Protein AF-0000000078488696 (afdb_homodimer)

Foldseek 3Di:
DVVVVVVVVVVVVVVPDPPDDDDPDPCPVPPPDDPPPCNVPDPVVVVVVVVVVPDVVVVVVVVVVVVVCCVCQDQVNLLVVCCPDPDHSLLQQLCCQFCQQHPQTDRHPPPDRSVLQVVLLVPQDKAWEWEDAQQKIFIPILPDPGTPDMDGCCVPQNGLLDDDLVSLLVVVVVRCVVHVHQQQPHEYEYAHEDDLLAPDPVSVVVVVVSVLSNVVSSVVSNHFWYFYAHLQQLLQSLVSHQFAWEWEQGAQKIKIFGGDSRHTDSVLTIDIGRDHPPLLLVVLVVVCVVVPNDDDDSVVSSVCLLPQAAADLDLVVQVPDFRWDWDADPPTGIDIDTNSRHLSVCCQCVVVSSPGPDHHPLVRLLSSLVSLQVVCPDPDNCRHLEYEYAAQSLQGPPNQVSSLVSNCVPDDCVRNPPRHYHGRPVHNCSSVVSSSSNSSGSNPPPSRIDGPVNSVVVVVVVVVD/DVVVVVVVVVVVVVVPDPPDDDDPDPCPVPPPDDPPPCNVPDPVVVVVVVVVVPDVVVVVVVVVVVVVCCVCQDQVNLLVVCCPDPDHSLLQQLCCQFCQQHPQTDRHPPPDRSVLQVVLLVPQDKAWEWEDAQAKIFIPILPDPGTPDMDGCCVPQNGLLDDDLVSLLVVVVVVCVVHVHQQQPHEYEYAHEDDLLAPDPVSVVVVVVSVLSNVVSSVVSNRFWYFYAHLQQLLQSLVSHQFAWEWEQGAQKIKIFGGDSRHTDSVLTIDIGRDHLPLLLVLLVVVCVVVPNDDDDSVVSSVCLLPQAAADLDLVVQVPDFRWDWDADPPTGIDIDTNSRHLSVCCQCVVVSSPGPDHHPLVRLLSSLVSLQVVCPDPDNCRHLEYEYAAQSLQGPPNQVSSLVSNCVPDDCVRSPPRHYHGRPVHNCSSVVSSSSNSSGSNPPPNRIDGPVNSVVVVVVVVVD

Secondary structure (DSSP, 8-state):
-HHHHHHHHHHHHHHHHTT---S------------GGGTTS-HHHHHHHHHHH-HHHHHHHHHHHHHHHHHHT-HHHHHHHHHTSSS-HHHHHHIIIIITT-SSP----TT--HHHHHHHHHHPPP-EEEEE-SSEEEEEETTSSS-SEEEEHHHHT--SSS--HHHHHHHHHHHHHHHT--TTTS-EEEEE-----S-SHHHHHHHHHHHHHHHHHHHHTT-SEEEEEEHHHHHHHHTT-SSEEEEEE-SS-EEEEEEETTEE-TTT--EEES--HHHHHHHHHHHHHHTT---S-HHHHHHHHHHH----SSHHHHTTS---EEEEETTTEEEEESTHHHHHHHTTT-GGGGT--S--HHHHHHHHHHHHHHHT-SS-TTGGGEEEEESSGGGSTTHHHHHHHHHHHHS-HHHHTT-EEE--TTGGGHHHHHHHHHHTSTTTTTTT-EEHHHHHHHHHHHHH-/-HHHHHHHHHHHHHHHHTT---S------------GGGTTS-HHHHHHHHHHH-HHHHHHHHHHHHHHHHHHT-HHHHHHHHHTSSS-HHHHHHIIIIITT-SSP----TT--HHHHHHHHHHPPP-EEEEE-SSEEEEEETTSSS-SEEEEHHHHT--SSS--HHHHHHHHHHHHHHHT--TTTS-EEEEE-----S-SHHHHHHHHHHHHHHHHHHHHTT-SEEEEEEHHHHHHHHTT-SSEEEEEE-SS-EEEEEEETTEE-TTT--EEES--HHHHHHHHHHHHHHTT---S-HHHHHHHHHHH----SSHHHHTTS---EEEEETTTEEEEESTHHHHHHHTTT-GGGGT--S--HHHHHHHHHHHHHHHT-SS-TTGGGEEEEESSGGGSTTHHHHHHHHHHHHS-HHHHTT-EEE--TTGGGHHHHHHHHHHTSTTTTTTT-EEHHHHHHHHHHHHH-

Nearest PDB structures (foldseek):
  4pl8-assembly1_B  TM=8.558E-01  e=1.053E-24  Oryctolagus cuniculus
  4b1u-assembly1_B  TM=8.456E-01  e=3.107E-23  Oryctolagus cuniculus
  8j9b-assembly1_C-2  TM=8.637E-01  e=6.641E-22  Oryctolagus cuniculus
  7zvw-assembly1_B  TM=8.296E-01  e=2.285E-21  Komagataella phaffii GS115
  6f1t-assembly1_G  TM=7.681E-01  e=3.538E-20  Sus scrofa

pLDDT: mean 88.98, std 14.47, range [26.53, 98.69]

Radius of gyration: 45.07 Å; Cα contacts (8 Å, |Δi|>4): 1589; chains: 2; bounding box: 60×142×86 Å

InterPro domains:
  IPR001810 F-box domain [PF00646] (39-79)
  IPR001810 F-box domain [PS50181] (35-81)
  IPR001810 F-box domain [SM00256] (41-81)
  IPR004000 Actin family [PF00022] (298-450)
  IPR004000 Actin family [PTHR11937] (168-457)
  IPR004000 Actin family [SM00268] (125-455)
  IPR036047 F-box-like domain superfamily [SSF81383] (27-95)
  IPR043129 ATPase, nucleotide binding domain [SSF53067] (127-247)
  IPR043129 ATPase, nucleotide binding domain [SSF53067] (241-449)

Structure (mmCIF, N/CA/C/O backbone):
data_AF-0000000078488696-model_v1
#
loop_
_entity.id
_entity.type
_entity.pdbx_description
1 polymer 'F-box domain-containing protein'
#
loop_
_atom_site.group_PDB
_atom_site.id
_atom_site.type_symbol
_atom_site.label_atom_id
_atom_site.label_alt_id
_atom_site.label_comp_id
_atom_site.label_asym_id
_atom_site.label_entity_id
_atom_site.label_seq_id
_atom_site.pdbx_PDB_ins_code
_atom_site.Cartn_x
_atom_site.Cartn_y
_atom_site.Cartn_z
_atom_site.occupancy
_atom_site.B_iso_or_equiv
_atom_site.auth_seq_id
_atom_site.auth_comp_id
_atom_site.auth_asym_id
_atom_site.auth_atom_id
_atom_site.pdbx_PDB_model_num
ATOM 1 N N . MET A 1 1 ? -11.273 -27.109 -6.984 1 54.81 1 MET A N 1
ATOM 2 C CA . MET A 1 1 ? -11.117 -26.125 -8.047 1 54.81 1 MET A CA 1
ATOM 3 C C . MET A 1 1 ? -12.336 -25.219 -8.125 1 54.81 1 MET A C 1
ATOM 5 O O . MET A 1 1 ? -12.195 -23.984 -8.125 1 54.81 1 MET A O 1
ATOM 9 N N . ALA A 1 2 ? -13.531 -25.938 -8.148 1 57.31 2 ALA A N 1
ATOM 10 C CA . ALA A 1 2 ? -14.766 -25.156 -8.227 1 57.31 2 ALA A CA 1
ATOM 11 C C . ALA A 1 2 ? -14.906 -24.219 -7.02 1 57.31 2 ALA A C 1
ATOM 13 O O . ALA A 1 2 ? -15.305 -23.062 -7.164 1 57.31 2 ALA A O 1
ATOM 14 N N . MET A 1 3 ? -14.43 -24.734 -5.891 1 58.75 3 MET A N 1
ATOM 15 C CA . MET A 1 3 ? -14.555 -23.938 -4.672 1 58.75 3 MET A CA 1
ATOM 16 C C . MET A 1 3 ? -13.586 -22.766 -4.684 1 58.75 3 MET A C 1
ATOM 18 O O . MET A 1 3 ? -13.938 -21.656 -4.258 1 58.75 3 MET A O 1
ATOM 22 N N . LEU A 1 4 ? -12.43 -23 -5.262 1 63.66 4 LEU A N 1
ATOM 23 C CA . LEU A 1 4 ? -11.453 -21.922 -5.336 1 63.66 4 LEU A CA 1
ATOM 24 C C . LEU A 1 4 ? -11.898 -20.844 -6.316 1 63.66 4 LEU A C 1
ATOM 26 O O . LEU A 1 4 ? -11.734 -19.656 -6.051 1 63.66 4 LEU A O 1
ATOM 30 N N . LEU A 1 5 ? -12.477 -21.297 -7.328 1 66.25 5 LEU A N 1
ATOM 31 C CA . LEU A 1 5 ? -12.992 -20.344 -8.312 1 66.25 5 LEU A CA 1
ATOM 32 C C . LEU A 1 5 ? -14.125 -19.516 -7.727 1 66.25 5 LEU A C 1
ATOM 34 O O . LEU A 1 5 ? -14.211 -18.312 -7.992 1 66.25 5 LEU A O 1
ATOM 38 N N . ARG A 1 6 ? -14.891 -20.25 -6.949 1 61.66 6 ARG A N 1
ATOM 39 C CA . ARG A 1 6 ? -15.992 -19.562 -6.289 1 61.66 6 ARG A CA 1
ATOM 40 C C . ARG A 1 6 ? -15.461 -18.5 -5.324 1 61.66 6 ARG A C 1
ATOM 42 O O . ARG A 1 6 ? -16.016 -17.391 -5.246 1 61.66 6 ARG A O 1
ATOM 49 N N . ARG A 1 7 ? -14.391 -18.781 -4.684 1 62.22 7 ARG A N 1
ATOM 50 C CA . ARG A 1 7 ? -13.812 -17.844 -3.732 1 62.22 7 ARG A CA 1
ATOM 51 C C . ARG A 1 7 ? -13.234 -16.625 -4.449 1 62.22 7 ARG A C 1
ATOM 53 O O . ARG A 1 7 ? -13.367 -15.492 -3.979 1 62.22 7 ARG A O 1
ATOM 60 N N . VAL A 1 8 ? -12.672 -16.953 -5.504 1 64.69 8 VAL A N 1
ATOM 61 C CA . VAL A 1 8 ? -12.133 -15.859 -6.309 1 64.69 8 VAL A CA 1
ATOM 62 C C . VAL A 1 8 ? -13.273 -14.961 -6.789 1 64.69 8 VAL A C 1
ATOM 64 O O . VAL A 1 8 ? -13.172 -13.734 -6.734 1 64.69 8 VAL A O 1
ATOM 67 N N . TRP A 1 9 ? -14.352 -15.625 -7.074 1 63.09 9 TRP A N 1
ATOM 68 C CA . TRP A 1 9 ? -15.508 -14.883 -7.562 1 63.09 9 TRP A CA 1
ATOM 69 C C . TRP A 1 9 ? -16.156 -14.078 -6.438 1 63.09 9 TRP A C 1
ATOM 71 O O . TRP A 1 9 ? -16.578 -12.938 -6.645 1 63.09 9 TRP A O 1
ATOM 81 N N . GLU A 1 10 ? -16.172 -14.664 -5.312 1 58.97 10 GLU A N 1
ATOM 82 C CA . GLU A 1 10 ? -16.766 -13.992 -4.156 1 58.97 10 GLU A CA 1
ATOM 83 C C . GLU A 1 10 ? -15.938 -12.789 -3.734 1 58.97 10 GLU A C 1
ATOM 85 O O . GLU A 1 10 ? -16.484 -11.742 -3.371 1 58.97 10 GLU A O 1
ATOM 90 N N . THR A 1 11 ? -14.68 -13 -3.707 1 57 11 THR A N 1
ATOM 91 C CA . THR A 1 11 ? -13.82 -11.875 -3.357 1 57 11 THR A CA 1
ATOM 92 C C . THR A 1 11 ? -13.945 -10.75 -4.383 1 57 11 THR A C 1
ATOM 94 O O . THR A 1 11 ? -13.844 -9.578 -4.039 1 57 11 THR A O 1
ATOM 97 N N . MET A 1 12 ? -14.242 -11.227 -5.512 1 57.59 12 MET A N 1
ATOM 98 C CA . MET A 1 12 ? -14.414 -10.266 -6.594 1 57.59 12 MET A CA 1
ATOM 99 C C . MET A 1 12 ? -15.758 -9.555 -6.488 1 57.59 12 MET A C 1
ATOM 101 O O . MET A 1 12 ? -15.875 -8.375 -6.824 1 57.59 12 MET A O 1
ATOM 105 N N . SER A 1 13 ? -16.812 -10.344 -6.102 1 51.12 13 SER A N 1
ATOM 106 C CA . SER A 1 13 ? -18.141 -9.773 -5.977 1 51.12 13 SER A CA 1
ATOM 107 C C . SER A 1 13 ? -18.234 -8.844 -4.773 1 51.12 13 SER A C 1
ATOM 109 O O . SER A 1 13 ? -19.031 -7.898 -4.773 1 51.12 13 SER A O 1
ATOM 111 N N . SER A 1 14 ? -17.625 -9.203 -3.682 1 45.56 14 SER A N 1
ATOM 112 C CA . SER A 1 14 ? -17.719 -8.398 -2.473 1 45.56 14 SER A CA 1
ATOM 113 C C . SER A 1 14 ? -17.109 -7.012 -2.686 1 45.56 14 SER A C 1
ATOM 115 O O . SER A 1 14 ? -17.406 -6.078 -1.931 1 45.56 14 SER A O 1
ATOM 117 N N . ARG A 1 15 ? -16.266 -6.984 -3.557 1 44.47 15 ARG A N 1
ATOM 118 C CA . ARG A 1 15 ? -15.742 -5.633 -3.754 1 44.47 15 ARG A CA 1
ATOM 119 C C . ARG A 1 15 ? -16.812 -4.711 -4.332 1 44.47 15 ARG A C 1
ATOM 121 O O . ARG A 1 15 ? -16.594 -3.504 -4.457 1 44.47 15 ARG A O 1
ATOM 128 N N . THR A 1 16 ? -17.969 -5.336 -4.887 1 38.03 16 THR A N 1
ATOM 129 C CA . THR A 1 16 ? -18.984 -4.363 -5.289 1 38.03 16 THR A CA 1
ATOM 130 C C . THR A 1 16 ? -19.625 -3.705 -4.066 1 38.03 16 THR A C 1
ATOM 132 O O . THR A 1 16 ? -19.734 -2.479 -4.004 1 38.03 16 THR A O 1
ATOM 135 N N . CYS A 1 17 ? -20.922 -4.441 -3.553 1 31.56 17 CYS A N 1
ATOM 136 C CA . CYS A 1 17 ? -22.016 -3.807 -2.832 1 31.56 17 CYS A CA 1
ATOM 137 C C . CYS A 1 17 ? -21.672 -3.652 -1.354 1 31.56 17 CYS A C 1
ATOM 139 O O . CYS A 1 17 ? -22.547 -3.812 -0.495 1 31.56 17 CYS A O 1
ATOM 141 N N . SER A 1 18 ? -20.578 -4.023 -0.772 1 31.5 18 SER A N 1
ATOM 142 C CA . SER A 1 18 ? -20.797 -3.977 0.668 1 31.5 18 SER A CA 1
ATOM 143 C C . SER A 1 18 ? -21.297 -2.602 1.106 1 31.5 18 SER A C 1
ATOM 145 O O . SER A 1 18 ? -20.516 -1.65 1.179 1 31.5 18 SER A O 1
ATOM 147 N N . THR A 1 19 ? -22.625 -2.371 0.833 1 28.58 19 THR A N 1
ATOM 148 C CA . THR A 1 19 ? -23.375 -1.348 1.547 1 28.58 19 THR A CA 1
ATOM 149 C C . THR A 1 19 ? -23.375 -1.619 3.049 1 28.58 19 THR A C 1
ATOM 151 O O . THR A 1 19 ? -23.953 -0.864 3.824 1 28.58 19 THR A O 1
ATOM 154 N N . GLY A 1 20 ? -23.422 -2.928 3.553 1 26.62 20 GLY A N 1
ATOM 155 C CA . GLY A 1 20 ? -24.125 -3.004 4.82 1 26.62 20 GLY A CA 1
ATOM 156 C C . GLY A 1 20 ? -23.5 -2.148 5.906 1 26.62 20 GLY A C 1
ATOM 157 O O . GLY A 1 20 ? -24 -1.056 6.199 1 26.62 20 GLY A O 1
ATOM 158 N N . ASP A 1 21 ? -23.156 -2.844 7.113 1 26.95 21 ASP A N 1
ATOM 159 C CA . ASP A 1 21 ? -23.391 -2.498 8.516 1 26.95 21 ASP A CA 1
ATOM 160 C C . ASP A 1 21 ? -22.453 -1.37 8.953 1 26.95 21 ASP A C 1
ATOM 162 O O . ASP A 1 21 ? -21.391 -1.177 8.375 1 26.95 21 ASP A O 1
ATOM 166 N N . SER A 1 22 ? -22.938 -0.524 10.078 1 26.62 22 SER A N 1
ATOM 167 C CA . SER A 1 22 ? -22.719 0.729 10.789 1 26.62 22 SER A CA 1
ATOM 168 C C . SER A 1 22 ? -21.328 0.788 11.398 1 26.62 22 SER A C 1
ATOM 170 O O . SER A 1 22 ? -20.969 1.764 12.062 1 26.62 22 SER A O 1
ATOM 172 N N . SER A 1 23 ? -20.688 -0.358 11.781 1 28.12 23 SER A N 1
ATOM 173 C CA . SER A 1 23 ? -19.766 0.022 12.844 1 28.12 23 SER A CA 1
ATOM 174 C C . SER A 1 23 ? -18.672 0.951 12.32 1 28.12 23 SER A C 1
ATOM 176 O O . SER A 1 23 ? -18.422 1.004 11.117 1 28.12 23 SER A O 1
ATOM 178 N N . ALA A 1 24 ? -17.812 1.58 13.344 1 30.23 24 ALA A N 1
ATOM 179 C CA . ALA A 1 24 ? -16.922 2.73 13.227 1 30.23 24 ALA A CA 1
ATOM 180 C C . ALA A 1 24 ? -15.859 2.498 12.148 1 30.23 24 ALA A C 1
ATOM 182 O O . ALA A 1 24 ? -14.773 1.991 12.438 1 30.23 24 ALA A O 1
ATOM 183 N N . ARG A 1 25 ? -16.234 1.774 11.07 1 30.58 25 ARG A N 1
ATOM 184 C CA . ARG A 1 25 ? -15.18 1.529 10.094 1 30.58 25 ARG A CA 1
ATOM 185 C C . ARG A 1 25 ? -14.539 2.838 9.633 1 30.58 25 ARG A C 1
ATOM 187 O O . ARG A 1 25 ? -15.234 3.848 9.477 1 30.58 25 ARG A O 1
ATOM 194 N N . PRO A 1 26 ? -13.195 2.979 9.672 1 32.03 26 PRO A N 1
ATOM 195 C CA . PRO A 1 26 ? -12.672 4.281 9.258 1 32.03 26 PRO A CA 1
ATOM 196 C C . PRO A 1 26 ? -13.383 4.848 8.039 1 32.03 26 PRO A C 1
ATOM 198 O O . PRO A 1 26 ? -13.961 4.094 7.25 1 32.03 26 PRO A O 1
ATOM 201 N N . SER A 1 27 ? -13.953 6.082 8.102 1 32.47 27 SER A N 1
ATOM 202 C CA . SER A 1 27 ? -14.586 6.863 7.043 1 32.47 27 SER A CA 1
ATOM 203 C C . SER A 1 27 ? -13.984 6.535 5.68 1 32.47 27 SER A C 1
ATOM 205 O O . SER A 1 27 ? -12.852 6.93 5.379 1 32.47 27 SER A O 1
ATOM 207 N N . CYS A 1 28 ? -14.055 5.281 5.301 1 33 28 CYS A N 1
ATOM 208 C CA . CYS A 1 28 ? -13.789 5.082 3.879 1 33 28 CYS A CA 1
ATOM 209 C C . CYS A 1 28 ? -14.445 6.176 3.043 1 33 28 CYS A C 1
ATOM 211 O O . CYS A 1 28 ? -15.672 6.273 2.992 1 33 28 CYS A O 1
ATOM 213 N N . THR A 1 29 ? -13.906 7.34 2.91 1 37.06 29 THR A N 1
ATOM 214 C CA . THR A 1 29 ? -14.352 8.312 1.918 1 37.06 29 THR A CA 1
ATOM 215 C C . THR A 1 29 ? -14.93 7.609 0.693 1 37.06 29 THR A C 1
ATOM 217 O O . THR A 1 29 ? -14.273 6.758 0.092 1 37.06 29 THR A O 1
ATOM 220 N N . THR A 1 30 ? -16.156 7.266 0.651 1 42.16 30 THR A N 1
ATOM 221 C CA . THR A 1 30 ? -16.844 6.945 -0.59 1 42.16 30 THR A CA 1
ATOM 222 C C . THR A 1 30 ? -16.172 7.617 -1.78 1 42.16 30 THR A C 1
ATOM 224 O O . THR A 1 30 ? -16.234 8.836 -1.928 1 42.16 30 THR A O 1
ATOM 227 N N . GLU A 1 31 ? -14.945 7.238 -2.057 1 53.03 31 GLU A N 1
ATOM 228 C CA . GLU A 1 31 ? -14.281 7.762 -3.25 1 53.03 31 GLU A CA 1
ATOM 229 C C . GLU A 1 31 ? -15.258 7.871 -4.418 1 53.03 31 GLU A C 1
ATOM 231 O O . GLU A 1 31 ? -15.938 6.898 -4.758 1 53.03 31 GLU A O 1
ATOM 236 N N . SER A 1 32 ? -15.875 8.992 -4.598 1 65.38 32 SER A N 1
ATOM 237 C CA . SER A 1 32 ? -16.656 9.32 -5.785 1 65.38 32 SER A CA 1
ATOM 238 C C . SER A 1 32 ? -16.016 8.734 -7.043 1 65.38 32 SER A C 1
ATOM 240 O O . SER A 1 32 ? -14.812 8.891 -7.262 1 65.38 32 SER A O 1
ATOM 242 N N . SER A 1 33 ? -16.531 7.609 -7.512 1 77.12 33 SER A N 1
ATOM 243 C CA . SER A 1 33 ? -16.062 7.035 -8.766 1 77.12 33 SER A CA 1
ATOM 244 C C . SER A 1 33 ? -16.781 7.656 -9.961 1 77.12 33 SER A C 1
ATOM 246 O O . SER A 1 33 ? -17.969 7.98 -9.883 1 77.12 33 SER A O 1
ATOM 248 N N . SER A 1 34 ? -16.062 8.352 -10.891 1 83 34 SER A N 1
ATOM 249 C CA . SER A 1 34 ? -16.578 8.898 -12.141 1 83 34 SER A CA 1
ATOM 250 C C . SER A 1 34 ? -15.742 8.453 -13.328 1 83 34 SER A C 1
ATOM 252 O O . SER A 1 34 ? -14.508 8.422 -13.25 1 83 34 SER A O 1
ATOM 254 N N . LEU A 1 35 ? -16.453 7.996 -14.344 1 84.81 35 LEU A N 1
ATOM 255 C CA . LEU A 1 35 ? -15.773 7.633 -15.578 1 84.81 35 LEU A CA 1
ATOM 256 C C . LEU A 1 35 ? -15.852 8.766 -16.594 1 84.81 35 LEU A C 1
ATOM 258 O O . LEU A 1 35 ? -15.602 8.547 -17.781 1 84.81 35 LEU A O 1
ATOM 262 N N . GLY A 1 36 ? -16.25 9.969 -16.109 1 84.94 36 GLY A N 1
ATOM 263 C CA . GLY A 1 36 ? -16.375 11.133 -16.969 1 84.94 36 GLY A CA 1
ATOM 264 C C . GLY A 1 36 ? -17.562 11.062 -17.906 1 84.94 36 GLY A C 1
ATOM 265 O O . GLY A 1 36 ? -18.703 10.898 -17.453 1 84.94 36 GLY A O 1
ATOM 266 N N . ALA A 1 37 ? -17.281 11.125 -19.219 1 81.75 37 ALA A N 1
ATOM 267 C CA . ALA A 1 37 ? -18.312 11.117 -20.25 1 81.75 37 ALA A CA 1
ATOM 268 C C . ALA A 1 37 ? -19.047 9.781 -20.281 1 81.75 37 ALA A C 1
ATOM 270 O O . ALA A 1 37 ? -20.156 9.688 -20.828 1 81.75 37 ALA A O 1
ATOM 271 N N . PHE A 1 38 ? -18.547 8.766 -19.625 1 86 38 PHE A N 1
ATOM 272 C CA . PHE A 1 38 ? -19.125 7.426 -19.719 1 86 38 PHE A CA 1
ATOM 273 C C . PHE A 1 38 ? -19.906 7.082 -18.453 1 86 38 PHE A C 1
ATOM 275 O O . PHE A 1 38 ? -20.328 5.938 -18.266 1 86 38 PHE A O 1
ATOM 282 N N . ASP A 1 39 ? -20.109 8.07 -17.578 1 86.75 39 ASP A N 1
ATOM 283 C CA . ASP A 1 39 ? -20.812 7.824 -16.312 1 86.75 39 ASP A CA 1
ATOM 284 C C . ASP A 1 39 ? -22.219 7.293 -16.547 1 86.75 39 ASP A C 1
ATOM 286 O O . ASP A 1 39 ? -22.766 6.574 -15.711 1 86.75 39 ASP A O 1
ATOM 290 N N . GLN A 1 40 ? -22.734 7.531 -17.797 1 87.06 40 GLN A N 1
ATOM 291 C CA . GLN A 1 40 ? -24.109 7.129 -18.109 1 87.06 40 GLN A CA 1
ATOM 292 C C . GLN A 1 40 ? -24.156 5.676 -18.562 1 87.06 40 GLN A C 1
ATOM 294 O O . GLN A 1 40 ? -25.234 5.086 -18.641 1 87.06 40 GLN A O 1
ATOM 299 N N . ILE A 1 41 ? -23.125 5.039 -18.906 1 88.75 41 ILE A N 1
ATOM 300 C CA . ILE A 1 41 ? -23.062 3.658 -19.375 1 88.75 41 ILE A CA 1
ATOM 301 C C . ILE A 1 41 ? -22.875 2.717 -18.188 1 88.75 41 ILE A C 1
ATOM 303 O O . ILE A 1 41 ? -21.938 2.885 -17.406 1 88.75 41 ILE A O 1
ATOM 307 N N . PRO A 1 42 ? -23.781 1.763 -18 1 89 42 PRO A N 1
ATOM 308 C CA . PRO A 1 42 ? -23.625 0.816 -16.891 1 89 42 PRO A CA 1
ATOM 309 C C . PRO A 1 42 ? -22.281 0.099 -16.906 1 89 42 PRO A C 1
ATOM 311 O O . PRO A 1 42 ? -21.75 -0.187 -17.969 1 89 42 PRO A O 1
ATOM 314 N N . TRP A 1 43 ? -21.828 -0.226 -15.742 1 87.56 43 TRP A N 1
ATOM 315 C CA . TRP A 1 43 ? -20.516 -0.848 -15.531 1 87.56 43 TRP A CA 1
ATOM 316 C C . TRP A 1 43 ? -20.406 -2.146 -16.328 1 87.56 43 TRP A C 1
ATOM 318 O O . TRP A 1 43 ? -19.375 -2.396 -16.969 1 87.56 43 TRP A O 1
ATOM 328 N N . ASP A 1 44 ? -21.453 -2.969 -16.375 1 88.94 44 ASP A N 1
ATOM 329 C CA . ASP A 1 44 ? -21.438 -4.273 -17.031 1 88.94 44 ASP A CA 1
ATOM 330 C C . ASP A 1 44 ? -21.281 -4.129 -18.547 1 88.94 44 ASP A C 1
ATOM 332 O O . ASP A 1 44 ? -20.609 -4.949 -19.188 1 88.94 44 ASP A O 1
ATOM 336 N N . VAL A 1 45 ? -21.875 -3.061 -19.078 1 91.62 45 VAL A N 1
ATOM 337 C CA . VAL A 1 45 ? -21.766 -2.805 -20.516 1 91.62 45 VAL A CA 1
ATOM 338 C C . VAL A 1 45 ? -20.344 -2.379 -20.859 1 91.62 45 VAL A C 1
ATOM 340 O O . VAL A 1 45 ? -19.781 -2.805 -21.875 1 91.62 45 VAL A O 1
ATOM 343 N N . LEU A 1 46 ? -19.766 -1.56 -19.984 1 90.94 46 LEU A N 1
ATOM 344 C CA . LEU A 1 46 ? -18.406 -1.115 -20.203 1 90.94 46 LEU A CA 1
ATOM 345 C C . LEU A 1 46 ? -17.438 -2.295 -20.172 1 90.94 46 LEU A C 1
ATOM 347 O O . LEU A 1 46 ? -16.516 -2.379 -21 1 90.94 46 LEU A O 1
ATOM 351 N N . ILE A 1 47 ? -17.641 -3.248 -19.25 1 91.69 47 ILE A N 1
ATOM 352 C CA . ILE A 1 47 ? -16.812 -4.438 -19.172 1 91.69 47 ILE A CA 1
ATOM 353 C C . ILE A 1 47 ? -16.922 -5.246 -20.469 1 91.69 47 ILE A C 1
ATOM 355 O O . ILE A 1 47 ? -15.922 -5.738 -20.984 1 91.69 47 ILE A O 1
ATOM 359 N N . GLN A 1 48 ? -18.141 -5.332 -21.016 1 92.44 48 GLN A N 1
ATOM 360 C CA . GLN A 1 48 ? -18.359 -6.047 -22.266 1 92.44 48 GLN A CA 1
ATOM 361 C C . GLN A 1 48 ? -17.609 -5.379 -23.422 1 92.44 48 GLN A C 1
ATOM 363 O O . GLN A 1 48 ? -17.031 -6.059 -24.266 1 92.44 48 GLN A O 1
ATOM 368 N N . ILE A 1 49 ? -17.688 -4.105 -23.422 1 92 49 ILE A N 1
ATOM 369 C CA . ILE A 1 49 ? -16.969 -3.359 -24.469 1 92 49 ILE A CA 1
ATOM 370 C C . ILE A 1 49 ? -15.477 -3.641 -24.375 1 92 49 ILE A C 1
ATOM 372 O O . ILE A 1 49 ? -14.82 -3.887 -25.391 1 92 49 ILE A O 1
ATOM 376 N N . VAL A 1 50 ? -14.914 -3.648 -23.141 1 92.44 50 VAL A N 1
ATOM 377 C CA . VAL A 1 50 ? -13.484 -3.869 -22.953 1 92.44 50 VAL A CA 1
ATOM 378 C C . VAL A 1 50 ? -13.125 -5.301 -23.344 1 92.44 50 VAL A C 1
ATOM 380 O O . VAL A 1 50 ? -12.047 -5.547 -23.891 1 92.44 50 VAL A O 1
ATOM 383 N N . LYS A 1 51 ? -14.039 -6.289 -23.031 1 92.75 51 LYS A N 1
ATOM 384 C CA . LYS A 1 51 ? -13.836 -7.668 -23.469 1 92.75 51 LYS A CA 1
ATOM 385 C C . LYS A 1 51 ? -13.68 -7.746 -24.984 1 92.75 51 LYS A C 1
ATOM 387 O O . LYS A 1 51 ? -12.836 -8.484 -25.484 1 92.75 51 LYS A O 1
ATOM 392 N N . LEU A 1 52 ? -14.414 -6.887 -25.719 1 92.75 52 LEU A N 1
ATOM 393 C CA . LEU A 1 52 ? -14.438 -6.906 -27.172 1 92.75 52 LEU A CA 1
ATOM 394 C C . LEU A 1 52 ? -13.18 -6.266 -27.75 1 92.75 52 LEU A C 1
ATOM 396 O O . LEU A 1 52 ? -12.68 -6.699 -28.781 1 92.75 52 LEU A O 1
ATOM 400 N N . ILE A 1 53 ? -12.688 -5.266 -27.078 1 92.06 53 ILE A N 1
ATOM 401 C CA . ILE A 1 53 ? -11.516 -4.562 -27.594 1 92.06 53 ILE A CA 1
ATOM 402 C C . ILE A 1 53 ? -10.266 -5.414 -27.391 1 92.06 53 ILE A C 1
ATOM 404 O O . ILE A 1 53 ? -9.289 -5.285 -28.125 1 92.06 53 ILE A O 1
ATOM 408 N N . GLY A 1 54 ? -10.195 -6.309 -26.266 1 93.5 54 GLY A N 1
ATOM 409 C CA . GLY A 1 54 ? -9.117 -7.266 -26.125 1 93.5 54 GLY A CA 1
ATOM 410 C C . GLY A 1 54 ? -8.148 -6.906 -25 1 93.5 54 GLY A C 1
ATOM 411 O O . GLY A 1 54 ? -8.203 -5.801 -24.469 1 93.5 54 GLY A O 1
ATOM 412 N N . PRO A 1 55 ? -7.285 -7.742 -24.578 1 93.94 55 PRO A N 1
ATOM 413 C CA . PRO A 1 55 ? -6.387 -7.562 -23.438 1 93.94 55 PRO A CA 1
ATOM 414 C C . PRO A 1 55 ? -5.316 -6.504 -23.688 1 93.94 55 PRO A C 1
ATOM 416 O O . PRO A 1 55 ? -4.922 -5.785 -22.766 1 93.94 55 PRO A O 1
ATOM 419 N N . LYS A 1 56 ? -4.859 -6.434 -24.969 1 92.88 56 LYS A N 1
ATOM 420 C CA . LYS A 1 56 ? -3.826 -5.453 -25.281 1 92.88 56 LYS A CA 1
ATOM 421 C C . LYS A 1 56 ? -4.336 -4.031 -25.062 1 92.88 56 LYS A C 1
ATOM 423 O O . LYS A 1 56 ? -3.662 -3.219 -24.422 1 92.88 56 LYS A O 1
ATOM 428 N N . GLU A 1 57 ? -5.551 -3.76 -25.594 1 92.06 57 GLU A N 1
ATOM 429 C CA . GLU A 1 57 ? -6.141 -2.434 -25.438 1 92.06 57 GLU A CA 1
ATOM 430 C C . GLU A 1 57 ? -6.523 -2.162 -23.984 1 92.06 57 GLU A C 1
ATOM 432 O O . GLU A 1 57 ? -6.418 -1.028 -23.516 1 92.06 57 GLU A O 1
ATOM 437 N N . ALA A 1 58 ? -6.988 -3.195 -23.281 1 92.94 58 ALA A N 1
ATOM 438 C CA . ALA A 1 58 ? -7.305 -3.053 -21.875 1 92.94 58 ALA A CA 1
ATOM 439 C C . ALA A 1 58 ? -6.062 -2.678 -21.062 1 92.94 58 ALA A C 1
ATOM 441 O O . ALA A 1 58 ? -6.113 -1.785 -20.219 1 92.94 58 ALA A O 1
ATOM 442 N N . ALA A 1 59 ? -4.949 -3.334 -21.312 1 93.31 59 ALA A N 1
ATOM 443 C CA . ALA A 1 59 ? -3.691 -3.035 -20.625 1 93.31 59 ALA A CA 1
ATOM 444 C C . ALA A 1 59 ? -3.221 -1.618 -20.953 1 93.31 59 ALA A C 1
ATOM 446 O O . ALA A 1 59 ? -2.713 -0.917 -20.062 1 93.31 59 ALA A O 1
ATOM 447 N N . LYS A 1 60 ? -3.383 -1.236 -22.25 1 91.88 60 LYS A N 1
ATOM 448 C CA . LYS A 1 60 ? -3.031 0.127 -22.641 1 91.88 60 LYS A CA 1
ATOM 449 C C . LYS A 1 60 ? -3.854 1.15 -21.859 1 91.88 60 LYS A C 1
ATOM 451 O O . LYS A 1 60 ? -3.32 2.158 -21.391 1 91.88 60 LYS A O 1
ATOM 456 N N . LEU A 1 61 ? -5.168 0.897 -21.812 1 91.5 61 LEU A N 1
ATOM 457 C CA . LEU A 1 61 ? -6.051 1.781 -21.047 1 91.5 61 LEU A CA 1
ATOM 458 C C . LEU A 1 61 ? -5.609 1.879 -19.594 1 91.5 61 LEU A C 1
ATOM 460 O O . LEU A 1 61 ? -5.684 2.951 -18.984 1 91.5 61 LEU A O 1
ATOM 464 N N . CYS A 1 62 ? -5.113 0.78 -19.031 1 92.5 62 CYS A N 1
ATOM 465 C CA . CYS A 1 62 ? -4.625 0.76 -17.656 1 92.5 62 CYS A CA 1
ATOM 466 C C . CYS A 1 62 ? -3.389 1.639 -17.5 1 92.5 62 CYS A C 1
ATOM 468 O O . CYS A 1 62 ? -3.318 2.465 -16.594 1 92.5 62 CYS A O 1
ATOM 470 N N . VAL A 1 63 ? -2.471 1.492 -18.438 1 92 63 VAL A N 1
ATOM 471 C CA . VAL A 1 63 ? -1.224 2.248 -18.391 1 92 63 VAL A CA 1
ATOM 472 C C . VAL A 1 63 ? -1.515 3.736 -18.578 1 92 63 VAL A C 1
ATOM 474 O O . VAL A 1 63 ? -0.955 4.578 -17.875 1 92 63 VAL A O 1
ATOM 477 N N . VAL A 1 64 ? -2.387 4.059 -19.516 1 91.38 64 VAL A N 1
ATOM 478 C CA . VAL A 1 64 ? -2.748 5.445 -19.797 1 91.38 64 VAL A CA 1
ATOM 479 C C . VAL A 1 64 ? -3.402 6.066 -18.562 1 91.38 64 VAL A C 1
ATOM 481 O O . VAL A 1 64 ? -3.076 7.191 -18.188 1 91.38 64 VAL A O 1
ATOM 484 N N . SER A 1 65 ? -4.336 5.336 -17.984 1 92.44 65 SER A N 1
ATOM 485 C CA . SER A 1 65 ? -5.012 5.832 -16.797 1 92.44 65 SER A CA 1
ATOM 486 C C . SER A 1 65 ? -4.027 6.055 -15.648 1 92.44 65 SER A C 1
ATOM 488 O O . SER A 1 65 ? -4.105 7.059 -14.938 1 92.44 65 SER A O 1
ATOM 490 N N . ARG A 1 66 ? -3.119 5.133 -15.461 1 92.38 66 ARG A N 1
ATOM 491 C CA . ARG A 1 66 ? -2.104 5.25 -14.422 1 92.38 66 ARG A CA 1
ATOM 492 C C . ARG A 1 66 ? -1.214 6.465 -14.656 1 92.38 66 ARG A C 1
ATOM 494 O O . ARG A 1 66 ? -0.887 7.195 -13.719 1 92.38 66 ARG A O 1
ATOM 501 N N . SER A 1 67 ? -0.841 6.676 -15.898 1 91.44 67 SER A N 1
ATOM 502 C CA . SER A 1 67 ? 0.051 7.773 -16.25 1 91.44 67 SER A CA 1
ATOM 503 C C . SER A 1 67 ? -0.629 9.125 -16.047 1 91.44 67 SER A C 1
ATOM 505 O O . SER A 1 67 ? -0.021 10.062 -15.531 1 91.44 67 SER A O 1
ATOM 507 N N . TRP A 1 68 ? -1.847 9.242 -16.453 1 90.94 68 TRP A N 1
ATOM 508 C CA . TRP A 1 68 ? -2.586 10.484 -16.25 1 90.94 68 TRP A CA 1
ATOM 509 C C . TRP A 1 68 ? -2.766 10.781 -14.773 1 90.94 68 TRP A C 1
ATOM 511 O O . TRP A 1 68 ? -2.621 11.922 -14.336 1 90.94 68 TRP A O 1
ATOM 521 N N . ARG A 1 69 ? -3.105 9.734 -13.992 1 91.75 69 ARG A N 1
ATOM 522 C CA . ARG A 1 69 ? -3.25 9.922 -12.555 1 91.75 69 ARG A CA 1
ATOM 523 C C . ARG A 1 69 ? -1.953 10.422 -11.93 1 91.75 69 ARG A C 1
ATOM 525 O O . ARG A 1 69 ? -1.969 11.336 -11.102 1 91.75 69 ARG A O 1
ATOM 532 N N . ALA A 1 70 ? -0.854 9.812 -12.367 1 90.81 70 ALA A N 1
ATOM 533 C CA . ALA A 1 70 ? 0.45 10.227 -11.859 1 90.81 70 ALA A CA 1
ATOM 534 C C . ALA A 1 70 ? 0.743 11.68 -12.211 1 90.81 70 ALA A C 1
ATOM 536 O O . ALA A 1 70 ? 1.255 12.43 -11.375 1 90.81 70 ALA A O 1
ATOM 537 N N . LEU A 1 71 ? 0.371 12.062 -13.406 1 90.81 71 LEU A N 1
ATOM 538 C CA . LEU A 1 71 ? 0.615 13.422 -13.883 1 90.81 71 LEU A CA 1
ATOM 539 C C . LEU A 1 71 ? -0.182 14.438 -13.07 1 90.81 71 LEU A C 1
ATOM 541 O O . LEU A 1 71 ? 0.372 15.43 -12.594 1 90.81 71 LEU A O 1
ATOM 545 N N . VAL A 1 72 ? -1.422 14.195 -12.828 1 93.38 72 VAL A N 1
ATOM 546 C CA . VAL A 1 72 ? -2.297 15.195 -12.234 1 93.38 72 VAL A CA 1
ATOM 547 C C . VAL A 1 72 ? -2.176 15.141 -10.711 1 93.38 72 VAL A C 1
ATOM 549 O O . VAL A 1 72 ? -2.678 16.031 -10.008 1 93.38 72 VAL A O 1
ATOM 552 N N . SER A 1 73 ? -1.562 14.055 -10.164 1 93 73 SER A N 1
ATOM 553 C CA . SER A 1 73 ? -1.37 13.953 -8.719 1 93 73 SER A CA 1
ATOM 554 C C . SER A 1 73 ? -0.016 14.516 -8.305 1 93 73 SER A C 1
ATOM 556 O O . SER A 1 73 ? 0.345 14.461 -7.125 1 93 73 SER A O 1
ATOM 558 N N . ASP A 1 74 ? 0.699 15.023 -9.227 1 90.19 74 ASP A N 1
ATOM 559 C CA . ASP A 1 74 ? 2.031 15.555 -8.953 1 90.19 74 ASP A CA 1
ATOM 560 C C . ASP A 1 74 ? 1.976 16.688 -7.934 1 90.19 74 ASP A C 1
ATOM 562 O O . ASP A 1 74 ? 1.171 17.609 -8.07 1 90.19 74 ASP A O 1
ATOM 566 N N . ASN A 1 75 ? 2.814 16.719 -6.977 1 89.81 75 ASN A N 1
ATOM 567 C CA . ASN A 1 75 ? 2.838 17.703 -5.906 1 89.81 75 ASN A CA 1
ATOM 568 C C . ASN A 1 75 ? 3.145 19.109 -6.438 1 89.81 75 ASN A C 1
ATOM 570 O O . ASN A 1 75 ? 2.639 20.094 -5.918 1 89.81 75 ASN A O 1
ATOM 574 N N . ARG A 1 76 ? 3.988 19.266 -7.473 1 90.62 76 ARG A N 1
ATOM 575 C CA . ARG A 1 76 ? 4.328 20.578 -8.023 1 90.62 76 ARG A CA 1
ATOM 576 C C . ARG A 1 76 ? 3.08 21.297 -8.523 1 90.62 76 ARG A C 1
ATOM 578 O O . ARG A 1 76 ? 2.955 22.516 -8.367 1 90.62 76 ARG A O 1
ATOM 585 N N . LEU A 1 77 ? 2.227 20.516 -9.07 1 92.75 77 LEU A N 1
ATOM 586 C CA . LEU A 1 77 ? 0.984 21.062 -9.594 1 92.75 77 LEU A CA 1
ATOM 587 C C . LEU A 1 77 ? 0.116 21.609 -8.461 1 92.75 77 LEU A C 1
ATOM 589 O O . LEU A 1 77 ? -0.357 22.75 -8.531 1 92.75 77 LEU A O 1
ATOM 593 N N . TRP A 1 78 ? -0.001 20.891 -7.508 1 93.62 78 TRP A N 1
ATOM 594 C CA . TRP A 1 78 ? -0.924 21.25 -6.438 1 93.62 78 TRP A CA 1
ATOM 595 C C . TRP A 1 78 ? -0.304 22.297 -5.516 1 93.62 78 TRP A C 1
ATOM 597 O O . TRP A 1 78 ? -1.019 23.094 -4.902 1 93.62 78 TRP A O 1
ATOM 607 N N . ILE A 1 79 ? 1.04 22.297 -5.324 1 91.62 79 ILE A N 1
ATOM 608 C CA . ILE A 1 79 ? 1.719 23.406 -4.656 1 91.62 79 ILE A CA 1
ATOM 609 C C . ILE A 1 79 ? 1.436 24.703 -5.395 1 91.62 79 ILE A C 1
ATOM 611 O O . ILE A 1 79 ? 1.161 25.734 -4.77 1 91.62 79 ILE A O 1
ATOM 615 N N . PHE A 1 80 ? 1.437 24.672 -6.773 1 93.38 80 PHE A N 1
ATOM 616 C CA . PHE A 1 80 ? 1.087 25.844 -7.586 1 93.38 80 PHE A CA 1
ATOM 617 C C . PHE A 1 80 ? -0.327 26.312 -7.273 1 93.38 80 PHE A C 1
ATOM 619 O O . PHE A 1 80 ? -0.562 27.516 -7.098 1 93.38 80 PHE A O 1
ATOM 626 N N . PHE A 1 81 ? -1.268 25.375 -7.176 1 94.31 81 PHE A N 1
ATOM 627 C CA . PHE A 1 81 ? -2.652 25.734 -6.887 1 94.31 81 PHE A CA 1
ATOM 628 C C . PHE A 1 81 ? -2.777 26.344 -5.5 1 94.31 81 PHE A C 1
ATOM 630 O O . PHE A 1 81 ? -3.539 27.297 -5.297 1 94.31 81 PHE A O 1
ATOM 637 N N . LEU A 1 82 ? -2.035 25.766 -4.504 1 93.62 82 LEU A N 1
ATOM 638 C CA . LEU A 1 82 ? -2.088 26.25 -3.129 1 93.62 82 LEU A CA 1
ATOM 639 C C . LEU A 1 82 ? -1.456 27.625 -3.018 1 93.62 82 LEU A C 1
ATOM 641 O O . LEU A 1 82 ? -1.882 28.453 -2.197 1 93.62 82 LEU A O 1
ATOM 645 N N . GLN A 1 83 ? -0.457 27.953 -3.822 1 92.19 83 GLN A N 1
ATOM 646 C CA . GLN A 1 83 ? 0.213 29.25 -3.82 1 92.19 83 GLN A CA 1
ATOM 647 C C . GLN A 1 83 ? -0.721 30.344 -4.312 1 92.19 83 GLN A C 1
ATOM 649 O O . GLN A 1 83 ? -0.513 31.516 -4.008 1 92.19 83 GLN A O 1
ATOM 654 N N . HIS A 1 84 ? -1.754 29.969 -5.047 1 89.75 84 HIS A N 1
ATOM 655 C CA . HIS A 1 84 ? -2.643 30.969 -5.637 1 89.75 84 HIS A CA 1
ATOM 656 C C . HIS A 1 84 ? -3.932 31.109 -4.832 1 89.75 84 HIS A C 1
ATOM 658 O O . HIS A 1 84 ? -4.914 31.672 -5.312 1 89.75 84 HIS A O 1
ATOM 664 N N . GLN A 1 85 ? -3.861 30.656 -3.629 1 86.94 85 GLN A N 1
ATOM 665 C CA . GLN A 1 85 ? -4.973 30.844 -2.705 1 86.94 85 GLN A CA 1
ATOM 666 C C . GLN A 1 85 ? -4.887 32.188 -2.004 1 86.94 85 GLN A C 1
ATOM 668 O O . GLN A 1 85 ? -3.938 32.938 -2.223 1 86.94 85 GLN A O 1
ATOM 673 N N . GLN A 1 86 ? -5.859 32.5 -1.261 1 82.19 86 GLN A N 1
ATOM 674 C CA . GLN A 1 86 ? -5.949 33.781 -0.567 1 82.19 86 GLN A CA 1
ATOM 675 C C . GLN A 1 86 ? -4.922 33.875 0.558 1 82.19 86 GLN A C 1
ATOM 677 O O . GLN A 1 86 ? -4.305 34.938 0.763 1 82.19 86 GLN A O 1
ATOM 682 N N . GLU A 1 87 ? -4.648 32.812 1.188 1 89 87 GLU A N 1
ATOM 683 C CA . GLU A 1 87 ? -3.682 32.781 2.281 1 89 87 GLU A CA 1
ATOM 684 C C . GLU A 1 87 ? -2.252 32.719 1.752 1 89 87 GLU A C 1
ATOM 686 O O . GLU A 1 87 ? -1.999 32.094 0.718 1 89 87 GLU A O 1
ATOM 691 N N . PRO A 1 88 ? -1.382 33.344 2.473 1 90 88 PRO A N 1
ATOM 692 C CA . PRO A 1 88 ? 0.016 33.281 2.043 1 90 88 PRO A CA 1
ATOM 693 C C . PRO A 1 88 ? 0.546 31.844 2.023 1 90 88 PRO A C 1
ATOM 695 O O . PRO A 1 88 ? 0.277 31.062 2.945 1 90 88 PRO A O 1
ATOM 698 N N . TRP A 1 89 ? 1.325 31.516 1.012 1 91.81 89 TRP A N 1
ATOM 699 C CA . TRP A 1 89 ? 1.835 30.172 0.792 1 91.81 89 TRP A CA 1
ATOM 700 C C . TRP A 1 89 ? 2.701 29.719 1.962 1 91.81 89 TRP A C 1
ATOM 702 O O . TRP A 1 89 ? 2.627 28.562 2.389 1 91.81 89 TRP A O 1
ATOM 712 N N . ASP A 1 90 ? 3.49 30.641 2.473 1 91.75 90 ASP A N 1
ATOM 713 C CA . ASP A 1 90 ? 4.387 30.281 3.562 1 91.75 90 ASP A CA 1
ATOM 714 C C . ASP A 1 90 ? 3.604 29.828 4.793 1 91.75 90 ASP A C 1
ATOM 716 O O . ASP A 1 90 ? 4.035 28.922 5.512 1 91.75 90 ASP A O 1
ATOM 720 N N . SER A 1 91 ? 2.506 30.469 5.012 1 93.5 91 SER A N 1
ATOM 721 C CA . SER A 1 91 ? 1.662 30.094 6.145 1 93.5 91 SER A CA 1
ATOM 722 C C . SER A 1 91 ? 1.009 28.734 5.922 1 93.5 91 SER A C 1
ATOM 724 O O . SER A 1 91 ? 0.961 27.906 6.836 1 93.5 91 SER A O 1
ATOM 726 N N . ILE A 1 92 ? 0.544 28.531 4.66 1 93 92 ILE A N 1
ATOM 727 C CA . ILE A 1 92 ? -0.081 27.25 4.328 1 93 92 ILE A CA 1
ATOM 728 C C . ILE A 1 92 ? 0.938 26.125 4.48 1 93 92 ILE A C 1
ATOM 730 O O . ILE A 1 92 ? 0.652 25.094 5.105 1 93 92 ILE A O 1
ATOM 734 N N . PHE A 1 93 ? 2.072 26.359 3.928 1 91.81 93 PHE A N 1
ATOM 735 C CA . PHE A 1 93 ? 3.115 25.344 3.938 1 91.81 93 PHE A CA 1
ATOM 736 C C . PHE A 1 93 ? 3.525 25 5.367 1 91.81 93 PHE A C 1
ATOM 738 O O . PHE A 1 93 ? 3.59 23.828 5.734 1 91.81 93 PHE A O 1
ATOM 745 N N . PHE A 1 94 ? 3.75 25.984 6.172 1 92 94 PHE A N 1
ATOM 746 C CA . PHE A 1 94 ? 4.098 25.781 7.574 1 92 94 PHE A CA 1
ATOM 747 C C . PHE A 1 94 ? 3 25.016 8.297 1 92 94 PHE A C 1
ATOM 749 O O . PHE A 1 94 ? 3.275 24.016 8.977 1 92 94 PHE A O 1
ATOM 756 N N . GLY A 1 95 ? 1.815 25.547 8.148 1 93.12 95 GLY A N 1
ATOM 757 C CA . GLY A 1 95 ? 0.69 24.922 8.828 1 93.12 95 GLY A CA 1
ATOM 758 C C . GLY A 1 95 ? 0.517 23.453 8.469 1 93.12 95 GLY A C 1
ATOM 759 O O . GLY A 1 95 ? 0.386 22.609 9.352 1 93.12 95 GLY A O 1
ATOM 760 N N . GLU A 1 96 ? 0.556 23.125 7.211 1 91.88 96 GLU A N 1
ATOM 761 C CA . GLU A 1 96 ? 0.24 21.766 6.746 1 91.88 96 GLU A CA 1
ATOM 762 C C . GLU A 1 96 ? 1.403 20.812 6.992 1 91.88 96 GLU A C 1
ATOM 764 O O . GLU A 1 96 ? 1.195 19.625 7.227 1 91.88 96 GLU A O 1
ATOM 769 N N . THR A 1 97 ? 2.633 21.266 6.988 1 89.81 97 THR A N 1
ATOM 770 C CA . THR A 1 97 ? 3.781 20.391 7.141 1 89.81 97 THR A CA 1
ATOM 771 C C . THR A 1 97 ? 4.168 20.25 8.609 1 89.81 97 THR A C 1
ATOM 773 O O . THR A 1 97 ? 4.711 19.219 9.016 1 89.81 97 THR A O 1
ATOM 776 N N . THR A 1 98 ? 3.85 21.25 9.406 1 90.25 98 THR A N 1
ATOM 777 C CA . THR A 1 98 ? 4.336 21.234 10.781 1 90.25 98 THR A CA 1
ATOM 778 C C . THR A 1 98 ? 3.184 21.016 11.766 1 90.25 98 THR A C 1
ATOM 780 O O . THR A 1 98 ? 3.309 20.266 12.727 1 90.25 98 THR A O 1
ATOM 783 N N . LEU A 1 99 ? 2.113 21.734 11.492 1 91.38 99 LEU A N 1
ATOM 784 C CA . LEU A 1 99 ? 1.016 21.703 12.453 1 91.38 99 LEU A CA 1
ATOM 785 C C . LEU A 1 99 ? -0.034 20.672 12.055 1 91.38 99 LEU A C 1
ATOM 787 O O . LEU A 1 99 ? -0.921 20.344 12.844 1 91.38 99 LEU A O 1
ATOM 791 N N . GLY A 1 100 ? 0.021 20.141 10.914 1 85.69 100 GLY A N 1
ATOM 792 C CA . GLY A 1 100 ? -1.022 19.312 10.344 1 85.69 100 GLY A CA 1
ATOM 793 C C . GLY A 1 100 ? -1.354 18.094 11.195 1 85.69 100 GLY A C 1
ATOM 794 O O . GLY A 1 100 ? -2.512 17.688 11.273 1 85.69 100 GLY A O 1
ATOM 795 N N . SER A 1 101 ? -0.438 17.453 11.812 1 76.75 101 SER A N 1
ATOM 796 C CA . SER A 1 101 ? -0.664 16.219 12.562 1 76.75 101 SER A CA 1
ATOM 797 C C . SER A 1 101 ? -1.146 16.5 13.977 1 76.75 101 SER A C 1
ATOM 799 O O . SER A 1 101 ? -1.579 15.602 14.695 1 76.75 101 SER A O 1
ATOM 801 N N . GLY A 1 102 ? -1.181 17.75 14.32 1 73.5 102 GLY A N 1
ATOM 802 C CA . GLY A 1 102 ? -1.523 18.062 15.703 1 73.5 102 GLY A CA 1
ATOM 803 C C . GLY A 1 102 ? -0.395 17.781 16.672 1 73.5 102 GLY A C 1
ATOM 804 O O . GLY A 1 102 ? 0.696 17.375 16.266 1 73.5 102 GLY A O 1
ATOM 805 N N . TYR A 1 103 ? -0.585 18.031 17.891 1 75.12 103 TYR A N 1
ATOM 806 C CA . TYR A 1 103 ? 0.427 17.812 18.906 1 75.12 103 TYR A CA 1
ATOM 807 C C . TYR A 1 103 ? 0.522 16.344 19.281 1 75.12 103 TYR A C 1
ATOM 809 O O . TYR A 1 103 ? -0.498 15.664 19.453 1 75.12 103 TYR A O 1
ATOM 817 N N . PRO A 1 104 ? 1.686 15.875 19.344 1 78.12 104 PRO A N 1
ATOM 818 C CA . PRO A 1 104 ? 2.998 16.484 19.141 1 78.12 104 PRO A CA 1
ATOM 819 C C . PRO A 1 104 ? 3.332 16.688 17.656 1 78.12 104 PRO A C 1
ATOM 821 O O . PRO A 1 104 ? 2.961 15.852 16.828 1 78.12 104 PRO A O 1
ATOM 824 N N . TYR A 1 105 ? 3.982 17.812 17.484 1 76.94 105 TYR A N 1
ATOM 825 C CA . TYR A 1 105 ? 4.223 18.219 16.094 1 76.94 105 TYR A CA 1
ATOM 826 C C . TYR A 1 105 ? 5.336 17.391 15.469 1 76.94 105 TYR A C 1
ATOM 828 O O . TYR A 1 105 ? 6.352 17.109 16.109 1 76.94 105 TYR A O 1
ATOM 836 N N . GLN A 1 106 ? 4.949 16.703 14.328 1 68.69 106 GLN A N 1
ATOM 837 C CA . GLN A 1 106 ? 5.953 16.062 13.484 1 68.69 106 GLN A CA 1
ATOM 838 C C . GLN A 1 106 ? 6.012 16.703 12.102 1 68.69 106 GLN A C 1
ATOM 840 O O . GLN A 1 106 ? 4.992 16.781 11.414 1 68.69 106 GLN A O 1
ATOM 845 N N . THR A 1 107 ? 7.195 17.359 12.016 1 69.5 107 THR A N 1
ATOM 846 C CA . THR A 1 107 ? 7.32 17.938 10.68 1 69.5 107 THR A CA 1
ATOM 847 C C . THR A 1 107 ? 7.395 16.828 9.625 1 69.5 107 THR A C 1
ATOM 849 O O . THR A 1 107 ? 8.305 15.992 9.656 1 69.5 107 THR A O 1
ATOM 852 N N . LEU A 1 108 ? 6.32 16.672 8.945 1 67.38 108 LEU A N 1
ATOM 853 C CA . LEU A 1 108 ? 6.254 15.641 7.906 1 67.38 108 LEU A CA 1
ATOM 854 C C . LEU A 1 108 ? 6.41 16.25 6.52 1 67.38 108 LEU A C 1
ATOM 856 O O . LEU A 1 108 ? 5.586 17.078 6.105 1 67.38 108 LEU A O 1
ATOM 860 N N . VAL A 1 109 ? 7.578 16.141 5.973 1 64.06 109 VAL A N 1
ATOM 861 C CA . VAL A 1 109 ? 7.73 16.688 4.629 1 64.06 109 VAL A CA 1
ATOM 862 C C . VAL A 1 109 ? 7.668 15.562 3.6 1 64.06 109 VAL A C 1
ATOM 864 O O . VAL A 1 109 ? 7.125 15.742 2.506 1 64.06 109 VAL A O 1
ATOM 867 N N . THR A 1 110 ? 7.969 14.383 4.086 1 69.75 110 THR A N 1
ATOM 868 C CA . THR A 1 110 ? 8.023 13.305 3.102 1 69.75 110 THR A CA 1
ATOM 869 C C . THR A 1 110 ? 6.73 12.492 3.111 1 69.75 110 THR A C 1
ATOM 871 O O . THR A 1 110 ? 6.164 12.242 4.176 1 69.75 110 THR A O 1
ATOM 874 N N . GLY A 1 111 ? 6.203 12.367 1.991 1 77.5 111 GLY A N 1
ATOM 875 C CA . GLY A 1 111 ? 5.066 11.469 1.854 1 77.5 111 GLY A CA 1
ATOM 876 C C . GLY A 1 111 ? 3.732 12.195 1.872 1 77.5 111 GLY A C 1
ATOM 877 O O . GLY A 1 111 ? 2.676 11.562 1.913 1 77.5 111 GLY A O 1
ATOM 878 N N . LEU A 1 112 ? 3.883 13.555 1.817 1 85 112 LEU A N 1
ATOM 879 C CA . LEU A 1 112 ? 2.637 14.312 1.836 1 85 112 LEU A CA 1
ATOM 880 C C . LEU A 1 112 ? 2.068 14.461 0.429 1 85 112 LEU A C 1
ATOM 882 O O . LEU A 1 112 ? 2.814 14.68 -0.528 1 85 112 LEU A O 1
ATOM 886 N N . SER A 1 113 ? 0.81 14.25 0.307 1 91.12 113 SER A N 1
ATOM 887 C CA . SER A 1 113 ? 0.081 14.523 -0.926 1 91.12 113 SER A CA 1
ATOM 888 C C . SER A 1 113 ? -0.585 15.898 -0.875 1 91.12 113 SER A C 1
ATOM 890 O O . SER A 1 113 ? -1.593 16.078 -0.187 1 91.12 113 SER A O 1
ATOM 892 N N . PHE A 1 114 ? -0.062 16.828 -1.631 1 92.94 114 PHE A N 1
ATOM 893 C CA . PHE A 1 114 ? -0.621 18.172 -1.625 1 92.94 114 PHE A CA 1
ATOM 894 C C . PHE A 1 114 ? -1.973 18.203 -2.328 1 92.94 114 PHE A C 1
ATOM 896 O O . PHE A 1 114 ? -2.77 19.125 -2.119 1 92.94 114 PHE A O 1
ATOM 903 N N . MET A 1 115 ? -2.184 17.234 -3.191 1 93.62 115 MET A N 1
ATOM 904 C CA . MET A 1 115 ? -3.521 17.062 -3.752 1 93.62 115 MET A CA 1
ATOM 905 C C . MET A 1 115 ? -4.539 16.781 -2.652 1 93.62 115 MET A C 1
ATOM 907 O O . MET A 1 115 ? -5.602 17.406 -2.607 1 93.62 115 MET A O 1
ATOM 911 N N . HIS A 1 116 ? -4.145 15.828 -1.825 1 93.25 116 HIS A N 1
ATOM 912 C CA . HIS A 1 116 ? -5.008 15.484 -0.701 1 93.25 116 HIS A CA 1
ATOM 913 C C . HIS A 1 116 ? -5.191 16.672 0.241 1 93.25 116 HIS A C 1
ATOM 915 O O . HIS A 1 116 ? -6.309 16.938 0.685 1 93.25 116 HIS A O 1
ATOM 921 N N . ILE A 1 117 ? -4.168 17.359 0.492 1 93.38 117 ILE A N 1
ATOM 922 C CA . ILE A 1 117 ? -4.199 18.516 1.37 1 93.38 117 ILE A CA 1
ATOM 923 C C . ILE A 1 117 ? -5.129 19.578 0.786 1 93.38 117 ILE A C 1
ATOM 925 O O . ILE A 1 117 ? -5.969 20.141 1.498 1 93.38 117 ILE A O 1
ATOM 929 N N . TYR A 1 118 ? -4.945 19.891 -0.491 1 94.88 118 TYR A N 1
ATOM 930 C CA . TYR A 1 118 ? -5.809 20.859 -1.164 1 94.88 118 TYR A CA 1
ATOM 931 C C . TYR A 1 118 ? -7.273 20.484 -1.006 1 94.88 118 TYR A C 1
ATOM 933 O O . TYR A 1 118 ? -8.109 21.328 -0.671 1 94.88 118 TYR A O 1
ATOM 941 N N . GLY A 1 119 ? -7.57 19.188 -1.262 1 94.06 119 GLY A N 1
ATOM 942 C CA . GLY A 1 119 ? -8.938 18.703 -1.145 1 94.06 119 GLY A CA 1
ATOM 943 C C . GLY A 1 119 ? -9.492 18.828 0.262 1 94.06 119 GLY A C 1
ATOM 944 O O . GLY A 1 119 ? -10.641 19.25 0.449 1 94.06 119 GLY A O 1
ATOM 945 N N . GLN A 1 120 ? -8.727 18.453 1.189 1 93.88 120 GLN A N 1
ATOM 946 C CA . GLN A 1 120 ? -9.148 18.516 2.584 1 93.88 120 GLN A CA 1
ATOM 947 C C . GLN A 1 120 ? -9.367 19.969 3.021 1 93.88 120 GLN A C 1
ATOM 949 O O . GLN A 1 120 ? -10.344 20.281 3.695 1 93.88 120 GLN A O 1
ATOM 954 N N . ARG A 1 121 ? -8.484 20.891 2.66 1 94.25 121 ARG A N 1
ATOM 955 C CA . ARG A 1 121 ? -8.586 22.297 3.025 1 94.25 121 ARG A CA 1
ATOM 956 C C . ARG A 1 121 ? -9.867 22.922 2.477 1 94.25 121 ARG A C 1
ATOM 958 O O . ARG A 1 121 ? -10.484 23.75 3.135 1 94.25 121 ARG A O 1
ATOM 965 N N . ALA A 1 122 ? -10.234 22.453 1.271 1 92.38 122 ALA A N 1
ATOM 966 C CA . ALA A 1 122 ? -11.43 22.984 0.623 1 92.38 122 ALA A CA 1
ATOM 967 C C . ALA A 1 122 ? -12.688 22.609 1.395 1 92.38 122 ALA A C 1
ATOM 969 O O . ALA A 1 122 ? -13.711 23.297 1.305 1 92.38 122 ALA A O 1
ATOM 970 N N . GLN A 1 123 ? -12.625 21.562 2.203 1 93.25 123 GLN A N 1
ATOM 971 C CA . GLN A 1 123 ? -13.797 21.062 2.908 1 93.25 123 GLN A CA 1
ATOM 972 C C . GLN A 1 123 ? -13.844 21.578 4.344 1 93.25 123 GLN A C 1
ATOM 974 O O . GLN A 1 123 ? -14.836 21.375 5.051 1 93.25 123 GLN A O 1
ATOM 979 N N . VAL A 1 124 ? -12.797 22.234 4.816 1 94.62 124 VAL A N 1
ATOM 980 C CA . VAL A 1 124 ? -12.75 22.719 6.188 1 94.62 124 VAL A CA 1
ATOM 981 C C . VAL A 1 124 ? -13.766 23.844 6.375 1 94.62 124 VAL A C 1
ATOM 983 O O . VAL A 1 124 ? -13.75 24.844 5.645 1 94.62 124 VAL A O 1
ATOM 986 N N . PRO A 1 125 ? -14.68 23.672 7.266 1 92.62 125 PRO A N 1
ATOM 987 C CA . PRO A 1 125 ? -15.68 24.719 7.496 1 92.62 125 PRO A CA 1
ATOM 988 C C . PRO A 1 125 ? -15.078 25.984 8.125 1 92.62 125 PRO A C 1
ATOM 990 O O . PRO A 1 125 ? -14.039 25.906 8.789 1 92.62 125 PRO A O 1
ATOM 993 N N . GLY A 1 126 ? -15.695 27.047 7.852 1 95.62 126 GLY A N 1
ATOM 994 C CA . GLY A 1 126 ? -15.328 28.234 8.609 1 95.62 126 GLY A CA 1
ATOM 995 C C . GLY A 1 126 ? -15.555 28.078 10.102 1 95.62 126 GLY A C 1
ATOM 996 O O . GLY A 1 126 ? -16.516 27.453 10.531 1 95.62 126 GLY A O 1
ATOM 997 N N . SER A 1 127 ? -14.68 28.641 10.828 1 97.69 127 SER A N 1
ATOM 998 C CA . SER A 1 127 ? -14.797 28.594 12.281 1 97.69 127 SER A CA 1
ATOM 999 C C . SER A 1 127 ? -14.812 30 12.883 1 97.69 127 SER A C 1
ATOM 1001 O O . SER A 1 127 ? -14.359 30.953 12.242 1 97.69 127 SER A O 1
ATOM 1003 N N . VAL A 1 128 ? -15.438 30.062 14.023 1 98.38 128 VAL A N 1
ATOM 1004 C CA . VAL A 1 128 ? -15.414 31.312 14.781 1 98.38 128 VAL A CA 1
ATOM 1005 C C . VAL A 1 128 ? -14.102 31.422 15.562 1 98.38 128 VAL A C 1
ATOM 1007 O O . VAL A 1 128 ? -13.641 30.438 16.141 1 98.38 128 VAL A O 1
ATOM 1010 N N . ILE A 1 129 ? -13.508 32.562 15.492 1 98.69 129 ILE A N 1
ATOM 1011 C CA . ILE A 1 129 ? -12.289 32.812 16.25 1 98.69 129 ILE A CA 1
ATOM 1012 C C . ILE A 1 129 ? -12.547 33.906 17.281 1 98.69 129 ILE A C 1
ATOM 1014 O O . ILE A 1 129 ? -13.055 34.969 16.953 1 98.69 129 ILE A O 1
ATOM 1018 N N . ILE A 1 130 ? -12.242 33.625 18.516 1 97.94 130 ILE A N 1
ATOM 1019 C CA . ILE A 1 130 ? -12.32 34.625 19.562 1 97.94 130 ILE A CA 1
ATOM 1020 C C . ILE A 1 130 ? -10.977 34.719 20.297 1 97.94 130 ILE A C 1
ATOM 1022 O O . ILE A 1 130 ? -10.562 33.781 20.969 1 97.94 130 ILE A O 1
ATOM 1026 N N . ASP A 1 131 ? -10.305 35.75 20.078 1 96.75 131 ASP A N 1
ATOM 1027 C CA . ASP A 1 131 ? -9.094 36.094 20.828 1 96.75 131 ASP A CA 1
ATOM 1028 C C . ASP A 1 131 ? -9.398 37.062 21.953 1 96.75 131 ASP A C 1
ATOM 1030 O O . ASP A 1 131 ? -9.391 38.281 21.75 1 96.75 131 ASP A O 1
ATOM 1034 N N . GLY A 1 132 ? -9.57 36.5 23.141 1 91.12 132 GLY A N 1
ATOM 1035 C CA . GLY A 1 132 ? -10 37.281 24.281 1 91.12 132 GLY A CA 1
ATOM 1036 C C . GLY A 1 132 ? -8.844 37.844 25.094 1 91.12 132 GLY A C 1
ATOM 1037 O O . GLY A 1 132 ? -8.234 37.125 25.875 1 91.12 132 GLY A O 1
ATOM 1038 N N . GLY A 1 133 ? -8.578 39.062 24.938 1 86.62 133 GLY A N 1
ATOM 1039 C CA . GLY A 1 133 ? -7.617 39.75 25.781 1 86.62 133 GLY A CA 1
ATOM 1040 C C . GLY A 1 133 ? -8.258 40.5 26.922 1 86.62 133 GLY A C 1
ATOM 1041 O O . GLY A 1 133 ? -9.445 40.844 26.859 1 86.62 133 GLY A O 1
ATOM 1042 N N . SER A 1 134 ? -7.539 40.781 27.969 1 85.62 134 SER A N 1
ATOM 1043 C CA . SER A 1 134 ? -8.047 41.531 29.109 1 85.62 134 SER A CA 1
ATOM 1044 C C . SER A 1 134 ? -8.422 42.938 28.719 1 85.62 134 SER A C 1
ATOM 1046 O O . SER A 1 134 ? -9.352 43.531 29.297 1 85.62 134 SER A O 1
ATOM 1048 N N . GLY A 1 135 ? -7.781 43.438 27.797 1 88.31 135 GLY A N 1
ATOM 1049 C CA . GLY A 1 135 ? -8.094 44.781 27.328 1 88.31 135 GLY A CA 1
ATOM 1050 C C . GLY A 1 135 ? -9.125 44.781 26.219 1 88.31 135 GLY A C 1
ATOM 1051 O O . GLY A 1 135 ? -10.164 45.438 26.328 1 88.31 135 GLY A O 1
ATOM 1052 N N . TYR A 1 136 ? -8.781 44.062 25.188 1 90.44 136 TYR A N 1
ATOM 1053 C CA . TYR A 1 136 ? -9.648 44 24.016 1 90.44 136 TYR A CA 1
ATOM 1054 C C . TYR A 1 136 ? -9.797 42.594 23.484 1 90.44 136 TYR A C 1
ATOM 1056 O O . TYR A 1 136 ? -8.867 41.781 23.594 1 90.44 136 TYR A O 1
ATOM 1064 N N . CYS A 1 137 ? -10.922 42.375 22.969 1 94.06 137 CYS A N 1
ATOM 1065 C CA . CYS A 1 137 ? -11.234 41.094 22.328 1 94.06 137 CYS A CA 1
ATOM 1066 C C . CYS A 1 137 ? -11.414 41.281 20.828 1 94.06 137 CYS A C 1
ATOM 1068 O O . CYS A 1 137 ? -12.016 42.25 20.375 1 94.06 137 CYS A O 1
ATOM 1070 N N . LYS A 1 138 ? -10.781 40.438 20.094 1 96.75 138 LYS A N 1
ATOM 1071 C CA . LYS A 1 138 ? -10.977 40.344 18.656 1 96.75 138 LYS A CA 1
ATOM 1072 C C . LYS A 1 138 ? -11.766 39.094 18.281 1 96.75 138 LYS A C 1
ATOM 1074 O O . LYS A 1 138 ? -11.508 38 18.781 1 96.75 138 LYS A O 1
ATOM 1079 N N . PHE A 1 139 ? -12.789 39.219 17.453 1 98.19 139 PHE A N 1
ATOM 1080 C CA . PHE A 1 139 ? -13.57 38.062 17.031 1 98.19 139 PHE A CA 1
ATOM 1081 C C . PHE A 1 139 ? -13.852 38.125 15.539 1 98.19 139 PHE A C 1
ATOM 1083 O O . PHE A 1 139 ? -13.805 39.188 14.93 1 98.19 139 PHE A O 1
ATOM 1090 N N . GLY A 1 140 ? -13.977 37 14.922 1 98.25 140 GLY A N 1
ATOM 1091 C CA . GLY A 1 140 ? -14.242 36.938 13.492 1 98.25 140 GLY A CA 1
ATOM 1092 C C . GLY A 1 140 ? -14.281 35.531 12.961 1 98.25 140 GLY A C 1
ATOM 1093 O O . GLY A 1 140 ? -14.391 34.562 13.727 1 98.25 140 GLY A O 1
ATOM 1094 N N . TRP A 1 141 ? -14.273 35.438 11.602 1 97.5 141 TRP A N 1
ATOM 1095 C CA . TRP A 1 141 ? -14.336 34.156 10.906 1 97.5 141 TRP A CA 1
ATOM 1096 C C . TRP A 1 141 ? -12.953 33.719 10.414 1 97.5 141 TRP A C 1
ATOM 1098 O O . TRP A 1 141 ? -12.18 34.562 9.93 1 97.5 141 TRP A O 1
ATOM 1108 N N . SER A 1 142 ? -12.656 32.469 10.531 1 97.19 142 SER A N 1
ATOM 1109 C CA . SER A 1 142 ? -11.367 31.938 10.102 1 97.19 142 SER A CA 1
ATOM 1110 C C . SER A 1 142 ? -11.148 32.156 8.609 1 97.19 142 SER A C 1
ATOM 1112 O O . SER A 1 142 ? -10 32.25 8.148 1 97.19 142 SER A O 1
ATOM 1114 N N . LYS A 1 143 ? -12.188 32.281 7.816 1 95.75 143 LYS A N 1
ATOM 1115 C CA . LYS A 1 143 ? -12.078 32.406 6.367 1 95.75 143 LYS A CA 1
ATOM 1116 C C . LYS A 1 143 ? -11.906 33.844 5.945 1 95.75 143 LYS A C 1
ATOM 1118 O O . LYS A 1 143 ? -11.648 34.156 4.777 1 95.75 143 LYS A O 1
ATOM 1123 N N . TYR A 1 144 ? -12.055 34.75 6.891 1 95.25 144 TYR A N 1
ATOM 1124 C CA . TYR A 1 144 ? -11.914 36.156 6.574 1 95.25 144 TYR A CA 1
ATOM 1125 C C . TYR A 1 144 ? -10.461 36.594 6.711 1 95.25 144 TYR A C 1
ATOM 1127 O O . TYR A 1 144 ? -9.648 35.938 7.336 1 95.25 144 TYR A O 1
ATOM 1135 N N . ASP A 1 145 ? -10.117 37.719 6.16 1 93.81 145 ASP A N 1
ATOM 1136 C CA . ASP A 1 145 ? -8.742 38.219 6.094 1 93.81 145 ASP A CA 1
ATOM 1137 C C . ASP A 1 145 ? -8.336 38.875 7.406 1 93.81 145 ASP A C 1
ATOM 1139 O O . ASP A 1 145 ? -7.145 39 7.695 1 93.81 145 ASP A O 1
ATOM 1143 N N . CYS A 1 146 ? -9.367 39.344 8.156 1 95.81 146 CYS A N 1
ATOM 1144 C CA . CYS A 1 146 ? -9.125 40.031 9.422 1 95.81 146 CYS A CA 1
ATOM 1145 C C . CYS A 1 146 ? -10.305 39.875 10.367 1 95.81 146 CYS A C 1
ATOM 1147 O O . CYS A 1 146 ? -11.359 39.375 9.969 1 95.81 146 CYS A O 1
ATOM 1149 N N . PRO A 1 147 ? -10.125 40.156 11.656 1 97.5 147 PRO A N 1
ATOM 1150 C CA . PRO A 1 147 ? -11.25 40.062 12.594 1 97.5 147 PRO A CA 1
ATOM 1151 C C . PRO A 1 147 ? -12.469 40.875 12.141 1 97.5 147 PRO A C 1
ATOM 1153 O O . PRO A 1 147 ? -12.312 41.969 11.578 1 97.5 147 PRO A O 1
ATOM 1156 N N . SER A 1 148 ? -13.617 40.406 12.383 1 96.75 148 SER A N 1
ATOM 1157 C CA . SER A 1 148 ? -14.883 41.031 12.047 1 96.75 148 SER A CA 1
ATOM 1158 C C . SER A 1 148 ? -15.188 42.188 13 1 96.75 148 SER A C 1
ATOM 1160 O O . SER A 1 148 ? -15.906 43.125 12.641 1 96.75 148 SER A O 1
ATOM 1162 N N . GLY A 1 149 ? -14.648 42.031 14.203 1 96.56 149 GLY A N 1
ATOM 1163 C CA . GLY A 1 149 ? -14.922 43.062 15.188 1 96.56 149 GLY A CA 1
ATOM 1164 C C . GLY A 1 149 ? -13.977 43.031 16.375 1 96.56 149 GLY A C 1
ATOM 1165 O O . GLY A 1 149 ? -13.172 42.094 16.5 1 96.56 149 GLY A O 1
ATOM 1166 N N . ARG A 1 150 ? -14.062 44.125 17.156 1 94.44 150 ARG A N 1
ATOM 1167 C CA . ARG A 1 150 ? -13.305 44.281 18.391 1 94.44 150 ARG A CA 1
ATOM 1168 C C . ARG A 1 150 ? -14.172 44.875 19.5 1 94.44 150 ARG A C 1
ATOM 1170 O O . ARG A 1 150 ? -15.117 45.625 19.234 1 94.44 150 ARG A O 1
ATOM 1177 N N . THR A 1 151 ? -13.93 44.469 20.688 1 92.62 151 THR A N 1
ATOM 1178 C CA . THR A 1 151 ? -14.648 45.031 21.828 1 92.62 151 THR A CA 1
ATOM 1179 C C . THR A 1 151 ? -13.719 45.219 23.016 1 92.62 151 THR A C 1
ATOM 1181 O O . THR A 1 151 ? -12.719 44.5 23.156 1 92.62 151 THR A O 1
ATOM 1184 N N . ALA A 1 152 ? -14.016 46.219 23.797 1 89.94 152 ALA A N 1
ATOM 1185 C CA . ALA A 1 152 ? -13.258 46.469 25.031 1 89.94 152 ALA A CA 1
ATOM 1186 C C . ALA A 1 152 ? -13.695 45.5 26.141 1 89.94 152 ALA A C 1
ATOM 1188 O O . ALA A 1 152 ? -14.703 45.75 26.797 1 89.94 152 ALA A O 1
ATOM 1189 N N . THR A 1 153 ? -12.906 44.562 26.344 1 88.75 153 THR A N 1
ATOM 1190 C CA . THR A 1 153 ? -13.258 43.531 27.312 1 88.75 153 THR A CA 1
ATOM 1191 C C . THR A 1 153 ? -13.359 44.094 28.719 1 88.75 153 THR A C 1
ATOM 1193 O O . THR A 1 153 ? -14.32 43.844 29.438 1 88.75 153 THR A O 1
ATOM 1196 N N . PHE A 1 154 ? -12.375 44.875 29.125 1 81 154 PHE A N 1
ATOM 1197 C CA . PHE A 1 154 ? -12.281 45.406 30.484 1 81 154 PHE A CA 1
ATOM 1198 C C . PHE A 1 154 ? -13.477 46.312 30.797 1 81 154 PHE A C 1
ATOM 1200 O O . PHE A 1 154 ? -13.898 46.406 31.953 1 81 154 PHE A O 1
ATOM 1207 N N . LEU A 1 155 ? -14.023 46.906 29.812 1 79.38 155 LEU A N 1
ATOM 1208 C CA . LEU A 1 155 ? -15.148 47.812 30 1 79.38 155 LEU A CA 1
ATOM 1209 C C . LEU A 1 155 ? -16.469 47.031 30.047 1 79.38 155 LEU A C 1
ATOM 1211 O O . LEU A 1 155 ? -17.328 47.344 30.891 1 79.38 155 LEU A O 1
ATOM 1215 N N . GLU A 1 156 ? -16.547 46.031 29.281 1 85 156 GLU A N 1
ATOM 1216 C CA . GLU A 1 156 ? -17.859 45.406 29.078 1 85 156 GLU A CA 1
ATOM 1217 C C . GLU A 1 156 ? -18 44.156 29.922 1 85 156 GLU A C 1
ATOM 1219 O O . GLU A 1 156 ? -19.109 43.812 30.344 1 85 156 GLU A O 1
ATOM 1224 N N . PHE A 1 157 ? -16.906 43.469 30.156 1 85.5 157 PHE A N 1
ATOM 1225 C CA . PHE A 1 157 ? -17.062 42.125 30.719 1 85.5 157 PHE A CA 1
ATOM 1226 C C . PHE A 1 157 ? -16.203 41.969 31.969 1 85.5 157 PHE A C 1
ATOM 1228 O O . PHE A 1 157 ? -16.359 41 32.719 1 85.5 157 PHE A O 1
ATOM 1235 N N . GLY A 1 158 ? -15.336 42.844 32.156 1 80.75 158 GLY A N 1
ATOM 1236 C CA . GLY A 1 158 ? -14.453 42.719 33.281 1 80.75 158 GLY A CA 1
ATOM 1237 C C . GLY A 1 158 ? -13.273 41.812 33.062 1 80.75 158 GLY A C 1
ATOM 1238 O O . GLY A 1 158 ? -12.711 41.781 31.953 1 80.75 158 GLY A O 1
ATOM 1239 N N . ASN A 1 159 ? -12.883 41.125 34.188 1 76.38 159 ASN A N 1
ATOM 1240 C CA . ASN A 1 159 ? -11.703 40.281 34.094 1 76.38 159 ASN A CA 1
ATOM 1241 C C . ASN A 1 159 ? -12.07 38.875 33.594 1 76.38 159 ASN A C 1
ATOM 1243 O O . ASN A 1 159 ? -12.719 38.094 34.312 1 76.38 159 ASN A O 1
ATOM 1247 N N . ILE A 1 160 ? -11.641 38.5 32.469 1 73.69 160 ILE A N 1
ATOM 1248 C CA . ILE A 1 160 ? -11.992 37.219 31.891 1 73.69 160 ILE A CA 1
ATOM 1249 C C . ILE A 1 160 ? -10.914 36.188 32.219 1 73.69 160 ILE A C 1
ATOM 1251 O O . ILE A 1 160 ? -11.039 35 31.859 1 73.69 160 ILE A O 1
ATOM 1255 N N . GLU A 1 161 ? -9.836 36.625 32.875 1 73.38 161 GLU A N 1
ATOM 1256 C CA . GLU A 1 161 ? -8.766 35.719 33.281 1 73.38 161 GLU A CA 1
ATOM 1257 C C . GLU A 1 161 ? -9.133 34.938 34.531 1 73.38 161 GLU A C 1
ATOM 1259 O O . GLU A 1 161 ? -8.492 33.938 34.844 1 73.38 161 GLU A O 1
ATOM 1264 N N . SER A 1 162 ? -9.945 35.375 35.281 1 67.94 162 SER A N 1
ATOM 1265 C CA . SER A 1 162 ? -10.5 34.688 36.406 1 67.94 162 SER A CA 1
ATOM 1266 C C . SER A 1 162 ? -12.023 34.688 36.375 1 67.94 162 SER A C 1
ATOM 1268 O O . SER A 1 162 ? -12.68 35.344 37.188 1 67.94 162 SER A O 1
ATOM 1270 N N . PRO A 1 163 ? -12.453 33.844 35.438 1 67.06 163 PRO A N 1
ATOM 1271 C CA . PRO A 1 163 ? -13.859 34.125 35.125 1 67.06 163 PRO A CA 1
ATOM 1272 C C . PRO A 1 163 ? -14.812 33.281 36 1 67.06 163 PRO A C 1
ATOM 1274 O O . PRO A 1 163 ? -14.461 32.156 36.375 1 67.06 163 PRO A O 1
ATOM 1277 N N . MET A 1 164 ? -15.758 34.031 36.344 1 79.94 164 MET A N 1
ATOM 1278 C CA . MET A 1 164 ? -16.984 33.344 36.781 1 79.94 164 MET A CA 1
ATOM 1279 C C . MET A 1 164 ? -17.734 32.781 35.562 1 79.94 164 MET A C 1
ATOM 1281 O O . MET A 1 164 ? -17.703 33.375 34.5 1 79.94 164 MET A O 1
ATOM 1285 N N . TYR A 1 165 ? -18.266 31.625 35.781 1 89.25 165 TYR A N 1
ATOM 1286 C CA . TYR A 1 165 ? -19.031 30.953 34.75 1 89.25 165 TYR A CA 1
ATOM 1287 C C . TYR A 1 165 ? -20 31.906 34.062 1 89.25 165 TYR A C 1
ATOM 1289 O O . TYR A 1 165 ? -20.047 32 32.844 1 89.25 165 TYR A O 1
ATOM 1297 N N . SER A 1 166 ? -20.672 32.625 34.844 1 89.62 166 SER A N 1
ATOM 1298 C CA . SER A 1 166 ? -21.719 33.469 34.312 1 89.62 166 SER A CA 1
ATOM 1299 C C . SER A 1 166 ? -21.141 34.594 33.469 1 89.62 166 SER A C 1
ATOM 1301 O O . SER A 1 166 ? -21.719 34.969 32.438 1 89.62 166 SER A O 1
ATOM 1303 N N . ARG A 1 167 ? -20.047 35.125 33.844 1 88.38 167 ARG A N 1
ATOM 1304 C CA . ARG A 1 167 ? -19.406 36.188 33.125 1 88.38 167 ARG A CA 1
ATOM 1305 C C . ARG A 1 167 ? -18.875 35.719 31.766 1 88.38 167 ARG A C 1
ATOM 1307 O O . ARG A 1 167 ? -19 36.406 30.75 1 88.38 167 ARG A O 1
ATOM 1314 N N . LEU A 1 168 ? -18.281 34.594 31.891 1 92.25 168 LEU A N 1
ATOM 1315 C CA . LEU A 1 168 ? -17.75 34 30.656 1 92.25 168 LEU A CA 1
ATOM 1316 C C . LEU A 1 168 ? -18.875 33.656 29.688 1 92.25 168 LEU A C 1
ATOM 1318 O O . LEU A 1 168 ? -18.734 33.875 28.469 1 92.25 168 LEU A O 1
ATOM 1322 N N . ARG A 1 169 ? -19.953 33.125 30.172 1 94.12 169 ARG A N 1
ATOM 1323 C CA . ARG A 1 169 ? -21.094 32.812 29.344 1 94.12 169 ARG A CA 1
ATOM 1324 C C . ARG A 1 169 ? -21.656 34.031 28.672 1 94.12 169 ARG A C 1
ATOM 1326 O O . ARG A 1 169 ? -21.984 34.031 27.484 1 94.12 169 ARG A O 1
ATOM 1333 N N . HIS A 1 170 ? -21.781 35.031 29.5 1 93.5 170 HIS A N 1
ATOM 1334 C CA . HIS A 1 170 ? -22.266 36.312 28.969 1 93.5 170 HIS A CA 1
ATOM 1335 C C . HIS A 1 170 ? -21.328 36.844 27.891 1 93.5 170 HIS A C 1
ATOM 1337 O O . HIS A 1 170 ? -21.781 37.344 26.859 1 93.5 170 HIS A O 1
ATOM 1343 N N . PHE A 1 171 ? -20.109 36.812 28.078 1 94.25 171 PHE A N 1
ATOM 1344 C CA . PHE A 1 171 ? -19.078 37.25 27.156 1 94.25 171 PHE A CA 1
ATOM 1345 C C . PHE A 1 171 ? -19.219 36.531 25.812 1 94.25 171 PHE A C 1
ATOM 1347 O O . PHE A 1 171 ? -19.359 37.188 24.766 1 94.25 171 PHE A O 1
ATOM 1354 N N . PHE A 1 172 ? -19.234 35.156 25.812 1 96 172 PHE A N 1
ATOM 1355 C CA . PHE A 1 172 ? -19.312 34.375 24.594 1 96 172 PHE A CA 1
ATOM 1356 C C . PHE A 1 172 ? -20.641 34.594 23.891 1 96 172 PHE A C 1
ATOM 1358 O O . PHE A 1 172 ? -20.703 34.75 22.672 1 96 172 PHE A O 1
ATOM 1365 N N . ALA A 1 173 ? -21.703 34.625 24.672 1 96.25 173 ALA A N 1
ATOM 1366 C CA . ALA A 1 173 ? -23.031 34.812 24.109 1 96.25 173 ALA A CA 1
ATOM 1367 C C . ALA A 1 173 ? -23.125 36.156 23.375 1 96.25 173 ALA A C 1
ATOM 1369 O O . ALA A 1 173 ? -23.719 36.25 22.297 1 96.25 173 ALA A O 1
ATOM 1370 N N . THR A 1 174 ? -22.562 37.156 23.969 1 96.38 174 THR A N 1
ATOM 1371 C CA . THR A 1 174 ? -22.562 38.469 23.375 1 96.38 174 THR A CA 1
ATOM 1372 C C . THR A 1 174 ? -21.797 38.5 22.062 1 96.38 174 THR A C 1
ATOM 1374 O O . THR A 1 174 ? -22.25 39.094 21.078 1 96.38 174 THR A O 1
ATOM 1377 N N . ILE A 1 175 ? -20.625 37.906 22.031 1 96.56 175 ILE A N 1
ATOM 1378 C CA . ILE A 1 175 ? -19.812 37.875 20.812 1 96.56 175 ILE A CA 1
ATOM 1379 C C . ILE A 1 175 ? -20.562 37.125 19.703 1 96.56 175 ILE A C 1
ATOM 1381 O O . ILE A 1 175 ? -20.594 37.594 18.562 1 96.56 175 ILE A O 1
ATOM 1385 N N . TYR A 1 176 ? -21.141 35.969 20.031 1 97.31 176 TYR A N 1
ATOM 1386 C CA . TYR A 1 176 ? -21.906 35.25 19.031 1 97.31 176 TYR A CA 1
ATOM 1387 C C . TYR A 1 176 ? -23.062 36.094 18.5 1 97.31 176 TYR A C 1
ATOM 1389 O O . TYR A 1 176 ? -23.359 36.062 17.312 1 97.31 176 TYR A O 1
ATOM 1397 N N . SER A 1 177 ? -23.688 36.812 19.406 1 96.94 177 SER A N 1
ATOM 1398 C CA . SER A 1 177 ? -24.766 37.719 19.016 1 96.94 177 SER A CA 1
ATOM 1399 C C . SER A 1 177 ? -24.266 38.812 18.078 1 96.94 177 SER A C 1
ATOM 1401 O O . SER A 1 177 ? -24.891 39.094 17.062 1 96.94 177 SER A O 1
ATOM 1403 N N . ARG A 1 178 ? -23.125 39.375 18.359 1 96.25 178 ARG A N 1
ATOM 1404 C CA . ARG A 1 178 ? -22.547 40.438 17.547 1 96.25 178 ARG A CA 1
ATOM 1405 C C . ARG A 1 178 ? -22.156 39.875 16.172 1 96.25 178 ARG A C 1
ATOM 1407 O O . ARG A 1 178 ? -22.234 40.594 15.172 1 96.25 178 ARG A O 1
ATOM 1414 N N . MET A 1 179 ? -21.703 38.688 16.094 1 96.56 179 MET A N 1
ATOM 1415 C CA . MET A 1 179 ? -21.312 38.031 14.836 1 96.56 179 MET A CA 1
ATOM 1416 C C . MET A 1 179 ? -22.547 37.531 14.086 1 96.56 179 MET A C 1
ATOM 1418 O O . MET A 1 179 ? -22.453 37.125 12.922 1 96.56 179 MET A O 1
ATOM 1422 N N . GLN A 1 180 ? -23.734 37.531 14.711 1 96 180 GLN A N 1
ATOM 1423 C CA . GLN A 1 180 ? -24.984 37.062 14.141 1 96 180 GLN A CA 1
ATOM 1424 C C . GLN A 1 180 ? -24.875 35.625 13.648 1 96 180 GLN A C 1
ATOM 1426 O O . GLN A 1 180 ? -25.25 35.312 12.523 1 96 180 GLN A O 1
ATOM 1431 N N . VAL A 1 181 ? -24.328 34.781 14.445 1 95.62 181 VAL A N 1
ATOM 1432 C CA . VAL A 1 181 ? -24.156 33.375 14.133 1 95.62 181 VAL A CA 1
ATOM 1433 C C . VAL A 1 181 ? -24.672 32.5 15.281 1 95.62 181 VAL A C 1
ATOM 1435 O O . VAL A 1 181 ? -24.469 32.844 16.453 1 95.62 181 VAL A O 1
ATOM 1438 N N . LYS A 1 182 ? -25.312 31.438 14.984 1 96.25 182 LYS A N 1
ATOM 1439 C CA . LYS A 1 182 ? -25.719 30.469 16 1 96.25 182 LYS A CA 1
ATOM 1440 C C . LYS A 1 182 ? -24.531 29.609 16.453 1 96.25 182 LYS A C 1
ATOM 1442 O O . LYS A 1 182 ? -23.844 29.016 15.625 1 96.25 182 LYS A O 1
ATOM 1447 N N . PRO A 1 183 ? -24.297 29.516 17.734 1 96.12 183 PRO A N 1
ATOM 1448 C CA . PRO A 1 183 ? -23.125 28.797 18.25 1 96.12 183 PRO A CA 1
ATOM 1449 C C . PRO A 1 183 ? -23.125 27.328 17.828 1 96.12 183 PRO A C 1
ATOM 1451 O O . PRO A 1 183 ? -22.062 26.719 17.688 1 96.12 183 PRO A O 1
ATOM 1454 N N . SER A 1 184 ? -24.203 26.734 17.5 1 96 184 SER A N 1
ATOM 1455 C CA . SER A 1 184 ? -24.328 25.312 17.25 1 96 184 SER A CA 1
ATOM 1456 C C . SER A 1 184 ? -23.859 24.938 15.844 1 96 184 SER A C 1
ATOM 1458 O O . SER A 1 184 ? -23.703 23.766 15.516 1 96 184 SER A O 1
ATOM 1460 N N . THR A 1 185 ? -23.547 25.875 15.062 1 94.81 185 THR A N 1
ATOM 1461 C CA . THR A 1 185 ? -23.375 25.594 13.641 1 94.81 185 THR A CA 1
ATOM 1462 C C . THR A 1 185 ? -21.891 25.359 13.312 1 94.81 185 THR A C 1
ATOM 1464 O O . THR A 1 185 ? -21.562 24.578 12.43 1 94.81 185 THR A O 1
ATOM 1467 N N . GLN A 1 186 ? -20.969 26.078 13.969 1 95.56 186 GLN A N 1
ATOM 1468 C CA . GLN A 1 186 ? -19.562 26.047 13.555 1 95.56 186 GLN A CA 1
ATOM 1469 C C . GLN A 1 186 ? -18.641 25.797 14.75 1 95.56 186 GLN A C 1
ATOM 1471 O O . GLN A 1 186 ? -18.984 26.141 15.883 1 95.56 186 GLN A O 1
ATOM 1476 N N . PRO A 1 187 ? -17.484 25.172 14.469 1 97.38 187 PRO A N 1
ATOM 1477 C CA . PRO A 1 187 ? -16.469 25.062 15.531 1 97.38 187 PRO A CA 1
ATOM 1478 C C . PRO A 1 187 ? -15.898 26.422 15.922 1 97.38 187 PRO A C 1
ATOM 1480 O O . PRO A 1 187 ? -16.109 27.422 15.227 1 97.38 187 PRO A O 1
ATOM 1483 N N . ILE A 1 188 ? -15.188 26.438 17.047 1 98.12 188 ILE A N 1
ATOM 1484 C CA . ILE A 1 188 ? -14.609 27.688 17.516 1 98.12 188 ILE A CA 1
ATOM 1485 C C . ILE A 1 188 ? -13.148 27.484 17.875 1 98.12 188 ILE A C 1
ATOM 1487 O O . ILE A 1 188 ? -12.773 26.422 18.375 1 98.12 188 ILE A O 1
ATOM 1491 N N . VAL A 1 189 ? -12.32 28.438 17.516 1 98.12 189 VAL A N 1
ATOM 1492 C CA . VAL A 1 189 ? -10.969 28.562 18.062 1 98.12 189 VAL A CA 1
ATOM 1493 C C . VAL A 1 189 ? -10.922 29.719 19.062 1 98.12 189 VAL A C 1
ATOM 1495 O O . VAL A 1 189 ? -11.203 30.875 18.703 1 98.12 189 VAL A O 1
ATOM 1498 N N . VAL A 1 190 ? -10.602 29.406 20.266 1 97.44 190 VAL A N 1
ATOM 1499 C CA . VAL A 1 190 ? -10.586 30.422 21.312 1 97.44 190 VAL A CA 1
ATOM 1500 C C . VAL A 1 190 ? -9.195 30.484 21.953 1 97.44 190 VAL A C 1
ATOM 1502 O O . VAL A 1 190 ? -8.547 29.469 22.141 1 97.44 190 VAL A O 1
ATOM 1505 N N . SER A 1 191 ? -8.734 31.703 22.125 1 96.19 191 SER A N 1
ATOM 1506 C CA . SER A 1 191 ? -7.465 31.875 22.812 1 96.19 191 SER A CA 1
ATOM 1507 C C . SER A 1 191 ? -7.652 31.844 24.328 1 96.19 191 SER A C 1
ATOM 1509 O O . SER A 1 191 ? -8.648 32.375 24.859 1 96.19 191 SER A O 1
ATOM 1511 N N . ILE A 1 192 ? -6.773 31.234 25.031 1 92.69 192 ILE A N 1
ATOM 1512 C CA . ILE A 1 192 ? -6.754 31.203 26.484 1 92.69 192 ILE A CA 1
ATOM 1513 C C . ILE A 1 192 ? -5.637 32.094 27 1 92.69 192 ILE A C 1
ATOM 1515 O O . ILE A 1 192 ? -4.508 32.031 26.516 1 92.69 192 ILE A O 1
ATOM 1519 N N . PRO A 1 193 ? -6.012 32.969 27.938 1 89 193 PRO A N 1
ATOM 1520 C CA . PRO A 1 193 ? -4.965 33.844 28.484 1 89 193 PRO A CA 1
ATOM 1521 C C . PRO A 1 193 ? -3.92 33.031 29.281 1 89 193 PRO A C 1
ATOM 1523 O O . PRO A 1 193 ? -4.227 31.984 29.844 1 89 193 PRO A O 1
ATOM 1526 N N . ILE A 1 194 ? -2.756 33.594 29.266 1 87.31 194 ILE A N 1
ATOM 1527 C CA . ILE A 1 194 ? -1.704 32.969 30.062 1 87.31 194 ILE A CA 1
ATOM 1528 C C . ILE A 1 194 ? -1.819 33.438 31.516 1 87.31 194 ILE A C 1
ATOM 1530 O O . ILE A 1 194 ? -1.678 34.625 31.812 1 87.31 194 ILE A O 1
ATOM 1534 N N . CYS A 1 195 ? -2.275 32.594 32.312 1 86.5 195 CYS A N 1
ATOM 1535 C CA . CYS A 1 195 ? -2.402 32.844 33.75 1 86.5 195 CYS A CA 1
ATOM 1536 C C . CYS A 1 195 ? -1.82 31.672 34.562 1 86.5 195 CYS A C 1
ATOM 1538 O O . CYS A 1 195 ? -1.389 30.672 34 1 86.5 195 CYS A O 1
ATOM 1540 N N . HIS A 1 196 ? -1.686 32 35.844 1 87 196 HIS A N 1
ATOM 1541 C CA . HIS A 1 196 ? -1.125 30.969 36.719 1 87 196 HIS A CA 1
ATOM 1542 C C . HIS A 1 196 ? 0.227 30.484 36.188 1 87 196 HIS A C 1
ATOM 1544 O O . HIS A 1 196 ? 0.386 29.312 35.844 1 87 196 HIS A O 1
ATOM 1550 N N . TYR A 1 197 ? 1.195 31.266 36.312 1 89.12 197 TYR A N 1
ATOM 1551 C CA . TYR A 1 197 ? 2.465 31.188 35.594 1 89.12 197 TYR A CA 1
ATOM 1552 C C . TYR A 1 197 ? 3.383 30.141 36.219 1 89.12 197 TYR A C 1
ATOM 1554 O O . TYR A 1 197 ? 4.27 29.609 35.531 1 89.12 197 TYR A O 1
ATOM 1562 N N . ASP A 1 198 ? 3.064 29.75 37.375 1 88.5 198 ASP A N 1
ATOM 1563 C CA . ASP A 1 198 ? 3.984 28.906 38.125 1 88.5 198 ASP A CA 1
ATOM 1564 C C . ASP A 1 198 ? 3.838 27.438 37.75 1 88.5 198 ASP A C 1
ATOM 1566 O O . ASP A 1 198 ? 2.891 27.078 37.031 1 88.5 198 ASP A O 1
ATOM 1570 N N . ASP A 1 199 ? 4.887 26.625 38.156 1 90.69 199 ASP A N 1
ATOM 1571 C CA . ASP A 1 199 ? 4.863 25.188 37.844 1 90.69 199 ASP A CA 1
ATOM 1572 C C . ASP A 1 199 ? 4.434 24.375 39.062 1 90.69 199 ASP A C 1
ATOM 1574 O O . ASP A 1 199 ? 4.727 23.188 39.125 1 90.69 199 ASP A O 1
ATOM 1578 N N . THR A 1 200 ? 3.697 24.906 39.844 1 92.62 200 THR A N 1
ATOM 1579 C CA . THR A 1 200 ? 3.211 24.188 41.031 1 92.62 200 THR A CA 1
ATOM 1580 C C . THR A 1 200 ? 1.958 23.375 40.688 1 92.62 200 THR A C 1
ATOM 1582 O O . THR A 1 200 ? 1.302 23.641 39.688 1 92.62 200 THR A O 1
ATOM 1585 N N . GLU A 1 201 ? 1.643 22.484 41.531 1 93.06 201 GLU A N 1
ATOM 1586 C CA . GLU A 1 201 ? 0.452 21.656 41.344 1 93.06 201 GLU A CA 1
ATOM 1587 C C . GLU A 1 201 ? -0.816 22.5 41.375 1 93.06 201 GLU A C 1
ATOM 1589 O O . GLU A 1 201 ? -1.77 22.25 40.656 1 93.06 201 GLU A O 1
ATOM 1594 N N . ASN A 1 202 ? -0.785 23.438 42.219 1 92.12 202 ASN A N 1
ATOM 1595 C CA . ASN A 1 202 ? -1.937 24.328 42.312 1 92.12 202 ASN A CA 1
ATOM 1596 C C . ASN A 1 202 ? -2.127 25.156 41.031 1 92.12 202 ASN A C 1
ATOM 1598 O O . ASN A 1 202 ? -3.256 25.328 40.562 1 92.12 202 ASN A O 1
ATOM 1602 N N . ALA A 1 203 ? -1.069 25.594 40.531 1 92.44 203 ALA A N 1
ATOM 1603 C CA . ALA A 1 203 ? -1.137 26.375 39.281 1 92.44 203 ALA A CA 1
ATOM 1604 C C . ALA A 1 203 ? -1.605 25.5 38.125 1 92.44 203 ALA A C 1
ATOM 1606 O O . ALA A 1 203 ? -2.396 25.938 37.281 1 92.44 203 ALA A O 1
ATOM 1607 N N . LYS A 1 204 ? -1.038 24.344 38.188 1 92.5 204 LYS A N 1
ATOM 1608 C CA . LYS A 1 204 ? -1.45 23.391 37.156 1 92.5 204 LYS A CA 1
ATOM 1609 C C . LYS A 1 204 ? -2.951 23.125 37.219 1 92.5 204 LYS A C 1
ATOM 1611 O O . LYS A 1 204 ? -3.633 23.125 36.188 1 92.5 204 LYS A O 1
ATOM 1616 N N . ALA A 1 205 ? -3.426 22.906 38.312 1 92.19 205 ALA A N 1
ATOM 1617 C CA . ALA A 1 205 ? -4.852 22.656 38.531 1 92.19 205 ALA A CA 1
ATOM 1618 C C . ALA A 1 205 ? -5.684 23.859 38.125 1 92.19 205 ALA A C 1
ATOM 1620 O O . ALA A 1 205 ? -6.754 23.719 37.531 1 92.19 205 ALA A O 1
ATOM 1621 N N . SER A 1 206 ? -5.195 25.016 38.438 1 90.25 206 SER A N 1
ATOM 1622 C CA . SER A 1 206 ? -5.902 26.25 38.094 1 90.25 206 SER A CA 1
ATOM 1623 C C . SER A 1 206 ? -5.984 26.438 36.594 1 90.25 206 SER A C 1
ATOM 1625 O O . SER A 1 206 ? -7.008 26.875 36.062 1 90.25 206 SER A O 1
ATOM 1627 N N . ARG A 1 207 ? -4.953 26.125 35.969 1 91.25 207 ARG A N 1
ATOM 1628 C CA . ARG A 1 207 ? -4.945 26.219 34.5 1 91.25 207 ARG A CA 1
ATOM 1629 C C . ARG A 1 207 ? -5.934 25.234 33.875 1 91.25 207 ARG A C 1
ATOM 1631 O O . ARG A 1 207 ? -6.641 25.578 32.938 1 91.25 207 ARG A O 1
ATOM 1638 N N . ARG A 1 208 ? -5.918 24.078 34.375 1 90.44 208 ARG A N 1
ATOM 1639 C CA . ARG A 1 208 ? -6.867 23.078 33.906 1 90.44 208 ARG A CA 1
ATOM 1640 C C . ARG A 1 208 ? -8.305 23.531 34.125 1 90.44 208 ARG A C 1
ATOM 1642 O O . ARG A 1 208 ? -9.156 23.375 33.25 1 90.44 208 ARG A O 1
ATOM 1649 N N . GLN A 1 209 ? -8.5 24.062 35.25 1 88.81 209 GLN A N 1
ATOM 1650 C CA . GLN A 1 209 ? -9.836 24.547 35.594 1 88.81 209 GLN A CA 1
ATOM 1651 C C . GLN A 1 209 ? -10.258 25.672 34.656 1 88.81 209 GLN A C 1
ATOM 1653 O O . GLN A 1 209 ? -11.422 25.75 34.25 1 88.81 209 GLN A O 1
ATOM 1658 N N . LEU A 1 210 ? -9.352 26.516 34.406 1 90.25 210 LEU A N 1
ATOM 1659 C CA . LEU A 1 210 ? -9.641 27.609 33.5 1 90.25 210 LEU A CA 1
ATOM 1660 C C . LEU A 1 210 ? -10.039 27.094 32.094 1 90.25 210 LEU A C 1
ATOM 1662 O O . LEU A 1 210 ? -11.07 27.5 31.562 1 90.25 210 LEU A O 1
ATOM 1666 N N . LYS A 1 211 ? -9.258 26.219 31.609 1 91.38 211 LYS A N 1
ATOM 1667 C CA . LYS A 1 211 ? -9.539 25.641 30.297 1 91.38 211 LYS A CA 1
ATOM 1668 C C . LYS A 1 211 ? -10.875 24.906 30.297 1 91.38 211 LYS A C 1
ATOM 1670 O O . LYS A 1 211 ? -11.656 25.031 29.359 1 91.38 211 LYS A O 1
ATOM 1675 N N . ASP A 1 212 ? -11.094 24.188 31.312 1 91.25 212 ASP A N 1
ATOM 1676 C CA . ASP A 1 212 ? -12.344 23.453 31.438 1 91.25 212 ASP A CA 1
ATOM 1677 C C . ASP A 1 212 ? -13.539 24.391 31.484 1 91.25 212 ASP A C 1
ATOM 1679 O O . ASP A 1 212 ? -14.602 24.094 30.953 1 91.25 212 ASP A O 1
ATOM 1683 N N . CYS A 1 213 ? -13.352 25.422 32.188 1 91.81 213 CYS A N 1
ATOM 1684 C CA . CYS A 1 213 ? -14.438 26.406 32.281 1 91.81 213 CYS A CA 1
ATOM 1685 C C . CYS A 1 213 ? -14.773 26.984 30.906 1 91.81 213 CYS A C 1
ATOM 1687 O O . CYS A 1 213 ? -15.945 27.094 30.547 1 91.81 213 CYS A O 1
ATOM 1689 N N . PHE A 1 214 ? -13.781 27.359 30.172 1 93.88 214 PHE A N 1
ATOM 1690 C CA . PHE A 1 214 ? -13.992 27.859 28.828 1 93.88 214 PHE A CA 1
ATOM 1691 C C . PHE A 1 214 ? -14.766 26.844 27.984 1 93.88 214 PHE A C 1
ATOM 1693 O O . PHE A 1 214 ? -15.758 27.188 27.344 1 93.88 214 PHE A O 1
ATOM 1700 N N . GLN A 1 215 ? -14.312 25.625 28.016 1 94.44 215 GLN A N 1
ATOM 1701 C CA . GLN A 1 215 ? -14.922 24.562 27.219 1 94.44 215 GLN A CA 1
ATOM 1702 C C . GLN A 1 215 ? -16.359 24.281 27.672 1 94.44 215 GLN A C 1
ATOM 1704 O O . GLN A 1 215 ? -17.266 24.156 26.844 1 94.44 215 GLN A O 1
ATOM 1709 N N . GLN A 1 216 ? -16.531 24.25 28.984 1 94.38 216 GLN A N 1
ATOM 1710 C CA . GLN A 1 216 ? -17.844 23.984 29.531 1 94.38 216 GLN A CA 1
ATOM 1711 C C . GLN A 1 216 ? -18.859 25.031 29.078 1 94.38 216 GLN A C 1
ATOM 1713 O O . GLN A 1 216 ? -19.969 24.703 28.641 1 94.38 216 GLN A O 1
ATOM 1718 N N . VAL A 1 217 ? -18.484 26.266 29.203 1 95.31 217 VAL A N 1
ATOM 1719 C CA . VAL A 1 217 ? -19.375 27.344 28.828 1 95.31 217 VAL A CA 1
ATOM 1720 C C . VAL A 1 217 ? -19.719 27.234 27.344 1 95.31 217 VAL A C 1
ATOM 1722 O O . VAL A 1 217 ? -20.875 27.375 26.953 1 95.31 217 VAL A O 1
ATOM 1725 N N . LEU A 1 218 ? -18.766 26.984 26.531 1 96.88 218 LEU A N 1
ATOM 1726 C CA . LEU A 1 218 ? -18.969 26.922 25.078 1 96.88 218 LEU A CA 1
ATOM 1727 C C . LEU A 1 218 ? -19.812 25.719 24.719 1 96.88 218 LEU A C 1
ATOM 1729 O O . LEU A 1 218 ? -20.688 25.812 23.844 1 96.88 218 LEU A O 1
ATOM 1733 N N . PHE A 1 219 ? -19.531 24.609 25.344 1 96.44 219 PHE A N 1
ATOM 1734 C CA . PHE A 1 219 ? -20.359 23.422 25.062 1 96.44 219 PHE A CA 1
ATOM 1735 C C . PHE A 1 219 ? -21.781 23.625 25.562 1 96.44 219 PHE A C 1
ATOM 1737 O O . PHE A 1 219 ? -22.734 23.125 24.953 1 96.44 219 PHE A O 1
ATOM 1744 N N . ASP A 1 220 ? -21.922 24.312 26.641 1 95.44 220 ASP A N 1
ATOM 1745 C CA . ASP A 1 220 ? -23.25 24.641 27.141 1 95.44 220 ASP A CA 1
ATOM 1746 C C . ASP A 1 220 ? -24 25.547 26.156 1 95.44 220 ASP A C 1
ATOM 1748 O O . ASP A 1 220 ? -25.219 25.547 26.109 1 95.44 220 ASP A O 1
ATOM 1752 N N . LEU A 1 221 ? -23.281 26.312 25.422 1 96.62 221 LEU A N 1
ATOM 1753 C CA . LEU A 1 221 ? -23.875 27.141 24.375 1 96.62 221 LEU A CA 1
ATOM 1754 C C . LEU A 1 221 ? -24.078 26.312 23.109 1 96.62 221 LEU A C 1
ATOM 1756 O O . LEU A 1 221 ? -24.469 26.859 22.078 1 96.62 221 LEU A O 1
ATOM 1760 N N . ASN A 1 222 ? -23.719 25.109 23.109 1 96.31 222 ASN A N 1
ATOM 1761 C CA . ASN A 1 222 ? -23.969 24.125 22.062 1 96.31 222 ASN A CA 1
ATOM 1762 C C . ASN A 1 222 ? -22.969 24.25 20.922 1 96.31 222 ASN A C 1
ATOM 1764 O O . ASN A 1 222 ? -23.297 24 19.766 1 96.31 222 ASN A O 1
ATOM 1768 N N . VAL A 1 223 ? -21.812 24.734 21.234 1 97.31 223 VAL A N 1
ATOM 1769 C CA . VAL A 1 223 ? -20.75 24.734 20.234 1 97.31 223 VAL A CA 1
ATOM 1770 C C . VAL A 1 223 ? -20.312 23.297 19.953 1 97.31 223 VAL A C 1
ATOM 1772 O O . VAL A 1 223 ? -20.047 22.531 20.875 1 97.31 223 VAL A O 1
ATOM 1775 N N . PRO A 1 224 ? -20.234 22.953 18.719 1 95.88 224 PRO A N 1
ATOM 1776 C CA . PRO A 1 224 ? -19.984 21.547 18.391 1 95.88 224 PRO A CA 1
ATOM 1777 C C . PRO A 1 224 ? -18.562 21.125 18.688 1 95.88 224 PRO A C 1
ATOM 1779 O O . PRO A 1 224 ? -18.312 19.969 19.062 1 95.88 224 PRO A O 1
ATOM 1782 N N . ALA A 1 225 ? -17.547 21.906 18.438 1 96.69 225 ALA A N 1
ATOM 1783 C CA . ALA A 1 225 ? -16.141 21.609 18.625 1 96.69 225 ALA A CA 1
ATOM 1784 C C . ALA A 1 225 ? -15.367 22.828 19.094 1 96.69 225 ALA A C 1
ATOM 1786 O O . ALA A 1 225 ? -15.547 23.938 18.562 1 96.69 225 ALA A O 1
ATOM 1787 N N . VAL A 1 226 ? -14.539 22.641 20.125 1 97.62 226 VAL A N 1
ATOM 1788 C CA . VAL A 1 226 ? -13.844 23.766 20.734 1 97.62 226 VAL A CA 1
ATOM 1789 C C . VAL A 1 226 ? -12.336 23.531 20.672 1 97.62 226 VAL A C 1
ATOM 1791 O O . VAL A 1 226 ? -11.844 22.5 21.156 1 97.62 226 VAL A O 1
ATOM 1794 N N . CYS A 1 227 ? -11.656 24.406 20.016 1 96.56 227 CYS A N 1
ATOM 1795 C CA . CYS A 1 227 ? -10.195 24.438 20.016 1 96.56 227 CYS A CA 1
ATOM 1796 C C . CYS A 1 227 ? -9.688 25.562 20.906 1 96.56 227 CYS A C 1
ATOM 1798 O O . CYS A 1 227 ? -9.844 26.75 20.578 1 96.56 227 CYS A O 1
ATOM 1800 N N . ALA A 1 228 ? -9.164 25.203 22.031 1 95.62 228 ALA A N 1
ATOM 1801 C CA . ALA A 1 228 ? -8.648 26.172 22.984 1 95.62 228 ALA A CA 1
ATOM 1802 C C . ALA A 1 228 ? -7.121 26.156 23.016 1 95.62 228 ALA A C 1
ATOM 1804 O O . ALA A 1 228 ? -6.516 25.125 23.328 1 95.62 228 ALA A O 1
ATOM 1805 N N . ILE A 1 229 ? -6.496 27.281 22.641 1 94.75 229 ILE A N 1
ATOM 1806 C CA . ILE A 1 229 ? -5.039 27.359 22.578 1 94.75 229 ILE A CA 1
ATOM 1807 C C . ILE A 1 229 ? -4.562 28.594 23.328 1 94.75 229 ILE A C 1
ATOM 1809 O O . ILE A 1 229 ? -5.219 29.641 23.281 1 94.75 229 ILE A O 1
ATOM 1813 N N . ASN A 1 230 ? -3.412 28.531 23.906 1 94.31 230 ASN A N 1
ATOM 1814 C CA . ASN A 1 230 ? -2.803 29.656 24.594 1 94.31 230 ASN A CA 1
ATOM 1815 C C . ASN A 1 230 ? -2.482 30.797 23.625 1 94.31 230 ASN A C 1
ATOM 1817 O O . ASN A 1 230 ? -2.016 30.547 22.516 1 94.31 230 ASN A O 1
ATOM 1821 N N . GLN A 1 231 ? -2.717 32.031 24.109 1 94.88 231 GLN A N 1
ATOM 1822 C CA . GLN A 1 231 ? -2.506 33.219 23.281 1 94.88 231 GLN A CA 1
ATOM 1823 C C . GLN A 1 231 ? -1.055 33.312 22.828 1 94.88 231 GLN A C 1
ATOM 1825 O O . GLN A 1 231 ? -0.784 33.688 21.688 1 94.88 231 GLN A O 1
ATOM 1830 N N . ALA A 1 232 ? -0.205 33.031 23.719 1 96.19 232 ALA A N 1
ATOM 1831 C CA . ALA A 1 232 ? 1.215 33.094 23.375 1 96.19 232 ALA A CA 1
ATOM 1832 C C . ALA A 1 232 ? 1.576 32.094 22.281 1 96.19 232 ALA A C 1
ATOM 1834 O O . ALA A 1 232 ? 2.32 32.438 21.359 1 96.19 232 ALA A O 1
ATOM 1835 N N . THR A 1 233 ? 1.05 30.906 22.359 1 96.19 233 THR A N 1
ATOM 1836 C CA . THR A 1 233 ? 1.303 29.891 21.359 1 96.19 233 THR A CA 1
ATOM 1837 C C . THR A 1 233 ? 0.748 30.312 20 1 96.19 233 THR A C 1
ATOM 1839 O O . THR A 1 233 ? 1.396 30.109 18.969 1 96.19 233 THR A O 1
ATOM 1842 N N . LEU A 1 234 ? -0.428 30.859 20.031 1 97.44 234 LEU A N 1
ATOM 1843 C CA . LEU A 1 234 ? -1.031 31.344 18.797 1 97.44 234 LEU A CA 1
ATOM 1844 C C . LEU A 1 234 ? -0.15 32.406 18.141 1 97.44 234 LEU A C 1
ATOM 1846 O O . LEU A 1 234 ? -0.018 32.438 16.906 1 97.44 234 LEU A O 1
ATOM 1850 N N . ALA A 1 235 ? 0.435 33.281 18.953 1 97.44 235 ALA A N 1
ATOM 1851 C CA . ALA A 1 235 ? 1.342 34.281 18.422 1 97.44 235 ALA A CA 1
ATOM 1852 C C . ALA A 1 235 ? 2.555 33.656 17.75 1 97.44 235 ALA A C 1
ATOM 1854 O O . ALA A 1 235 ? 3.014 34.094 16.703 1 97.44 235 ALA A O 1
ATOM 1855 N N . LEU A 1 236 ? 3.025 32.656 18.359 1 96.62 236 LEU A N 1
ATOM 1856 C CA . LEU A 1 236 ? 4.145 31.922 17.781 1 96.62 236 LEU A CA 1
ATOM 1857 C C . LEU A 1 236 ? 3.762 31.312 16.438 1 96.62 236 LEU A C 1
ATOM 1859 O O . LEU A 1 236 ? 4.535 31.375 15.484 1 96.62 236 LEU A O 1
ATOM 1863 N N . TYR A 1 237 ? 2.574 30.688 16.375 1 96.38 237 TYR A N 1
ATOM 1864 C CA . TYR A 1 237 ? 2.096 30.094 15.117 1 96.38 237 TYR A CA 1
ATOM 1865 C C . TYR A 1 237 ? 1.971 31.156 14.031 1 96.38 237 TYR A C 1
ATOM 1867 O O . TYR A 1 237 ? 2.32 30.906 12.875 1 96.38 237 TYR A O 1
ATOM 1875 N N . ALA A 1 238 ? 1.461 32.344 14.445 1 97.19 238 ALA A N 1
ATOM 1876 C CA . ALA A 1 238 ? 1.331 33.438 13.492 1 97.19 238 ALA A CA 1
ATOM 1877 C C . ALA A 1 238 ? 2.688 33.812 12.898 1 97.19 238 ALA A C 1
ATOM 1879 O O . ALA A 1 238 ? 2.77 34.25 11.75 1 97.19 238 ALA A O 1
ATOM 1880 N N . ALA A 1 239 ? 3.713 33.625 13.656 1 96.56 239 ALA A N 1
ATOM 1881 C CA . ALA A 1 239 ? 5.074 33.906 13.211 1 96.56 239 ALA A CA 1
ATOM 1882 C C . ALA A 1 239 ? 5.684 32.688 12.508 1 96.56 239 ALA A C 1
ATOM 1884 O O . ALA A 1 239 ? 6.871 32.688 12.18 1 96.56 239 ALA A O 1
ATOM 1885 N N . LYS A 1 240 ? 4.918 31.594 12.336 1 94.75 240 LYS A N 1
ATOM 1886 C CA . LYS A 1 240 ? 5.316 30.375 11.641 1 94.75 240 LYS A CA 1
ATOM 1887 C C . LYS A 1 240 ? 6.453 29.672 12.375 1 94.75 240 LYS A C 1
ATOM 1889 O O . LYS A 1 240 ? 7.434 29.25 11.758 1 94.75 240 LYS A O 1
ATOM 1894 N N . ARG A 1 241 ? 6.266 29.656 13.727 1 93.56 241 ARG A N 1
ATOM 1895 C CA . ARG A 1 241 ? 7.18 28.953 14.609 1 93.56 241 ARG A CA 1
ATOM 1896 C C . ARG A 1 241 ? 6.414 28.109 15.633 1 93.56 241 ARG A C 1
ATOM 1898 O O . ARG A 1 241 ? 5.25 28.406 15.922 1 93.56 241 ARG A O 1
ATOM 1905 N N . THR A 1 242 ? 7.113 27.078 16.094 1 93.81 242 THR A N 1
ATOM 1906 C CA . THR A 1 242 ? 6.516 26.281 17.156 1 93.81 242 THR A CA 1
ATOM 1907 C C . THR A 1 242 ? 7.324 26.406 18.438 1 93.81 242 THR A C 1
ATOM 1909 O O . THR A 1 242 ? 6.863 26.016 19.516 1 93.81 242 THR A O 1
ATOM 1912 N N . SER A 1 243 ? 8.516 27 18.312 1 94.5 243 SER A N 1
ATOM 1913 C CA . SER A 1 243 ? 9.391 27.188 19.469 1 94.5 243 SER A CA 1
ATOM 1914 C C . SER A 1 243 ? 9.977 28.594 19.516 1 94.5 243 SER A C 1
ATOM 1916 O O . SER A 1 243 ? 10.234 29.188 18.469 1 94.5 243 SER A O 1
ATOM 1918 N N . GLY A 1 244 ? 10.172 29.109 20.672 1 97 244 GLY A N 1
ATOM 1919 C CA . GLY A 1 244 ? 10.719 30.438 20.906 1 97 244 GLY A CA 1
ATOM 1920 C C . GLY A 1 244 ? 10.227 31.078 22.188 1 97 244 GLY A C 1
ATOM 1921 O O . GLY A 1 244 ? 9.602 30.406 23.016 1 97 244 GLY A O 1
ATOM 1922 N N . ILE A 1 245 ? 10.578 32.312 22.375 1 98.19 245 ILE A N 1
ATOM 1923 C CA . ILE A 1 245 ? 10.102 33.094 23.5 1 98.19 245 ILE A CA 1
ATOM 1924 C C . ILE A 1 245 ? 9.102 34.125 23.031 1 98.19 245 ILE A C 1
ATOM 1926 O O . ILE A 1 245 ? 9.398 34.906 22.109 1 98.19 245 ILE A O 1
ATOM 1930 N N . VAL A 1 246 ? 7.965 34.094 23.609 1 98.44 246 VAL A N 1
ATOM 1931 C CA . VAL A 1 246 ? 6.941 35.062 23.25 1 98.44 246 VAL A CA 1
ATOM 1932 C C . VAL A 1 246 ? 6.871 36.156 24.312 1 98.44 246 VAL A C 1
ATOM 1934 O O . VAL A 1 246 ? 6.727 35.844 25.5 1 98.44 246 VAL A O 1
ATOM 1937 N N . VAL A 1 247 ? 7.039 37.344 23.922 1 98.44 247 VAL A N 1
ATOM 1938 C CA . VAL A 1 247 ? 6.852 38.5 24.797 1 98.44 247 VAL A CA 1
ATOM 1939 C C . VAL A 1 247 ? 5.496 39.156 24.5 1 98.44 247 VAL A C 1
ATOM 1941 O O . VAL A 1 247 ? 5.32 39.812 23.484 1 98.44 247 VAL A O 1
ATOM 1944 N N . ASN A 1 248 ? 4.633 38.969 25.438 1 96.44 248 ASN A N 1
ATOM 1945 C CA . ASN A 1 248 ? 3.285 39.5 25.297 1 96.44 248 ASN A CA 1
ATOM 1946 C C . ASN A 1 248 ? 3.096 40.75 26.156 1 96.44 248 ASN A C 1
ATOM 1948 O O . ASN A 1 248 ? 2.971 40.656 27.375 1 96.44 248 ASN A O 1
ATOM 1952 N N . ILE A 1 249 ? 3.125 41.875 25.516 1 96.56 249 ILE A N 1
ATOM 1953 C CA . ILE A 1 249 ? 2.814 43.125 26.234 1 96.56 249 ILE A CA 1
ATOM 1954 C C . ILE A 1 249 ? 1.304 43.344 26.25 1 96.56 249 ILE A C 1
ATOM 1956 O O . ILE A 1 249 ? 0.763 44 25.344 1 96.56 249 ILE A O 1
ATOM 1960 N N . GLY A 1 250 ? 0.698 42.875 27.281 1 92.56 250 GLY A N 1
ATOM 1961 C CA . GLY A 1 250 ? -0.752 42.938 27.375 1 92.56 250 GLY A CA 1
ATOM 1962 C C . GLY A 1 250 ? -1.271 44.25 27.938 1 92.56 250 GLY A C 1
ATOM 1963 O O . GLY A 1 250 ? -0.546 45.25 27.984 1 92.56 250 GLY A O 1
ATOM 1964 N N . PHE A 1 251 ? -2.539 44.156 28.312 1 91.81 251 PHE A N 1
ATOM 1965 C CA . PHE A 1 251 ? -3.236 45.312 28.828 1 91.81 251 PHE A CA 1
ATOM 1966 C C . PHE A 1 251 ? -2.779 45.625 30.25 1 91.81 251 PHE A C 1
ATOM 1968 O O . PHE A 1 251 ? -2.469 46.781 30.562 1 91.81 251 PHE A O 1
ATOM 1975 N N . GLN A 1 252 ? -2.66 44.594 31.047 1 90.38 252 GLN A N 1
ATOM 1976 C CA . GLN A 1 252 ? -2.328 44.812 32.438 1 90.38 252 GLN A CA 1
ATOM 1977 C C . GLN A 1 252 ? -0.862 44.469 32.719 1 90.38 252 GLN A C 1
ATOM 1979 O O . GLN A 1 252 ? -0.196 45.188 33.5 1 90.38 252 GLN A O 1
ATOM 1984 N N . VAL A 1 253 ? -0.483 43.438 32.125 1 93.25 253 VAL A N 1
ATOM 1985 C CA . VAL A 1 253 ? 0.842 42.938 32.438 1 93.25 253 VAL A CA 1
ATOM 1986 C C . VAL A 1 253 ? 1.61 42.594 31.172 1 93.25 253 VAL A C 1
ATOM 1988 O O . VAL A 1 253 ? 1.026 42.531 30.078 1 93.25 253 VAL A O 1
ATOM 1991 N N . THR A 1 254 ? 2.91 42.438 31.297 1 96.69 254 THR A N 1
ATOM 1992 C CA . THR A 1 254 ? 3.791 41.906 30.266 1 96.69 254 THR A CA 1
ATOM 1993 C C . THR A 1 254 ? 4.324 40.531 30.672 1 96.69 254 THR A C 1
ATOM 1995 O O . THR A 1 254 ? 4.828 40.375 31.797 1 96.69 254 THR A O 1
ATOM 1998 N N . SER A 1 255 ? 4.137 39.594 29.828 1 96.19 255 SER A N 1
ATOM 1999 C CA . SER A 1 255 ? 4.602 38.219 30.125 1 96.19 255 SER A CA 1
ATOM 2000 C C . SER A 1 255 ? 5.672 37.781 29.141 1 96.19 255 SER A C 1
ATOM 2002 O O . SER A 1 255 ? 5.594 38.094 27.953 1 96.19 255 SER A O 1
ATOM 2004 N N . VAL A 1 256 ? 6.691 37.188 29.594 1 98.06 256 VAL A N 1
ATOM 2005 C CA . VAL A 1 256 ? 7.734 36.531 28.797 1 98.06 256 VAL A CA 1
ATOM 2006 C C . VAL A 1 256 ? 7.59 35.031 28.906 1 98.06 256 VAL A C 1
ATOM 2008 O O . VAL A 1 256 ? 7.859 34.438 29.953 1 98.06 256 VAL A O 1
ATOM 2011 N N . VAL A 1 257 ? 7.227 34.406 27.75 1 97.69 257 VAL A N 1
ATOM 2012 C CA . VAL A 1 257 ? 6.746 33.031 27.781 1 97.69 257 VAL A CA 1
ATOM 2013 C C . VAL A 1 257 ? 7.641 32.156 26.906 1 97.69 257 VAL A C 1
ATOM 2015 O O . VAL A 1 257 ? 7.598 32.25 25.688 1 97.69 257 VAL A O 1
ATOM 2018 N N . PRO A 1 258 ? 8.422 31.281 27.5 1 97.25 258 PRO A N 1
ATOM 2019 C CA . PRO A 1 258 ? 9.188 30.312 26.719 1 97.25 258 PRO A CA 1
ATOM 2020 C C . PRO A 1 258 ? 8.328 29.141 26.219 1 97.25 258 PRO A C 1
ATOM 2022 O O . PRO A 1 258 ? 7.621 28.516 27 1 97.25 258 PRO A O 1
ATOM 2025 N N . ILE A 1 259 ? 8.344 28.875 24.922 1 96.19 259 ILE A N 1
ATOM 2026 C CA . ILE A 1 259 ? 7.535 27.812 24.312 1 96.19 259 ILE A CA 1
ATOM 2027 C C . ILE A 1 259 ? 8.43 26.891 23.484 1 96.19 259 ILE A C 1
ATOM 2029 O O . ILE A 1 259 ? 9.219 27.359 22.656 1 96.19 259 ILE A O 1
ATOM 2033 N N . LEU A 1 260 ? 8.328 25.609 23.766 1 93.81 260 LEU A N 1
ATOM 2034 C CA . LEU A 1 260 ? 9.062 24.594 23.031 1 93.81 260 LEU A CA 1
ATOM 2035 C C . LEU A 1 260 ? 8.094 23.609 22.359 1 93.81 260 LEU A C 1
ATOM 2037 O O . LEU A 1 260 ? 7.32 22.938 23.031 1 93.81 260 LEU A O 1
ATOM 2041 N N . HIS A 1 261 ? 8.055 23.578 21.016 1 90.44 261 HIS A N 1
ATOM 2042 C CA . HIS A 1 261 ? 7.188 22.703 20.234 1 90.44 261 HIS A CA 1
ATOM 2043 C C . HIS A 1 261 ? 5.723 22.891 20.625 1 90.44 261 HIS A C 1
ATOM 2045 O O . HIS A 1 261 ? 5.012 21.922 20.859 1 90.44 261 HIS A O 1
ATOM 2051 N N . GLY A 1 262 ? 5.375 24.109 20.844 1 91 262 GLY A N 1
ATOM 2052 C CA . GLY A 1 262 ? 3.98 24.438 21.078 1 91 262 GLY A CA 1
ATOM 2053 C C . GLY A 1 262 ? 3.582 24.344 22.531 1 91 262 GLY A C 1
ATOM 2054 O O . GLY A 1 262 ? 2.449 24.656 22.906 1 91 262 GLY A O 1
ATOM 2055 N N . LYS A 1 263 ? 4.539 23.984 23.375 1 91.38 263 LYS A N 1
ATOM 2056 C CA . LYS A 1 263 ? 4.238 23.828 24.797 1 91.38 263 LYS A CA 1
ATOM 2057 C C . LYS A 1 263 ? 4.941 24.891 25.625 1 91.38 263 LYS A C 1
ATOM 2059 O O . LYS A 1 263 ? 6.141 25.125 25.453 1 91.38 263 LYS A O 1
ATOM 2064 N N . VAL A 1 264 ? 4.223 25.484 26.5 1 94.56 264 VAL A N 1
ATOM 2065 C CA . VAL A 1 264 ? 4.805 26.469 27.422 1 94.56 264 VAL A CA 1
ATOM 2066 C C . VAL A 1 264 ? 5.688 25.766 28.438 1 94.56 264 VAL A C 1
ATOM 2068 O O . VAL A 1 264 ? 5.23 24.844 29.141 1 94.56 264 VAL A O 1
ATOM 2071 N N . MET A 1 265 ? 6.895 26.188 28.516 1 94.12 265 MET A N 1
ATOM 2072 C CA . MET A 1 265 ? 7.84 25.547 29.438 1 94.12 265 MET A CA 1
ATOM 2073 C C . MET A 1 265 ? 7.809 26.219 30.797 1 94.12 265 MET A C 1
ATOM 2075 O O . MET A 1 265 ? 8.742 26.938 31.172 1 94.12 265 MET A O 1
ATOM 2079 N N . ARG A 1 266 ? 6.891 25.844 31.531 1 92.62 266 ARG A N 1
ATOM 2080 C CA . ARG A 1 266 ? 6.676 26.469 32.844 1 92.62 266 ARG A CA 1
ATOM 2081 C C . ARG A 1 266 ? 7.801 26.109 33.812 1 92.62 266 ARG A C 1
ATOM 2083 O O . ARG A 1 266 ? 8.109 26.875 34.719 1 92.62 266 ARG A O 1
ATOM 2090 N N . LYS A 1 267 ? 8.398 25 33.562 1 89.81 267 LYS A N 1
ATOM 2091 C CA . LYS A 1 267 ? 9.523 24.594 34.406 1 89.81 267 LYS A CA 1
ATOM 2092 C C . LYS A 1 267 ? 10.672 25.578 34.281 1 89.81 267 LYS A C 1
ATOM 2094 O O . LYS A 1 267 ? 11.438 25.766 35.25 1 89.81 267 LYS A O 1
ATOM 2099 N N . VAL A 1 268 ? 10.844 26.078 33.125 1 90.62 268 VAL A N 1
ATOM 2100 C CA . VAL A 1 268 ? 11.875 27.094 32.906 1 90.62 268 VAL A CA 1
ATOM 2101 C C . VAL A 1 268 ? 11.5 28.375 33.656 1 90.62 268 VAL A C 1
ATOM 2103 O O . VAL A 1 268 ? 12.359 29.016 34.25 1 90.62 268 VAL A O 1
ATOM 2106 N N . GLY A 1 269 ? 10.211 28.672 33.531 1 90 269 GLY A N 1
ATOM 2107 C CA . GLY A 1 269 ? 9.703 29.875 34.188 1 90 269 GLY A CA 1
ATOM 2108 C C . GLY A 1 269 ? 9.141 30.891 33.219 1 90 269 GLY A C 1
ATOM 2109 O O . GLY A 1 269 ? 9.734 31.141 32.156 1 90 269 GLY A O 1
ATOM 2110 N N . VAL A 1 270 ? 8.016 31.391 33.531 1 92.25 270 VAL A N 1
ATOM 2111 C CA . VAL A 1 270 ? 7.379 32.5 32.844 1 92.25 270 VAL A CA 1
ATOM 2112 C C . VAL A 1 270 ? 7.566 33.781 33.656 1 92.25 270 VAL A C 1
ATOM 2114 O O . VAL A 1 270 ? 7.223 33.844 34.844 1 92.25 270 VAL A O 1
ATOM 2117 N N . GLU A 1 271 ? 8.203 34.75 33.031 1 94.62 271 GLU A N 1
ATOM 2118 C CA . GLU A 1 271 ? 8.406 36.031 33.688 1 94.62 271 GLU A CA 1
ATOM 2119 C C . GLU A 1 271 ? 7.238 36.969 33.438 1 94.62 271 GLU A C 1
ATOM 2121 O O . GLU A 1 271 ? 6.754 37.062 32.312 1 94.62 271 GLU A O 1
ATOM 2126 N N . VAL A 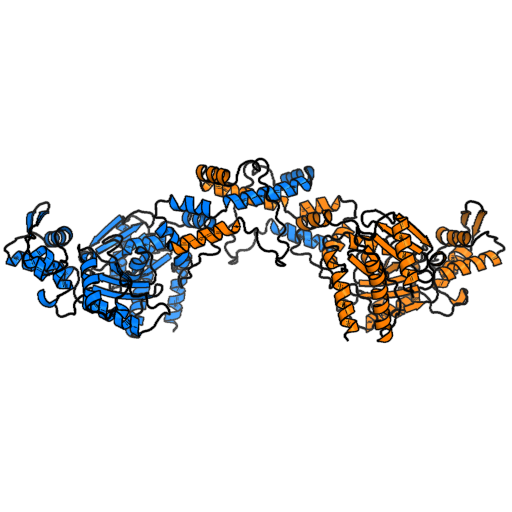1 272 ? 6.75 37.625 34.531 1 94.06 272 VAL A N 1
ATOM 2127 C CA . VAL A 1 272 ? 5.633 38.531 34.406 1 94.06 272 VAL A CA 1
ATOM 2128 C C . VAL A 1 272 ? 6 39.875 35.031 1 94.06 272 VAL A C 1
ATOM 2130 O O . VAL A 1 272 ? 6.504 39.938 36.156 1 94.06 272 VAL A O 1
ATOM 2133 N N . MET A 1 273 ? 5.824 40.875 34.25 1 94.5 273 MET A N 1
ATOM 2134 C CA . MET A 1 273 ? 6.012 42.25 34.688 1 94.5 273 MET A CA 1
ATOM 2135 C C . MET A 1 273 ? 4.668 42.969 34.906 1 94.5 273 MET A C 1
ATOM 2137 O O . MET A 1 273 ? 3.816 42.938 34 1 94.5 273 MET A O 1
ATOM 2141 N N . GLY A 1 274 ? 4.492 43.562 36.031 1 92.56 274 GLY A N 1
ATOM 2142 C CA . GLY A 1 274 ? 3.27 44.312 36.312 1 92.56 274 GLY A CA 1
ATOM 2143 C C . GLY A 1 274 ? 3.188 45.625 35.5 1 92.56 274 GLY A C 1
ATOM 2144 O O . GLY A 1 274 ? 2.852 46.656 36.062 1 92.56 274 GLY A O 1
ATOM 2145 N N . LEU A 1 275 ? 3.617 45.625 34.375 1 95.5 275 LEU A N 1
ATOM 2146 C CA . LEU A 1 275 ? 3.621 46.781 33.469 1 95.5 275 LEU A CA 1
ATOM 2147 C C . LEU A 1 275 ? 3.059 46.406 32.125 1 95.5 275 LEU A C 1
ATOM 2149 O O . LEU A 1 275 ? 3.652 45.625 31.391 1 95.5 275 LEU A O 1
ATOM 2153 N N . GLY A 1 276 ? 1.892 46.938 31.828 1 94.5 276 GLY A N 1
ATOM 2154 C CA . GLY A 1 276 ? 1.253 46.719 30.531 1 94.5 276 GLY A CA 1
ATOM 2155 C C . GLY A 1 276 ? 0.799 48 29.859 1 94.5 276 GLY A C 1
ATOM 2156 O O . GLY A 1 276 ? 1.351 49.094 30.125 1 94.5 276 GLY A O 1
ATOM 2157 N N . ALA A 1 277 ? -0.105 47.875 29.016 1 95 277 ALA A N 1
ATOM 2158 C CA . ALA A 1 277 ? -0.595 49 28.234 1 95 277 ALA A CA 1
ATOM 2159 C C . ALA A 1 277 ? -1.226 50.062 29.141 1 95 277 ALA A C 1
ATOM 2161 O O . ALA A 1 277 ? -1.133 51.25 28.859 1 95 277 ALA A O 1
ATOM 2162 N N . LEU A 1 278 ? -1.882 49.625 30.125 1 93.44 278 LEU A N 1
ATOM 2163 C CA . LEU A 1 278 ? -2.553 50.531 31.031 1 93.44 278 LEU A CA 1
ATOM 2164 C C . LEU A 1 278 ? -1.552 51.469 31.688 1 93.44 278 LEU A C 1
ATOM 2166 O O . LEU A 1 278 ? -1.811 52.688 31.812 1 93.44 278 LEU A O 1
ATOM 2170 N N . LYS A 1 279 ? -0.509 50.938 32.125 1 95.94 279 LYS A N 1
ATOM 2171 C CA . LYS A 1 279 ? 0.517 51.75 32.75 1 95.94 279 LYS A CA 1
ATOM 2172 C C . LYS A 1 279 ? 1.168 52.688 31.766 1 95.94 279 LYS A C 1
ATOM 2174 O O . LYS A 1 279 ? 1.521 53.812 32.125 1 95.94 279 LYS A O 1
ATOM 2179 N N . LEU A 1 280 ? 1.385 52.25 30.562 1 97.31 280 LEU A N 1
ATOM 2180 C CA . LEU A 1 280 ? 1.94 53.125 29.516 1 97.31 280 LEU A CA 1
ATOM 2181 C C . LEU A 1 280 ? 1.021 54.312 29.25 1 97.31 280 LEU A C 1
ATOM 2183 O O . LEU A 1 280 ? 1.476 55.438 29.188 1 97.31 280 LEU A O 1
ATOM 2187 N N . THR A 1 281 ? -0.204 54 29.078 1 96.62 281 THR A N 1
ATOM 2188 C CA . THR A 1 281 ? -1.189 55.062 28.828 1 96.62 281 THR A CA 1
ATOM 2189 C C . THR A 1 281 ? -1.281 56 30.016 1 96.62 281 THR A C 1
ATOM 2191 O O . THR A 1 281 ? -1.369 57.219 29.844 1 96.62 281 THR A O 1
ATOM 2194 N N . GLY A 1 282 ? -1.28 55.438 31.188 1 96.25 282 GLY A N 1
ATOM 2195 C CA . GLY A 1 282 ? -1.296 56.25 32.375 1 96.25 282 GLY A CA 1
ATOM 2196 C C . GLY A 1 282 ? -0.088 57.156 32.5 1 96.25 282 GLY A C 1
ATOM 2197 O O . GLY A 1 282 ? -0.208 58.312 32.938 1 96.25 282 GLY A O 1
ATOM 2198 N N . TYR A 1 283 ? 1.008 56.688 32.156 1 97.94 283 TYR A N 1
ATOM 2199 C CA . TYR A 1 283 ? 2.23 57.469 32.25 1 97.94 283 TYR A CA 1
ATOM 2200 C C . TYR A 1 283 ? 2.205 58.625 31.219 1 97.94 283 TYR A C 1
ATOM 2202 O O . TYR A 1 283 ? 2.617 59.75 31.516 1 97.94 283 TYR A O 1
ATOM 2210 N N . LEU A 1 284 ? 1.784 58.312 30.031 1 98.06 284 LEU A N 1
ATOM 2211 C CA . LEU A 1 284 ? 1.629 59.344 29.047 1 98.06 284 LEU A CA 1
ATOM 2212 C C . LEU A 1 284 ? 0.672 60.438 29.531 1 98.06 284 LEU A C 1
ATOM 2214 O O . LEU A 1 284 ? 0.929 61.625 29.359 1 98.06 284 LEU A O 1
ATOM 2218 N N . ARG A 1 285 ? -0.403 60 30.109 1 97.56 285 ARG A N 1
ATOM 2219 C CA . ARG A 1 285 ? -1.363 60.906 30.688 1 97.56 285 ARG A CA 1
ATOM 2220 C C . ARG A 1 285 ? -0.688 61.844 31.688 1 97.56 285 ARG A C 1
ATOM 2222 O O . ARG A 1 285 ? -0.904 63.062 31.672 1 97.56 285 ARG A O 1
ATOM 2229 N N . LEU A 1 286 ? 0.085 61.312 32.562 1 97.06 286 LEU A N 1
ATOM 2230 C CA . LEU A 1 286 ? 0.8 62.062 33.562 1 97.06 286 LEU A CA 1
ATOM 2231 C C . LEU A 1 286 ? 1.74 63.094 32.938 1 97.06 286 LEU A C 1
ATOM 2233 O O . LEU A 1 286 ? 1.782 64.25 33.344 1 97.06 286 LEU A O 1
ATOM 2237 N N . LEU A 1 287 ? 2.492 62.656 31.938 1 97.25 287 LEU A N 1
ATOM 2238 C CA . LEU A 1 287 ? 3.43 63.562 31.25 1 97.25 287 LEU A CA 1
ATOM 2239 C C . LEU A 1 287 ? 2.695 64.688 30.578 1 97.25 287 LEU A C 1
ATOM 2241 O O . LEU A 1 287 ? 3.164 65.812 30.609 1 97.25 287 LEU A O 1
ATOM 2245 N N . MET A 1 288 ? 1.593 64.375 29.938 1 97.19 288 MET A N 1
ATOM 2246 C CA . MET A 1 288 ? 0.795 65.375 29.281 1 97.19 288 MET A CA 1
ATOM 2247 C C . MET A 1 288 ? 0.279 66.438 30.281 1 97.19 288 MET A C 1
ATOM 2249 O O . MET A 1 288 ? 0.329 67.625 30.016 1 97.19 288 MET A O 1
ATOM 2253 N N . GLN A 1 289 ? -0.172 65.938 31.375 1 96.06 289 GLN A N 1
ATOM 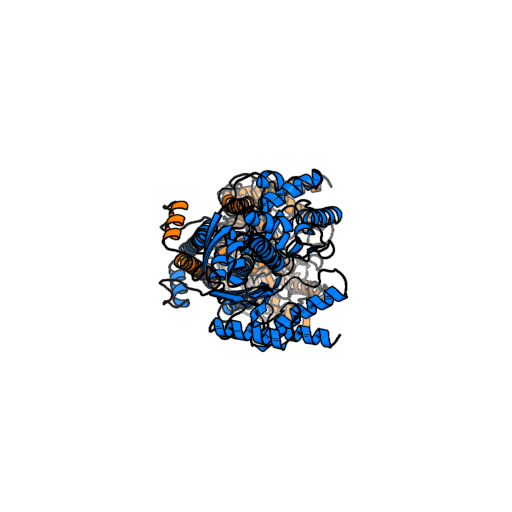2254 C CA . GLN A 1 289 ? -0.666 66.875 32.406 1 96.06 289 GLN A CA 1
ATOM 2255 C C . GLN A 1 289 ? 0.45 67.75 32.938 1 96.06 289 GLN A C 1
ATOM 2257 O O . GLN A 1 289 ? 0.239 68.938 33.188 1 96.06 289 GLN A O 1
ATOM 2262 N N . GLN A 1 290 ? 1.538 67.188 33.156 1 96.19 290 GLN A N 1
ATOM 2263 C CA . GLN A 1 290 ? 2.689 67.938 33.625 1 96.19 290 GLN A CA 1
ATOM 2264 C C . GLN A 1 290 ? 3.074 69.062 32.656 1 96.19 290 GLN A C 1
ATOM 2266 O O . GLN A 1 290 ? 3.592 70.125 33.062 1 96.19 290 GLN A O 1
ATOM 2271 N N . ASN A 1 291 ? 2.803 68.812 31.438 1 95.75 291 ASN A N 1
ATOM 2272 C CA . ASN A 1 291 ? 3.146 69.812 30.406 1 95.75 291 ASN A CA 1
ATOM 2273 C C . ASN A 1 291 ? 1.931 70.625 29.984 1 95.75 291 ASN A C 1
ATOM 2275 O O . ASN A 1 291 ? 1.937 71.25 28.922 1 95.75 291 ASN A O 1
ATOM 2279 N N . ASN A 1 292 ? 0.847 70.5 30.75 1 94.69 292 ASN A N 1
ATOM 2280 C CA . ASN A 1 292 ? -0.38 71.312 30.609 1 94.69 292 ASN A CA 1
ATOM 2281 C C . ASN A 1 292 ? -1.062 71.062 29.281 1 94.69 292 ASN A C 1
ATOM 2283 O O . ASN A 1 292 ? -1.54 72 28.625 1 94.69 292 ASN A O 1
ATOM 2287 N N . ILE A 1 293 ? -0.945 69.812 28.844 1 95.44 293 ILE A N 1
ATOM 2288 C CA . ILE A 1 293 ? -1.684 69.375 27.656 1 95.44 293 ILE A CA 1
ATOM 2289 C C . ILE A 1 293 ? -3.012 68.75 28.078 1 95.44 293 ILE A C 1
ATOM 2291 O O . ILE A 1 293 ? -3.039 67.688 28.625 1 95.44 293 ILE A O 1
ATOM 2295 N N . ASN A 1 294 ? -4.078 69.438 27.828 1 93.12 294 ASN A N 1
ATOM 2296 C CA . ASN A 1 294 ? -5.395 69 28.266 1 93.12 294 ASN A CA 1
ATOM 2297 C C . ASN A 1 294 ? -6.035 68.062 27.234 1 93.12 294 ASN A C 1
ATOM 2299 O O . ASN A 1 294 ? -5.852 68.25 26.031 1 93.12 294 ASN A O 1
ATOM 2303 N N . PHE A 1 295 ? -6.68 67.062 27.703 1 92.88 295 PHE A N 1
ATOM 2304 C CA . PHE A 1 295 ? -7.367 66.125 26.828 1 92.88 295 PHE A CA 1
ATOM 2305 C C . PHE A 1 295 ? -8.758 65.812 27.375 1 92.88 295 PHE A C 1
ATOM 2307 O O . PHE A 1 295 ? -9.008 65.938 28.578 1 92.88 295 PHE A O 1
ATOM 2314 N N . GLY A 1 296 ? -9.625 65.375 26.547 1 89.44 296 GLY A N 1
ATOM 2315 C CA . GLY A 1 296 ? -11.016 65.125 26.906 1 89.44 296 GLY A CA 1
ATOM 2316 C C . GLY A 1 296 ? -11.297 63.75 27.438 1 89.44 296 GLY A C 1
ATOM 2317 O O . GLY A 1 296 ? -12.258 63.562 28.188 1 89.44 296 GLY A O 1
ATOM 2318 N N . SER A 1 297 ? -10.57 62.719 26.938 1 89.31 297 SER A N 1
ATOM 2319 C CA . SER A 1 297 ? -10.883 61.375 27.328 1 89.31 297 SER A CA 1
ATOM 2320 C C . SER A 1 297 ? -9.633 60.5 27.312 1 89.31 297 SER A C 1
ATOM 2322 O O . SER A 1 297 ? -8.625 60.844 26.703 1 89.31 297 SER A O 1
ATOM 2324 N N . LEU A 1 298 ? -9.758 59.344 27.984 1 87.25 298 LEU A N 1
ATOM 2325 C CA . LEU A 1 298 ? -8.672 58.375 27.984 1 87.25 298 LEU A CA 1
ATOM 2326 C C . LEU A 1 298 ? -8.469 57.781 26.609 1 87.25 298 LEU A C 1
ATOM 2328 O O . LEU A 1 298 ? -7.371 57.312 26.266 1 87.25 298 LEU A O 1
ATOM 2332 N N . TYR A 1 299 ? -9.445 57.812 25.875 1 86.75 299 TYR A N 1
ATOM 2333 C CA . TYR A 1 299 ? -9.352 57.344 24.5 1 86.75 299 TYR A CA 1
ATOM 2334 C C . TYR A 1 299 ? -8.359 58.188 23.703 1 86.75 299 TYR A C 1
ATOM 2336 O O . TYR A 1 299 ? -7.621 57.688 22.859 1 86.75 299 TYR A O 1
ATOM 2344 N N . THR A 1 300 ? -8.414 59.406 23.938 1 93.75 300 THR A N 1
ATOM 2345 C CA . THR A 1 300 ? -7.484 60.312 23.281 1 93.75 300 THR A CA 1
ATOM 2346 C C . THR A 1 300 ? -6.043 59.969 23.625 1 93.75 300 THR A C 1
ATOM 2348 O O . THR A 1 300 ? -5.188 59.875 22.75 1 93.75 300 THR A O 1
ATOM 2351 N N . VAL A 1 301 ? -5.832 59.719 24.906 1 95.94 301 VAL A N 1
ATOM 2352 C CA . VAL A 1 301 ? -4.484 59.406 25.375 1 95.94 301 VAL A CA 1
ATOM 2353 C C . VAL A 1 301 ? -4.012 58.094 24.734 1 95.94 301 VAL A C 1
ATOM 2355 O O . VAL A 1 301 ? -2.857 57.969 24.312 1 95.94 301 VAL A O 1
ATOM 2358 N N . ARG A 1 302 ? -4.883 57.156 24.688 1 93.5 302 ARG A N 1
ATOM 2359 C CA . ARG A 1 302 ? -4.559 55.875 24.078 1 93.5 302 ARG A CA 1
ATOM 2360 C C . ARG A 1 302 ? -4.219 56.031 22.609 1 93.5 302 ARG A C 1
ATOM 2362 O O . ARG A 1 302 ? -3.254 55.438 22.125 1 93.5 302 ARG A O 1
ATOM 2369 N N . THR A 1 303 ? -4.988 56.812 21.938 1 93.94 303 THR A N 1
ATOM 2370 C CA . THR A 1 303 ? -4.777 57.031 20.5 1 93.94 303 THR A CA 1
ATOM 2371 C C . THR A 1 303 ? -3.438 57.719 20.266 1 93.94 303 THR A C 1
ATOM 2373 O O . THR A 1 303 ? -2.705 57.375 19.344 1 93.94 303 THR A O 1
ATOM 2376 N N . LEU A 1 304 ? -3.199 58.656 21.062 1 96.69 304 LEU A N 1
ATOM 2377 C CA . LEU A 1 304 ? -1.93 59.375 20.953 1 96.69 304 LEU A CA 1
ATOM 2378 C C . LEU A 1 304 ? -0.757 58.406 21.203 1 96.69 304 LEU A C 1
ATOM 2380 O O . LEU A 1 304 ? 0.267 58.5 20.516 1 96.69 304 LEU A O 1
ATOM 2384 N N . LYS A 1 305 ? -0.893 57.594 22.172 1 97.12 305 LYS A N 1
ATOM 2385 C CA . LYS A 1 305 ? 0.142 56.594 22.469 1 97.12 305 LYS A CA 1
ATOM 2386 C C . LYS A 1 305 ? 0.409 55.719 21.25 1 97.12 305 LYS A C 1
ATOM 2388 O O . LYS A 1 305 ? 1.562 55.531 20.844 1 97.12 305 LYS A O 1
ATOM 2393 N N . GLU A 1 306 ? -0.637 55.219 20.625 1 94.81 306 GLU A N 1
ATOM 2394 C CA . GLU A 1 306 ? -0.539 54.25 19.516 1 94.81 306 GLU A CA 1
ATOM 2395 C C . GLU A 1 306 ? 0.02 54.906 18.266 1 94.81 306 GLU A C 1
ATOM 2397 O O . GLU A 1 306 ? 0.75 54.281 17.5 1 94.81 306 GLU A O 1
ATOM 2402 N N . LYS A 1 307 ? -0.246 56.219 18.109 1 96.62 307 LYS A N 1
ATOM 2403 C CA . LYS A 1 307 ? 0.055 56.844 16.828 1 96.62 307 LYS A CA 1
ATOM 2404 C C . LYS A 1 307 ? 1.321 57.688 16.906 1 96.62 307 LYS A C 1
ATOM 2406 O O . LYS A 1 307 ? 1.985 57.938 15.898 1 96.62 307 LYS A O 1
ATOM 2411 N N . LEU A 1 308 ? 1.643 58.125 18.109 1 97.88 308 LEU A N 1
ATOM 2412 C CA . LEU A 1 308 ? 2.725 59.125 18.172 1 97.88 308 LEU A CA 1
ATOM 2413 C C . LEU A 1 308 ? 3.9 58.562 18.984 1 97.88 308 LEU A C 1
ATOM 2415 O O . LEU A 1 308 ? 5.027 59.062 18.844 1 97.88 308 LEU A O 1
ATOM 2419 N N . CYS A 1 309 ? 3.664 57.688 19.859 1 98.44 309 CYS A N 1
ATOM 2420 C CA . CYS A 1 309 ? 4.723 57.25 20.766 1 98.44 309 CYS A CA 1
ATOM 2421 C C . CYS A 1 309 ? 5.602 56.188 20.109 1 98.44 309 CYS A C 1
ATOM 2423 O O . CYS A 1 309 ? 5.207 55.562 19.125 1 98.44 309 CYS A O 1
ATOM 2425 N N . TYR A 1 310 ? 6.824 56 20.641 1 98.44 310 TYR A N 1
ATOM 2426 C CA . TYR A 1 310 ? 7.801 55.031 20.141 1 98.44 310 TYR A CA 1
ATOM 2427 C C . TYR A 1 310 ? 8.867 54.75 21.188 1 98.44 310 TYR A C 1
ATOM 2429 O O . TYR A 1 310 ? 8.828 55.312 22.297 1 98.44 310 TYR A O 1
ATOM 2437 N N . VAL A 1 311 ? 9.68 53.781 20.906 1 98.38 311 VAL A N 1
ATOM 2438 C CA . VAL A 1 311 ? 10.82 53.469 21.75 1 98.38 311 VAL A CA 1
ATOM 2439 C C . VAL A 1 311 ? 12.117 53.906 21.078 1 98.38 311 VAL A C 1
ATOM 2441 O O . VAL A 1 311 ? 12.414 53.469 19.969 1 98.38 311 VAL A O 1
ATOM 2444 N N . ALA A 1 312 ? 12.844 54.688 21.766 1 98.31 312 ALA A N 1
ATOM 2445 C CA . ALA A 1 312 ? 14.102 55.188 21.203 1 98.31 312 ALA A CA 1
ATOM 2446 C C . ALA A 1 312 ? 15.188 54.125 21.266 1 98.31 312 ALA A C 1
ATOM 2448 O O . ALA A 1 312 ? 15.273 53.375 22.234 1 98.31 312 ALA A O 1
ATOM 2449 N N . ALA A 1 313 ? 16.109 54.156 20.312 1 96.94 313 ALA A N 1
ATOM 2450 C CA . ALA A 1 313 ? 17.25 53.25 20.312 1 96.94 313 ALA A CA 1
ATOM 2451 C C . ALA A 1 313 ? 18.188 53.562 21.469 1 96.94 313 ALA A C 1
ATOM 2453 O O . ALA A 1 313 ? 18.766 52.656 22.062 1 96.94 313 ALA A O 1
ATOM 2454 N N . ASP A 1 314 ? 18.391 54.781 21.641 1 96.69 314 ASP A N 1
ATOM 2455 C CA . ASP A 1 314 ? 19.172 55.281 22.766 1 96.69 314 ASP A CA 1
ATOM 2456 C C . ASP A 1 314 ? 18.438 56.438 23.469 1 96.69 314 ASP A C 1
ATOM 2458 O O . ASP A 1 314 ? 18.312 57.531 22.906 1 96.69 314 ASP A O 1
ATOM 2462 N N . TYR A 1 315 ? 18.016 56.188 24.688 1 96.56 315 TYR A N 1
ATOM 2463 C CA . TYR A 1 315 ? 17.172 57.125 25.422 1 96.56 315 TYR A CA 1
ATOM 2464 C C . TYR A 1 315 ? 17.906 58.438 25.656 1 96.56 315 TYR A C 1
ATOM 2466 O O . TYR A 1 315 ? 17.344 59.5 25.422 1 96.56 315 TYR A O 1
ATOM 2474 N N . LYS A 1 316 ? 19.156 58.469 26.078 1 96.31 316 LYS A N 1
ATOM 2475 C CA . LYS A 1 316 ? 19.922 59.656 26.391 1 96.31 316 LYS A CA 1
ATOM 2476 C C . LYS A 1 316 ? 20.172 60.5 25.156 1 96.31 316 LYS A C 1
ATOM 2478 O O . LYS A 1 316 ? 20.047 61.719 25.203 1 96.31 316 LYS A O 1
ATOM 2483 N N . ALA A 1 317 ? 20.469 59.781 24.109 1 97 317 ALA A N 1
ATOM 2484 C CA . ALA A 1 317 ? 20.688 60.5 22.859 1 97 317 ALA A CA 1
ATOM 2485 C C . ALA A 1 317 ? 19.406 61.156 22.375 1 97 317 ALA A C 1
ATOM 2487 O O . ALA A 1 317 ? 19.438 62.25 21.797 1 97 317 ALA A O 1
ATOM 2488 N N . GLU A 1 318 ? 18.297 60.531 22.656 1 96.94 318 GLU A N 1
ATOM 2489 C CA . GLU A 1 318 ? 17.016 61 22.156 1 96.94 318 GLU A CA 1
ATOM 2490 C C . GLU A 1 318 ? 16.578 62.281 22.875 1 96.94 318 GLU A C 1
ATOM 2492 O O . GLU A 1 318 ? 15.867 63.094 22.312 1 96.94 318 GLU A O 1
ATOM 2497 N N . LEU A 1 319 ? 17.031 62.5 24.109 1 96.31 319 LEU A N 1
ATOM 2498 C CA . LEU A 1 319 ? 16.672 63.625 24.938 1 96.31 319 LEU A CA 1
ATOM 2499 C C . LEU A 1 319 ? 17.172 64.938 24.297 1 96.31 319 LEU A C 1
ATOM 2501 O O . LEU A 1 319 ? 16.609 66 24.547 1 96.31 319 LEU A O 1
ATOM 2505 N N . SER A 1 320 ? 18.125 64.812 23.453 1 96.19 320 SER A N 1
ATOM 2506 C CA . SER A 1 320 ? 18.75 66 22.891 1 96.19 320 SER A CA 1
ATOM 2507 C C . SER A 1 320 ? 18.188 66.312 21.5 1 96.19 320 SER A C 1
ATOM 2509 O O . SER A 1 320 ? 18.516 67.375 20.906 1 96.19 320 SER A O 1
ATOM 2511 N N . LYS A 1 321 ? 17.328 65.562 21.047 1 96.44 321 LYS A N 1
ATOM 2512 C CA . LYS A 1 321 ? 16.766 65.75 19.719 1 96.44 321 LYS A CA 1
ATOM 2513 C C . LYS A 1 321 ? 15.406 66.438 19.781 1 96.44 321 LYS A C 1
ATOM 2515 O O . LYS A 1 321 ? 14.766 66.438 20.828 1 96.44 321 LYS A O 1
ATOM 2520 N N . ASP A 1 322 ? 15.102 67 18.688 1 95.62 322 ASP A N 1
ATOM 2521 C CA . ASP A 1 322 ? 13.734 67.5 18.531 1 95.62 322 ASP A CA 1
ATOM 2522 C C . ASP A 1 322 ? 12.789 66.375 18.094 1 95.62 322 ASP A C 1
ATOM 2524 O O . ASP A 1 322 ? 12.844 65.938 16.953 1 95.62 322 ASP A O 1
ATOM 2528 N N . THR A 1 323 ? 11.906 66 18.969 1 96.25 323 THR A N 1
ATOM 2529 C CA . THR A 1 323 ? 11.07 64.812 18.719 1 96.25 323 THR A CA 1
ATOM 2530 C C . THR A 1 323 ? 9.602 65.25 18.594 1 96.25 323 THR A C 1
ATOM 2532 O O . THR A 1 323 ? 8.711 64.375 18.734 1 96.25 323 THR A O 1
ATOM 2535 N N . GLN A 1 324 ? 9.328 66.5 18.359 1 96.62 324 GLN A N 1
ATOM 2536 C CA . GLN A 1 324 ? 7.953 67 18.328 1 96.62 324 GLN A CA 1
ATOM 2537 C C . GLN A 1 324 ? 7.168 66.375 17.188 1 96.62 324 GLN A C 1
ATOM 2539 O O . GLN A 1 324 ? 7.699 66.188 16.078 1 96.62 324 GLN A O 1
ATOM 2544 N N . ALA A 1 325 ? 6.004 65.938 17.406 1 97.19 325 ALA A N 1
ATOM 2545 C CA . ALA A 1 325 ? 5.066 65.438 16.406 1 97.19 325 ALA A CA 1
ATOM 2546 C C . ALA A 1 325 ? 3.625 65.75 16.797 1 97.19 325 ALA A C 1
ATOM 2548 O O . ALA A 1 325 ? 3.299 65.812 17.984 1 97.19 325 ALA A O 1
ATOM 2549 N N . SER A 1 326 ? 2.803 65.938 15.836 1 97.12 326 SER A N 1
ATOM 2550 C CA . SER A 1 326 ? 1.422 66.375 16.094 1 97.12 326 SER A CA 1
ATOM 2551 C C . SER A 1 326 ? 0.439 65.375 15.445 1 97.12 326 SER A C 1
ATOM 2553 O O . SER A 1 326 ? 0.779 64.688 14.469 1 97.12 326 SER A O 1
ATOM 2555 N N . LEU A 1 327 ? -0.697 65.25 16.078 1 96.81 327 LEU A N 1
ATOM 2556 C CA . LEU A 1 327 ? -1.786 64.438 15.57 1 96.81 327 LEU A CA 1
ATOM 2557 C C . LEU A 1 327 ? -3.139 65.062 15.859 1 96.81 327 LEU A C 1
ATOM 2559 O O . LEU A 1 327 ? -3.35 65.625 16.938 1 96.81 327 LEU A O 1
ATOM 2563 N N . GLU A 1 328 ? -3.977 65 14.852 1 95.69 328 GLU A N 1
ATOM 2564 C CA . GLU A 1 328 ? -5.328 65.562 15.047 1 95.69 328 GLU A CA 1
ATOM 2565 C C . GLU A 1 328 ? -6.273 64.438 15.523 1 95.69 328 GLU A C 1
ATOM 2567 O O . GLU A 1 328 ? -6.344 63.375 14.922 1 95.69 328 GLU A O 1
ATOM 2572 N N . ILE A 1 329 ? -6.887 64.688 16.609 1 93.75 329 ILE A N 1
ATOM 2573 C CA . ILE A 1 329 ? -7.902 63.75 17.125 1 93.75 329 ILE A CA 1
ATOM 2574 C C . ILE A 1 329 ? -9.297 64.312 16.828 1 93.75 329 ILE A C 1
ATOM 2576 O O . ILE A 1 329 ? -9.602 65.438 17.172 1 93.75 329 ILE A O 1
ATOM 2580 N N . ALA A 1 330 ? -10.031 63.562 16.188 1 90.38 330 ALA A N 1
ATOM 2581 C CA . ALA A 1 330 ? -11.375 64 15.797 1 90.38 330 ALA A CA 1
ATOM 2582 C C . ALA A 1 330 ? -12.164 64.5 17.016 1 90.38 330 ALA A C 1
ATOM 2584 O O . ALA A 1 330 ? -12.266 63.781 18.016 1 90.38 330 ALA A O 1
ATOM 2585 N N . GLY A 1 331 ? -12.758 65.688 16.969 1 88.81 331 GLY A N 1
ATOM 2586 C CA . GLY A 1 331 ? -13.625 66.188 18 1 88.81 331 GLY A CA 1
ATOM 2587 C C . GLY A 1 331 ? -12.883 67 19.062 1 88.81 331 GLY A C 1
ATOM 2588 O O . GLY A 1 331 ? -13.484 67.688 19.844 1 88.81 331 GLY A O 1
ATOM 2589 N N . GLU A 1 332 ? -11.523 66.812 19.219 1 92.25 332 GLU A N 1
ATOM 2590 C CA . GLU A 1 332 ? -10.781 67.438 20.297 1 92.25 332 GLU A CA 1
ATOM 2591 C C . GLU A 1 332 ? -9.758 68.438 19.734 1 92.25 332 GLU A C 1
ATOM 2593 O O . GLU A 1 332 ? -9.398 69.438 20.406 1 92.25 332 GLU A O 1
ATOM 2598 N N . GLY A 1 333 ? -9.242 68.125 18.469 1 92.38 333 GLY A N 1
ATOM 2599 C CA . GLY A 1 333 ? -8.297 69.062 17.859 1 92.38 333 GLY A CA 1
ATOM 2600 C C . GLY A 1 333 ? -6.887 68.5 17.797 1 92.38 333 GLY A C 1
ATOM 2601 O O . GLY A 1 333 ? -6.691 67.25 17.734 1 92.38 333 GLY A O 1
ATOM 2602 N N . TRP A 1 334 ? -5.93 69.438 17.781 1 94.69 334 TRP A N 1
ATOM 2603 C CA . TRP A 1 334 ? -4.539 69.062 17.562 1 94.69 334 TRP A CA 1
ATOM 2604 C C . TRP A 1 334 ? -3.801 68.875 18.891 1 94.69 334 TRP A C 1
ATOM 2606 O O . TRP A 1 334 ? -3.992 69.625 19.812 1 94.69 334 TRP A O 1
ATOM 2616 N N . PHE A 1 335 ? -3.064 67.75 18.906 1 96.69 335 PHE A N 1
ATOM 2617 C CA . PHE A 1 335 ? -2.172 67.5 20.031 1 96.69 335 PHE A CA 1
ATOM 2618 C C . PHE A 1 335 ? -0.721 67.438 19.562 1 96.69 335 PHE A C 1
ATOM 2620 O O . PHE A 1 335 ? -0.417 66.875 18.531 1 96.69 335 PHE A O 1
ATOM 2627 N N . THR A 1 336 ? 0.145 68.125 20.281 1 96.81 336 THR A N 1
ATOM 2628 C CA . THR A 1 336 ? 1.575 68.125 20 1 96.81 336 THR A CA 1
ATOM 2629 C C . THR A 1 336 ? 2.346 67.5 21.188 1 96.81 336 THR A C 1
ATOM 2631 O O . THR A 1 336 ? 2.227 68 22.312 1 96.81 336 THR A O 1
ATOM 2634 N N . LEU A 1 337 ? 3.01 66.438 20.859 1 97.69 337 LEU A N 1
ATOM 2635 C CA . LEU A 1 337 ? 3.869 65.812 21.859 1 97.69 337 LEU A CA 1
ATOM 2636 C C . LEU A 1 337 ? 5.34 65.938 21.484 1 97.69 337 LEU A C 1
ATOM 2638 O O . LEU A 1 337 ? 5.66 66.188 20.297 1 97.69 337 LEU A O 1
ATOM 2642 N N . SER A 1 338 ? 6.18 66 22.438 1 97 338 SER A N 1
ATOM 2643 C CA . SER A 1 338 ? 7.621 66 22.234 1 97 338 SER A CA 1
ATOM 2644 C C . SER A 1 338 ? 8.328 64.875 22.953 1 97 338 SER A C 1
ATOM 2646 O O . SER A 1 338 ? 8.281 63.75 22.484 1 97 338 SER A O 1
ATOM 2648 N N . LYS A 1 339 ? 8.859 65.125 24.203 1 96.75 339 LYS A N 1
ATOM 2649 C CA . LYS A 1 339 ? 9.617 64.125 24.906 1 96.75 339 LYS A CA 1
ATOM 2650 C C . LYS A 1 339 ? 8.688 63 25.406 1 96.75 339 LYS A C 1
ATOM 2652 O O . LYS A 1 339 ? 9.125 61.875 25.609 1 96.75 339 LYS A O 1
ATOM 2657 N N . GLU A 1 340 ? 7.395 63.312 25.516 1 97.69 340 GLU A N 1
ATOM 2658 C CA . GLU A 1 340 ? 6.414 62.344 25.984 1 97.69 340 GLU A CA 1
ATOM 2659 C C . GLU A 1 340 ? 6.359 61.125 25.062 1 97.69 340 GLU A C 1
ATOM 2661 O O . GLU A 1 340 ? 6.055 60.031 25.516 1 97.69 340 GLU A O 1
ATOM 2666 N N . ARG A 1 341 ? 6.727 61.344 23.797 1 98.38 341 ARG A N 1
ATOM 2667 C CA . ARG A 1 341 ? 6.574 60.344 22.766 1 98.38 341 ARG A CA 1
ATOM 2668 C C . ARG A 1 341 ? 7.465 59.125 23.047 1 98.38 341 ARG A C 1
ATOM 2670 O O . ARG A 1 341 ? 7 58 23 1 98.38 341 ARG A O 1
ATOM 2677 N N . PHE A 1 342 ? 8.719 59.375 23.406 1 98.38 342 PHE A N 1
ATOM 2678 C CA . PHE A 1 342 ? 9.625 58.25 23.594 1 98.38 342 PHE A CA 1
ATOM 2679 C C . PHE A 1 342 ? 9.797 57.938 25.078 1 98.38 342 PHE A C 1
ATOM 2681 O O . PHE A 1 342 ? 10.258 56.875 25.453 1 98.38 342 PHE A O 1
ATOM 2688 N N . GLN A 1 343 ? 9.414 58.906 26.016 1 98.25 343 GLN A N 1
ATOM 2689 C CA . GLN A 1 343 ? 9.445 58.656 27.453 1 98.25 343 GLN A CA 1
ATOM 2690 C C . GLN A 1 343 ? 8.414 57.594 27.844 1 98.25 343 GLN A C 1
ATOM 2692 O O . GLN A 1 343 ? 8.656 56.781 28.734 1 98.25 343 GLN A O 1
ATOM 2697 N N . THR A 1 344 ? 7.348 57.625 27.125 1 98.25 344 THR A N 1
ATOM 2698 C CA . THR A 1 344 ? 6.273 56.688 27.406 1 98.25 344 THR A CA 1
ATOM 2699 C C . THR A 1 344 ? 6.746 55.25 27.203 1 98.25 344 THR A C 1
ATOM 2701 O O . THR A 1 344 ? 6.562 54.406 28.078 1 98.25 344 THR A O 1
ATOM 2704 N N . GLY A 1 345 ? 7.402 54.969 26.047 1 97.75 345 GLY A N 1
ATOM 2705 C CA . GLY A 1 345 ? 7.891 53.625 25.766 1 97.75 345 GLY A CA 1
ATOM 2706 C C . GLY A 1 345 ? 9.078 53.219 26.625 1 97.75 345 GLY A C 1
ATOM 2707 O O . GLY A 1 345 ? 9.312 52.031 26.828 1 97.75 345 GLY A O 1
ATOM 2708 N N . GLU A 1 346 ? 9.75 54.188 27.141 1 98.25 346 GLU A N 1
ATOM 2709 C CA . GLU A 1 346 ? 10.977 53.969 27.891 1 98.25 346 GLU A CA 1
ATOM 2710 C C . GLU A 1 346 ? 10.688 53.219 29.188 1 98.25 346 GLU A C 1
ATOM 2712 O O . GLU A 1 346 ? 11.547 52.5 29.703 1 98.25 346 GLU A O 1
ATOM 2717 N N . ILE A 1 347 ? 9.484 53.375 29.672 1 98.12 347 ILE A N 1
ATOM 2718 C CA . ILE A 1 347 ? 9.18 52.781 30.969 1 98.12 347 ILE A CA 1
ATOM 2719 C C . ILE A 1 347 ? 9.156 51.281 30.875 1 98.12 347 ILE A C 1
ATOM 2721 O O . ILE A 1 347 ? 9.188 50.562 31.891 1 98.12 347 ILE A O 1
ATOM 2725 N N . LEU A 1 348 ? 9.086 50.688 29.688 1 98.12 348 LEU A N 1
ATOM 2726 C CA . LEU A 1 348 ? 9.219 49.25 29.516 1 98.12 348 LEU A CA 1
ATOM 2727 C C . LEU A 1 348 ? 10.609 48.781 29.906 1 98.12 348 LEU A C 1
ATOM 2729 O O . LEU A 1 348 ? 10.781 47.656 30.391 1 98.12 348 LEU A O 1
ATOM 2733 N N . PHE A 1 349 ? 11.586 49.656 29.656 1 98.25 349 PHE A N 1
ATOM 2734 C CA . PHE A 1 349 ? 12.977 49.312 29.938 1 98.25 349 PHE A CA 1
ATOM 2735 C C . PHE A 1 349 ? 13.414 49.844 31.281 1 98.25 349 PHE A C 1
ATOM 2737 O O . PHE A 1 349 ? 14.297 49.312 31.938 1 98.25 349 PHE A O 1
ATOM 2744 N N . GLN A 1 350 ? 12.797 50.969 31.625 1 97.62 350 GLN A N 1
ATOM 2745 C CA . GLN A 1 350 ? 13.062 51.594 32.906 1 97.62 350 GLN A CA 1
ATOM 2746 C C . GLN A 1 350 ? 11.766 51.875 33.656 1 97.62 350 GLN A C 1
ATOM 2748 O O . GLN A 1 350 ? 11.375 53.031 33.844 1 97.62 350 GLN A O 1
ATOM 2753 N N . PRO A 1 351 ? 11.211 50.875 34.25 1 97.44 351 PRO A N 1
ATOM 2754 C CA . PRO A 1 351 ? 9.906 51 34.906 1 97.44 351 PRO A CA 1
ATOM 2755 C C . PRO A 1 351 ? 9.914 51.969 36.062 1 97.44 351 PRO A C 1
ATOM 2757 O O . PRO A 1 351 ? 8.867 52.531 36.406 1 97.44 351 PRO A O 1
ATOM 2760 N N . ARG A 1 352 ? 10.984 52.25 36.625 1 96 352 ARG A N 1
ATOM 2761 C CA . ARG A 1 352 ? 11.094 53.125 37.781 1 96 352 ARG A CA 1
ATOM 2762 C C . ARG A 1 352 ? 10.695 54.562 37.406 1 96 352 ARG A C 1
ATOM 2764 O O . ARG A 1 352 ? 10.258 55.312 38.281 1 96 352 ARG A O 1
ATOM 2771 N N . MET A 1 353 ? 10.883 54.906 36.188 1 95.75 353 MET A N 1
ATOM 2772 C CA . MET A 1 353 ? 10.477 56.219 35.688 1 95.75 353 MET A CA 1
ATOM 2773 C C . MET A 1 353 ? 8.992 56.438 35.938 1 95.75 353 MET A C 1
ATOM 2775 O O . MET A 1 353 ? 8.555 57.594 36.094 1 95.75 353 MET A O 1
ATOM 2779 N N . ALA A 1 354 ? 8.227 55.406 35.938 1 95.19 354 ALA A N 1
ATOM 2780 C CA . ALA A 1 354 ? 6.785 55.5 36.156 1 95.19 354 ALA A CA 1
ATOM 2781 C C . ALA A 1 354 ? 6.441 55 37.562 1 95.19 354 ALA A C 1
ATOM 2783 O O . ALA A 1 354 ? 5.305 54.594 37.812 1 95.19 354 ALA A O 1
ATOM 2784 N N . ASP A 1 355 ? 7.355 54.812 38.406 1 93.81 355 ASP A N 1
ATOM 2785 C CA . ASP A 1 355 ? 7.199 54.406 39.812 1 93.81 355 ASP A CA 1
ATOM 2786 C C . ASP A 1 355 ? 6.691 52.969 39.906 1 93.81 355 ASP A C 1
ATOM 2788 O O . ASP A 1 355 ? 5.844 52.656 40.75 1 93.81 355 ASP A O 1
ATOM 2792 N N . VAL A 1 356 ? 7.047 52.156 39 1 93.94 356 VAL A N 1
ATOM 2793 C CA . VAL A 1 356 ? 6.734 50.75 39.062 1 93.94 356 VAL A CA 1
ATOM 2794 C C . VAL A 1 356 ? 7.98 49.969 39.469 1 93.94 356 VAL A C 1
ATOM 2796 O O . VAL A 1 356 ? 9.055 50.156 38.906 1 93.94 356 VAL A O 1
ATOM 2799 N N . ARG A 1 357 ? 7.77 49.125 40.438 1 93.75 357 ARG A N 1
ATOM 2800 C CA . ARG A 1 357 ? 8.898 48.344 40.938 1 93.75 357 ARG A CA 1
ATOM 2801 C C . ARG A 1 357 ? 8.945 46.969 40.281 1 93.75 357 ARG A C 1
ATOM 2803 O O . ARG A 1 357 ? 8.398 46 40.812 1 93.75 357 ARG A O 1
ATOM 2810 N N . THR A 1 358 ? 9.539 46.844 39.219 1 94.5 358 THR A N 1
ATOM 2811 C CA . THR A 1 358 ? 9.75 45.594 38.438 1 94.5 358 THR A CA 1
ATOM 2812 C C . THR A 1 358 ? 11.008 45.719 37.594 1 94.5 358 THR A C 1
ATOM 2814 O O . THR A 1 358 ? 11.578 46.781 37.438 1 94.5 358 THR A O 1
ATOM 2817 N N . MET A 1 359 ? 11.477 44.625 37.156 1 94.75 359 MET A N 1
ATOM 2818 C CA . MET A 1 359 ? 12.633 44.656 36.281 1 94.75 359 MET A CA 1
ATOM 2819 C C . MET A 1 359 ? 12.242 45.156 34.875 1 94.75 359 MET A C 1
ATOM 2821 O O . MET A 1 359 ? 11.07 45.156 34.531 1 94.75 359 MET A O 1
ATOM 2825 N N . GLY A 1 360 ? 13.148 45.594 34.125 1 97 360 GLY A N 1
ATOM 2826 C CA . GLY A 1 360 ? 12.914 46.031 32.75 1 97 360 GLY A CA 1
ATOM 2827 C C . GLY A 1 360 ? 12.648 44.875 31.797 1 97 360 GLY A C 1
ATOM 2828 O O . GLY A 1 360 ? 12.953 43.719 32.094 1 97 360 GLY A O 1
ATOM 2829 N N . LEU A 1 361 ? 12.062 45.25 30.766 1 98.25 361 LEU A N 1
ATOM 2830 C CA . LEU A 1 361 ? 11.703 44.25 29.766 1 98.25 361 LEU A CA 1
ATOM 2831 C C . LEU A 1 361 ? 12.93 43.469 29.297 1 98.25 361 LEU A C 1
ATOM 2833 O O . LEU A 1 361 ? 12.883 42.25 29.172 1 98.25 361 LEU A O 1
ATOM 2837 N N . ASP A 1 362 ? 14.039 44.156 28.969 1 98.06 362 ASP A N 1
ATOM 2838 C CA . ASP A 1 362 ? 15.273 43.5 28.516 1 98.06 362 ASP A CA 1
ATOM 2839 C C . ASP A 1 362 ? 15.789 42.531 29.578 1 98.06 362 ASP A C 1
ATOM 2841 O O . ASP A 1 362 ? 16.203 41.406 29.234 1 98.06 362 ASP A O 1
ATOM 2845 N N . GLN A 1 363 ? 15.734 42.906 30.812 1 97.69 363 GLN A N 1
ATOM 2846 C CA . GLN A 1 363 ? 16.203 42.062 31.906 1 97.69 363 GLN A CA 1
ATOM 2847 C C . GLN A 1 363 ? 15.32 40.812 32.031 1 97.69 363 GLN A C 1
ATOM 2849 O O . GLN A 1 363 ? 15.828 39.719 32.281 1 97.69 363 GLN A O 1
ATOM 2854 N N . ALA A 1 364 ? 14.031 41.062 31.922 1 97.81 364 ALA A N 1
ATOM 2855 C CA . ALA A 1 364 ? 13.094 39.938 32.031 1 97.81 364 ALA A CA 1
ATOM 2856 C C . ALA A 1 364 ? 13.328 38.906 30.953 1 97.81 364 ALA A C 1
ATOM 2858 O O . ALA A 1 364 ? 13.352 37.719 31.219 1 97.81 364 ALA A O 1
ATOM 2859 N N . VAL A 1 365 ? 13.484 39.344 29.734 1 98.38 365 VAL A N 1
ATOM 2860 C CA . VAL A 1 365 ? 13.711 38.438 28.609 1 98.38 365 VAL A CA 1
ATOM 2861 C C . VAL A 1 365 ? 15.07 37.75 28.766 1 98.38 365 VAL A C 1
ATOM 2863 O O . VAL A 1 365 ? 15.195 36.562 28.531 1 98.38 365 VAL A O 1
ATOM 2866 N N . ALA A 1 366 ? 16.078 38.5 29.172 1 97.69 366 ALA A N 1
ATOM 2867 C CA . ALA A 1 366 ? 17.406 37.938 29.391 1 97.69 366 ALA A CA 1
ATOM 2868 C C . ALA A 1 366 ? 17.359 36.812 30.453 1 97.69 366 ALA A C 1
ATOM 2870 O O . ALA A 1 366 ? 18 35.781 30.297 1 97.69 366 ALA A O 1
ATOM 2871 N N . LEU A 1 367 ? 16.656 37.156 31.469 1 96.38 367 LEU A N 1
ATOM 2872 C CA . LEU A 1 367 ? 16.516 36.156 32.531 1 96.38 367 LEU A CA 1
ATOM 2873 C C . LEU A 1 367 ? 15.867 34.875 32 1 96.38 367 LEU A C 1
ATOM 2875 O O . LEU A 1 367 ? 16.312 33.781 32.344 1 96.38 367 LEU A O 1
ATOM 2879 N N . CYS A 1 368 ? 14.828 35.031 31.266 1 96.56 368 CYS A N 1
ATOM 2880 C CA . CYS A 1 368 ? 14.156 33.875 30.656 1 96.56 368 CYS A CA 1
ATOM 2881 C C . CYS A 1 368 ? 15.102 33.094 29.766 1 96.56 368 CYS A C 1
ATOM 2883 O O . CYS A 1 368 ? 15.141 31.875 29.812 1 96.56 368 CYS A O 1
ATOM 2885 N N . MET A 1 369 ? 15.883 33.75 28.953 1 96.31 369 MET A N 1
ATOM 2886 C CA . MET A 1 369 ? 16.844 33.125 28.062 1 96.31 369 MET A CA 1
ATOM 2887 C C . MET A 1 369 ? 17.891 32.344 28.859 1 96.31 369 MET A C 1
ATOM 2889 O O . MET A 1 369 ? 18.25 31.219 28.484 1 96.31 369 MET A O 1
ATOM 2893 N N . ASP A 1 370 ? 18.281 32.938 29.906 1 94.31 370 ASP A N 1
ATOM 2894 C CA . ASP A 1 370 ? 19.25 32.281 30.781 1 94.31 370 ASP A CA 1
ATOM 2895 C C . ASP A 1 370 ? 18.688 30.969 31.344 1 94.31 370 ASP A C 1
ATOM 2897 O O . ASP A 1 370 ? 19.375 29.938 31.359 1 94.31 370 ASP A O 1
ATOM 2901 N N . HIS A 1 371 ? 17.5 31.125 31.797 1 94.62 371 HIS A N 1
ATOM 2902 C CA . HIS A 1 371 ? 16.844 29.938 32.344 1 94.62 371 HIS A CA 1
ATOM 2903 C C . HIS A 1 371 ? 16.719 28.859 31.266 1 94.62 371 HIS A C 1
ATOM 2905 O O . HIS A 1 371 ? 16.922 27.672 31.547 1 94.62 371 HIS A O 1
ATOM 2911 N N . CYS A 1 372 ? 16.344 29.219 30.047 1 94.62 372 CYS A N 1
ATOM 2912 C CA . CYS A 1 372 ? 16.203 28.281 28.938 1 94.62 372 CYS A CA 1
ATOM 2913 C C . CYS A 1 372 ? 17.531 27.609 28.625 1 94.62 372 CYS A C 1
ATOM 2915 O O . CYS A 1 372 ? 17.578 26.406 28.391 1 94.62 372 CYS A O 1
ATOM 2917 N N . HIS A 1 373 ? 18.578 28.359 28.641 1 92.25 373 HIS A N 1
ATOM 2918 C CA . HIS A 1 373 ? 19.906 27.844 28.344 1 92.25 373 HIS A CA 1
ATOM 2919 C C . HIS A 1 373 ? 20.344 26.797 29.359 1 92.25 373 HIS A C 1
ATOM 2921 O O . HIS A 1 373 ? 20.844 25.734 29 1 92.25 373 HIS A O 1
ATOM 2927 N N . TYR A 1 374 ? 20.078 27.047 30.547 1 90.94 374 TYR A N 1
ATOM 2928 C CA . TYR A 1 374 ? 20.547 26.172 31.625 1 90.94 374 TYR A CA 1
ATOM 2929 C C . TYR A 1 374 ? 19.656 24.953 31.781 1 90.94 374 TYR A C 1
ATOM 2931 O O . TYR A 1 374 ? 20.094 23.922 32.281 1 90.94 374 TYR A O 1
ATOM 2939 N N . ALA A 1 375 ? 18.406 25.125 31.422 1 90.94 375 ALA A N 1
ATOM 2940 C CA . ALA A 1 375 ? 17.484 24 31.547 1 90.94 375 ALA A CA 1
ATOM 2941 C C . ALA A 1 375 ? 17.812 22.891 30.562 1 90.94 375 ALA A C 1
ATOM 2943 O O . ALA A 1 375 ? 17.438 21.734 30.766 1 90.94 375 ALA A O 1
ATOM 2944 N N . GLU A 1 376 ? 18.469 23.047 29.438 1 87.81 376 GLU A N 1
ATOM 2945 C CA . GLU A 1 376 ? 18.891 22.078 28.438 1 87.81 376 GLU A CA 1
ATOM 2946 C C . GLU A 1 376 ? 17.734 21.188 28 1 87.81 376 GLU A C 1
ATOM 2948 O O . GLU A 1 376 ? 17.844 19.969 28.031 1 87.81 376 GLU A O 1
ATOM 2953 N N . LEU A 1 377 ? 16.719 21.766 27.609 1 85.62 377 LEU A N 1
ATOM 2954 C CA . LEU A 1 377 ? 15.477 21.062 27.312 1 85.62 377 LEU A CA 1
ATOM 2955 C C . LEU A 1 377 ? 15.531 20.391 25.953 1 85.62 377 LEU A C 1
ATOM 2957 O O . LEU A 1 377 ? 14.766 19.469 25.672 1 85.62 377 LEU A O 1
ATOM 2961 N N . SER A 1 378 ? 16.234 20.891 25 1 79.25 378 SER A N 1
ATOM 2962 C CA . SER A 1 378 ? 16.297 20.359 23.656 1 79.25 378 SER A CA 1
ATOM 2963 C C . SER A 1 378 ? 17.734 20.25 23.172 1 79.25 378 SER A C 1
ATOM 2965 O O . SER A 1 378 ? 18.641 20.844 23.75 1 79.25 378 SER A O 1
ATOM 2967 N N . GLY A 1 379 ? 17.859 19.391 22.281 1 77.25 379 GLY A N 1
ATOM 2968 C CA . GLY A 1 379 ? 19.156 19.281 21.641 1 77.25 379 GLY A CA 1
ATOM 2969 C C . GLY A 1 379 ? 19.547 20.516 20.844 1 77.25 379 GLY A C 1
ATOM 2970 O O . GLY A 1 379 ? 20.719 20.75 20.578 1 77.25 379 GLY A O 1
ATOM 2971 N N . ASP A 1 380 ? 18.547 21.25 20.516 1 80.06 380 ASP A N 1
ATOM 2972 C CA . ASP A 1 380 ? 18.766 22.5 19.781 1 80.06 380 ASP A CA 1
ATOM 2973 C C . ASP A 1 380 ? 18.859 23.688 20.75 1 80.06 380 ASP A C 1
ATOM 2975 O O . ASP A 1 380 ? 17.844 24.078 21.328 1 80.06 380 ASP A O 1
ATOM 2979 N N . ASP A 1 381 ? 20 24.328 20.891 1 81.81 381 ASP A N 1
ATOM 2980 C CA . ASP A 1 381 ? 20.219 25.422 21.828 1 81.81 381 ASP A CA 1
ATOM 2981 C C . ASP A 1 381 ? 19.828 26.75 21.219 1 81.81 381 ASP A C 1
ATOM 2983 O O . ASP A 1 381 ? 20.062 27.812 21.812 1 81.81 381 ASP A O 1
ATOM 2987 N N . ALA A 1 382 ? 19.125 26.641 20.109 1 90.19 382 ALA A N 1
ATOM 2988 C CA . ALA A 1 382 ? 18.828 27.906 19.453 1 90.19 382 ALA A CA 1
ATOM 2989 C C . ALA A 1 382 ? 17.328 28.188 19.469 1 90.19 382 ALA A C 1
ATOM 2991 O O . ALA A 1 382 ? 16.875 29.266 19.047 1 90.19 382 ALA A O 1
ATOM 2992 N N . TRP A 1 383 ? 16.578 27.344 20.094 1 90.88 383 TRP A N 1
ATOM 2993 C CA . TRP A 1 383 ? 15.125 27.469 19.969 1 90.88 383 TRP A CA 1
ATOM 2994 C C . TRP A 1 383 ? 14.617 28.703 20.688 1 90.88 383 TRP A C 1
ATOM 2996 O O . TRP A 1 383 ? 13.625 29.312 20.281 1 90.88 383 TRP A O 1
ATOM 3006 N N . PHE A 1 384 ? 15.359 29.109 21.781 1 94.69 384 PHE A N 1
ATOM 3007 C CA . PHE A 1 384 ? 14.867 30.219 22.594 1 94.69 384 PHE A CA 1
ATOM 3008 C C . PHE A 1 384 ? 15.477 31.531 22.141 1 94.69 384 PHE A C 1
ATOM 3010 O O . PHE A 1 384 ? 15.211 32.594 22.734 1 94.69 384 PHE A O 1
ATOM 3017 N N . LYS A 1 385 ? 16.219 31.547 21.078 1 95.31 385 LYS A N 1
ATOM 3018 C CA . LYS A 1 385 ? 16.891 32.75 20.594 1 95.31 385 LYS A CA 1
ATOM 3019 C C . LYS A 1 385 ? 15.961 33.562 19.703 1 95.31 385 LYS A C 1
ATOM 3021 O O . LYS A 1 385 ? 16.25 34.719 19.391 1 95.31 385 LYS A O 1
ATOM 3026 N N . THR A 1 386 ? 14.898 33 19.297 1 95.94 386 THR A N 1
ATOM 3027 C CA . THR A 1 386 ? 13.867 33.719 18.578 1 95.94 386 THR A CA 1
ATOM 3028 C C . THR A 1 386 ? 12.82 34.281 19.531 1 95.94 386 THR A C 1
ATOM 3030 O O . THR A 1 386 ? 12.156 33.531 20.234 1 95.94 386 THR A O 1
ATOM 3033 N N . VAL A 1 387 ? 12.672 35.594 19.531 1 98.25 387 VAL A N 1
ATOM 3034 C CA . VAL A 1 387 ? 11.719 36.25 20.406 1 98.25 387 VAL A CA 1
ATOM 3035 C C . VAL A 1 387 ? 10.602 36.875 19.562 1 98.25 387 VAL A C 1
ATOM 3037 O O . VAL A 1 387 ? 10.859 37.625 18.625 1 98.25 387 VAL A O 1
ATOM 3040 N N . ILE A 1 388 ? 9.43 36.5 19.859 1 98.19 388 ILE A N 1
ATOM 3041 C CA . ILE A 1 388 ? 8.273 37.031 19.141 1 98.19 388 ILE A CA 1
ATOM 3042 C C . ILE A 1 388 ? 7.516 38 20.031 1 98.19 388 ILE A C 1
ATOM 3044 O O . ILE A 1 388 ? 7.121 37.656 21.156 1 98.19 388 ILE A O 1
ATOM 3048 N N . LEU A 1 389 ? 7.371 39.219 19.562 1 98.5 389 LEU A N 1
ATOM 3049 C CA . LEU A 1 389 ? 6.574 40.188 20.281 1 98.5 389 LEU A CA 1
ATOM 3050 C C . LEU A 1 389 ? 5.102 40.094 19.906 1 98.5 389 LEU A C 1
ATOM 3052 O O . LEU A 1 389 ? 4.773 39.844 18.734 1 98.5 389 LEU A O 1
ATOM 3056 N N . THR A 1 390 ? 4.258 40.25 20.875 1 97.19 390 THR A N 1
ATOM 3057 C CA . THR A 1 390 ? 2.82 40.25 20.641 1 97.19 390 THR A CA 1
ATOM 3058 C C . THR A 1 390 ? 2.107 41.156 21.625 1 97.19 390 THR A C 1
ATOM 3060 O O . THR A 1 390 ? 2.664 41.531 22.656 1 97.19 390 THR A O 1
ATOM 3063 N N . GLY A 1 391 ? 0.906 41.625 21.219 1 94.44 391 GLY A N 1
ATOM 3064 C CA . GLY A 1 391 ? 0.15 42.594 21.984 1 94.44 391 GLY A CA 1
ATOM 3065 C C . GLY A 1 391 ? 0.098 43.969 21.328 1 94.44 391 GLY A C 1
ATOM 3066 O O . GLY A 1 391 ? 0.906 44.281 20.453 1 94.44 391 GLY A O 1
ATOM 3067 N N . GLY A 1 392 ? -0.776 44.75 21.797 1 93.06 392 GLY A N 1
ATOM 3068 C CA . GLY A 1 392 ? -0.944 46.062 21.203 1 93.06 392 GLY A CA 1
ATOM 3069 C C . GLY A 1 392 ? 0.259 46.969 21.406 1 93.06 392 GLY A C 1
ATOM 3070 O O . GLY A 1 392 ? 0.738 47.594 20.453 1 93.06 392 GLY A O 1
ATOM 3071 N N . SER A 1 393 ? 0.725 46.969 22.625 1 95.25 393 SER A N 1
ATOM 3072 C CA . SER A 1 393 ? 1.822 47.875 22.953 1 95.25 393 SER A CA 1
ATOM 3073 C C . SER A 1 393 ? 3.148 47.344 22.422 1 95.25 393 SER A C 1
ATOM 3075 O O . SER A 1 393 ? 4.148 48.062 22.406 1 95.25 393 SER A O 1
ATOM 3077 N N . ALA A 1 394 ? 3.15 46.125 22 1 97.19 394 ALA A N 1
ATOM 3078 C CA . ALA A 1 394 ? 4.348 45.562 21.375 1 97.19 394 ALA A CA 1
ATOM 3079 C C . ALA A 1 394 ? 4.555 46.125 19.969 1 97.19 394 ALA A C 1
ATOM 3081 O O . ALA A 1 394 ? 5.617 45.938 19.375 1 97.19 394 ALA A O 1
ATOM 3082 N N . CYS A 1 395 ? 3.586 46.844 19.531 1 96.88 395 CYS A N 1
ATOM 3083 C CA . CYS A 1 395 ? 3.639 47.406 18.188 1 96.88 395 CYS A CA 1
ATOM 3084 C C . CYS A 1 395 ? 4.34 48.75 18.188 1 96.88 395 CYS A C 1
ATOM 3086 O O . CYS A 1 395 ? 4.516 49.375 17.141 1 96.88 395 CYS A O 1
ATOM 3088 N N . LEU A 1 396 ? 4.734 49.281 19.312 1 98 396 LEU A N 1
ATOM 3089 C CA . LEU A 1 396 ? 5.441 50.531 19.359 1 98 396 LEU A CA 1
ATOM 3090 C C . LEU A 1 396 ? 6.68 50.5 18.469 1 98 396 LEU A C 1
ATOM 3092 O O . LEU A 1 396 ? 7.512 49.594 18.578 1 98 396 LEU A O 1
ATOM 3096 N N . PRO A 1 397 ? 6.781 51.5 17.625 1 97.94 397 PRO A N 1
ATOM 3097 C CA . PRO A 1 397 ? 7.957 51.531 16.75 1 97.94 397 PRO A CA 1
ATOM 3098 C C . PRO A 1 397 ? 9.266 51.594 17.531 1 97.94 397 PRO A C 1
ATOM 3100 O O . PRO A 1 397 ? 9.367 52.281 18.531 1 97.94 397 PRO A O 1
ATOM 3103 N N . GLY A 1 398 ? 10.188 50.75 17.078 1 98.19 398 GLY A N 1
ATOM 3104 C CA . GLY A 1 398 ? 11.516 50.781 17.656 1 98.19 398 GLY A CA 1
ATOM 3105 C C . GLY A 1 398 ? 11.688 49.781 18.781 1 98.19 398 GLY A C 1
ATOM 3106 O O . GLY A 1 398 ? 12.805 49.5 19.234 1 98.19 398 GLY A O 1
ATOM 3107 N N . LEU A 1 399 ? 10.633 49.25 19.25 1 98.5 399 LEU A N 1
ATOM 3108 C CA . LEU A 1 399 ? 10.672 48.344 20.422 1 98.5 399 LEU A CA 1
ATOM 3109 C C . LEU A 1 399 ? 11.508 47.125 20.125 1 98.5 399 LEU A C 1
ATOM 3111 O O . LEU A 1 399 ? 12.367 46.75 20.922 1 98.5 399 LEU A O 1
ATOM 3115 N N . ALA A 1 400 ? 11.234 46.469 19.016 1 98.19 400 ALA A N 1
ATOM 3116 C CA . ALA A 1 400 ? 11.93 45.219 18.672 1 98.19 400 ALA A CA 1
ATOM 3117 C C . ALA A 1 400 ? 13.438 45.438 18.562 1 98.19 400 ALA A C 1
ATOM 3119 O O . ALA A 1 400 ? 14.227 44.688 19.141 1 98.19 400 ALA A O 1
ATOM 3120 N N . GLU A 1 401 ? 13.828 46.469 17.891 1 97.75 401 GLU A N 1
ATOM 3121 C CA . GLU A 1 401 ? 15.242 46.812 17.688 1 97.75 401 GLU A CA 1
ATOM 3122 C C . GLU A 1 401 ? 15.922 47.125 19.016 1 97.75 401 GLU A C 1
ATOM 3124 O O . GLU A 1 401 ? 17.031 46.688 19.281 1 97.75 401 GLU A O 1
ATOM 3129 N N . ARG A 1 402 ? 15.25 47.969 19.766 1 98.38 402 ARG A N 1
ATOM 3130 C CA . ARG A 1 402 ? 15.797 48.344 21.062 1 98.38 402 ARG A CA 1
ATOM 3131 C C . ARG A 1 402 ? 16 47.094 21.953 1 98.38 402 ARG A C 1
ATOM 3133 O O . ARG A 1 402 ? 17.047 46.969 22.594 1 98.38 402 ARG A O 1
ATOM 3140 N N . LEU A 1 403 ? 14.992 46.25 21.984 1 98.44 403 LEU A N 1
ATOM 3141 C CA . LEU A 1 403 ? 15.086 45.062 22.812 1 98.44 403 LEU A CA 1
ATOM 3142 C C . LEU A 1 403 ? 16.234 44.156 22.359 1 98.44 403 LEU A C 1
ATOM 3144 O O . LEU A 1 403 ? 16.984 43.656 23.188 1 98.44 403 LEU A O 1
ATOM 3148 N N . GLU A 1 404 ? 16.297 43.938 21.062 1 97.81 404 GLU A N 1
ATOM 3149 C CA . GLU A 1 404 ? 17.391 43.125 20.516 1 97.81 404 GLU A CA 1
ATOM 3150 C C . GLU A 1 404 ? 18.75 43.688 20.906 1 97.81 404 GLU A C 1
ATOM 3152 O O . GLU A 1 404 ? 19.641 42.938 21.312 1 97.81 404 GLU A O 1
ATOM 3157 N N . LYS A 1 405 ? 18.906 44.969 20.781 1 97.25 405 LYS A N 1
ATOM 3158 C CA . LYS A 1 405 ? 20.156 45.656 21.141 1 97.25 405 LYS A CA 1
ATOM 3159 C C . LYS A 1 405 ? 20.484 45.438 22.625 1 97.25 405 LYS A C 1
ATOM 3161 O O . LYS A 1 405 ? 21.609 45.125 22.969 1 97.25 405 LYS A O 1
ATOM 3166 N N . GLU A 1 406 ? 19.5 45.688 23.5 1 97.75 406 GLU A N 1
ATOM 3167 C CA . GLU A 1 406 ? 19.688 45.562 24.938 1 97.75 406 GLU A CA 1
ATOM 3168 C C . GLU A 1 406 ? 20.078 44.125 25.312 1 97.75 406 GLU A C 1
ATOM 3170 O O . GLU A 1 406 ? 20.922 43.906 26.188 1 97.75 406 GLU A O 1
ATOM 3175 N N . LEU A 1 407 ? 19.5 43.125 24.641 1 97.44 407 LEU A N 1
ATOM 3176 C CA . LEU A 1 407 ? 19.766 41.719 24.953 1 97.44 407 LEU A CA 1
ATOM 3177 C C . LEU A 1 407 ? 21.188 41.344 24.578 1 97.44 407 LEU A C 1
ATOM 3179 O O . LEU A 1 407 ? 21.859 40.594 25.297 1 97.44 407 LEU A O 1
ATOM 3183 N N . ARG A 1 408 ? 21.625 41.812 23.469 1 95.38 408 ARG A N 1
ATOM 3184 C CA . ARG A 1 408 ? 22.984 41.562 23.047 1 95.38 408 ARG A CA 1
ATOM 3185 C C . ARG A 1 408 ? 24 42.125 24.047 1 95.38 408 ARG A C 1
ATOM 3187 O O . ARG A 1 408 ? 25.078 41.562 24.234 1 95.38 408 ARG A O 1
ATOM 3194 N N . GLY A 1 409 ? 23.656 43.188 24.641 1 94.75 409 GLY A N 1
ATOM 3195 C CA . GLY A 1 409 ? 24.531 43.781 25.641 1 94.75 409 GLY A CA 1
ATOM 3196 C C . GLY A 1 409 ? 24.453 43.125 26.984 1 94.75 409 GLY A C 1
ATOM 3197 O O . GLY A 1 409 ? 25.438 43.094 27.734 1 94.75 409 GLY A O 1
ATOM 3198 N N . LEU A 1 410 ? 23.359 42.562 27.359 1 95.69 410 LEU A N 1
ATOM 3199 C CA . LEU A 1 410 ? 23.094 42 28.688 1 95.69 410 LEU A CA 1
ATOM 3200 C C . LEU A 1 410 ? 23.594 40.562 28.797 1 95.69 410 LEU A C 1
ATOM 3202 O O . LEU A 1 410 ? 23.969 40.125 29.875 1 95.69 410 LEU A O 1
ATOM 3206 N N . LEU A 1 411 ? 23.594 39.812 27.672 1 95.75 411 LEU A N 1
ATOM 3207 C CA . LEU A 1 411 ? 23.859 38.375 27.703 1 95.75 411 LEU A CA 1
ATOM 3208 C C . LEU A 1 411 ? 25.25 38.062 27.156 1 95.75 411 LEU A C 1
ATOM 3210 O O . LEU A 1 411 ? 25.75 38.812 26.297 1 95.75 411 LEU A O 1
ATOM 3214 N N . PRO A 1 412 ? 25.875 37 27.656 1 94.56 412 PRO A N 1
ATOM 3215 C CA . PRO A 1 412 ? 27.156 36.562 27.078 1 94.56 412 PRO A CA 1
ATOM 3216 C C . PRO A 1 412 ? 27.031 36.219 25.594 1 94.56 412 PRO A C 1
ATOM 3218 O O . PRO A 1 412 ? 25.938 35.906 25.109 1 94.56 412 PRO A O 1
ATOM 3221 N N . SER A 1 413 ? 28.078 36.188 24.875 1 92.44 413 SER A N 1
ATOM 3222 C CA . SER A 1 413 ? 28.109 35.969 23.438 1 92.44 413 SER A CA 1
ATOM 3223 C C . SER A 1 413 ? 27.594 34.594 23.062 1 92.44 413 SER A C 1
ATOM 3225 O O . SER A 1 413 ? 27 34.406 22.016 1 92.44 413 SER A O 1
ATOM 3227 N N . SER A 1 414 ? 27.828 33.656 23.922 1 88.88 414 SER A N 1
ATOM 3228 C CA . SER A 1 414 ? 27.391 32.281 23.656 1 88.88 414 SER A CA 1
ATOM 3229 C C . SER A 1 414 ? 25.875 32.219 23.562 1 88.88 414 SER A C 1
ATOM 3231 O O . SER A 1 414 ? 25.344 31.422 22.766 1 88.88 414 SER A O 1
ATOM 3233 N N . ILE A 1 415 ? 25.219 33.094 24.25 1 91.44 415 ILE A N 1
ATOM 3234 C CA . ILE A 1 415 ? 23.75 33.094 24.266 1 91.44 415 ILE A CA 1
ATOM 3235 C C . ILE A 1 415 ? 23.219 34.125 23.297 1 91.44 415 ILE A C 1
ATOM 3237 O O . ILE A 1 415 ? 22.234 33.875 22.594 1 91.44 415 ILE A O 1
ATOM 3241 N N . SER A 1 416 ? 23.922 35.188 23.188 1 92.25 416 SER A N 1
ATOM 3242 C CA . SER A 1 416 ? 23.391 36.344 22.453 1 92.25 416 SER A CA 1
ATOM 3243 C C . SER A 1 416 ? 23.531 36.156 20.953 1 92.25 416 SER A C 1
ATOM 3245 O O . SER A 1 416 ? 22.797 36.75 20.172 1 92.25 416 SER A O 1
ATOM 3247 N N . ASN A 1 417 ? 24.453 35.375 20.578 1 92.5 417 ASN A N 1
ATOM 3248 C CA . ASN A 1 417 ? 24.641 35.125 19.156 1 92.5 417 ASN A CA 1
ATOM 3249 C C . ASN A 1 417 ? 23.438 34.438 18.531 1 92.5 417 ASN A C 1
ATOM 3251 O O . ASN A 1 417 ? 23 33.406 19 1 92.5 417 ASN A O 1
ATOM 3255 N N . GLY A 1 418 ? 22.859 35.125 17.562 1 93.56 418 GLY A N 1
ATOM 3256 C CA . GLY A 1 418 ? 21.75 34.531 16.828 1 93.56 418 GLY A CA 1
ATOM 3257 C C . GLY A 1 418 ? 20.391 34.969 17.328 1 93.56 418 GLY A C 1
ATOM 3258 O O . GLY A 1 418 ? 19.359 34.5 16.828 1 93.56 418 GLY A O 1
ATOM 3259 N N . ILE A 1 419 ? 20.328 35.844 18.344 1 96 419 ILE A N 1
ATOM 3260 C CA . ILE A 1 419 ? 19.047 36.312 18.859 1 96 419 ILE A CA 1
ATOM 3261 C C . ILE A 1 419 ? 18.344 37.125 17.781 1 96 419 ILE A C 1
ATOM 3263 O O . ILE A 1 419 ? 18.953 37.969 17.109 1 96 419 ILE A O 1
ATOM 3267 N N . ARG A 1 420 ? 17.156 36.844 17.594 1 96.19 420 ARG A N 1
ATOM 3268 C CA . ARG A 1 420 ? 16.297 37.594 16.688 1 96.19 420 ARG A CA 1
ATOM 3269 C C . ARG A 1 420 ? 14.992 37.969 17.359 1 96.19 420 ARG A C 1
ATOM 3271 O O . ARG A 1 420 ? 14.289 37.125 17.906 1 96.19 420 ARG A O 1
ATOM 3278 N N . VAL A 1 421 ? 14.711 39.281 17.359 1 98.06 421 VAL A N 1
ATOM 3279 C CA . VAL A 1 421 ? 13.445 39.75 17.906 1 98.06 421 VAL A CA 1
ATOM 3280 C C . VAL A 1 421 ? 12.508 40.156 16.75 1 98.06 421 VAL A C 1
ATOM 3282 O O . VAL A 1 421 ? 12.844 41 15.93 1 98.06 421 VAL A O 1
ATOM 3285 N N . ILE A 1 422 ? 11.414 39.531 16.688 1 97.31 422 ILE A N 1
ATOM 3286 C CA . ILE A 1 422 ? 10.461 39.719 15.594 1 97.31 422 ILE A CA 1
ATOM 3287 C C . ILE A 1 422 ? 9.266 40.531 16.094 1 97.31 422 ILE A C 1
ATOM 3289 O O . ILE A 1 422 ? 8.586 40.125 17.047 1 97.31 422 ILE A O 1
ATOM 3293 N N . PRO A 1 423 ? 9.055 41.719 15.516 1 97.88 423 PRO A N 1
ATOM 3294 C CA . PRO A 1 423 ? 7.844 42.469 15.867 1 97.88 423 PRO A CA 1
ATOM 3295 C C . PRO A 1 423 ? 6.562 41.688 15.562 1 97.88 423 PRO A C 1
ATOM 3297 O O . PRO A 1 423 ? 6.602 40.688 14.859 1 97.88 423 PRO A O 1
ATOM 3300 N N . PRO A 1 424 ? 5.43 42.094 16.156 1 97.56 424 PRO A N 1
ATOM 3301 C CA . PRO A 1 424 ? 4.188 41.375 15.875 1 97.56 424 PRO A CA 1
ATOM 3302 C C . PRO A 1 424 ? 3.883 41.281 14.375 1 97.56 424 PRO A C 1
ATOM 3304 O O . PRO A 1 424 ? 3.65 42.312 13.742 1 97.56 424 PRO A O 1
ATOM 3307 N N . PRO A 1 425 ? 3.852 40.094 13.852 1 95.56 425 PRO A N 1
ATOM 3308 C CA . PRO A 1 425 ? 3.721 39.906 12.406 1 95.56 425 PRO A CA 1
ATOM 3309 C C . PRO A 1 425 ? 2.426 40.5 11.859 1 95.56 425 PRO A C 1
ATOM 3311 O O . PRO A 1 425 ? 2.383 40.938 10.711 1 95.56 425 PRO A O 1
ATOM 3314 N N . TYR A 1 426 ? 1.375 40.531 12.648 1 96.5 426 TYR A N 1
ATOM 3315 C CA . TYR A 1 426 ? 0.085 41.062 12.203 1 96.5 426 TYR A CA 1
ATOM 3316 C C . TYR A 1 426 ? -0.426 42.125 13.156 1 96.5 426 TYR A C 1
ATOM 3318 O O . TYR A 1 426 ? -1.623 42.188 13.445 1 96.5 426 TYR A O 1
ATOM 3326 N N . GLY A 1 427 ? 0.564 42.875 13.742 1 95.81 427 GLY A N 1
ATOM 3327 C CA . GLY A 1 427 ? 0.177 43.938 14.664 1 95.81 427 GLY A CA 1
ATOM 3328 C C . GLY A 1 427 ? -0.549 43.406 15.891 1 95.81 427 GLY A C 1
ATOM 3329 O O . GLY A 1 427 ? -0.161 42.406 16.469 1 95.81 427 GLY A O 1
ATOM 3330 N N . ALA A 1 428 ? -1.553 44.156 16.25 1 94.62 428 ALA A N 1
ATOM 3331 C CA . ALA A 1 428 ? -2.295 43.844 17.469 1 94.62 428 ALA A CA 1
ATOM 3332 C C . ALA A 1 428 ? -3.135 42.562 17.281 1 94.62 428 ALA A C 1
ATOM 3334 O O . ALA A 1 428 ? -3.641 42 18.25 1 94.62 428 ALA A O 1
ATOM 3335 N N . ASP A 1 429 ? -3.254 42.094 16.016 1 96.5 429 ASP A N 1
ATOM 3336 C CA . ASP A 1 429 ? -4.109 40.938 15.719 1 96.5 429 ASP A CA 1
ATOM 3337 C C . ASP A 1 429 ? -3.291 39.656 15.594 1 96.5 429 ASP A C 1
ATOM 3339 O O . ASP A 1 429 ? -3.791 38.625 15.117 1 96.5 429 ASP A O 1
ATOM 3343 N N . THR A 1 430 ? -2.049 39.625 15.984 1 97.62 430 THR A N 1
ATOM 3344 C CA . THR A 1 430 ? -1.113 38.531 15.758 1 97.62 430 THR A CA 1
ATOM 3345 C C . THR A 1 430 ? -1.674 37.219 16.312 1 97.62 430 THR A C 1
ATOM 3347 O O . THR A 1 430 ? -1.698 36.219 15.609 1 97.62 430 THR A O 1
ATOM 3350 N N . ALA A 1 431 ? -2.182 37.25 17.516 1 97.31 431 ALA A N 1
ATOM 3351 C CA . ALA A 1 431 ? -2.725 36 18.109 1 97.31 431 ALA A CA 1
ATOM 3352 C C . ALA A 1 431 ? -3.938 35.531 17.328 1 97.31 431 ALA A C 1
ATOM 3354 O O . ALA A 1 431 ? -4.113 34.312 17.125 1 97.31 431 ALA A O 1
ATOM 3355 N N . TRP A 1 432 ? -4.773 36.438 16.859 1 98.06 432 TRP A N 1
ATOM 3356 C CA . TRP A 1 432 ? -5.938 36.062 16.047 1 98.06 432 TRP A CA 1
ATOM 3357 C C . TRP A 1 432 ? -5.512 35.344 14.766 1 98.06 432 TRP A C 1
ATOM 3359 O O . TRP A 1 432 ? -6.125 34.344 14.367 1 98.06 432 TR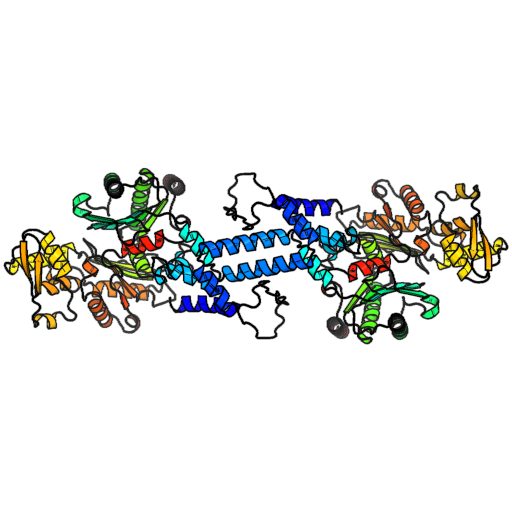P A O 1
ATOM 3369 N N . PHE A 1 433 ? -4.469 35.781 14.172 1 97.88 433 PHE A N 1
ATOM 3370 C CA . PHE A 1 433 ? -3.988 35.188 12.93 1 97.88 433 PHE A CA 1
ATOM 3371 C C . PHE A 1 433 ? -3.404 33.812 13.188 1 97.88 433 PHE A C 1
ATOM 3373 O O . PHE A 1 433 ? -3.467 32.938 12.32 1 97.88 433 PHE A O 1
ATOM 3380 N N . GLY A 1 434 ? -2.783 33.656 14.344 1 97.81 434 GLY A N 1
ATOM 3381 C CA . GLY A 1 434 ? -2.396 32.281 14.711 1 97.81 434 GLY A CA 1
ATOM 3382 C C . GLY A 1 434 ? -3.568 31.328 14.766 1 97.81 434 GLY A C 1
ATOM 3383 O O . GLY A 1 434 ? -3.473 30.188 14.297 1 97.81 434 GLY A O 1
ATOM 3384 N N . ALA A 1 435 ? -4.668 31.797 15.336 1 98.06 435 ALA A N 1
ATOM 3385 C CA . ALA A 1 435 ? -5.887 31 15.414 1 98.06 435 ALA A CA 1
ATOM 3386 C C . ALA A 1 435 ? -6.457 30.734 14.023 1 98.06 435 ALA A C 1
ATOM 3388 O O . ALA A 1 435 ? -6.973 29.656 13.75 1 98.06 435 ALA A O 1
ATOM 3389 N N . LYS A 1 436 ? -6.359 31.766 13.211 1 97.62 436 LYS A N 1
ATOM 3390 C CA . LYS A 1 436 ? -6.805 31.625 11.828 1 97.62 436 LYS A CA 1
ATOM 3391 C C . LYS A 1 436 ? -6.035 30.516 11.109 1 97.62 436 LYS A C 1
ATOM 3393 O O . LYS A 1 436 ? -6.621 29.719 10.383 1 97.62 436 LYS A O 1
ATOM 3398 N N . LEU A 1 437 ? -4.77 30.516 11.336 1 96.56 437 LEU A N 1
ATOM 3399 C CA . LEU A 1 437 ? -3.93 29.484 10.742 1 96.56 437 LEU A CA 1
ATOM 3400 C C . LEU A 1 437 ? -4.395 28.094 11.172 1 96.56 437 LEU A C 1
ATOM 3402 O O . LEU A 1 437 ? -4.59 27.219 10.336 1 96.56 437 LEU A O 1
ATOM 3406 N N . VAL A 1 438 ? -4.656 27.906 12.422 1 96.25 438 VAL A N 1
ATOM 3407 C CA . VAL A 1 438 ? -5.066 26.625 12.961 1 96.25 438 VAL A CA 1
ATOM 3408 C C . VAL A 1 438 ? -6.449 26.25 12.43 1 96.25 438 VAL A C 1
ATOM 3410 O O . VAL A 1 438 ? -6.672 25.109 12 1 96.25 438 VAL A O 1
ATOM 3413 N N . GLY A 1 439 ? -7.34 27.203 12.398 1 96.5 439 GLY A N 1
ATOM 3414 C CA . GLY A 1 439 ? -8.719 26.969 11.992 1 96.5 439 GLY A CA 1
ATOM 3415 C C . GLY A 1 439 ? -8.852 26.625 10.523 1 96.5 439 GLY A C 1
ATOM 3416 O O . GLY A 1 439 ? -9.906 26.156 10.086 1 96.5 439 GLY A O 1
ATOM 3417 N N . ASN A 1 440 ? -7.758 26.828 9.766 1 96.06 440 ASN A N 1
ATOM 3418 C CA . ASN A 1 440 ? -7.828 26.594 8.328 1 96.06 440 ASN A CA 1
ATOM 3419 C C . ASN A 1 440 ? -6.953 25.406 7.914 1 96.06 440 ASN A C 1
ATOM 3421 O O . ASN A 1 440 ? -6.77 25.156 6.723 1 96.06 440 ASN A O 1
ATOM 3425 N N . LEU A 1 441 ? -6.434 24.719 8.852 1 95.06 441 LEU A N 1
ATOM 3426 C CA . LEU A 1 441 ? -5.656 23.516 8.547 1 95.06 441 LEU A CA 1
ATOM 3427 C C . LEU A 1 441 ? -6.543 22.438 7.93 1 95.06 441 LEU A C 1
ATOM 3429 O O . LEU A 1 441 ? -7.73 22.344 8.25 1 95.06 441 LEU A O 1
ATOM 3433 N N . SER A 1 442 ? -5.859 21.672 7.082 1 94.19 442 SER A N 1
ATOM 3434 C CA . SER A 1 442 ? -6.574 20.609 6.398 1 94.19 442 SER A CA 1
ATOM 3435 C C . SER A 1 442 ? -7.133 19.594 7.395 1 94.19 442 SER A C 1
ATOM 3437 O O . SER A 1 442 ? -8.148 18.953 7.129 1 94.19 442 SER A O 1
ATOM 3439 N N . THR A 1 443 ? -6.555 19.438 8.562 1 93.25 443 THR A N 1
ATOM 3440 C CA . THR A 1 443 ? -6.934 18.422 9.539 1 93.25 443 THR A CA 1
ATOM 3441 C C . THR A 1 443 ? -7.879 19.016 10.586 1 93.25 443 THR A C 1
ATOM 3443 O O . THR A 1 443 ? -8.234 18.344 11.555 1 93.25 443 THR A O 1
ATOM 3446 N N . PHE A 1 444 ? -8.227 20.312 10.469 1 94.94 444 PHE A N 1
ATOM 3447 C CA . PHE A 1 444 ? -9.164 20.953 11.375 1 94.94 444 PHE A CA 1
ATOM 3448 C C . PHE A 1 444 ? -10.594 20.562 11.039 1 94.94 444 PHE A C 1
ATOM 3450 O O . PHE A 1 444 ? -10.969 20.469 9.867 1 94.94 444 PHE A O 1
ATOM 3457 N N . PRO A 1 445 ? -11.516 20.219 11.992 1 93.69 445 PRO A N 1
ATOM 3458 C CA . PRO A 1 445 ? -11.32 20.406 13.438 1 93.69 445 PRO A CA 1
ATOM 3459 C C . PRO A 1 445 ? -10.75 19.172 14.125 1 93.69 445 PRO A C 1
ATOM 3461 O O . PRO A 1 445 ? -10.273 19.25 15.258 1 93.69 445 PRO A O 1
ATOM 3464 N N . GLY A 1 446 ? -10.711 18.047 13.5 1 86.81 446 GLY A N 1
ATOM 3465 C CA . GLY A 1 446 ? -10.508 16.75 14.102 1 86.81 446 GLY A CA 1
ATOM 3466 C C . GLY A 1 446 ? -9.258 16.672 14.953 1 86.81 446 GLY A C 1
ATOM 3467 O O . GLY A 1 446 ? -9.336 16.391 16.156 1 86.81 446 GLY A O 1
ATOM 3468 N N . ALA A 1 447 ? -8.156 17.109 14.508 1 83.5 447 ALA A N 1
ATOM 3469 C CA . ALA A 1 447 ? -6.891 16.969 15.227 1 83.5 447 ALA A CA 1
ATOM 3470 C C . ALA A 1 447 ? -6.73 18.062 16.281 1 83.5 447 ALA A C 1
ATOM 3472 O O . ALA A 1 447 ? -5.898 17.953 17.188 1 83.5 447 ALA A O 1
ATOM 3473 N N . TRP A 1 448 ? -7.656 19.062 16.359 1 90.69 448 TRP A N 1
ATOM 3474 C CA . TRP A 1 448 ? -7.352 20.281 17.109 1 90.69 448 TRP A CA 1
ATOM 3475 C C . TRP A 1 448 ? -8.453 20.578 18.125 1 90.69 448 TRP A C 1
ATOM 3477 O O . TRP A 1 448 ? -8.234 21.328 19.078 1 90.69 448 TRP A O 1
ATOM 3487 N N . CYS A 1 449 ? -9.594 19.984 17.875 1 93 449 CYS A N 1
ATOM 3488 C CA . CYS A 1 449 ? -10.734 20.406 18.703 1 93 449 CYS A CA 1
ATOM 3489 C C . CYS A 1 449 ? -11.188 19.266 19.609 1 93 449 CYS A C 1
ATOM 3491 O O . CYS A 1 449 ? -10.992 18.094 19.297 1 93 449 CYS A O 1
ATOM 3493 N N . ALA A 1 450 ? -11.695 19.641 20.719 1 93 450 ALA A N 1
ATOM 3494 C CA . ALA A 1 450 ? -12.484 18.75 21.547 1 93 450 ALA A CA 1
ATOM 3495 C C . ALA A 1 450 ? -13.969 18.844 21.219 1 93 450 ALA A C 1
ATOM 3497 O O . ALA A 1 450 ? -14.484 19.938 20.969 1 93 450 ALA A O 1
ATOM 3498 N N . THR A 1 451 ? -14.562 17.688 21.203 1 93.19 451 THR A N 1
ATOM 3499 C CA . THR A 1 451 ? -16 17.656 20.969 1 93.19 451 THR A CA 1
ATOM 3500 C C . THR A 1 451 ? -16.766 17.594 22.297 1 93.19 451 THR A C 1
ATOM 3502 O O . THR A 1 451 ? -16.188 17.281 23.344 1 93.19 451 THR A O 1
ATOM 3505 N N . LYS A 1 452 ? -18.016 17.922 22.219 1 89.5 452 LYS A N 1
ATOM 3506 C CA . LYS A 1 452 ? -18.875 17.891 23.391 1 89.5 452 LYS A CA 1
ATOM 3507 C C . LYS A 1 452 ? -18.891 16.5 24.031 1 89.5 452 LYS A C 1
ATOM 3509 O O . LYS A 1 452 ? -18.812 16.375 25.25 1 89.5 452 LYS A O 1
ATOM 3514 N N . LYS A 1 453 ? -18.906 15.508 23.203 1 88.56 453 LYS A N 1
ATOM 3515 C CA . LYS A 1 453 ? -18.922 14.125 23.688 1 88.56 453 LYS A CA 1
ATOM 3516 C C . LYS A 1 453 ? -17.641 13.781 24.422 1 88.56 453 LYS A C 1
ATOM 3518 O O . LYS A 1 453 ? -17.672 13.18 25.5 1 88.56 453 LYS A O 1
ATOM 3523 N N . GLN A 1 454 ? -16.547 14.141 23.891 1 87.44 454 GLN A N 1
ATOM 3524 C CA . GLN A 1 454 ? -15.258 13.883 24.5 1 87.44 454 GLN A CA 1
ATOM 3525 C C . GLN A 1 454 ? -15.125 14.617 25.828 1 87.44 454 GLN A C 1
ATOM 3527 O O . GLN A 1 454 ? -14.555 14.078 26.781 1 87.44 454 GLN A O 1
ATOM 3532 N N . PHE A 1 455 ? -15.664 15.844 25.906 1 87.94 455 PHE A N 1
ATOM 3533 C CA . PHE A 1 455 ? -15.57 16.672 27.094 1 87.94 455 PHE A CA 1
ATOM 3534 C C . PHE A 1 455 ? -16.406 16.078 28.234 1 87.94 455 PHE A C 1
ATOM 3536 O O . PHE A 1 455 ? -15.977 16.047 29.375 1 87.94 455 PHE A O 1
ATOM 3543 N N . ARG A 1 456 ? -17.531 15.586 27.969 1 83.81 456 ARG A N 1
ATOM 3544 C CA . ARG A 1 456 ? -18.406 14.969 28.969 1 83.81 456 ARG A CA 1
ATOM 3545 C C . ARG A 1 456 ? -17.766 13.711 29.547 1 83.81 456 ARG A C 1
ATOM 3547 O O . ARG A 1 456 ? -17.859 13.461 30.75 1 83.81 456 ARG A O 1
ATOM 3554 N N . ARG A 1 457 ? -17.094 13.008 28.734 1 72.19 457 ARG A N 1
ATOM 3555 C CA . ARG A 1 457 ? -16.438 11.781 29.172 1 72.19 457 ARG A CA 1
ATOM 3556 C C . ARG A 1 457 ? -15.297 12.086 30.141 1 72.19 457 ARG A C 1
ATOM 3558 O O . ARG A 1 457 ? -15.117 11.391 31.141 1 72.19 457 ARG A O 1
ATOM 3565 N N . LYS A 1 458 ? -14.594 13.078 29.766 1 73.69 458 LYS A N 1
ATOM 3566 C CA . LYS A 1 458 ? -13.461 13.492 30.594 1 73.69 458 LYS A CA 1
ATOM 3567 C C . LYS A 1 458 ? -13.945 14.031 31.938 1 73.69 458 LYS A C 1
ATOM 3569 O O . LYS A 1 458 ? -13.344 13.75 32.969 1 73.69 458 LYS A O 1
ATOM 3574 N N . SER A 1 459 ? -14.977 14.797 31.969 1 68.81 459 SER A N 1
ATOM 3575 C CA . SER A 1 459 ? -15.508 15.383 33.188 1 68.81 459 SER A CA 1
ATOM 3576 C C . SER A 1 459 ? -16.047 14.305 34.125 1 68.81 459 SER A C 1
ATOM 3578 O O . SER A 1 459 ? -15.914 14.422 35.375 1 68.81 459 SER A O 1
ATOM 3580 N N . ARG A 1 460 ? -16.531 13.305 33.5 1 61.47 460 ARG A N 1
ATOM 3581 C CA . ARG A 1 460 ? -17.047 12.211 34.312 1 61.47 460 ARG A CA 1
ATOM 3582 C C . ARG A 1 460 ? -15.898 11.453 34.969 1 61.47 460 ARG A C 1
ATOM 3584 O O . ARG A 1 460 ? -16.031 11.031 36.125 1 61.47 460 ARG A O 1
ATOM 3591 N N . PHE A 1 461 ? -14.844 11.367 34.25 1 61.28 461 PHE A N 1
ATOM 3592 C CA . PHE A 1 461 ? -13.695 10.664 34.812 1 61.28 461 PHE A CA 1
ATOM 3593 C C . PHE A 1 461 ? -13.055 11.484 35.938 1 61.28 461 PHE A C 1
ATOM 3595 O O . PHE A 1 461 ? -12.578 10.922 36.938 1 61.28 461 PHE A O 1
ATOM 3602 N N . ASN A 1 462 ? -13.031 12.734 35.844 1 55.19 462 ASN A N 1
ATOM 3603 C CA . ASN A 1 462 ? -12.445 13.594 36.875 1 55.19 462 ASN A CA 1
ATOM 3604 C C . ASN A 1 462 ? -13.32 13.641 38.125 1 55.19 462 ASN A C 1
ATOM 3606 O O . ASN A 1 462 ? -12.812 13.805 39.25 1 55.19 462 ASN A O 1
ATOM 3610 N N . ILE A 1 463 ? -14.641 13.57 37.969 1 48.97 463 ILE A N 1
ATOM 3611 C CA . ILE A 1 463 ? -15.531 13.531 39.125 1 48.97 463 ILE A CA 1
ATOM 3612 C C . ILE A 1 463 ? -15.391 12.18 39.812 1 48.97 463 ILE A C 1
ATOM 3614 O O . ILE A 1 463 ? -15.453 12.102 41.062 1 48.97 463 ILE A O 1
ATOM 3618 N N . MET A 1 464 ? -15.172 11.219 39 1 41.91 464 MET A N 1
ATOM 3619 C CA . MET A 1 464 ? -15.07 9.922 39.656 1 41.91 464 MET A CA 1
ATOM 3620 C C . MET A 1 464 ? -13.758 9.812 40.438 1 41.91 464 MET A C 1
ATOM 3622 O O . MET A 1 464 ? -13.641 8.984 41.344 1 41.91 464 MET A O 1
ATOM 3626 N N . TRP A 1 465 ? -12.719 10.469 39.938 1 39.16 465 TRP A N 1
ATOM 3627 C CA . TRP A 1 465 ? -11.484 10.383 40.75 1 39.16 465 TRP A CA 1
ATOM 3628 C C . TRP A 1 465 ? -11.273 11.648 41.562 1 39.16 465 TRP A C 1
ATOM 3630 O O . TRP A 1 465 ? -11.508 12.758 41.062 1 39.16 465 TRP A O 1
ATOM 3640 N N . MET B 1 1 ? 12.109 27.156 6.48 1 53.84 1 MET B N 1
ATOM 3641 C CA . MET B 1 1 ? 11.016 27.078 5.516 1 53.84 1 MET B CA 1
ATOM 3642 C C . MET B 1 1 ? 11.547 26.812 4.109 1 53.84 1 MET B C 1
ATOM 3644 O O . MET B 1 1 ? 11.086 25.891 3.432 1 53.84 1 MET B O 1
ATOM 3648 N N . ALA B 1 2 ? 12.594 27.672 3.773 1 56.72 2 ALA B N 1
ATOM 3649 C CA . ALA B 1 2 ? 13.18 27.516 2.441 1 56.72 2 ALA B CA 1
ATOM 3650 C C . ALA B 1 2 ? 13.789 26.141 2.27 1 56.72 2 ALA B C 1
ATOM 3652 O O . ALA B 1 2 ? 13.641 25.516 1.219 1 56.72 2 ALA B O 1
ATOM 3653 N N . MET B 1 3 ? 14.344 25.656 3.383 1 58.19 3 MET B N 1
ATOM 3654 C CA . MET B 1 3 ? 15 24.344 3.307 1 58.19 3 MET B CA 1
ATOM 3655 C C . MET B 1 3 ? 13.961 23.234 3.191 1 58.19 3 MET B C 1
ATOM 3657 O O . MET B 1 3 ? 14.164 22.266 2.447 1 58.19 3 MET B O 1
ATOM 3661 N N . LEU B 1 4 ? 12.844 23.438 3.867 1 63.16 4 LEU B N 1
ATOM 3662 C CA . LEU B 1 4 ? 11.797 22.438 3.797 1 63.16 4 LEU B CA 1
ATOM 3663 C C . LEU B 1 4 ? 11.148 22.406 2.414 1 63.16 4 LEU B C 1
ATOM 3665 O O . LEU B 1 4 ? 10.859 21.344 1.879 1 63.16 4 LEU B O 1
ATOM 3669 N N . LEU B 1 5 ? 11.031 23.531 1.896 1 65.62 5 LEU B N 1
ATOM 3670 C CA . LEU B 1 5 ? 10.477 23.641 0.55 1 65.62 5 LEU B CA 1
ATOM 3671 C C . LEU B 1 5 ? 11.406 22.984 -0.469 1 65.62 5 LEU B C 1
ATOM 3673 O O . LEU B 1 5 ? 10.945 22.328 -1.399 1 65.62 5 LEU B O 1
ATOM 3677 N N . ARG B 1 6 ? 12.664 23.234 -0.176 1 61.44 6 ARG B N 1
ATOM 3678 C CA . ARG B 1 6 ? 13.656 22.641 -1.054 1 61.44 6 ARG B CA 1
ATOM 3679 C C . ARG B 1 6 ? 13.602 21.109 -0.979 1 61.44 6 ARG B C 1
ATOM 3681 O O . ARG B 1 6 ? 13.719 20.438 -1.999 1 61.44 6 ARG B O 1
ATOM 3688 N N . ARG B 1 7 ? 13.344 20.609 0.172 1 62.06 7 ARG B N 1
ATOM 3689 C CA . ARG B 1 7 ? 13.273 19.172 0.346 1 62.06 7 ARG B CA 1
ATOM 3690 C C . ARG B 1 7 ? 12.047 18.594 -0.342 1 62.06 7 ARG B C 1
ATOM 3692 O O . ARG B 1 7 ? 12.109 17.516 -0.943 1 62.06 7 ARG B O 1
ATOM 3699 N N . VAL B 1 8 ? 11.078 19.328 -0.213 1 64 8 VAL B N 1
ATOM 3700 C CA . VAL B 1 8 ? 9.859 18.906 -0.897 1 64 8 VAL B CA 1
ATOM 3701 C C . VAL B 1 8 ? 10.094 18.906 -2.406 1 64 8 VAL B C 1
ATOM 3703 O O . VAL B 1 8 ? 9.695 17.953 -3.094 1 64 8 VAL B O 1
ATOM 3706 N N . TRP B 1 9 ? 10.844 19.859 -2.803 1 62.28 9 TRP B N 1
ATOM 3707 C CA . TRP B 1 9 ? 11.133 19.969 -4.23 1 62.28 9 TRP B CA 1
ATOM 3708 C C . TRP B 1 9 ? 12.078 18.859 -4.684 1 62.28 9 TRP B C 1
ATOM 3710 O O . TRP B 1 9 ? 11.906 18.297 -5.766 1 62.28 9 TRP B O 1
ATOM 3720 N N . GLU B 1 10 ? 12.992 18.578 -3.857 1 58.56 10 GLU B N 1
ATOM 3721 C CA . GLU B 1 10 ? 13.961 17.531 -4.176 1 58.56 10 GLU B CA 1
ATOM 3722 C C . GLU B 1 10 ? 13.297 16.156 -4.219 1 58.56 10 GLU B C 1
ATOM 3724 O O . GLU B 1 10 ? 13.617 15.336 -5.078 1 58.56 10 GLU B O 1
ATOM 3729 N N . THR B 1 11 ? 12.516 15.945 -3.248 1 56.72 11 THR B N 1
ATOM 3730 C CA . THR B 1 11 ? 11.805 14.672 -3.25 1 56.72 11 THR B CA 1
ATOM 3731 C C . THR B 1 11 ? 10.906 14.555 -4.48 1 56.72 11 THR B C 1
ATOM 3733 O O . THR B 1 11 ? 10.703 13.453 -5.004 1 56.72 11 THR B O 1
ATOM 3736 N N . MET B 1 12 ? 10.539 15.703 -4.848 1 57.16 12 MET B N 1
ATOM 3737 C CA . MET B 1 12 ? 9.68 15.75 -6.027 1 57.16 12 MET B CA 1
ATOM 3738 C C . MET B 1 12 ? 10.492 15.547 -7.301 1 57.16 12 MET B C 1
ATOM 3740 O O . MET B 1 12 ? 10.016 14.938 -8.258 1 57.16 12 MET B O 1
ATOM 3744 N N . SER B 1 13 ? 11.711 16.172 -7.309 1 50.56 13 SER B N 1
ATOM 3745 C CA . SER B 1 13 ? 12.57 16.078 -8.484 1 50.56 13 SER B CA 1
ATOM 3746 C C . SER B 1 13 ? 13.148 14.664 -8.617 1 50.56 13 SER B C 1
ATOM 3748 O O . SER B 1 13 ? 13.438 14.211 -9.727 1 50.56 13 SER B O 1
ATOM 3750 N N . SER B 1 14 ? 13.516 14.078 -7.512 1 45.22 14 SER B N 1
ATOM 3751 C CA . SER B 1 14 ? 14.141 12.758 -7.574 1 45.22 14 SER B CA 1
ATOM 3752 C C . SER B 1 14 ? 13.18 11.719 -8.141 1 45.22 14 SER B C 1
ATOM 3754 O O . SER B 1 14 ? 13.602 10.648 -8.586 1 45.22 14 SER B O 1
ATOM 3756 N N . ARG B 1 15 ? 11.992 12 -7.953 1 44.5 15 ARG B N 1
ATOM 3757 C CA . ARG B 1 15 ? 11.117 11 -8.555 1 44.5 15 ARG B CA 1
ATOM 3758 C C . ARG B 1 15 ? 11.234 11.008 -10.07 1 44.5 15 ARG B C 1
ATOM 3760 O O . ARG B 1 15 ? 10.656 10.148 -10.75 1 44.5 15 ARG B O 1
ATOM 3767 N N . THR B 1 16 ? 11.883 12.141 -10.656 1 37.94 16 THR B N 1
ATOM 3768 C CA . THR B 1 16 ? 12.055 11.984 -12.102 1 37.94 16 THR B CA 1
ATOM 3769 C C . THR B 1 16 ? 13.102 10.922 -12.414 1 37.94 16 THR B C 1
ATOM 3771 O O . THR B 1 16 ? 12.875 10.039 -13.242 1 37.94 16 THR B O 1
ATOM 3774 N N . CYS B 1 17 ? 14.562 11.5 -12.539 1 31.67 17 CYS B N 1
ATOM 3775 C CA . CYS B 1 17 ? 15.609 10.922 -13.375 1 31.67 17 CYS B CA 1
ATOM 3776 C C . CYS B 1 17 ? 16.297 9.766 -12.648 1 31.67 17 CYS B C 1
ATOM 3778 O O . CYS B 1 17 ? 17.5 9.555 -12.82 1 31.67 17 CYS B O 1
ATOM 3780 N N . SER B 1 18 ? 16.047 9.359 -11.453 1 31.12 18 SER B N 1
ATOM 3781 C CA . SER B 1 18 ? 17.141 8.484 -11.047 1 31.12 18 SER B CA 1
ATOM 3782 C C . SER B 1 18 ? 17.344 7.352 -12.055 1 31.12 18 SER B C 1
ATOM 3784 O O . SER B 1 18 ? 16.562 6.402 -12.094 1 31.12 18 SER B O 1
ATOM 3786 N N . THR B 1 19 ? 18.016 7.723 -13.203 1 28.34 19 THR B N 1
ATOM 3787 C CA . THR B 1 19 ? 18.688 6.75 -14.055 1 28.34 19 THR B CA 1
ATOM 3788 C C . THR B 1 19 ? 19.734 5.969 -13.273 1 28.34 19 THR B C 1
ATOM 3790 O O . THR B 1 19 ? 20.391 5.074 -13.82 1 28.34 19 THR B O 1
ATOM 3793 N N . GLY B 1 20 ? 20.547 6.609 -12.328 1 26.97 20 GLY B N 1
ATOM 3794 C CA . GLY B 1 20 ? 21.891 6.035 -12.258 1 26.97 20 GLY B CA 1
ATOM 3795 C C . GLY B 1 20 ? 21.891 4.57 -11.859 1 26.97 20 GLY B C 1
ATOM 3796 O O . GLY B 1 20 ? 22.203 3.699 -12.672 1 26.97 20 GLY B O 1
ATOM 3797 N N . ASP B 1 21 ? 22.562 4.273 -10.656 1 26.81 21 ASP B N 1
ATOM 3798 C CA . ASP B 1 21 ? 23.531 3.207 -10.383 1 26.81 21 ASP B CA 1
ATOM 3799 C C . ASP B 1 21 ? 22.828 1.851 -10.305 1 26.81 21 ASP B C 1
ATOM 3801 O O . ASP B 1 21 ? 21.641 1.776 -9.984 1 26.81 21 ASP B O 1
ATOM 3805 N N . SER B 1 22 ? 23.625 0.687 -10.711 1 26.53 22 SER B N 1
ATOM 3806 C CA . SER B 1 22 ? 23.562 -0.727 -11.07 1 26.53 22 SER B CA 1
ATOM 3807 C C . SER B 1 22 ? 22.969 -1.555 -9.93 1 26.53 22 SER B C 1
ATOM 3809 O O . SER B 1 22 ? 22.859 -2.777 -10.039 1 26.53 22 SER B O 1
ATOM 3811 N N . SER B 1 23 ? 23.125 -1.175 -8.625 1 28.05 23 SER B N 1
ATOM 3812 C CA . SER B 1 23 ? 23.047 -2.395 -7.824 1 28.05 23 SER B CA 1
ATOM 3813 C C . SER B 1 23 ? 21.672 -3.039 -7.922 1 28.05 23 SER B C 1
ATOM 3815 O O . SER B 1 23 ? 20.703 -2.385 -8.305 1 28.05 23 SER B O 1
ATOM 3817 N N . ALA B 1 24 ? 21.531 -4.363 -7.332 1 29.73 24 ALA B N 1
ATOM 3818 C CA . ALA B 1 24 ? 20.484 -5.363 -7.516 1 29.73 24 ALA B CA 1
ATOM 3819 C C . ALA B 1 24 ? 19.125 -4.793 -7.145 1 29.73 24 ALA B C 1
ATOM 3821 O O . ALA B 1 24 ? 18.688 -4.887 -5.992 1 29.73 24 ALA B O 1
ATOM 3822 N N . ARG B 1 25 ? 18.906 -3.502 -7.426 1 30.36 25 ARG B N 1
ATOM 3823 C CA . ARG B 1 25 ? 17.594 -2.986 -7.02 1 30.36 25 ARG B CA 1
ATOM 3824 C C . ARG B 1 25 ? 16.469 -3.84 -7.59 1 30.36 25 ARG B C 1
ATOM 3826 O O . ARG B 1 25 ? 16.562 -4.316 -8.727 1 30.36 25 ARG B O 1
ATOM 3833 N N . PRO B 1 26 ? 15.523 -4.336 -6.762 1 32.09 26 PRO B N 1
ATOM 3834 C CA . PRO B 1 26 ? 14.484 -5.16 -7.383 1 32.09 26 PRO B CA 1
ATOM 3835 C C . PRO B 1 26 ? 14.016 -4.605 -8.727 1 32.09 26 PRO B C 1
ATOM 3837 O O . PRO B 1 26 ? 14.141 -3.406 -8.977 1 32.09 26 PRO B O 1
ATOM 3840 N N . SER B 1 27 ? 14.102 -5.387 -9.836 1 32.38 27 SER B N 1
ATOM 3841 C CA . SER B 1 27 ? 13.617 -5.109 -11.18 1 32.38 27 SER B CA 1
ATOM 3842 C C . SER B 1 27 ? 12.414 -4.172 -11.156 1 32.38 27 SER B C 1
ATOM 3844 O O . SER B 1 27 ? 11.312 -4.578 -10.781 1 32.38 27 SER B O 1
ATOM 3846 N N . CYS B 1 28 ? 12.586 -3.02 -10.602 1 32.88 28 CYS B N 1
ATOM 3847 C CA . CYS B 1 28 ? 11.539 -2.051 -10.891 1 32.88 28 CYS B CA 1
ATOM 3848 C C . CYS B 1 28 ? 11.125 -2.123 -12.359 1 32.88 28 CYS B C 1
ATOM 3850 O O . CYS B 1 28 ? 11.914 -1.811 -13.25 1 32.88 28 CYS B O 1
ATOM 3852 N N . THR B 1 29 ? 10.32 -3.039 -12.789 1 37.09 29 THR B N 1
ATOM 3853 C CA . THR B 1 29 ? 9.703 -2.99 -14.109 1 37.09 29 THR B CA 1
ATOM 3854 C C . THR B 1 29 ? 9.516 -1.546 -14.562 1 37.09 29 THR B C 1
ATOM 3856 O O . THR B 1 29 ? 8.922 -0.735 -13.852 1 37.09 29 THR B O 1
ATOM 3859 N N . THR B 1 30 ? 10.453 -0.927 -15.172 1 42.03 30 THR B N 1
ATOM 3860 C CA . THR B 1 30 ? 10.227 0.287 -15.945 1 42.03 30 THR B CA 1
ATOM 3861 C C . THR B 1 30 ? 8.781 0.368 -16.422 1 42.03 30 THR B C 1
ATOM 3863 O O . THR B 1 30 ? 8.359 -0.399 -17.281 1 42.03 30 THR B O 1
ATOM 3866 N N . GLU B 1 31 ? 7.84 0.462 -15.508 1 53.09 31 GLU B N 1
ATOM 3867 C CA . GLU B 1 31 ? 6.449 0.652 -15.906 1 53.09 31 GLU B CA 1
ATOM 3868 C C . GLU B 1 31 ? 6.344 1.589 -17.109 1 53.09 31 GLU B C 1
ATOM 3870 O O . GLU B 1 31 ? 6.891 2.693 -17.094 1 53.09 31 GLU B O 1
ATOM 3875 N N . SER B 1 32 ? 6.344 1.067 -18.281 1 65.62 32 SER B N 1
ATOM 3876 C CA . SER B 1 32 ? 6.016 1.804 -19.5 1 65.62 32 SER B CA 1
ATOM 3877 C C . SER B 1 32 ? 4.93 2.84 -19.25 1 65.62 32 SER B C 1
ATOM 3879 O O . SER B 1 32 ? 3.91 2.535 -18.625 1 65.62 32 SER B O 1
ATOM 3881 N N . SER B 1 33 ? 5.316 4.102 -19.109 1 77.5 33 SER B N 1
ATOM 3882 C CA . SER B 1 33 ? 4.348 5.18 -18.969 1 77.5 33 SER B CA 1
ATOM 3883 C C . SER B 1 33 ? 3.885 5.695 -20.328 1 77.5 33 SER B C 1
ATOM 3885 O O . SER B 1 33 ? 4.668 5.738 -21.281 1 77.5 33 SER B O 1
ATOM 3887 N N . SER B 1 34 ? 2.584 5.605 -20.688 1 83.12 34 SER B N 1
ATOM 3888 C CA . SER B 1 34 ? 1.974 6.156 -21.891 1 83.12 34 SER B CA 1
ATOM 3889 C C . SER B 1 34 ? 0.746 6.996 -21.547 1 83.12 34 SER B C 1
ATOM 3891 O O . SER B 1 34 ? -0.053 6.621 -20.688 1 83.12 34 SER B O 1
ATOM 3893 N N . LEU B 1 35 ? 0.714 8.164 -22.141 1 84.75 35 LEU B N 1
ATOM 3894 C CA . LEU B 1 35 ? -0.459 9.016 -21.984 1 84.75 35 LEU B CA 1
ATOM 3895 C C . LEU B 1 35 ? -1.404 8.867 -23.172 1 84.75 35 LEU B C 1
ATOM 3897 O O . LEU B 1 35 ? -2.295 9.703 -23.375 1 84.75 35 LEU B O 1
ATOM 3901 N N . GLY B 1 36 ? -1.143 7.82 -24 1 85.31 36 GLY B N 1
ATOM 3902 C CA . GLY B 1 36 ? -1.965 7.566 -25.172 1 85.31 36 GLY B CA 1
ATOM 3903 C C . GLY B 1 36 ? -1.71 8.539 -26.297 1 85.31 36 GLY B C 1
ATOM 3904 O O . GLY B 1 36 ? -0.572 8.695 -26.75 1 85.31 36 GLY B O 1
ATOM 3905 N N . ALA B 1 37 ? -2.785 9.25 -26.719 1 81.81 37 ALA B N 1
ATOM 3906 C CA . ALA B 1 37 ? -2.717 10.195 -27.828 1 81.81 37 ALA B CA 1
ATOM 3907 C C . ALA B 1 37 ? -1.833 11.391 -27.484 1 81.81 37 ALA B C 1
ATOM 3909 O O . ALA B 1 37 ? -1.383 12.117 -28.375 1 81.81 37 ALA B O 1
ATOM 3910 N N . PHE B 1 38 ? -1.469 11.555 -26.234 1 85.81 38 PHE B N 1
ATOM 3911 C CA . PHE B 1 38 ? -0.74 12.742 -25.797 1 85.81 38 PHE B CA 1
ATOM 3912 C C . PHE B 1 38 ? 0.729 12.422 -25.547 1 85.81 38 PHE B C 1
ATOM 3914 O O . PHE B 1 38 ? 1.473 13.242 -25.016 1 85.81 38 PHE B O 1
ATOM 3921 N N . ASP B 1 39 ? 1.184 11.219 -25.938 1 86.75 39 ASP B N 1
ATOM 3922 C CA . ASP B 1 39 ? 2.559 10.789 -25.688 1 86.75 39 ASP B CA 1
ATOM 3923 C C . ASP B 1 39 ? 3.553 11.734 -26.359 1 86.75 39 ASP B C 1
ATOM 3925 O O . ASP B 1 39 ? 4.691 11.867 -25.906 1 86.75 39 ASP B O 1
ATOM 3929 N N . GLN B 1 40 ? 3.045 12.5 -27.375 1 87.19 40 GLN B N 1
ATOM 3930 C CA . GLN B 1 40 ? 3.932 13.383 -28.141 1 87.19 40 GLN B CA 1
ATOM 3931 C C . GLN B 1 40 ? 4.098 14.727 -27.438 1 87.19 40 GLN B C 1
ATOM 3933 O O . GLN B 1 40 ? 4.984 15.508 -27.781 1 87.19 40 GLN B O 1
ATOM 3938 N N . ILE B 1 41 ? 3.312 15.086 -26.516 1 88.69 41 ILE B N 1
ATOM 3939 C CA . ILE B 1 41 ? 3.369 16.359 -25.797 1 88.69 41 ILE B CA 1
ATOM 3940 C C . ILE B 1 41 ? 4.27 16.219 -24.578 1 88.69 41 ILE B C 1
ATOM 3942 O O . ILE B 1 41 ? 4.07 15.336 -23.75 1 88.69 41 ILE B O 1
ATOM 3946 N N . PRO B 1 42 ? 5.324 17.047 -24.469 1 88.94 42 PRO B N 1
ATOM 3947 C CA . PRO B 1 42 ? 6.211 16.984 -23.312 1 88.94 42 PRO B CA 1
ATOM 3948 C C . PRO B 1 42 ? 5.461 17.125 -21.984 1 88.94 42 PRO B C 1
ATOM 3950 O O . PRO B 1 42 ? 4.469 17.844 -21.906 1 88.94 42 PRO B O 1
ATOM 3953 N N . TRP B 1 43 ? 5.988 16.484 -20.984 1 87.38 43 TRP B N 1
ATOM 3954 C CA . TRP B 1 43 ? 5.391 16.438 -19.656 1 87.38 43 TRP B CA 1
ATOM 3955 C C . TRP B 1 43 ? 5.168 17.828 -19.094 1 87.38 43 TRP B C 1
ATOM 3957 O O . TRP B 1 43 ? 4.102 18.125 -18.547 1 87.38 43 TRP B O 1
ATOM 3967 N N . ASP B 1 44 ? 6.117 18.766 -19.266 1 88.75 44 ASP B N 1
ATOM 3968 C CA . ASP B 1 44 ? 6.062 20.109 -18.703 1 88.75 44 ASP B CA 1
ATOM 3969 C C . ASP B 1 44 ? 4.93 20.922 -19.328 1 88.75 44 ASP B C 1
ATOM 3971 O O . ASP B 1 44 ? 4.293 21.734 -18.656 1 88.75 44 ASP B O 1
ATOM 3975 N N . VAL B 1 45 ? 4.691 20.656 -20.625 1 91.5 45 VAL B N 1
ATOM 3976 C CA . VAL B 1 45 ? 3.613 21.359 -21.328 1 91.5 45 VAL B CA 1
ATOM 3977 C C . VAL B 1 45 ? 2.264 20.859 -20.812 1 91.5 45 VAL B C 1
ATOM 3979 O O . VAL B 1 45 ? 1.341 21.656 -20.609 1 91.5 45 VAL B O 1
ATOM 3982 N N . LEU B 1 46 ? 2.191 19.562 -20.594 1 90.69 46 LEU B N 1
ATOM 3983 C CA . LEU B 1 46 ? 0.954 18.984 -20.078 1 90.69 46 LEU B CA 1
ATOM 3984 C C . LEU B 1 46 ? 0.639 19.531 -18.688 1 90.69 46 LEU B C 1
ATOM 3986 O O . LEU B 1 46 ? -0.513 19.844 -18.391 1 90.69 46 LEU B O 1
ATOM 3990 N N . ILE B 1 47 ? 1.671 19.688 -17.828 1 91.56 47 ILE B N 1
ATOM 3991 C CA . ILE B 1 47 ? 1.48 20.25 -16.5 1 91.56 47 ILE B CA 1
ATOM 3992 C C . ILE B 1 47 ? 0.963 21.672 -16.609 1 91.56 47 ILE B C 1
ATOM 3994 O O . ILE B 1 47 ? 0.064 22.078 -15.859 1 91.56 47 ILE B O 1
ATOM 3998 N N . GLN B 1 48 ? 1.467 22.422 -17.578 1 92.44 48 GLN B N 1
ATOM 3999 C CA . GLN B 1 48 ? 1.016 23.797 -17.797 1 92.44 48 GLN B CA 1
ATOM 4000 C C . GLN B 1 48 ? -0.451 23.844 -18.219 1 92.44 48 GLN B C 1
ATOM 4002 O O . GLN B 1 48 ? -1.208 24.703 -17.766 1 92.44 48 GLN B O 1
ATOM 4007 N N . ILE B 1 49 ? -0.782 22.953 -19.078 1 91.88 49 ILE B N 1
ATOM 4008 C CA . ILE B 1 49 ? -2.168 22.875 -19.531 1 91.88 49 ILE B CA 1
ATOM 4009 C C . ILE B 1 49 ? -3.078 22.578 -18.344 1 91.88 49 ILE B C 1
ATOM 4011 O O . ILE B 1 49 ? -4.125 23.219 -18.188 1 91.88 49 ILE B O 1
ATOM 4015 N N . VAL B 1 50 ? -2.674 21.641 -17.453 1 92.38 50 VAL B N 1
ATOM 4016 C CA . VAL B 1 50 ? -3.488 21.266 -16.297 1 92.38 50 VAL B CA 1
ATOM 4017 C C . VAL B 1 50 ? -3.576 22.438 -15.32 1 92.38 50 VAL B C 1
ATOM 4019 O O . VAL B 1 50 ? -4.617 22.656 -14.695 1 92.38 50 VAL B O 1
ATOM 4022 N N . LYS B 1 51 ? -2.43 23.203 -15.164 1 92.88 51 LYS B N 1
ATOM 4023 C CA . LYS B 1 51 ? -2.455 24.406 -14.336 1 92.88 51 LYS B CA 1
ATOM 4024 C C . LYS B 1 51 ? -3.523 25.391 -14.82 1 92.88 51 LYS B C 1
ATOM 4026 O O . LYS B 1 51 ? -4.23 25.984 -14.008 1 92.88 51 LYS B O 1
ATOM 4031 N N . LEU B 1 52 ? -3.768 25.453 -16.141 1 92.69 52 LEU B N 1
ATOM 4032 C CA . LEU B 1 52 ? -4.691 26.406 -16.75 1 92.69 52 LEU B CA 1
ATOM 4033 C C . LEU B 1 52 ? -6.137 25.938 -16.578 1 92.69 52 LEU B C 1
ATOM 4035 O O . LEU B 1 52 ? -7.039 26.766 -16.422 1 92.69 52 LEU B O 1
ATOM 4039 N N . ILE B 1 53 ? -6.332 24.656 -16.609 1 92 53 ILE B N 1
ATOM 4040 C CA . ILE B 1 53 ? -7.695 24.141 -16.516 1 92 53 ILE B CA 1
ATOM 4041 C C . ILE B 1 53 ? -8.188 24.25 -15.07 1 92 53 ILE B C 1
ATOM 4043 O O . ILE B 1 53 ? -9.391 24.344 -14.828 1 92 53 ILE B O 1
ATOM 4047 N N . GLY B 1 54 ? -7.25 24.188 -14 1 93.5 54 GLY B N 1
ATOM 4048 C CA . GLY B 1 54 ? -7.641 24.453 -12.625 1 93.5 54 GLY B CA 1
ATOM 4049 C C . GLY B 1 54 ? -7.699 23.203 -11.758 1 93.5 54 GLY B C 1
ATOM 4050 O O . GLY B 1 54 ? -7.637 22.094 -12.273 1 93.5 54 GLY B O 1
ATOM 4051 N N . PRO B 1 55 ? -7.77 23.281 -10.492 1 94.06 55 PRO B N 1
ATOM 4052 C CA . PRO B 1 55 ? -7.711 22.156 -9.547 1 94.06 55 PRO B CA 1
ATOM 4053 C C . PRO B 1 55 ? -8.938 21.25 -9.625 1 94.06 55 PRO B C 1
ATOM 4055 O O . PRO B 1 55 ? -8.828 20.031 -9.445 1 94.06 55 PRO B O 1
ATOM 4058 N N . LYS B 1 56 ? -10.109 21.875 -9.906 1 92.75 56 LYS B N 1
ATOM 4059 C CA . LYS B 1 56 ? -11.328 21.078 -9.992 1 92.75 56 LYS B CA 1
ATOM 4060 C C . LYS B 1 56 ? -11.242 20.062 -11.133 1 92.75 56 LYS B C 1
ATOM 4062 O O . LYS B 1 56 ? -11.531 18.891 -10.945 1 92.75 56 LYS B O 1
ATOM 4067 N N . GLU B 1 57 ? -10.812 20.562 -12.32 1 92.12 57 GLU B N 1
ATOM 4068 C CA . GLU B 1 57 ? -10.688 19.688 -13.477 1 92.12 57 GLU B CA 1
ATOM 4069 C C . GLU B 1 57 ? -9.547 18.688 -13.289 1 92.12 57 GLU B C 1
ATOM 4071 O O . GLU B 1 57 ? -9.641 17.547 -13.742 1 92.12 57 GLU B O 1
ATOM 4076 N N . ALA B 1 58 ? -8.469 19.125 -12.641 1 92.94 58 ALA B N 1
ATOM 4077 C CA . ALA B 1 58 ? -7.367 18.203 -12.344 1 92.94 58 ALA B CA 1
ATOM 4078 C C . ALA B 1 58 ? -7.824 17.062 -11.445 1 92.94 58 ALA B C 1
ATOM 4080 O O . ALA B 1 58 ? -7.496 15.906 -11.688 1 92.94 58 ALA B O 1
ATOM 4081 N N . ALA B 1 59 ? -8.578 17.359 -10.391 1 93.38 59 ALA B N 1
ATOM 4082 C CA . ALA B 1 59 ? -9.109 16.344 -9.484 1 93.38 59 ALA B CA 1
ATOM 4083 C C . ALA B 1 59 ? -10.055 15.398 -10.211 1 93.38 59 ALA B C 1
ATOM 4085 O O . ALA B 1 59 ? -10.039 14.188 -9.961 1 93.38 59 ALA B O 1
ATOM 4086 N N . LYS B 1 60 ? -10.906 16 -11.109 1 91.94 60 LYS B N 1
ATOM 4087 C CA . LYS B 1 60 ? -11.797 15.164 -11.906 1 91.94 60 LYS B CA 1
ATOM 4088 C C . LYS B 1 60 ? -11.016 14.18 -12.766 1 91.94 60 LYS B C 1
ATOM 4090 O O . LYS B 1 60 ? -11.375 13.008 -12.867 1 91.94 60 LYS B O 1
ATOM 4095 N N . LEU B 1 61 ? -9.969 14.711 -13.438 1 91.5 61 LEU B N 1
ATOM 4096 C CA . LEU B 1 61 ? -9.117 13.852 -14.258 1 91.5 61 LEU B CA 1
ATOM 4097 C C . LEU B 1 61 ? -8.508 12.734 -13.422 1 91.5 61 LEU B C 1
ATOM 4099 O O . LEU B 1 61 ? -8.375 11.602 -13.891 1 91.5 61 LEU B O 1
ATOM 4103 N N . CYS B 1 62 ? -8.18 13.016 -12.156 1 92.56 62 CYS B N 1
ATOM 4104 C CA . CYS B 1 62 ? -7.621 12.016 -11.25 1 92.56 62 CYS B CA 1
ATOM 4105 C C . CYS B 1 62 ? -8.648 10.93 -10.945 1 92.56 62 CYS B C 1
ATOM 4107 O O . CYS B 1 62 ? -8.344 9.742 -11.039 1 92.56 62 CYS B O 1
ATOM 4109 N N . VAL B 1 63 ? -9.852 11.367 -10.648 1 92.06 63 VAL B N 1
ATOM 4110 C CA . VAL B 1 63 ? -10.922 10.43 -10.297 1 92.06 63 VAL B CA 1
ATOM 4111 C C . VAL B 1 63 ? -11.273 9.57 -11.508 1 92.06 63 VAL B C 1
ATOM 4113 O O . VAL B 1 63 ? -11.445 8.352 -11.383 1 92.06 63 VAL B O 1
ATOM 4116 N N . VAL B 1 64 ? -11.367 10.18 -12.672 1 91.38 64 VAL B N 1
ATOM 4117 C CA . VAL B 1 64 ? -11.695 9.469 -13.898 1 91.38 64 VAL B CA 1
ATOM 4118 C C . VAL B 1 64 ? -10.609 8.438 -14.203 1 91.38 64 VAL B C 1
ATOM 4120 O O . VAL B 1 64 ? -10.914 7.289 -14.539 1 91.38 64 VAL B O 1
ATOM 4123 N N . SER B 1 65 ? -9.367 8.867 -14.109 1 92.44 65 SER B N 1
ATOM 4124 C CA . SER B 1 65 ? -8.258 7.949 -14.367 1 92.44 65 SER B CA 1
ATOM 4125 C C . SER B 1 65 ? -8.273 6.781 -13.383 1 92.44 65 SER B C 1
ATOM 4127 O O . SER B 1 65 ? -8.047 5.633 -13.781 1 92.44 65 SER B O 1
ATOM 4129 N N . ARG B 1 66 ? -8.516 7.07 -12.125 1 92.44 66 ARG B N 1
ATOM 4130 C CA . ARG B 1 66 ? -8.578 6.027 -11.102 1 92.44 66 ARG B CA 1
ATOM 4131 C C . ARG B 1 66 ? -9.711 5.047 -11.391 1 92.44 66 ARG B C 1
ATOM 4133 O O . ARG B 1 66 ? -9.539 3.834 -11.25 1 92.44 66 ARG B O 1
ATOM 4140 N N . SER B 1 67 ? -10.836 5.57 -11.812 1 91.5 67 SER B N 1
ATOM 4141 C CA . SER B 1 67 ? -12.016 4.742 -12.07 1 91.5 67 SER B CA 1
ATOM 4142 C C . SER B 1 67 ? -11.797 3.848 -13.289 1 91.5 67 SER B C 1
ATOM 4144 O O . SER B 1 67 ? -12.156 2.668 -13.266 1 91.5 67 SER B O 1
ATOM 4146 N N . TRP B 1 68 ? -11.25 4.371 -14.328 1 91.06 68 TRP B N 1
ATOM 4147 C CA . TRP B 1 68 ? -10.961 3.568 -15.516 1 91.06 68 TRP B CA 1
ATOM 4148 C C . TRP B 1 68 ? -9.953 2.471 -15.195 1 91.06 68 TRP B C 1
ATOM 4150 O O . TRP B 1 68 ? -10.102 1.33 -15.641 1 91.06 68 TRP B O 1
ATOM 4160 N N . ARG B 1 69 ? -8.906 2.83 -14.422 1 91.88 69 ARG B N 1
ATOM 4161 C CA . ARG B 1 69 ? -7.922 1.831 -14.031 1 91.88 69 ARG B CA 1
ATOM 4162 C C . ARG B 1 69 ? -8.57 0.698 -13.242 1 91.88 69 ARG B C 1
ATOM 4164 O O . ARG B 1 69 ? -8.289 -0.477 -13.484 1 91.88 69 ARG B O 1
ATOM 4171 N N . ALA B 1 70 ? -9.438 1.104 -12.32 1 90.88 70 ALA B N 1
ATOM 4172 C CA . ALA B 1 70 ? -10.141 0.103 -11.523 1 90.88 70 ALA B CA 1
ATOM 4173 C C . ALA B 1 70 ? -10.992 -0.807 -12.398 1 90.88 70 ALA B C 1
ATOM 4175 O O . ALA B 1 70 ? -11.023 -2.023 -12.195 1 90.88 70 ALA B O 1
ATOM 4176 N N . LEU B 1 71 ? -11.625 -0.219 -13.398 1 90.88 71 LEU B N 1
ATOM 4177 C CA . LEU B 1 71 ? -12.5 -0.967 -14.297 1 90.88 71 LEU B CA 1
ATOM 4178 C C . LEU B 1 71 ? -11.695 -1.975 -15.117 1 90.88 71 LEU B C 1
ATOM 4180 O O . LEU B 1 71 ? -12.062 -3.15 -15.188 1 90.88 71 LEU B O 1
ATOM 4184 N N . VAL B 1 72 ? -10.625 -1.597 -15.664 1 93.56 72 VAL B N 1
ATOM 4185 C CA . VAL B 1 72 ? -9.906 -2.438 -16.625 1 93.56 72 VAL B CA 1
ATOM 4186 C C . VAL B 1 72 ? -8.984 -3.396 -15.867 1 93.56 72 VAL B C 1
ATOM 4188 O O . VAL B 1 72 ? -8.43 -4.328 -16.453 1 93.56 72 VAL B O 1
ATOM 4191 N N . SER B 1 73 ? -8.727 -3.139 -14.555 1 93 73 SER B N 1
ATOM 4192 C CA . SER B 1 73 ? -7.891 -4.031 -13.766 1 93 73 SER B CA 1
ATOM 4193 C C . SER B 1 73 ? -8.727 -5.098 -13.062 1 93 73 SER B C 1
ATOM 4195 O O . SER B 1 73 ? -8.188 -5.918 -12.312 1 93 73 SER B O 1
ATOM 4197 N N . ASP B 1 74 ? -9.977 -5.09 -13.305 1 90.25 74 ASP B N 1
ATOM 4198 C CA . ASP B 1 74 ? -10.883 -6.031 -12.656 1 90.25 74 ASP B CA 1
ATOM 4199 C C . ASP B 1 74 ? -10.508 -7.473 -12.984 1 90.25 74 ASP B C 1
ATOM 4201 O O . ASP B 1 74 ? -10.297 -7.816 -14.148 1 90.25 74 ASP B O 1
ATOM 4205 N N . ASN B 1 75 ? -10.5 -8.344 -12.031 1 89.69 75 ASN B N 1
ATOM 4206 C CA . ASN B 1 75 ? -10.094 -9.734 -12.195 1 89.69 75 ASN B CA 1
ATOM 4207 C C . ASN B 1 75 ? -11.055 -10.5 -13.102 1 89.69 75 ASN B C 1
ATOM 4209 O O . ASN B 1 75 ? -10.641 -11.375 -13.859 1 89.69 75 ASN B O 1
ATOM 4213 N N . ARG B 1 76 ? -12.359 -10.242 -13.109 1 90.88 76 ARG B N 1
ATOM 4214 C CA . ARG B 1 76 ? -13.336 -10.938 -13.938 1 90.88 76 ARG B CA 1
ATOM 4215 C C . ARG B 1 76 ? -13.008 -10.773 -15.422 1 90.88 76 ARG B C 1
ATOM 4217 O O . ARG B 1 76 ? -13.18 -11.711 -16.203 1 90.88 76 ARG B O 1
ATOM 4224 N N . LEU B 1 77 ? -12.57 -9.578 -15.727 1 92.62 77 LEU B N 1
ATOM 4225 C CA . LEU B 1 77 ? -12.203 -9.281 -17.109 1 92.62 77 LEU B CA 1
ATOM 4226 C C . LEU B 1 77 ? -11.016 -10.133 -17.547 1 92.62 77 LEU B C 1
ATOM 4228 O O . LEU B 1 77 ? -11.062 -10.773 -18.594 1 92.62 77 LEU B O 1
ATOM 4232 N N . TRP B 1 78 ? -10.109 -10.195 -16.75 1 93.75 78 TRP B N 1
ATOM 4233 C CA . TRP B 1 78 ? -8.867 -10.859 -17.141 1 93.75 78 TRP B CA 1
ATOM 4234 C C . TRP B 1 78 ? -9 -12.375 -17 1 93.75 78 TRP B C 1
ATOM 4236 O O . TRP B 1 78 ? -8.336 -13.125 -17.719 1 93.75 78 TRP B O 1
ATOM 4246 N N . ILE B 1 79 ? -9.828 -12.875 -16.062 1 91.81 79 ILE B N 1
ATOM 4247 C CA . ILE B 1 79 ? -10.188 -14.289 -16.031 1 91.81 79 ILE B CA 1
ATOM 4248 C C . ILE B 1 79 ? -10.852 -14.68 -17.359 1 91.81 79 ILE B C 1
ATOM 4250 O O . ILE B 1 79 ? -10.547 -15.727 -17.922 1 91.81 79 ILE B O 1
ATOM 4254 N N . PHE B 1 80 ? -11.742 -13.789 -17.922 1 93.44 80 PHE B N 1
ATOM 4255 C CA . PHE B 1 80 ? -12.367 -14 -19.219 1 93.44 80 PHE B CA 1
ATOM 4256 C C . PHE B 1 80 ? -11.312 -14.133 -20.312 1 93.44 80 PHE B C 1
ATOM 4258 O O . PHE B 1 80 ? -11.375 -15.039 -21.141 1 93.44 80 PHE B O 1
ATOM 4265 N N . PHE B 1 81 ? -10.32 -13.258 -20.297 1 94.25 81 PHE B N 1
ATOM 4266 C CA . PHE B 1 81 ? -9.273 -13.297 -21.297 1 94.25 81 PHE B CA 1
ATOM 4267 C C . PHE B 1 81 ? -8.453 -14.578 -21.188 1 94.25 81 PHE B C 1
ATOM 4269 O O . PHE B 1 81 ? -8.062 -15.156 -22.203 1 94.25 81 PHE B O 1
ATOM 4276 N N . LEU B 1 82 ? -8.156 -15 -19.938 1 93.69 82 LEU B N 1
ATOM 4277 C CA . LEU B 1 82 ? -7.363 -16.203 -19.703 1 93.69 82 LEU B CA 1
ATOM 4278 C C . LEU B 1 82 ? -8.141 -17.453 -20.125 1 93.69 82 LEU B C 1
ATOM 4280 O O . LEU B 1 82 ? -7.547 -18.438 -20.562 1 93.69 82 LEU B O 1
ATOM 4284 N N . GLN B 1 83 ? -9.445 -17.453 -20.016 1 92.06 83 GLN B N 1
ATOM 4285 C CA . GLN B 1 83 ? -10.289 -18.578 -20.391 1 92.06 83 GLN B CA 1
ATOM 4286 C C . GLN B 1 83 ? -10.281 -18.797 -21.906 1 92.06 83 GLN B C 1
ATOM 4288 O O . GLN B 1 83 ? -10.57 -19.891 -22.391 1 92.06 83 GLN B O 1
ATOM 4293 N N . HIS B 1 84 ? -9.93 -17.75 -22.641 1 89.69 84 HIS B N 1
ATOM 4294 C CA . HIS B 1 84 ? -9.984 -17.828 -24.094 1 89.69 84 HIS B CA 1
ATOM 4295 C C . HIS B 1 84 ? -8.594 -18.062 -24.688 1 89.69 84 HIS B C 1
ATOM 4297 O O . HIS B 1 84 ? -8.391 -17.875 -25.891 1 89.69 84 HIS B O 1
ATOM 4303 N N . GLN B 1 85 ? -7.723 -18.531 -23.859 1 86.81 85 GLN B N 1
ATOM 4304 C CA . GLN B 1 85 ? -6.395 -18.938 -24.312 1 86.81 85 GLN B CA 1
ATOM 4305 C C . GLN B 1 85 ? -6.398 -20.375 -24.828 1 86.81 85 GLN B C 1
ATOM 4307 O O . GLN B 1 85 ? -7.426 -21.062 -24.781 1 86.81 85 GLN B O 1
ATOM 4312 N N . GLN B 1 86 ? -5.348 -20.781 -25.344 1 82.06 86 GLN B N 1
ATOM 4313 C CA . GLN B 1 86 ? -5.211 -22.125 -25.922 1 82.06 86 GLN B CA 1
ATOM 4314 C C . GLN B 1 86 ? -5.227 -23.188 -24.828 1 82.06 86 GLN B C 1
ATOM 4316 O O . GLN B 1 86 ? -5.832 -24.25 -25 1 82.06 86 GLN B O 1
ATOM 4321 N N . GLU B 1 87 ? -4.695 -22.906 -23.734 1 88.94 87 GLU B N 1
ATOM 4322 C CA . GLU B 1 87 ? -4.645 -23.844 -22.609 1 88.94 87 GLU B CA 1
ATOM 4323 C C . GLU B 1 87 ? -5.969 -23.875 -21.859 1 88.94 87 GLU B C 1
ATOM 4325 O O . GLU B 1 87 ? -6.633 -22.844 -21.719 1 88.94 87 GLU B O 1
ATOM 4330 N N . PRO B 1 88 ? -6.309 -25.047 -21.391 1 90 88 PRO B N 1
ATOM 4331 C CA . PRO B 1 88 ? -7.543 -25.109 -20.594 1 90 88 PRO B CA 1
ATOM 4332 C C . PRO B 1 88 ? -7.5 -24.234 -19.359 1 90 88 PRO B C 1
ATOM 4334 O O . PRO B 1 88 ? -6.484 -24.188 -18.656 1 90 88 PRO B O 1
ATOM 4337 N N . TRP B 1 89 ? -8.602 -23.594 -19.062 1 91.69 89 TRP B N 1
ATOM 4338 C CA . TRP B 1 89 ? -8.703 -22.625 -17.969 1 91.69 89 TRP B CA 1
ATOM 4339 C C . TRP B 1 89 ? -8.414 -23.297 -16.641 1 91.69 89 TRP B C 1
ATOM 4341 O O . TRP B 1 89 ? -7.742 -22.734 -15.773 1 91.69 89 TRP B O 1
ATOM 4351 N N . ASP B 1 90 ? -8.906 -24.516 -16.5 1 91.75 90 ASP B N 1
ATOM 4352 C CA . ASP B 1 90 ? -8.719 -25.203 -15.219 1 91.75 90 ASP B CA 1
ATOM 4353 C C . ASP B 1 90 ? -7.238 -25.438 -14.938 1 91.75 90 ASP B C 1
ATOM 4355 O O . ASP B 1 90 ? -6.805 -25.375 -13.781 1 91.75 90 ASP B O 1
ATOM 4359 N N . SER B 1 91 ? -6.504 -25.719 -15.969 1 93.5 91 SER B N 1
ATOM 4360 C CA . SER B 1 91 ? -5.066 -25.922 -15.812 1 93.5 91 SER B CA 1
ATOM 4361 C C . SER B 1 91 ? -4.355 -24.625 -15.469 1 93.5 91 SER B C 1
ATOM 4363 O O . SER B 1 91 ? -3.488 -24.594 -14.594 1 93.5 91 SER B O 1
ATOM 4365 N N . ILE B 1 92 ? -4.801 -23.547 -16.172 1 93.06 92 ILE B N 1
ATOM 4366 C CA . ILE B 1 92 ? -4.207 -22.234 -15.906 1 93.06 92 ILE B CA 1
ATOM 4367 C C . ILE B 1 92 ? -4.492 -21.812 -14.469 1 93.06 92 ILE B C 1
ATOM 4369 O O . ILE B 1 92 ? -3.586 -21.391 -13.75 1 93.06 92 ILE B O 1
ATOM 4373 N N . PHE B 1 93 ? -5.723 -21.953 -14.094 1 92 93 PHE B N 1
ATOM 4374 C CA . PHE B 1 93 ? -6.148 -21.531 -12.766 1 92 93 PHE B CA 1
ATOM 4375 C C . PHE B 1 93 ? -5.406 -22.312 -11.68 1 92 93 PHE B C 1
ATOM 4377 O O . PHE B 1 93 ? -4.863 -21.719 -10.75 1 92 93 PHE B O 1
ATOM 4384 N N . PHE B 1 94 ? -5.316 -23.594 -11.836 1 92.12 94 PHE B N 1
ATOM 4385 C CA . PHE B 1 94 ? -4.59 -24.438 -10.891 1 92.12 94 PHE B CA 1
ATOM 4386 C C . PHE B 1 94 ? -3.127 -24.031 -10.812 1 92.12 94 PHE B C 1
ATOM 4388 O O . PHE B 1 94 ? -2.59 -23.812 -9.719 1 92.12 94 PHE B O 1
ATOM 4395 N N . GLY B 1 95 ? -2.547 -23.984 -11.992 1 93.19 95 GLY B N 1
ATOM 4396 C CA . GLY B 1 95 ? -1.135 -23.641 -12.047 1 93.19 95 GLY B CA 1
ATOM 4397 C C . GLY B 1 95 ? -0.816 -22.312 -11.383 1 93.19 95 GLY B C 1
ATOM 4398 O O . GLY B 1 95 ? 0.102 -22.234 -10.57 1 93.19 95 GLY B O 1
ATOM 4399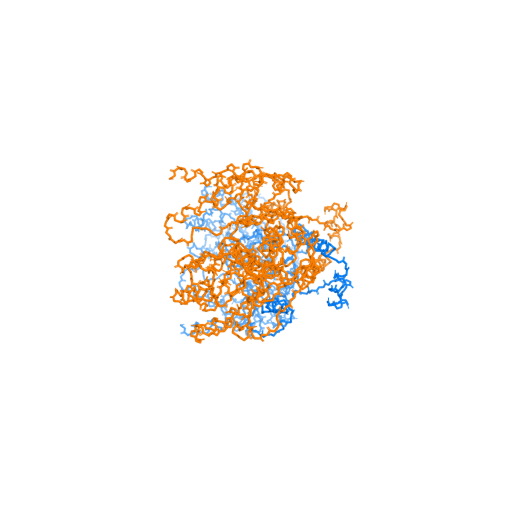 N N . GLU B 1 96 ? -1.562 -21.281 -11.664 1 91.88 96 GLU B N 1
ATOM 4400 C CA . GLU B 1 96 ? -1.252 -19.922 -11.211 1 91.88 96 GLU B CA 1
ATOM 4401 C C . GLU B 1 96 ? -1.623 -19.734 -9.742 1 91.88 96 GLU B C 1
ATOM 4403 O O . GLU B 1 96 ? -0.975 -18.969 -9.023 1 91.88 96 GLU B O 1
ATOM 4408 N N . THR B 1 97 ? -2.623 -20.422 -9.227 1 89.81 97 THR B N 1
ATOM 4409 C CA . THR B 1 97 ? -3.072 -20.219 -7.855 1 89.81 97 THR B CA 1
ATOM 4410 C C . THR B 1 97 ? -2.342 -21.156 -6.902 1 89.81 97 THR B C 1
ATOM 4412 O O . THR B 1 97 ? -2.143 -20.828 -5.73 1 89.81 97 THR B O 1
ATOM 4415 N N . THR B 1 98 ? -1.896 -22.281 -7.422 1 90.25 98 THR B N 1
ATOM 4416 C CA . THR B 1 98 ? -1.337 -23.281 -6.523 1 90.25 98 THR B CA 1
ATOM 4417 C C . THR B 1 98 ? 0.167 -23.422 -6.734 1 90.25 98 THR B C 1
ATOM 4419 O O . THR B 1 98 ? 0.929 -23.531 -5.773 1 90.25 98 THR B O 1
ATOM 4422 N N . LEU B 1 99 ? 0.543 -23.438 -7.996 1 91.38 99 LEU B N 1
ATOM 4423 C CA . LEU B 1 99 ? 1.943 -23.719 -8.297 1 91.38 99 LEU B CA 1
ATOM 4424 C C . LEU B 1 99 ? 2.725 -22.422 -8.5 1 91.38 99 LEU B C 1
ATOM 4426 O O . LEU B 1 99 ? 3.957 -22.438 -8.547 1 91.38 99 LEU B O 1
ATOM 4430 N N . GLY B 1 100 ? 2.105 -21.344 -8.602 1 85.81 100 GLY B N 1
ATOM 4431 C CA . GLY B 1 100 ? 2.713 -20.078 -8.984 1 85.81 100 GLY B CA 1
ATOM 4432 C C . GLY B 1 100 ? 3.854 -19.656 -8.078 1 85.81 100 GLY B C 1
ATOM 4433 O O . GLY B 1 100 ? 4.844 -19.094 -8.539 1 85.81 100 GLY B O 1
ATOM 4434 N N . SER B 1 101 ? 3.795 -19.844 -6.805 1 76.62 101 SER B N 1
ATOM 4435 C CA . SER B 1 101 ? 4.797 -19.375 -5.859 1 76.62 101 SER B CA 1
ATOM 4436 C C . SER B 1 101 ? 5.977 -20.344 -5.773 1 76.62 101 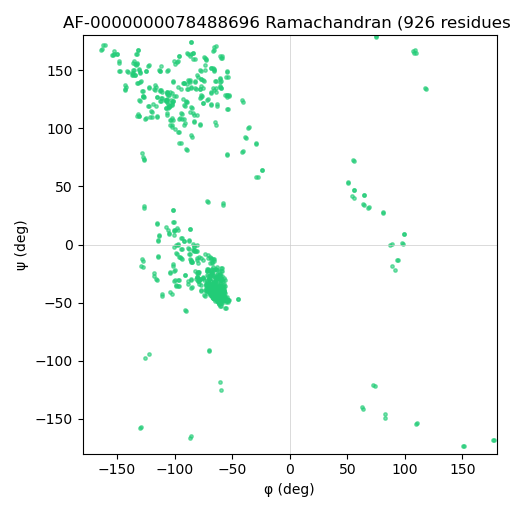SER B C 1
ATOM 4438 O O . SER B 1 101 ? 7.012 -20.016 -5.191 1 76.62 101 SER B O 1
ATOM 4440 N N . GLY B 1 102 ? 5.844 -21.438 -6.434 1 73.94 102 GLY B N 1
ATOM 4441 C CA . GLY B 1 102 ? 6.891 -22.438 -6.277 1 73.94 102 GLY B CA 1
ATOM 4442 C C . GLY B 1 102 ? 6.82 -23.172 -4.953 1 73.94 102 GLY B C 1
ATOM 4443 O O . GLY B 1 102 ? 5.914 -22.938 -4.152 1 73.94 102 GLY B O 1
ATOM 4444 N N . TYR B 1 103 ? 7.676 -24.078 -4.727 1 75.31 103 TYR B N 1
ATOM 4445 C CA . TYR B 1 103 ? 7.699 -24.859 -3.496 1 75.31 103 TYR B CA 1
ATOM 4446 C C . TYR B 1 103 ? 8.305 -24.062 -2.35 1 75.31 103 TYR B C 1
ATOM 4448 O O . TYR B 1 103 ? 9.328 -23.391 -2.52 1 75.31 103 TYR B O 1
ATOM 4456 N N . PRO B 1 104 ? 7.656 -24.109 -1.256 1 78.19 104 PRO B N 1
ATOM 4457 C CA . PRO B 1 104 ? 6.418 -24.797 -0.881 1 78.19 104 PRO B CA 1
ATOM 4458 C C . PRO B 1 104 ? 5.168 -24.094 -1.407 1 78.19 104 PRO B C 1
ATOM 4460 O O . PRO B 1 104 ? 5.133 -22.859 -1.482 1 78.19 104 PRO B O 1
ATOM 4463 N N . TYR B 1 105 ? 4.266 -24.969 -1.777 1 77 105 TYR B N 1
ATOM 4464 C CA . TYR B 1 105 ? 3.08 -24.453 -2.455 1 77 105 TYR B CA 1
ATOM 4465 C C . TYR B 1 105 ? 2.137 -23.781 -1.469 1 77 105 TYR B C 1
ATOM 4467 O O . TYR B 1 105 ? 1.92 -24.281 -0.364 1 77 105 TYR B O 1
ATOM 4475 N N . GLN B 1 106 ? 1.867 -22.453 -1.77 1 68.56 106 GLN B N 1
ATOM 4476 C CA . GLN B 1 106 ? 0.814 -21.734 -1.055 1 68.56 106 GLN B CA 1
ATOM 4477 C C . GLN B 1 106 ? -0.32 -21.344 -1.996 1 68.56 106 GLN B C 1
ATOM 4479 O O . GLN B 1 106 ? -0.09 -20.672 -3.01 1 68.56 106 GLN B O 1
ATOM 4484 N N . THR B 1 107 ? -1.392 -22.109 -1.679 1 68.94 107 THR B N 1
ATOM 4485 C CA . THR B 1 107 ? -2.52 -21.719 -2.516 1 68.94 107 THR B CA 1
ATOM 4486 C C . THR B 1 107 ? -2.939 -20.281 -2.215 1 68.94 107 THR B C 1
ATOM 4488 O O . THR B 1 107 ? -3.318 -19.969 -1.085 1 68.94 107 THR B O 1
ATOM 4491 N N . LEU B 1 108 ? -2.557 -19.406 -3.09 1 67.06 108 LEU B N 1
ATOM 4492 C CA . LEU B 1 108 ? -2.879 -18 -2.918 1 67.06 108 LEU B CA 1
ATOM 4493 C C . LEU B 1 108 ? -4.082 -17.609 -3.771 1 67.06 108 LEU B C 1
ATOM 4495 O O . LEU B 1 108 ? -4.027 -17.688 -5 1 67.06 108 LEU B O 1
ATOM 4499 N N . VAL B 1 109 ? -5.238 -17.547 -3.176 1 63.59 109 VAL B N 1
ATOM 4500 C CA . VAL B 1 109 ? -6.383 -17.141 -3.98 1 63.59 109 VAL B CA 1
ATOM 4501 C C . VAL B 1 109 ? -6.684 -15.656 -3.736 1 63.59 109 VAL B C 1
ATOM 4503 O O . VAL B 1 109 ? -7.09 -14.938 -4.652 1 63.59 109 VAL B O 1
ATOM 4506 N N . THR B 1 110 ? -6.211 -15.195 -2.59 1 69.62 110 THR B N 1
ATOM 4507 C CA . THR B 1 110 ? -6.582 -13.812 -2.287 1 69.62 110 THR B CA 1
ATOM 4508 C C . THR B 1 110 ? -5.434 -12.859 -2.609 1 69.62 110 THR B C 1
ATOM 4510 O O . THR B 1 110 ? -4.266 -13.188 -2.375 1 69.62 110 THR B O 1
ATOM 4513 N N . GLY B 1 111 ? -5.762 -11.906 -3.344 1 77.31 111 GLY B N 1
ATOM 4514 C CA . GLY B 1 111 ? -4.793 -10.852 -3.574 1 77.31 111 GLY B CA 1
ATOM 4515 C C . GLY B 1 111 ? -4.062 -10.984 -4.895 1 77.31 111 GLY B C 1
ATOM 4516 O O . GLY B 1 111 ? -3.113 -10.25 -5.164 1 77.31 111 GLY B O 1
ATOM 4517 N N . LEU B 1 112 ? -4.609 -11.969 -5.68 1 85.12 112 LEU B N 1
ATOM 4518 C CA . LEU B 1 112 ? -3.951 -12.156 -6.969 1 85.12 112 LEU B CA 1
ATOM 4519 C C . LEU B 1 112 ? -4.516 -11.203 -8.016 1 85.12 112 LEU B C 1
ATOM 4521 O O . LEU B 1 112 ? -5.723 -10.969 -8.062 1 85.12 112 LEU B O 1
ATOM 4525 N N . SER B 1 113 ? -3.643 -10.594 -8.758 1 91.12 113 SER B N 1
ATOM 4526 C CA . SER B 1 113 ? -4.02 -9.805 -9.93 1 91.12 113 SER B CA 1
ATOM 4527 C C . SER B 1 113 ? -3.92 -10.633 -11.211 1 91.12 113 SER B C 1
ATOM 4529 O O . SER B 1 113 ? -2.82 -10.914 -11.695 1 91.12 113 SER B O 1
ATOM 4531 N N . PHE B 1 114 ? -5.043 -10.969 -11.773 1 92.94 114 PHE B N 1
ATOM 4532 C CA . PHE B 1 114 ? -5.043 -11.781 -12.984 1 92.94 114 PHE B CA 1
ATOM 4533 C C . PHE B 1 114 ? -4.566 -10.961 -14.18 1 92.94 114 PHE B C 1
ATOM 4535 O O . PHE B 1 114 ? -4.133 -11.523 -15.188 1 92.94 114 PHE B O 1
ATOM 4542 N N . MET B 1 115 ? -4.691 -9.664 -14.062 1 93.69 115 MET B N 1
ATOM 4543 C CA . MET B 1 115 ? -4.07 -8.805 -15.07 1 93.69 115 MET B CA 1
ATOM 4544 C C . MET B 1 115 ? -2.559 -9 -15.094 1 93.69 115 MET B C 1
ATOM 4546 O O . MET B 1 115 ? -1.967 -9.172 -16.156 1 93.69 115 MET B O 1
ATOM 4550 N N . HIS B 1 116 ? -2.018 -8.953 -13.891 1 93.25 116 HIS B N 1
ATOM 4551 C CA . HIS B 1 116 ? -0.581 -9.164 -13.766 1 93.25 116 HIS B CA 1
ATOM 4552 C C . HIS B 1 116 ? -0.182 -10.555 -14.242 1 93.25 116 HIS B C 1
ATOM 4554 O O . HIS B 1 116 ? 0.806 -10.711 -14.961 1 93.25 116 HIS B O 1
ATOM 4560 N N . ILE B 1 117 ? -0.942 -11.508 -13.898 1 93.44 117 ILE B N 1
ATOM 4561 C CA . ILE B 1 117 ? -0.687 -12.891 -14.297 1 93.44 117 ILE B CA 1
ATOM 4562 C C . ILE B 1 117 ? -0.725 -13.008 -15.82 1 93.44 117 ILE B C 1
ATOM 4564 O O . ILE B 1 117 ? 0.164 -13.609 -16.422 1 93.44 117 ILE B O 1
ATOM 4568 N N . TYR B 1 118 ? -1.795 -12.492 -16.438 1 94.88 118 TYR B N 1
ATOM 4569 C CA . TYR B 1 118 ? -1.912 -12.508 -17.891 1 94.88 118 TYR B CA 1
ATOM 4570 C C . TYR B 1 118 ? -0.671 -11.906 -18.531 1 94.88 118 TYR B C 1
ATOM 4572 O O . TYR B 1 118 ? -0.117 -12.492 -19.469 1 94.88 118 TYR B O 1
ATOM 4580 N N . GLY B 1 119 ? -0.241 -10.719 -18.016 1 94.06 119 GLY B N 1
ATOM 4581 C CA . GLY B 1 119 ? 0.934 -10.055 -18.562 1 94.06 119 GLY B CA 1
ATOM 4582 C C . GLY B 1 119 ? 2.203 -10.875 -18.406 1 94.06 119 GLY B C 1
ATOM 4583 O O . GLY B 1 119 ? 3.002 -10.961 -19.344 1 94.06 119 GLY B O 1
ATOM 4584 N N . GLN B 1 120 ? 2.379 -11.422 -17.281 1 93.88 120 GLN B N 1
ATOM 4585 C CA . GLN B 1 120 ? 3.562 -12.234 -17.031 1 93.88 120 GLN B CA 1
ATOM 4586 C C . GLN B 1 120 ? 3.572 -13.484 -17.906 1 93.88 120 GLN B C 1
ATOM 4588 O O . GLN B 1 120 ? 4.609 -13.852 -18.453 1 93.88 120 GLN B O 1
ATOM 4593 N N . ARG B 1 121 ? 2.453 -14.172 -18.062 1 94.31 121 ARG B N 1
ATOM 4594 C CA . ARG B 1 121 ? 2.346 -15.383 -18.875 1 94.31 121 ARG B CA 1
ATOM 4595 C C . ARG B 1 121 ? 2.701 -15.109 -20.328 1 94.31 121 ARG B C 1
ATOM 4597 O O . ARG B 1 121 ? 3.32 -15.945 -20.984 1 94.31 121 ARG B O 1
ATOM 4604 N N . ALA B 1 122 ? 2.297 -13.914 -20.781 1 92.56 122 ALA B N 1
ATOM 4605 C CA . ALA B 1 122 ? 2.553 -13.539 -22.172 1 92.56 122 ALA B CA 1
ATOM 4606 C C . ALA B 1 122 ? 4.051 -13.391 -22.422 1 92.56 122 ALA B C 1
ATOM 4608 O O . ALA B 1 122 ? 4.504 -13.523 -23.562 1 92.56 122 ALA B O 1
ATOM 4609 N N . GLN B 1 123 ? 4.852 -13.172 -21.391 1 93.31 123 GLN B N 1
ATOM 4610 C CA . GLN B 1 123 ? 6.277 -12.914 -21.547 1 93.31 123 GLN B CA 1
ATOM 4611 C C . GLN B 1 123 ? 7.094 -14.18 -21.297 1 93.31 123 GLN B C 1
ATOM 4613 O O . GLN B 1 123 ? 8.305 -14.195 -21.5 1 93.31 123 GLN B O 1
ATOM 4618 N N . VAL B 1 124 ? 6.477 -15.258 -20.844 1 94.62 124 VAL B N 1
ATOM 4619 C CA . VAL B 1 124 ? 7.188 -16.5 -20.547 1 94.62 124 VAL B CA 1
ATOM 4620 C C . VAL B 1 124 ? 7.703 -17.125 -21.844 1 94.62 124 VAL B C 1
ATOM 4622 O O . VAL B 1 124 ? 6.926 -17.375 -22.766 1 94.62 124 VAL B O 1
ATOM 4625 N N . PRO B 1 125 ? 8.961 -17.297 -21.953 1 92.75 125 PRO B N 1
ATOM 4626 C CA . PRO B 1 125 ? 9.508 -17.906 -23.172 1 92.75 125 PRO B CA 1
ATOM 4627 C C . PRO B 1 125 ? 9.125 -19.391 -23.312 1 92.75 125 PRO B C 1
ATOM 4629 O O . PRO B 1 125 ? 8.844 -20.047 -22.328 1 92.75 125 PRO B O 1
ATOM 4632 N N . GLY B 1 126 ? 9.07 -19.797 -24.5 1 95.62 126 GLY B N 1
ATOM 4633 C CA . GLY B 1 126 ? 8.953 -21.234 -24.703 1 95.62 126 GLY B CA 1
ATOM 4634 C C . GLY B 1 126 ? 10.117 -22.016 -24.141 1 95.62 126 GLY B C 1
ATOM 4635 O O . GLY B 1 126 ? 11.266 -21.562 -24.188 1 95.62 126 GLY B O 1
ATOM 4636 N N . SER B 1 127 ? 9.812 -23.125 -23.609 1 97.69 127 SER B N 1
ATOM 4637 C CA . SER B 1 127 ? 10.859 -23.984 -23.062 1 97.69 127 SER B CA 1
ATOM 4638 C C . SER B 1 127 ? 10.836 -25.375 -23.719 1 97.69 127 SER B C 1
ATOM 4640 O O . SER B 1 127 ? 9.828 -25.781 -24.297 1 97.69 127 SER B O 1
ATOM 4642 N N . VAL B 1 128 ? 12.008 -25.969 -23.672 1 98.38 128 VAL B N 1
ATOM 4643 C CA . VAL B 1 128 ? 12.109 -27.344 -24.141 1 98.38 128 VAL B CA 1
ATOM 4644 C C . VAL B 1 128 ? 11.672 -28.297 -23.031 1 98.38 128 VAL B C 1
ATOM 4646 O O . VAL B 1 128 ? 12.023 -28.094 -21.859 1 98.38 128 VAL B O 1
ATOM 4649 N N . ILE B 1 129 ? 10.867 -29.25 -23.391 1 98.69 129 ILE B N 1
ATOM 4650 C CA . ILE B 1 129 ? 10.438 -30.266 -22.438 1 98.69 129 ILE B CA 1
ATOM 4651 C C . ILE B 1 129 ? 10.969 -31.625 -22.875 1 98.69 129 ILE B C 1
ATOM 4653 O O . ILE B 1 129 ? 10.789 -32.031 -24.016 1 98.69 129 ILE B O 1
ATOM 4657 N N . ILE B 1 130 ? 11.641 -32.281 -21.984 1 97.94 130 ILE B N 1
ATOM 4658 C CA . ILE B 1 130 ? 12.086 -33.656 -22.219 1 97.94 130 ILE B CA 1
ATOM 4659 C C . ILE B 1 130 ? 11.586 -34.562 -21.094 1 97.94 130 ILE B C 1
ATOM 4661 O O . ILE B 1 130 ? 12.023 -34.438 -19.953 1 97.94 130 ILE B O 1
ATOM 4665 N N . ASP B 1 131 ? 10.664 -35.375 -21.391 1 96.88 131 ASP B N 1
ATOM 4666 C CA . ASP B 1 131 ? 10.211 -36.438 -20.5 1 96.88 131 ASP B CA 1
ATOM 4667 C C . ASP B 1 131 ? 10.867 -37.75 -20.844 1 96.88 131 ASP B C 1
ATOM 4669 O O . ASP B 1 131 ? 10.391 -38.5 -21.719 1 96.88 131 ASP B O 1
ATOM 4673 N N . GLY B 1 132 ? 11.93 -38.031 -20.109 1 91.25 132 GLY B N 1
ATOM 4674 C CA . GLY B 1 132 ? 12.742 -39.219 -20.422 1 91.25 132 GLY B CA 1
ATOM 4675 C C . GLY B 1 132 ? 12.297 -40.469 -19.672 1 91.25 132 GLY B C 1
ATOM 4676 O O . GLY B 1 132 ? 12.57 -40.594 -18.484 1 91.25 132 GLY B O 1
ATOM 4677 N N . GLY B 1 133 ? 11.672 -41.312 -20.344 1 86.81 133 GLY B N 1
ATOM 4678 C CA . GLY B 1 133 ? 11.344 -42.625 -19.797 1 86.81 133 GLY B CA 1
ATOM 4679 C C . GLY B 1 133 ? 12.312 -43.719 -20.219 1 86.81 133 GLY B C 1
ATOM 4680 O O . GLY B 1 133 ? 13 -43.562 -21.234 1 86.81 133 GLY B O 1
ATOM 4681 N N . SER B 1 134 ? 12.406 -44.781 -19.484 1 85.88 134 SER B N 1
ATOM 4682 C CA . SER B 1 134 ? 13.289 -45.875 -19.812 1 85.88 134 SER B CA 1
ATOM 4683 C C . SER B 1 134 ? 12.883 -46.562 -21.125 1 85.88 134 SER B C 1
ATOM 4685 O O . SER B 1 134 ? 13.727 -47.062 -21.859 1 85.88 134 SER B O 1
ATOM 4687 N N . GLY B 1 135 ? 11.68 -46.5 -21.391 1 88.56 135 GLY B N 1
ATOM 4688 C CA . GLY B 1 135 ? 11.188 -47.062 -22.641 1 88.56 135 GLY B CA 1
ATOM 4689 C C . GLY B 1 135 ? 11.172 -46.062 -23.781 1 88.56 135 GLY B C 1
ATOM 4690 O O . GLY B 1 135 ? 11.781 -46.312 -24.828 1 88.56 135 GLY B O 1
ATOM 4691 N N . TYR B 1 136 ? 10.477 -44.969 -23.531 1 90.5 136 TYR B N 1
ATOM 4692 C CA . TYR B 1 136 ? 10.336 -43.969 -24.562 1 90.5 136 TYR B CA 1
ATOM 4693 C C . TYR B 1 136 ? 10.516 -42.562 -23.969 1 90.5 136 TYR B C 1
ATOM 4695 O O . TYR B 1 136 ? 10.156 -42.312 -22.828 1 90.5 136 TYR B O 1
ATOM 4703 N N . CYS B 1 137 ? 11.039 -41.75 -24.781 1 94.06 137 CYS B N 1
ATOM 4704 C CA . CYS B 1 137 ? 11.219 -40.344 -24.453 1 94.06 137 CYS B CA 1
ATOM 4705 C C . CYS B 1 137 ? 10.312 -39.469 -25.281 1 94.06 137 CYS B C 1
ATOM 4707 O O . CYS B 1 137 ? 10.148 -39.688 -26.484 1 94.06 137 CYS B O 1
ATOM 4709 N N . LYS B 1 138 ? 9.641 -38.594 -24.641 1 96.81 138 LYS B N 1
ATOM 4710 C CA . LYS B 1 138 ? 8.859 -37.562 -25.328 1 96.81 138 LYS B CA 1
ATOM 4711 C C . LYS B 1 138 ? 9.531 -36.188 -25.219 1 96.81 138 LYS B C 1
ATOM 4713 O O . LYS B 1 138 ? 10 -35.812 -24.141 1 96.81 138 LYS B O 1
ATOM 4718 N N . PHE B 1 139 ? 9.688 -35.469 -26.297 1 98.19 139 PHE B N 1
ATOM 4719 C CA . PHE B 1 139 ? 10.305 -34.156 -26.25 1 98.19 139 PHE B CA 1
ATOM 4720 C C . PHE B 1 139 ? 9.508 -33.156 -27.094 1 98.19 139 PHE B C 1
ATOM 4722 O O . PHE B 1 139 ? 8.758 -33.562 -28 1 98.19 139 PHE B O 1
ATOM 4729 N N . GLY B 1 140 ? 9.523 -31.922 -26.734 1 98.31 140 GLY B N 1
ATOM 4730 C CA . GLY B 1 140 ? 8.797 -30.891 -27.469 1 98.31 140 GLY B CA 1
ATOM 4731 C C . GLY B 1 140 ? 8.898 -29.516 -26.812 1 98.31 140 GLY B C 1
ATOM 4732 O O . GLY B 1 140 ? 9.758 -29.297 -25.969 1 98.31 140 GLY B O 1
ATOM 4733 N N . TRP B 1 141 ? 8.023 -28.609 -27.328 1 97.56 141 TRP B N 1
ATOM 4734 C CA . TRP B 1 141 ? 8 -27.234 -26.844 1 97.56 141 TRP B CA 1
ATOM 4735 C C . TRP B 1 141 ? 6.84 -27.016 -25.875 1 97.56 141 TRP B C 1
ATOM 4737 O O . TRP B 1 141 ? 5.738 -27.516 -26.094 1 97.56 141 TRP B O 1
ATOM 4747 N N . SER B 1 142 ? 7.078 -26.266 -24.828 1 97.25 142 SER B N 1
ATOM 4748 C CA . SER B 1 142 ? 6.055 -25.984 -23.828 1 97.25 142 SER B CA 1
ATOM 4749 C C . SER B 1 142 ? 4.863 -25.266 -24.453 1 97.25 142 SER B C 1
ATOM 4751 O O . SER B 1 142 ? 3.742 -25.359 -23.938 1 97.25 142 SER B O 1
ATOM 4753 N N . LYS B 1 143 ? 5.043 -24.531 -25.531 1 95.75 143 LYS B N 1
ATOM 4754 C CA . LYS B 1 143 ? 3.982 -23.734 -26.141 1 95.75 143 LYS B CA 1
ATOM 4755 C C . LYS B 1 143 ? 3.162 -24.562 -27.125 1 95.75 143 LYS B C 1
ATOM 4757 O O . LYS B 1 143 ? 2.135 -24.094 -27.625 1 95.75 143 LYS B O 1
ATOM 4762 N N . TYR B 1 144 ? 3.611 -25.766 -27.391 1 95.31 144 TYR B N 1
ATOM 4763 C CA . TYR B 1 144 ? 2.887 -26.609 -28.328 1 95.31 144 TYR B CA 1
ATOM 4764 C C . TYR B 1 144 ? 1.83 -27.438 -27.594 1 95.31 144 TYR B C 1
ATOM 4766 O O . TYR B 1 144 ? 1.877 -27.594 -26.375 1 95.31 144 TYR B O 1
ATOM 4774 N N . ASP B 1 145 ? 0.904 -28 -28.328 1 93.81 145 ASP B N 1
ATOM 4775 C CA . ASP B 1 145 ? -0.244 -28.688 -27.75 1 93.81 145 ASP B CA 1
ATOM 4776 C C . ASP B 1 145 ? 0.126 -30.125 -27.359 1 93.81 145 ASP B C 1
ATOM 4778 O O . ASP B 1 145 ? -0.556 -30.734 -26.531 1 93.81 145 ASP B O 1
ATOM 4782 N N . CYS B 1 146 ? 1.197 -30.641 -28.016 1 95.94 146 CYS B N 1
ATOM 4783 C CA . CYS B 1 146 ? 1.647 -32 -27.75 1 95.94 146 CYS B CA 1
ATOM 4784 C C . CYS B 1 146 ? 3.141 -32.156 -28.016 1 95.94 146 CYS B C 1
ATOM 4786 O O . CYS B 1 146 ? 3.77 -31.234 -28.547 1 95.94 146 CYS B O 1
ATOM 4788 N N . PRO B 1 147 ? 3.77 -33.25 -27.562 1 97.56 147 PRO B N 1
ATOM 4789 C CA . PRO B 1 147 ? 5.191 -33.438 -27.844 1 97.56 147 PRO B CA 1
ATOM 4790 C C . PRO B 1 147 ? 5.508 -33.375 -29.344 1 97.56 147 PRO B C 1
ATOM 4792 O O . PRO B 1 147 ? 4.707 -33.812 -30.172 1 97.56 147 PRO B O 1
ATOM 4795 N N . SER B 1 148 ? 6.609 -32.844 -29.703 1 96.81 148 SER B N 1
ATOM 4796 C CA . SER B 1 148 ? 7.082 -32.719 -31.078 1 96.81 148 SER B CA 1
ATOM 4797 C C . SER B 1 148 ? 7.574 -34.062 -31.609 1 96.81 148 SER B C 1
ATOM 4799 O O . SER B 1 148 ? 7.559 -34.312 -32.812 1 96.81 148 SER B O 1
ATOM 4801 N N . GLY B 1 149 ? 8.031 -34.875 -30.656 1 96.62 149 GLY B N 1
ATOM 4802 C CA . GLY B 1 149 ? 8.562 -36.156 -31.078 1 96.62 149 GLY B CA 1
ATOM 4803 C C . GLY B 1 149 ? 8.695 -37.156 -29.938 1 96.62 149 GLY B C 1
ATOM 4804 O O . GLY B 1 149 ? 8.492 -36.812 -28.781 1 96.62 149 GLY B O 1
ATOM 4805 N N . ARG B 1 150 ? 8.93 -38.438 -30.359 1 94.5 150 ARG B N 1
ATOM 4806 C CA . ARG B 1 150 ? 9.156 -39.562 -29.453 1 94.5 150 ARG B CA 1
ATOM 4807 C C . ARG B 1 150 ? 10.312 -40.406 -29.938 1 94.5 150 ARG B C 1
ATOM 4809 O O . ARG B 1 150 ? 10.57 -40.5 -31.141 1 94.5 150 ARG B O 1
ATOM 4816 N N . THR B 1 151 ? 11.031 -40.938 -29.031 1 92.75 151 THR B N 1
ATOM 4817 C CA . THR B 1 151 ? 12.117 -41.875 -29.391 1 92.75 151 THR B CA 1
ATOM 4818 C C . THR B 1 151 ? 12.188 -43.031 -28.391 1 92.75 151 THR B C 1
ATOM 4820 O O . THR B 1 151 ? 11.789 -42.875 -27.234 1 92.75 151 THR B O 1
ATOM 4823 N N . ALA B 1 152 ? 12.602 -44.156 -28.891 1 90.12 152 ALA B N 1
ATOM 4824 C CA . ALA B 1 152 ? 12.797 -45.312 -28.047 1 90.12 152 ALA B CA 1
ATOM 4825 C C . ALA B 1 152 ? 14.109 -45.219 -27.266 1 90.12 152 ALA B C 1
ATOM 4827 O O . ALA B 1 152 ? 15.18 -45.531 -27.797 1 90.12 152 ALA B O 1
ATOM 4828 N N . THR B 1 153 ? 13.977 -44.906 -26.062 1 88.81 153 THR B N 1
ATOM 4829 C CA . THR B 1 153 ? 15.156 -44.656 -25.234 1 88.81 153 THR B CA 1
ATOM 4830 C C . THR B 1 153 ? 15.969 -45.938 -25.094 1 88.81 153 THR B C 1
ATOM 4832 O O . THR B 1 153 ? 17.188 -45.938 -25.25 1 88.81 153 THR B O 1
ATOM 4835 N N . PHE B 1 154 ? 15.32 -47.031 -24.766 1 80.94 154 PHE B N 1
ATOM 4836 C CA . PHE B 1 154 ? 15.977 -48.312 -24.484 1 80.94 154 PHE B CA 1
ATOM 4837 C C . PHE B 1 154 ? 16.75 -48.812 -25.688 1 80.94 154 PHE B C 1
ATOM 4839 O O . PHE B 1 154 ? 17.766 -49.5 -25.547 1 80.94 154 PHE B O 1
ATOM 4846 N N . LEU B 1 155 ? 16.312 -48.438 -26.844 1 79.5 155 LEU B N 1
ATOM 4847 C CA . LEU B 1 155 ? 16.953 -48.906 -28.078 1 79.5 155 LEU B CA 1
ATOM 4848 C C . LEU B 1 155 ? 18.141 -48 -28.422 1 79.5 155 LEU B C 1
ATOM 4850 O O . LEU B 1 155 ? 19.188 -48.5 -28.844 1 79.5 155 LEU B O 1
ATOM 4854 N N . GLU B 1 156 ? 17.984 -46.75 -28.172 1 84.94 156 GLU B N 1
ATOM 4855 C CA . GLU B 1 156 ? 18.953 -45.812 -28.719 1 84.94 156 GLU B CA 1
ATOM 4856 C C . GLU B 1 156 ? 19.969 -45.406 -27.672 1 84.94 156 GLU B C 1
ATOM 4858 O O . GLU B 1 156 ? 21.125 -45.094 -28 1 84.94 156 GLU B O 1
ATOM 4863 N N . PHE B 1 157 ? 19.562 -45.375 -26.406 1 85.44 157 PHE B N 1
ATOM 4864 C CA . PHE B 1 157 ? 20.438 -44.719 -25.438 1 85.44 157 PHE B CA 1
ATOM 4865 C C . PHE B 1 157 ? 20.688 -45.656 -24.25 1 85.44 157 PHE B C 1
ATOM 4867 O O . PHE B 1 157 ? 21.578 -45.375 -23.438 1 85.44 157 PHE B O 1
ATOM 4874 N N . GLY B 1 158 ? 19.953 -46.656 -24.172 1 80.75 158 GLY B N 1
ATOM 4875 C CA . GLY B 1 158 ? 20.125 -47.531 -23.047 1 80.75 158 GLY B CA 1
ATOM 4876 C C . GLY B 1 158 ? 19.406 -47.062 -21.797 1 80.75 158 GLY B C 1
ATOM 4877 O O . GLY B 1 158 ? 18.312 -46.531 -21.875 1 80.75 158 GLY B O 1
ATOM 4878 N N . ASN B 1 159 ? 20.062 -47.438 -20.625 1 76.62 159 ASN B N 1
ATOM 4879 C CA . ASN B 1 159 ? 19.438 -47.094 -19.344 1 76.62 159 ASN B CA 1
ATOM 4880 C C . ASN B 1 159 ? 19.781 -45.656 -18.906 1 76.62 159 ASN B C 1
ATOM 4882 O O . ASN B 1 159 ? 20.938 -45.406 -18.547 1 76.62 159 ASN B O 1
ATOM 4886 N N . ILE B 1 160 ? 18.859 -44.812 -18.875 1 73.94 160 ILE B N 1
ATOM 4887 C CA . ILE B 1 160 ? 19.109 -43.406 -18.531 1 73.94 160 ILE B CA 1
ATOM 4888 C C . ILE B 1 160 ? 18.875 -43.188 -17.031 1 73.94 160 ILE B C 1
ATOM 4890 O O . ILE B 1 160 ? 19.078 -42.094 -16.516 1 73.94 160 ILE B O 1
ATOM 4894 N N . GLU B 1 161 ? 18.422 -44.25 -16.328 1 74.06 161 GLU B N 1
ATOM 4895 C CA . GLU B 1 161 ? 18.203 -44.156 -14.883 1 74.06 161 GLU B CA 1
ATOM 4896 C C . GLU B 1 161 ? 19.5 -44.281 -14.117 1 74.06 161 GLU B C 1
ATOM 4898 O O . GLU B 1 161 ? 19.578 -43.969 -12.93 1 74.06 161 GLU B O 1
ATOM 4903 N N . SER B 1 162 ? 20.438 -44.844 -14.625 1 68.38 162 SER B N 1
ATOM 4904 C CA . SER B 1 162 ? 21.797 -44.906 -14.07 1 68.38 162 SER B CA 1
ATOM 4905 C C . SER B 1 162 ? 22.828 -44.438 -15.086 1 68.38 162 SER B C 1
ATOM 4907 O O . SER B 1 162 ? 23.609 -45.219 -15.602 1 68.38 162 SER B O 1
ATOM 4909 N N . PRO B 1 163 ? 22.734 -43.094 -15.234 1 67.88 163 PRO B N 1
ATOM 4910 C CA . PRO B 1 163 ? 23.453 -42.688 -16.453 1 67.88 163 PRO B CA 1
ATOM 4911 C C . PRO B 1 163 ? 24.922 -42.375 -16.188 1 67.88 163 PRO B C 1
ATOM 4913 O O . PRO B 1 163 ? 25.266 -41.938 -15.094 1 67.88 163 PRO B O 1
ATOM 4916 N N . MET B 1 164 ? 25.609 -42.875 -17.141 1 80.19 164 MET B N 1
ATOM 4917 C CA . MET B 1 164 ? 26.938 -42.281 -17.344 1 80.19 164 MET B CA 1
ATOM 4918 C C . MET B 1 164 ? 26.844 -40.906 -18 1 80.19 164 MET B C 1
ATOM 4920 O O . MET B 1 164 ? 25.938 -40.656 -18.781 1 80.19 164 MET B O 1
ATOM 4924 N N . TYR B 1 165 ? 27.703 -40.062 -17.5 1 89.56 165 TYR B N 1
ATOM 4925 C CA . TYR B 1 165 ? 27.75 -38.688 -18 1 89.56 165 TYR B CA 1
ATOM 4926 C C . TYR B 1 165 ? 27.703 -38.688 -19.531 1 89.56 165 TYR B C 1
ATOM 4928 O O . TYR B 1 165 ? 26.906 -37.969 -20.125 1 89.56 165 TYR B O 1
ATOM 4936 N N . SER B 1 166 ? 28.453 -39.469 -20.094 1 89.81 166 SER B N 1
ATOM 4937 C CA . SER B 1 166 ? 28.594 -39.469 -21.547 1 89.81 166 SER B CA 1
ATOM 4938 C C . SER B 1 166 ? 27.312 -39.906 -22.219 1 89.81 166 SER B C 1
ATOM 4940 O O . SER B 1 166 ? 26.922 -39.344 -23.25 1 89.81 166 SER B O 1
ATOM 4942 N N . ARG B 1 167 ? 26.625 -40.812 -21.656 1 88.38 167 ARG B N 1
ATOM 4943 C CA . ARG B 1 167 ? 25.375 -41.312 -22.25 1 88.38 167 ARG B CA 1
ATOM 4944 C C . ARG B 1 167 ? 24.266 -40.281 -22.141 1 88.38 167 ARG B C 1
ATOM 4946 O O . ARG B 1 167 ? 23.5 -40.094 -23.078 1 88.38 167 ARG B O 1
ATOM 4953 N N . LEU B 1 168 ? 24.281 -39.719 -20.984 1 92.38 168 LEU B N 1
ATOM 4954 C CA . LEU B 1 168 ? 23.266 -38.688 -20.781 1 92.38 168 LEU B CA 1
ATOM 4955 C C . LEU B 1 168 ? 23.516 -37.5 -21.703 1 92.38 168 LEU B C 1
ATOM 4957 O O . LEU B 1 168 ? 22.578 -36.938 -22.25 1 92.38 168 LEU B O 1
ATOM 4961 N N . ARG B 1 169 ? 24.766 -37.094 -21.859 1 94.19 169 ARG B N 1
ATOM 4962 C CA . ARG B 1 169 ? 25.125 -36 -22.766 1 94.19 169 ARG B CA 1
ATOM 4963 C C . ARG B 1 169 ? 24.703 -36.312 -24.188 1 94.19 169 ARG B C 1
ATOM 4965 O O . ARG B 1 169 ? 24.156 -35.469 -24.891 1 94.19 169 ARG B O 1
ATOM 4972 N N . HIS B 1 170 ? 25.031 -37.531 -24.547 1 93.56 170 HIS B N 1
ATOM 4973 C CA . HIS B 1 170 ? 24.641 -37.969 -25.875 1 93.56 170 HIS B CA 1
ATOM 4974 C C . HIS B 1 170 ? 23.125 -37.906 -26.062 1 93.56 170 HIS B C 1
ATOM 4976 O O . HIS B 1 170 ? 22.625 -37.5 -27.094 1 93.56 170 HIS B O 1
ATOM 4982 N N . PHE B 1 171 ? 22.406 -38.375 -25.141 1 94.38 171 PHE B N 1
ATOM 4983 C CA . PHE B 1 171 ? 20.953 -38.406 -25.141 1 94.38 171 PHE B CA 1
ATOM 4984 C C . PHE B 1 171 ? 20.391 -37 -25.344 1 94.38 171 PHE B C 1
ATOM 4986 O O . PHE B 1 171 ? 19.625 -36.75 -26.281 1 94.38 171 PHE B O 1
ATOM 4993 N N . PHE B 1 172 ? 20.812 -36 -24.469 1 96.12 172 PHE B N 1
ATOM 4994 C CA . PHE B 1 172 ? 20.297 -34.625 -24.531 1 96.12 172 PHE B CA 1
ATOM 4995 C C . PHE B 1 172 ? 20.719 -33.969 -25.844 1 96.12 172 PHE B C 1
ATOM 4997 O O . PHE B 1 172 ? 19.906 -33.281 -26.484 1 96.12 172 PHE B O 1
ATOM 5004 N N . ALA B 1 173 ? 21.953 -34.188 -26.234 1 96.38 173 ALA B N 1
ATOM 5005 C CA . ALA B 1 173 ? 22.453 -33.562 -27.469 1 96.38 173 ALA B CA 1
ATOM 5006 C C . ALA B 1 173 ? 21.641 -34.062 -28.672 1 96.38 173 ALA B C 1
ATOM 5008 O O . ALA B 1 173 ? 21.328 -33.25 -29.578 1 96.38 173 ALA B O 1
ATOM 5009 N N . THR B 1 174 ? 21.344 -35.312 -28.672 1 96.44 174 THR B N 1
ATOM 5010 C CA . THR B 1 174 ? 20.578 -35.875 -29.766 1 96.44 174 THR B CA 1
ATOM 5011 C C . THR B 1 174 ? 19.172 -35.281 -29.828 1 96.44 174 THR B C 1
ATOM 5013 O O . THR B 1 174 ? 18.688 -34.938 -30.906 1 96.44 174 THR B O 1
ATOM 5016 N N . ILE B 1 175 ? 18.516 -35.156 -28.688 1 96.62 175 ILE B N 1
ATOM 5017 C CA . ILE B 1 175 ? 17.172 -34.625 -28.656 1 96.62 175 ILE B CA 1
ATOM 5018 C C . ILE B 1 175 ? 17.188 -33.156 -29.125 1 96.62 175 ILE B C 1
ATOM 5020 O O . ILE B 1 175 ? 16.328 -32.75 -29.922 1 96.62 175 ILE B O 1
ATOM 5024 N N . TYR B 1 176 ? 18.141 -32.375 -28.641 1 97.44 176 TYR B N 1
ATOM 5025 C CA . TYR B 1 176 ? 18.25 -30.984 -29.109 1 97.44 176 TYR B CA 1
ATOM 5026 C C . TYR B 1 176 ? 18.469 -30.938 -30.609 1 97.44 176 TYR B C 1
ATOM 5028 O O . TYR B 1 176 ? 17.906 -30.062 -31.297 1 97.44 176 TYR B O 1
ATOM 5036 N N . SER B 1 177 ? 19.266 -31.828 -31.109 1 97.06 177 SER B N 1
ATOM 5037 C CA . SER B 1 177 ? 19.5 -31.906 -32.562 1 97.06 177 SER B CA 1
ATOM 5038 C C . SER B 1 177 ? 18.219 -32.219 -33.312 1 97.06 177 SER B C 1
ATOM 5040 O O . SER B 1 177 ? 17.906 -31.609 -34.312 1 97.06 177 SER B O 1
ATOM 5042 N N . ARG B 1 178 ? 17.438 -33.156 -32.812 1 96.38 178 ARG B N 1
ATOM 5043 C CA . ARG B 1 178 ? 16.172 -33.562 -33.406 1 96.38 178 ARG B CA 1
ATOM 5044 C C . ARG B 1 178 ? 15.172 -32.406 -33.375 1 96.38 178 ARG B C 1
ATOM 5046 O O . ARG B 1 178 ? 14.359 -32.281 -34.312 1 96.38 178 ARG B O 1
ATOM 5053 N N . MET B 1 179 ? 15.18 -31.625 -32.375 1 96.69 179 MET B N 1
ATOM 5054 C CA . MET B 1 179 ? 14.281 -30.484 -32.219 1 96.69 179 MET B CA 1
ATOM 5055 C C . MET B 1 179 ? 14.805 -29.297 -33.031 1 96.69 179 MET B C 1
ATOM 5057 O O . MET B 1 179 ? 14.094 -28.297 -33.188 1 96.69 179 MET B O 1
ATOM 5061 N N . GLN B 1 180 ? 16.031 -29.344 -33.531 1 96.06 180 GLN B N 1
ATOM 5062 C CA . GLN B 1 180 ? 16.688 -28.281 -34.312 1 96.06 180 GLN B CA 1
ATOM 5063 C C . GLN B 1 180 ? 16.703 -26.969 -33.531 1 96.06 180 GLN B C 1
ATOM 5065 O O . GLN B 1 180 ? 16.344 -25.922 -34.031 1 96.06 180 GLN B O 1
ATOM 5070 N N . VAL B 1 181 ? 17.094 -27.047 -32.281 1 95.69 181 VAL B N 1
ATOM 5071 C CA . VAL B 1 181 ? 17.188 -25.875 -31.406 1 95.69 181 VAL B CA 1
ATOM 5072 C C . VAL B 1 181 ? 18.562 -25.844 -30.734 1 95.69 181 VAL B C 1
ATOM 5074 O O . VAL B 1 181 ? 19.078 -26.891 -30.328 1 95.69 181 VAL B O 1
ATOM 5077 N N . LYS B 1 182 ? 19.125 -24.703 -30.609 1 96.31 182 LYS B N 1
ATOM 5078 C CA . LYS B 1 182 ? 20.359 -24.531 -29.844 1 96.31 182 LYS B CA 1
ATOM 5079 C C . LYS B 1 182 ? 20.078 -24.547 -28.344 1 96.31 182 LYS B C 1
ATOM 5081 O O . LYS B 1 182 ? 19.219 -23.812 -27.844 1 96.31 182 LYS B O 1
ATOM 5086 N N . PRO B 1 183 ? 20.781 -25.375 -27.578 1 96.25 183 PRO B N 1
ATOM 5087 C CA . PRO B 1 183 ? 20.516 -25.516 -26.141 1 96.25 183 PRO B CA 1
ATOM 5088 C C . PRO B 1 183 ? 20.672 -24.203 -25.391 1 96.25 183 PRO B C 1
ATOM 5090 O O . PRO B 1 183 ? 20.016 -23.984 -24.359 1 96.25 183 PRO B O 1
ATOM 5093 N N . SER B 1 184 ? 21.391 -23.25 -25.875 1 96.06 184 SER B N 1
ATOM 5094 C CA . SER B 1 184 ? 21.734 -22.031 -25.156 1 96.06 184 SER B CA 1
ATOM 5095 C C . SER B 1 184 ? 20.594 -21.016 -25.203 1 96.06 184 SER B C 1
ATOM 5097 O O . SER B 1 184 ? 20.625 -20.016 -24.5 1 96.06 184 SER B O 1
ATOM 5099 N N . THR B 1 185 ? 19.578 -21.281 -25.906 1 94.94 185 THR B N 1
ATOM 5100 C CA . THR B 1 185 ? 18.609 -20.234 -26.219 1 94.94 185 THR B CA 1
ATOM 5101 C C . THR B 1 185 ? 17.438 -20.297 -25.25 1 94.94 185 THR B C 1
ATOM 5103 O O . THR B 1 185 ? 16.875 -19.25 -24.891 1 94.94 185 THR B O 1
ATOM 5106 N N . GLN B 1 186 ? 17 -21.5 -24.812 1 95.62 186 GLN B N 1
ATOM 5107 C CA . GLN B 1 186 ? 15.766 -21.625 -24.047 1 95.62 186 GLN B CA 1
ATOM 5108 C C . GLN B 1 186 ? 15.977 -22.453 -22.797 1 95.62 186 GLN B C 1
ATOM 5110 O O . GLN B 1 186 ? 16.859 -23.328 -22.75 1 95.62 186 GLN B O 1
ATOM 5115 N N . PRO B 1 187 ? 15.172 -22.141 -21.75 1 97.38 187 PRO B N 1
ATOM 5116 C CA . PRO B 1 187 ? 15.188 -23.031 -20.578 1 97.38 187 PRO B CA 1
ATOM 5117 C C . PRO B 1 187 ? 14.633 -24.422 -20.891 1 97.38 187 PRO B C 1
ATOM 5119 O O . PRO B 1 187 ? 14.047 -24.641 -21.953 1 97.38 187 PRO B O 1
ATOM 5122 N N . ILE B 1 188 ? 14.867 -25.344 -19.953 1 98.19 188 ILE B N 1
ATOM 5123 C CA . ILE B 1 188 ? 14.398 -26.703 -20.188 1 98.19 188 ILE B CA 1
ATOM 5124 C C . ILE B 1 188 ? 13.672 -27.219 -18.938 1 98.19 188 ILE B C 1
ATOM 5126 O O . ILE B 1 188 ? 14.047 -26.875 -17.812 1 98.19 188 ILE B O 1
ATOM 5130 N N . VAL B 1 189 ? 12.57 -27.922 -19.156 1 98.12 189 VAL B N 1
ATOM 5131 C CA . VAL B 1 189 ? 11.938 -28.75 -18.141 1 98.12 189 VAL B CA 1
ATOM 5132 C C . VAL B 1 189 ? 12.219 -30.219 -18.422 1 98.12 189 VAL B C 1
ATOM 5134 O O . VAL B 1 189 ? 11.844 -30.734 -19.469 1 98.12 189 VAL B O 1
ATOM 5137 N N . VAL B 1 190 ? 12.883 -30.859 -17.5 1 97.5 190 VAL B N 1
ATOM 5138 C CA . VAL B 1 190 ? 13.25 -32.25 -17.703 1 97.5 190 VAL B CA 1
ATOM 5139 C C . VAL B 1 190 ? 12.68 -33.094 -16.578 1 97.5 190 VAL B C 1
ATOM 5141 O O . VAL B 1 190 ? 12.664 -32.688 -15.414 1 97.5 190 VAL B O 1
ATOM 5144 N N . SER B 1 191 ? 12.109 -34.219 -16.953 1 96.25 191 SER B N 1
ATOM 5145 C CA . SER B 1 191 ? 11.617 -35.156 -15.945 1 96.25 191 SER B CA 1
ATOM 5146 C C . SER B 1 191 ? 12.75 -36.031 -15.422 1 96.25 191 SER B C 1
ATOM 5148 O O . SER B 1 191 ? 13.625 -36.438 -16.188 1 96.25 191 SER B O 1
ATOM 5150 N N . ILE B 1 192 ? 12.773 -36.281 -14.164 1 92.81 192 ILE B N 1
ATOM 5151 C CA . ILE B 1 192 ? 13.719 -37.188 -13.523 1 92.81 192 ILE B CA 1
ATOM 5152 C C . ILE B 1 192 ? 13.008 -38.469 -13.148 1 92.81 192 ILE B C 1
ATOM 5154 O O . ILE B 1 192 ? 11.922 -38.438 -12.578 1 92.81 192 ILE B O 1
ATOM 5158 N N . PRO B 1 193 ? 13.625 -39.594 -13.57 1 89.06 193 PRO B N 1
ATOM 5159 C CA . PRO B 1 193 ? 13 -40.875 -13.195 1 89.06 193 PRO B CA 1
ATOM 5160 C C . PRO B 1 193 ? 13.031 -41.125 -11.688 1 89.06 193 PRO B C 1
ATOM 5162 O O . PRO B 1 193 ? 13.914 -40.594 -10.992 1 89.06 193 PRO B O 1
ATOM 5165 N N . ILE B 1 194 ? 12.039 -41.844 -11.289 1 87.31 194 ILE B N 1
ATOM 5166 C CA . ILE B 1 194 ? 12.008 -42.188 -9.875 1 87.31 194 ILE B CA 1
ATOM 5167 C C . ILE B 1 194 ? 12.898 -43.406 -9.633 1 87.31 194 ILE B C 1
ATOM 5169 O O . ILE B 1 194 ? 12.656 -44.5 -10.188 1 87.31 194 ILE B O 1
ATOM 5173 N N . CYS B 1 195 ? 13.992 -43.188 -9.062 1 86.69 195 CYS B N 1
ATOM 5174 C CA . CYS B 1 195 ? 14.938 -44.25 -8.711 1 86.69 195 CYS B CA 1
ATOM 5175 C C . CYS B 1 195 ? 15.398 -44.094 -7.266 1 86.69 195 CYS B C 1
ATOM 5177 O O . CYS B 1 195 ? 15.031 -43.125 -6.582 1 86.69 195 CYS B O 1
ATOM 5179 N N . HIS B 1 196 ? 16.047 -45.188 -6.848 1 87.12 196 HIS B N 1
ATOM 5180 C CA . HIS B 1 196 ? 16.531 -45.156 -5.469 1 87.12 196 HIS B CA 1
ATOM 5181 C C . HIS B 1 196 ? 15.383 -44.875 -4.5 1 87.12 196 HIS B C 1
ATOM 5183 O O . HIS B 1 196 ? 15.398 -43.875 -3.793 1 87.12 196 HIS B O 1
ATOM 5189 N N . TYR B 1 197 ? 14.547 -45.781 -4.312 1 89.25 197 TYR B N 1
ATOM 5190 C CA . TYR B 1 197 ? 13.211 -45.625 -3.734 1 89.25 197 TYR B CA 1
ATOM 5191 C C . TYR B 1 197 ? 13.281 -45.562 -2.215 1 89.25 197 TYR B C 1
ATOM 5193 O O . TYR B 1 197 ? 12.383 -45 -1.575 1 89.25 197 TYR B O 1
ATOM 5201 N N . ASP B 1 198 ? 14.398 -45.906 -1.682 1 88.88 198 ASP B N 1
ATOM 5202 C CA . ASP B 1 198 ? 14.492 -46.062 -0.232 1 88.88 198 ASP B CA 1
ATOM 5203 C C . ASP B 1 198 ? 14.758 -44.688 0.43 1 88.88 198 ASP B C 1
ATOM 5205 O O . ASP B 1 198 ? 15.078 -43.719 -0.249 1 88.88 198 ASP B O 1
ATOM 5209 N N . ASP B 1 199 ? 14.539 -44.688 1.802 1 91 199 ASP B N 1
ATOM 5210 C CA . ASP B 1 199 ? 14.781 -43.469 2.561 1 91 199 ASP B CA 1
ATOM 5211 C C . ASP B 1 199 ? 16.109 -43.531 3.305 1 91 199 ASP B C 1
ATOM 5213 O O . ASP B 1 199 ? 16.297 -42.844 4.312 1 91 199 ASP B O 1
ATOM 5217 N N . THR B 1 200 ? 17 -44.188 2.822 1 92.81 200 THR B N 1
ATOM 5218 C CA . THR B 1 200 ? 18.312 -44.281 3.445 1 92.81 200 THR B CA 1
ATOM 5219 C C . THR B 1 200 ? 19.219 -43.125 2.994 1 92.81 200 THR B C 1
ATOM 5221 O O . THR B 1 200 ? 18.938 -42.5 1.983 1 92.81 200 THR B O 1
ATOM 5224 N N . GLU B 1 201 ? 20.234 -42.906 3.713 1 93.25 201 GLU B N 1
ATOM 5225 C CA . GLU B 1 201 ? 21.188 -41.844 3.369 1 93.25 201 GLU B CA 1
ATOM 5226 C C . GLU B 1 201 ? 21.844 -42.125 2.023 1 93.25 201 GLU B C 1
ATOM 5228 O O . GLU B 1 201 ? 22.094 -41.219 1.249 1 93.25 201 GLU B O 1
ATOM 5233 N N . ASN B 1 202 ? 22.094 -43.344 1.789 1 92.38 202 ASN B N 1
ATOM 5234 C CA . ASN B 1 202 ? 22.703 -43.719 0.514 1 92.38 202 ASN B CA 1
ATOM 5235 C C . ASN B 1 202 ? 21.766 -43.438 -0.655 1 92.38 202 ASN B C 1
ATOM 5237 O O . ASN B 1 202 ? 22.188 -42.938 -1.698 1 92.38 202 ASN B O 1
ATOM 5241 N N . ALA B 1 203 ? 20.547 -43.75 -0.451 1 92.62 203 ALA B N 1
ATOM 5242 C CA . ALA B 1 203 ? 19.562 -43.5 -1.494 1 92.62 203 ALA B CA 1
ATOM 5243 C C . ALA B 1 203 ? 19.391 -42 -1.732 1 92.62 203 ALA B C 1
ATOM 5245 O O . ALA B 1 203 ? 19.266 -41.562 -2.877 1 92.62 203 ALA B O 1
ATOM 5246 N N . LYS B 1 204 ? 19.375 -41.344 -0.608 1 92.62 204 LYS B N 1
ATOM 5247 C CA . LYS B 1 204 ? 19.266 -39.906 -0.705 1 92.62 204 LYS B CA 1
ATOM 5248 C C . LYS B 1 204 ? 20.438 -39.312 -1.49 1 92.62 204 LYS B C 1
ATOM 5250 O O . LYS B 1 204 ? 20.25 -38.469 -2.371 1 92.62 204 LYS B O 1
ATOM 5255 N N . ALA B 1 205 ? 21.562 -39.75 -1.207 1 92.25 205 ALA B N 1
ATOM 5256 C CA . ALA B 1 205 ? 22.766 -39.281 -1.896 1 92.25 205 ALA B CA 1
ATOM 5257 C C . ALA B 1 205 ? 22.719 -39.625 -3.379 1 92.25 205 ALA B C 1
ATOM 5259 O O . ALA B 1 205 ? 23.109 -38.844 -4.23 1 92.25 205 ALA B O 1
ATOM 5260 N N . SER B 1 206 ? 22.25 -40.812 -3.65 1 90.5 206 SER B N 1
ATOM 5261 C CA . SER B 1 206 ? 22.156 -41.281 -5.035 1 90.5 206 SER B CA 1
ATOM 5262 C C . SER B 1 206 ? 21.172 -40.406 -5.828 1 90.5 206 SER B C 1
ATOM 5264 O O . SER B 1 206 ? 21.422 -40.094 -6.992 1 90.5 206 SER B O 1
ATOM 5266 N N . ARG B 1 207 ? 20.125 -40.094 -5.227 1 91.44 207 ARG B N 1
ATOM 5267 C CA . ARG B 1 207 ? 19.141 -39.25 -5.883 1 91.44 207 ARG B CA 1
ATOM 5268 C C . ARG B 1 207 ? 19.719 -37.844 -6.164 1 91.44 207 ARG B C 1
ATOM 5270 O O . ARG B 1 207 ? 19.5 -37.281 -7.234 1 91.44 207 ARG B O 1
ATOM 5277 N N . ARG B 1 208 ? 20.391 -37.344 -5.207 1 90.56 208 ARG B N 1
ATOM 5278 C CA . ARG B 1 208 ? 21.047 -36.062 -5.391 1 90.56 208 ARG B CA 1
ATOM 5279 C C . ARG B 1 208 ? 22.062 -36.125 -6.531 1 90.56 208 ARG B C 1
ATOM 5281 O O . ARG B 1 208 ? 22.125 -35.219 -7.359 1 90.56 208 ARG B O 1
ATOM 5288 N N . GLN B 1 209 ? 22.781 -37.156 -6.531 1 89 209 GLN B N 1
ATOM 5289 C CA . GLN B 1 209 ? 23.781 -37.344 -7.574 1 89 209 GLN B CA 1
ATOM 5290 C C . GLN B 1 209 ? 23.125 -37.438 -8.953 1 89 209 GLN B C 1
ATOM 5292 O O . GLN B 1 209 ? 23.656 -36.875 -9.93 1 89 209 GLN B O 1
ATOM 5297 N N . LEU B 1 210 ? 22.062 -38.125 -8.984 1 90.38 210 LEU B N 1
ATOM 5298 C CA . LEU B 1 210 ? 21.344 -38.25 -10.25 1 90.38 210 LEU B CA 1
ATOM 5299 C C . LEU B 1 210 ? 20.875 -36.875 -10.758 1 90.38 210 LEU B C 1
ATOM 5301 O O . LEU B 1 210 ? 21.125 -36.531 -11.906 1 90.38 210 LEU B O 1
ATOM 5305 N N . LYS B 1 211 ? 20.266 -36.156 -9.906 1 91.44 211 LYS B N 1
ATOM 5306 C CA . LYS B 1 211 ? 19.781 -34.844 -10.258 1 91.44 211 LYS B CA 1
ATOM 5307 C C . LYS B 1 211 ? 20.938 -33.938 -10.664 1 91.44 211 LYS B C 1
ATOM 5309 O O . LYS B 1 211 ? 20.844 -33.188 -11.656 1 91.44 211 LYS B O 1
ATOM 5314 N N . ASP B 1 212 ? 21.969 -33.969 -9.953 1 91.31 212 ASP B N 1
ATOM 5315 C CA . ASP B 1 212 ? 23.156 -33.188 -10.25 1 91.31 212 ASP B CA 1
ATOM 5316 C C . ASP B 1 212 ? 23.734 -33.531 -11.609 1 91.31 212 ASP B C 1
ATOM 5318 O O . ASP B 1 212 ? 24.219 -32.688 -12.336 1 91.31 212 ASP B O 1
ATOM 5322 N N . CYS B 1 213 ? 23.75 -34.781 -11.852 1 91.94 213 CYS B N 1
ATOM 5323 C CA . CYS B 1 213 ? 24.281 -35.219 -13.141 1 91.94 213 CYS B CA 1
ATOM 5324 C C . CYS B 1 213 ? 23.453 -34.656 -14.289 1 91.94 213 CYS B C 1
ATOM 5326 O O . CYS B 1 213 ? 24 -34.188 -15.273 1 91.94 213 CYS B O 1
ATOM 5328 N N . PHE B 1 214 ? 22.156 -34.781 -14.18 1 94 214 PHE B N 1
ATOM 5329 C CA . PHE B 1 214 ? 21.266 -34.219 -15.188 1 94 214 PHE B CA 1
ATOM 5330 C C . PHE B 1 214 ? 21.562 -32.719 -15.406 1 94 214 PHE B C 1
ATOM 5332 O O . PHE B 1 214 ? 21.734 -32.281 -16.547 1 94 214 PHE B O 1
ATOM 5339 N N . GLN B 1 215 ? 21.641 -32 -14.32 1 94.56 215 GLN B N 1
ATOM 5340 C CA . GLN B 1 215 ? 21.859 -30.547 -14.383 1 94.56 215 GLN B CA 1
ATOM 5341 C C . GLN B 1 215 ? 23.234 -30.234 -14.961 1 94.56 215 GLN B C 1
ATOM 5343 O O . GLN B 1 215 ? 23.375 -29.359 -15.812 1 94.56 215 GLN B O 1
ATOM 5348 N N . GLN B 1 216 ? 24.219 -31 -14.508 1 94.44 216 GLN B N 1
ATOM 5349 C CA . GLN B 1 216 ? 25.594 -30.781 -14.977 1 94.44 216 GLN B CA 1
ATOM 5350 C C . GLN B 1 216 ? 25.688 -30.938 -16.5 1 94.44 216 GLN B C 1
ATOM 5352 O O . GLN B 1 216 ? 26.266 -30.094 -17.188 1 94.44 216 GLN B O 1
ATOM 5357 N N . VAL B 1 217 ? 25.141 -32 -16.969 1 95.38 217 VAL B N 1
ATOM 5358 C CA . VAL B 1 217 ? 25.188 -32.281 -18.406 1 95.38 217 VAL B CA 1
ATOM 5359 C C . VAL B 1 217 ? 24.484 -31.156 -19.172 1 95.38 217 VAL B C 1
ATOM 5361 O O . VAL B 1 217 ? 25.016 -30.672 -20.172 1 95.38 217 VAL B O 1
ATOM 5364 N N . LEU B 1 218 ? 23.359 -30.75 -18.719 1 96.94 218 LEU B N 1
ATOM 5365 C CA . LEU B 1 218 ? 22.578 -29.719 -19.406 1 96.94 218 LEU B CA 1
ATOM 5366 C C . LEU B 1 218 ? 23.297 -28.375 -19.359 1 96.94 218 LEU B C 1
ATOM 5368 O O . LEU B 1 218 ? 23.312 -27.641 -20.359 1 96.94 218 LEU B O 1
ATOM 5372 N N . PHE B 1 219 ? 23.844 -28.047 -18.203 1 96.56 219 PHE B N 1
ATOM 5373 C CA . PHE B 1 219 ? 24.578 -26.797 -18.109 1 96.56 219 PHE B CA 1
ATOM 5374 C C . PHE B 1 219 ? 25.844 -26.844 -18.969 1 96.56 219 PHE B C 1
ATOM 5376 O O . PHE B 1 219 ? 26.266 -25.828 -19.531 1 96.56 219 PHE B O 1
ATOM 5383 N N . ASP B 1 220 ? 26.438 -27.984 -19.047 1 95.56 220 ASP B N 1
ATOM 5384 C CA . ASP B 1 220 ? 27.594 -28.156 -19.922 1 95.56 220 ASP B CA 1
ATOM 5385 C C . ASP B 1 220 ? 27.203 -27.969 -21.391 1 95.56 220 ASP B C 1
ATOM 5387 O O . ASP B 1 220 ? 28.047 -27.578 -22.203 1 95.56 220 ASP B O 1
ATOM 5391 N N . LEU B 1 221 ? 26 -28.25 -21.703 1 96.62 221 LEU B N 1
ATOM 5392 C CA . LEU B 1 221 ? 25.5 -28 -23.047 1 96.62 221 LEU B CA 1
ATOM 5393 C C . LEU B 1 221 ? 25.047 -26.547 -23.203 1 96.62 221 LEU B C 1
ATOM 5395 O O . LEU B 1 221 ? 24.484 -26.172 -24.234 1 96.62 221 LEU B O 1
ATOM 5399 N N . ASN B 1 222 ? 25.156 -25.781 -22.203 1 96.44 222 ASN B N 1
ATOM 5400 C CA . ASN B 1 222 ? 24.938 -24.344 -22.172 1 96.44 222 ASN B CA 1
ATOM 5401 C C . ASN B 1 222 ? 23.453 -24 -22.078 1 96.44 222 ASN B C 1
ATOM 5403 O O . ASN B 1 222 ? 23.016 -22.984 -22.609 1 96.44 222 ASN B O 1
ATOM 5407 N N . VAL B 1 223 ? 22.719 -24.875 -21.5 1 97.38 223 VAL B N 1
ATOM 5408 C CA . VAL B 1 223 ? 21.328 -24.562 -21.219 1 97.38 223 VAL B CA 1
ATOM 5409 C C . VAL B 1 223 ? 21.25 -23.484 -20.141 1 97.38 223 VAL B C 1
ATOM 5411 O O . VAL B 1 223 ? 21.891 -23.578 -19.094 1 97.38 223 VAL B O 1
ATOM 5414 N N . PRO B 1 224 ? 20.5 -22.469 -20.375 1 95.94 224 PRO B N 1
ATOM 5415 C CA . PRO B 1 224 ? 20.547 -21.312 -19.469 1 95.94 224 PRO B CA 1
ATOM 5416 C C . PRO B 1 224 ? 19.859 -21.609 -18.125 1 95.94 224 PRO B C 1
ATOM 5418 O O . PRO B 1 224 ? 20.281 -21.094 -17.094 1 95.94 224 PRO B O 1
ATOM 5421 N N . ALA B 1 225 ? 18.75 -22.312 -18.078 1 96.69 225 ALA B N 1
ATOM 5422 C CA . ALA B 1 225 ? 17.984 -22.625 -16.875 1 96.69 225 ALA B CA 1
ATOM 5423 C C . ALA B 1 225 ? 17.391 -24.031 -16.953 1 96.69 225 ALA B C 1
ATOM 5425 O O . ALA B 1 225 ? 16.844 -24.422 -17.984 1 96.69 225 ALA B O 1
ATOM 5426 N N . VAL B 1 226 ? 17.531 -24.766 -15.867 1 97.62 226 VAL B N 1
ATOM 5427 C CA . VAL B 1 226 ? 17.109 -26.172 -15.867 1 97.62 226 VAL B CA 1
ATOM 5428 C C . VAL B 1 226 ? 16.094 -26.391 -14.75 1 97.62 226 VAL B C 1
ATOM 5430 O O . VAL B 1 226 ? 16.359 -26.094 -13.586 1 97.62 226 VAL B O 1
ATOM 5433 N N . CYS B 1 227 ? 14.922 -26.797 -15.133 1 96.62 227 CYS B N 1
ATOM 5434 C CA . CYS B 1 227 ? 13.898 -27.25 -14.203 1 96.62 227 CYS B CA 1
ATOM 5435 C C . CYS B 1 227 ? 13.789 -28.766 -14.211 1 96.62 227 CYS B C 1
ATOM 5437 O O . CYS B 1 227 ? 13.352 -29.359 -15.203 1 96.62 227 CYS B O 1
ATOM 5439 N N . ALA B 1 228 ? 14.258 -29.359 -13.172 1 95.62 228 ALA B N 1
ATOM 5440 C CA . ALA B 1 228 ? 14.227 -30.812 -13.055 1 95.62 228 ALA B CA 1
ATOM 5441 C C . ALA B 1 228 ? 13.188 -31.25 -12.031 1 95.62 228 ALA B C 1
ATOM 5443 O O . ALA B 1 228 ? 13.273 -30.891 -10.852 1 95.62 228 ALA B O 1
ATOM 5444 N N . ILE B 1 229 ? 12.18 -32 -12.484 1 94.81 229 ILE B N 1
ATOM 5445 C CA . ILE B 1 229 ? 11.102 -32.438 -11.609 1 94.81 229 ILE B CA 1
ATOM 5446 C C . ILE B 1 229 ? 10.883 -33.969 -11.773 1 94.81 229 ILE B C 1
ATOM 5448 O O . ILE B 1 229 ? 11.008 -34.5 -12.883 1 94.81 229 ILE B O 1
ATOM 5452 N N . ASN B 1 230 ? 10.492 -34.594 -10.719 1 94.31 230 ASN B N 1
ATOM 5453 C CA . ASN B 1 230 ? 10.18 -36.031 -10.75 1 94.31 230 ASN B CA 1
ATOM 5454 C C . ASN B 1 230 ? 8.992 -36.312 -11.664 1 94.31 230 ASN B C 1
ATOM 5456 O O . ASN B 1 230 ? 8.008 -35.562 -11.672 1 94.31 230 ASN B O 1
ATOM 5460 N N . GLN B 1 231 ? 9.117 -37.438 -12.406 1 94.88 231 GLN B N 1
ATOM 5461 C CA . GLN B 1 231 ? 8.086 -37.844 -13.359 1 94.88 231 GLN B CA 1
ATOM 5462 C C . GLN B 1 231 ? 6.738 -38.031 -12.672 1 94.88 231 GLN B C 1
ATOM 5464 O O . GLN B 1 231 ? 5.695 -37.656 -13.203 1 94.88 231 GLN B O 1
ATOM 5469 N N . ALA B 1 232 ? 6.801 -38.625 -11.562 1 96.25 232 ALA B N 1
ATOM 5470 C CA . ALA B 1 232 ? 5.566 -38.875 -10.828 1 96.25 232 ALA B CA 1
ATOM 5471 C C . ALA B 1 232 ? 4.891 -37.594 -10.414 1 96.25 232 ALA B C 1
ATOM 5473 O O . ALA B 1 232 ? 3.672 -37.438 -10.523 1 96.25 232 ALA B O 1
ATOM 5474 N N . THR B 1 233 ? 5.664 -36.625 -9.969 1 96.25 233 THR B N 1
ATOM 5475 C CA . THR B 1 233 ? 5.133 -35.344 -9.57 1 96.25 233 THR B CA 1
ATOM 5476 C C . THR B 1 233 ? 4.516 -34.625 -10.766 1 96.25 233 THR B C 1
ATOM 5478 O O . THR B 1 233 ? 3.447 -34 -10.648 1 96.25 233 THR B O 1
ATOM 5481 N N . LEU B 1 234 ? 5.191 -34.688 -11.867 1 97.44 234 LEU B N 1
ATOM 5482 C CA . LEU B 1 234 ? 4.668 -34.062 -13.086 1 97.44 234 LEU B CA 1
ATOM 5483 C C . LEU B 1 234 ? 3.312 -34.656 -13.453 1 97.44 234 LEU B C 1
ATOM 5485 O O . LEU B 1 234 ? 2.412 -33.938 -13.898 1 97.44 234 LEU B O 1
ATOM 5489 N N . ALA B 1 235 ? 3.172 -35.969 -13.289 1 97.5 235 ALA B N 1
ATOM 5490 C CA . ALA B 1 235 ? 1.892 -36.625 -13.562 1 97.5 235 ALA B CA 1
ATOM 5491 C C . ALA B 1 235 ? 0.8 -36.094 -12.633 1 97.5 235 ALA B C 1
ATOM 5493 O O . ALA B 1 235 ? -0.336 -35.875 -13.062 1 97.5 235 ALA B O 1
ATOM 5494 N N . LEU B 1 236 ? 1.157 -35.906 -11.453 1 96.62 236 LEU B N 1
ATOM 5495 C CA . LEU B 1 236 ? 0.223 -35.344 -10.492 1 96.62 236 LEU B CA 1
ATOM 5496 C C . LEU B 1 236 ? -0.207 -33.938 -10.906 1 96.62 236 LEU B C 1
ATOM 5498 O O . LEU B 1 236 ? -1.392 -33.594 -10.844 1 96.62 236 LEU B O 1
ATOM 5502 N N . TYR B 1 237 ? 0.759 -33.094 -11.32 1 96.38 237 TYR B N 1
ATOM 5503 C CA . TYR B 1 237 ? 0.455 -31.75 -11.781 1 96.38 237 TYR B CA 1
ATOM 5504 C C . TYR B 1 237 ? -0.476 -31.781 -12.984 1 96.38 237 TYR B C 1
ATOM 5506 O O . TYR B 1 237 ? -1.398 -30.969 -13.086 1 96.38 237 TYR B O 1
ATOM 5514 N N . ALA B 1 238 ? -0.194 -32.719 -13.883 1 97.19 238 ALA B N 1
ATOM 5515 C CA . ALA B 1 238 ? -1.05 -32.875 -15.062 1 97.19 238 ALA B CA 1
ATOM 5516 C C . ALA B 1 238 ? -2.492 -33.156 -14.656 1 97.19 238 ALA B C 1
ATOM 5518 O O . ALA B 1 238 ? -3.43 -32.781 -15.359 1 97.19 238 ALA B O 1
ATOM 5519 N N . ALA B 1 239 ? -2.662 -33.812 -13.562 1 96.56 239 ALA B N 1
ATOM 5520 C CA . ALA B 1 239 ? -3.988 -34.125 -13.039 1 96.56 239 ALA B CA 1
ATOM 5521 C C . ALA B 1 239 ? -4.512 -33 -12.164 1 96.56 239 ALA B C 1
ATOM 5523 O O . ALA B 1 239 ? -5.551 -33.125 -11.516 1 96.56 239 ALA B O 1
ATOM 5524 N N . LYS B 1 240 ? -3.775 -31.875 -12.039 1 94.69 240 LYS B N 1
ATOM 5525 C CA . LYS B 1 240 ? -4.148 -30.672 -11.297 1 94.69 240 LYS B CA 1
ATOM 5526 C C . LYS B 1 240 ? -4.254 -30.969 -9.805 1 94.69 240 LYS B C 1
ATOM 5528 O O . LYS B 1 240 ? -5.219 -30.547 -9.156 1 94.69 240 LYS B O 1
ATOM 5533 N N . ARG B 1 241 ? -3.24 -31.75 -9.359 1 93.56 241 ARG B N 1
ATOM 5534 C CA . ARG B 1 241 ? -3.094 -32.062 -7.945 1 93.56 241 ARG B CA 1
ATOM 5535 C C . ARG B 1 241 ? -1.646 -31.906 -7.492 1 93.56 241 ARG B C 1
ATOM 5537 O O . ARG B 1 241 ? -0.726 -31.953 -8.312 1 93.56 241 ARG B O 1
ATOM 5544 N N . THR B 1 242 ? -1.547 -31.656 -6.188 1 93.81 242 THR B N 1
ATOM 5545 C CA . THR B 1 242 ? -0.198 -31.594 -5.637 1 93.81 242 THR B CA 1
ATOM 5546 C C . THR B 1 242 ? 0.037 -32.719 -4.648 1 93.81 242 THR B C 1
ATOM 5548 O O . THR B 1 242 ? 1.175 -33 -4.254 1 93.81 242 THR B O 1
ATOM 5551 N N . SER B 1 243 ? -1.048 -33.406 -4.301 1 94.56 243 SER B N 1
ATOM 5552 C CA . SER B 1 243 ? -0.957 -34.531 -3.359 1 94.56 243 SER B CA 1
ATOM 5553 C C . SER B 1 243 ? -1.752 -35.75 -3.852 1 94.56 243 SER B C 1
ATOM 5555 O O . SER B 1 243 ? -2.793 -35.594 -4.492 1 94.56 243 SER B O 1
ATOM 5557 N N . GLY B 1 244 ? -1.282 -36.906 -3.574 1 97 244 GLY B N 1
ATOM 5558 C CA . GLY B 1 244 ? -1.906 -38.156 -3.961 1 97 244 GLY B CA 1
ATOM 5559 C C . GLY B 1 244 ? -0.911 -39.312 -4.145 1 97 244 GLY B C 1
ATOM 5560 O O . GLY B 1 244 ? 0.262 -39.156 -3.787 1 97 244 GLY B O 1
ATOM 5561 N N . ILE B 1 245 ? -1.4 -40.406 -4.617 1 98.19 245 ILE B N 1
ATOM 5562 C CA . ILE B 1 245 ? -0.556 -41.531 -4.953 1 98.19 245 ILE B CA 1
ATOM 5563 C C . ILE B 1 245 ? -0.478 -41.688 -6.469 1 98.19 245 ILE B C 1
ATOM 5565 O O . ILE B 1 245 ? -1.506 -41.75 -7.148 1 98.19 245 ILE B O 1
ATOM 5569 N N . VAL B 1 246 ? 0.708 -41.688 -6.938 1 98.44 246 VAL B N 1
ATOM 5570 C CA . VAL B 1 246 ? 0.906 -41.875 -8.375 1 98.44 246 VAL B CA 1
ATOM 5571 C C . VAL B 1 246 ? 1.334 -43.312 -8.664 1 98.44 246 VAL B C 1
ATOM 5573 O O . VAL B 1 246 ? 2.293 -43.812 -8.07 1 98.44 246 VAL B O 1
ATOM 5576 N N . VAL B 1 247 ? 0.604 -43.969 -9.484 1 98.44 247 VAL B N 1
ATOM 5577 C CA . VAL B 1 247 ? 0.964 -45.281 -9.977 1 98.44 247 VAL B CA 1
ATOM 5578 C C . VAL B 1 247 ? 1.534 -45.188 -11.391 1 98.44 247 VAL B C 1
ATOM 5580 O O . VAL B 1 247 ? 0.796 -44.938 -12.344 1 98.44 247 VAL B O 1
ATOM 5583 N N . ASN B 1 248 ? 2.785 -45.375 -11.445 1 96.5 248 ASN B N 1
ATOM 5584 C CA . ASN B 1 248 ? 3.48 -45.312 -12.727 1 96.5 248 ASN B CA 1
ATOM 5585 C C . ASN B 1 248 ? 3.801 -46.688 -13.281 1 96.5 248 ASN B C 1
ATOM 5587 O O . ASN B 1 248 ? 4.707 -47.375 -12.789 1 96.5 248 ASN B O 1
ATOM 5591 N N . ILE B 1 249 ? 3.037 -47.094 -14.234 1 96.62 249 ILE B N 1
ATOM 5592 C CA . ILE B 1 249 ? 3.354 -48.344 -14.914 1 96.62 249 ILE B CA 1
ATOM 5593 C C . ILE B 1 249 ? 4.348 -48.062 -16.047 1 96.62 249 ILE B C 1
ATOM 5595 O O . ILE B 1 249 ? 3.951 -47.812 -17.172 1 96.62 249 ILE B O 1
ATOM 5599 N N . GLY B 1 250 ? 5.578 -48.219 -15.727 1 92.62 250 GLY B N 1
ATOM 5600 C CA . GLY B 1 250 ? 6.648 -47.906 -16.656 1 92.62 250 GLY B CA 1
ATOM 5601 C C . GLY B 1 250 ? 6.996 -49.062 -17.594 1 92.62 250 GLY B C 1
ATOM 5602 O O . GLY B 1 250 ? 6.227 -50 -17.719 1 92.62 250 GLY B O 1
ATOM 5603 N N . PHE B 1 251 ? 8.141 -48.844 -18.219 1 91.88 251 PHE B N 1
ATOM 5604 C CA . PHE B 1 251 ? 8.625 -49.812 -19.188 1 91.88 251 PHE B CA 1
ATOM 5605 C C . PHE B 1 251 ? 9.141 -51.062 -18.5 1 91.88 251 PHE B C 1
ATOM 5607 O O . PHE B 1 251 ? 8.781 -52.188 -18.875 1 91.88 251 PHE B O 1
ATOM 5614 N N . GLN B 1 252 ? 9.883 -50.875 -17.453 1 90.38 252 GLN B N 1
ATOM 5615 C CA . GLN B 1 252 ? 10.516 -52 -16.766 1 90.38 252 GLN B CA 1
ATOM 5616 C C . GLN B 1 252 ? 9.758 -52.375 -15.492 1 90.38 252 GLN B C 1
ATOM 5618 O O . GLN B 1 252 ? 9.586 -53.562 -15.188 1 90.38 252 GLN B O 1
ATOM 5623 N N . VAL B 1 253 ? 9.406 -51.344 -14.836 1 93.38 253 VAL B N 1
ATOM 5624 C CA . VAL B 1 253 ? 8.844 -51.562 -13.508 1 93.38 253 VAL B CA 1
ATOM 5625 C C . VAL B 1 253 ? 7.57 -50.75 -13.336 1 93.38 253 VAL B C 1
ATOM 5627 O O . VAL B 1 253 ? 7.297 -49.844 -14.125 1 93.38 253 VAL B O 1
ATOM 5630 N N . THR B 1 254 ? 6.785 -51.094 -12.328 1 96.75 254 THR B N 1
ATOM 5631 C CA . THR B 1 254 ? 5.656 -50.312 -11.844 1 96.75 254 THR B CA 1
ATOM 5632 C C . THR B 1 254 ? 5.949 -49.75 -10.453 1 96.75 254 THR B C 1
ATOM 5634 O O . THR B 1 254 ? 6.379 -50.469 -9.562 1 96.75 254 THR B O 1
ATOM 5637 N N . SER B 1 255 ? 5.812 -48.469 -10.328 1 96.25 255 SER B N 1
ATOM 5638 C CA . SER B 1 255 ? 6.082 -47.844 -9.047 1 96.25 255 SER B CA 1
ATOM 5639 C C . SER B 1 255 ? 4.824 -47.188 -8.477 1 96.25 255 SER B C 1
ATOM 5641 O O . SER B 1 255 ? 4.012 -46.625 -9.219 1 96.25 255 SER B O 1
ATOM 5643 N N . VAL B 1 256 ? 4.578 -47.344 -7.242 1 98.12 256 VAL B N 1
ATOM 5644 C CA . VAL B 1 256 ? 3.523 -46.688 -6.477 1 98.12 256 VAL B CA 1
ATOM 5645 C C . VAL B 1 256 ? 4.137 -45.625 -5.574 1 98.12 256 VAL B C 1
ATOM 5647 O O . VAL B 1 256 ? 4.812 -45.938 -4.594 1 98.12 256 VAL B O 1
ATOM 5650 N N . VAL B 1 257 ? 3.836 -44.344 -5.906 1 97.75 257 VAL B N 1
ATOM 5651 C CA . VAL B 1 257 ? 4.598 -43.219 -5.336 1 97.75 257 VAL B CA 1
ATOM 5652 C C . VAL B 1 257 ? 3.662 -42.312 -4.559 1 97.75 257 VAL B C 1
ATOM 5654 O O . VAL B 1 257 ? 2.859 -41.594 -5.148 1 97.75 257 VAL B O 1
ATOM 5657 N N . PRO B 1 258 ? 3.752 -42.281 -3.238 1 97.25 258 PRO B N 1
ATOM 5658 C CA . PRO B 1 258 ? 2.99 -41.312 -2.455 1 97.25 258 PRO B CA 1
ATOM 5659 C C . PRO B 1 258 ? 3.605 -39.906 -2.49 1 97.25 258 PRO B C 1
ATOM 5661 O O . PRO B 1 258 ? 4.801 -39.75 -2.23 1 97.25 258 PRO B O 1
ATOM 5664 N N . ILE B 1 259 ? 2.832 -38.906 -2.838 1 96.19 259 ILE B N 1
ATOM 5665 C CA . ILE B 1 259 ? 3.311 -37.531 -2.955 1 96.19 259 ILE B CA 1
ATOM 5666 C C . ILE B 1 259 ? 2.422 -36.594 -2.127 1 96.19 259 ILE B C 1
ATOM 5668 O O . ILE B 1 259 ? 1.195 -36.625 -2.25 1 96.19 259 ILE B O 1
ATOM 5672 N N . LEU B 1 260 ? 3.055 -35.812 -1.271 1 93.88 260 LEU B N 1
ATOM 5673 C CA . LEU B 1 260 ? 2.365 -34.844 -0.459 1 93.88 260 LEU B CA 1
ATOM 5674 C C . LEU B 1 260 ? 2.891 -33.438 -0.757 1 93.88 260 LEU B C 1
ATOM 5676 O O . LEU B 1 260 ? 4.074 -33.156 -0.558 1 93.88 260 LEU B O 1
ATOM 5680 N N . HIS B 1 261 ? 2.061 -32.531 -1.312 1 90.44 261 HIS B N 1
ATOM 5681 C CA . HIS B 1 261 ? 2.412 -31.172 -1.663 1 90.44 261 HIS B CA 1
ATOM 5682 C C . HIS B 1 261 ? 3.637 -31.141 -2.572 1 90.44 261 HIS B C 1
ATOM 5684 O O . HIS B 1 261 ? 4.574 -30.375 -2.324 1 90.44 261 HIS B O 1
ATOM 5690 N N . GLY B 1 262 ? 3.652 -32.031 -3.48 1 91.19 262 GLY B N 1
ATOM 5691 C CA . GLY B 1 262 ? 4.684 -32.031 -4.504 1 91.19 262 GLY B CA 1
ATOM 5692 C C . GLY B 1 262 ? 5.941 -32.781 -4.094 1 91.19 262 GLY B C 1
ATOM 5693 O O . GLY B 1 262 ? 6.875 -32.906 -4.887 1 91.19 262 GLY B O 1
ATOM 5694 N N . LYS B 1 263 ? 5.926 -33.312 -2.893 1 91.56 263 LYS B N 1
ATOM 5695 C CA . LYS B 1 263 ? 7.105 -34 -2.4 1 91.56 263 LYS B CA 1
ATOM 5696 C C . LYS B 1 263 ? 6.844 -35.5 -2.266 1 91.56 263 LYS B C 1
ATOM 5698 O O . LYS B 1 263 ? 5.832 -35.906 -1.694 1 91.56 263 LYS B O 1
ATOM 5703 N N . VAL B 1 264 ? 7.75 -36.281 -2.758 1 94.62 264 VAL B N 1
ATOM 5704 C CA . VAL B 1 264 ? 7.648 -37.75 -2.621 1 94.62 264 VAL B CA 1
ATOM 5705 C C . VAL B 1 264 ? 7.91 -38.156 -1.171 1 94.62 264 VAL B C 1
ATOM 5707 O O . VAL B 1 264 ? 8.953 -37.812 -0.605 1 94.62 264 VAL B O 1
ATOM 5710 N N . MET B 1 265 ? 6.988 -38.844 -0.609 1 94.12 265 MET B N 1
ATOM 5711 C CA . MET B 1 265 ? 7.109 -39.25 0.789 1 94.12 265 MET B CA 1
ATOM 5712 C C . MET B 1 265 ? 7.828 -40.594 0.907 1 94.12 265 MET B C 1
ATOM 5714 O O . MET B 1 265 ? 7.203 -41.594 1.215 1 94.12 265 MET B O 1
ATOM 5718 N N . ARG B 1 266 ? 9.055 -40.5 0.853 1 92.69 266 ARG B N 1
ATOM 5719 C CA . ARG B 1 266 ? 9.875 -41.719 0.864 1 92.69 266 ARG B CA 1
ATOM 5720 C C . ARG B 1 266 ? 9.82 -42.406 2.225 1 92.69 266 ARG B C 1
ATOM 5722 O O . ARG B 1 266 ? 9.969 -43.625 2.316 1 92.69 266 ARG B O 1
ATOM 5729 N N . LYS B 1 267 ? 9.578 -41.625 3.223 1 89.94 267 LYS B N 1
ATOM 5730 C CA . LYS B 1 267 ? 9.453 -42.188 4.562 1 89.94 267 LYS B CA 1
ATOM 5731 C C . LYS B 1 267 ? 8.289 -43.156 4.641 1 89.94 267 LYS B C 1
ATOM 5733 O O . LYS B 1 267 ? 8.32 -44.125 5.422 1 89.94 267 LYS B O 1
ATOM 5738 N N . VAL B 1 268 ? 7.258 -42.844 3.951 1 90.62 268 VAL B N 1
ATOM 5739 C CA . VAL B 1 268 ? 6.094 -43.719 3.895 1 90.62 268 VAL B CA 1
ATOM 5740 C C . VAL B 1 268 ? 6.449 -45 3.143 1 90.62 268 VAL B C 1
ATOM 5742 O O . VAL B 1 268 ? 6.074 -46.094 3.561 1 90.62 268 VAL B O 1
ATOM 5745 N N . GLY B 1 269 ? 7.195 -44.781 2.066 1 90 269 GLY B N 1
ATOM 5746 C CA . GLY B 1 269 ? 7.621 -45.906 1.25 1 90 269 GLY B CA 1
ATOM 5747 C C . GLY B 1 269 ? 7.078 -45.844 -0.166 1 90 269 GLY B C 1
ATOM 5748 O O . GLY B 1 269 ? 5.906 -45.531 -0.378 1 90 269 GLY B O 1
ATOM 5749 N N . VAL B 1 270 ? 7.93 -46.094 -1.079 1 92.25 270 VAL B N 1
ATOM 5750 C CA . VAL B 1 270 ? 7.594 -46.281 -2.49 1 92.25 270 VAL B CA 1
ATOM 5751 C C . VAL B 1 270 ? 7.609 -47.75 -2.844 1 92.25 270 VAL B C 1
ATOM 5753 O O . VAL B 1 270 ? 8.602 -48.438 -2.609 1 92.25 270 VAL B O 1
ATOM 5756 N N . GLU B 1 271 ? 6.48 -48.219 -3.297 1 94.75 271 GLU B N 1
ATOM 5757 C CA . GLU B 1 271 ? 6.402 -49.594 -3.695 1 94.75 271 GLU B CA 1
ATOM 5758 C C . GLU B 1 271 ? 6.77 -49.781 -5.168 1 94.75 271 GLU B C 1
ATOM 5760 O O . GLU B 1 271 ? 6.34 -49 -6.016 1 94.75 271 GLU B O 1
ATOM 5765 N N . VAL B 1 272 ? 7.633 -50.812 -5.43 1 94.12 272 VAL B N 1
ATOM 5766 C CA . VAL B 1 272 ? 8.055 -51.062 -6.805 1 94.12 272 VAL B CA 1
ATOM 5767 C C . VAL B 1 272 ? 7.805 -52.531 -7.156 1 94.12 272 VAL B C 1
ATOM 5769 O O . VAL B 1 272 ? 8.172 -53.438 -6.395 1 94.12 272 VAL B O 1
ATOM 5772 N N . MET B 1 273 ? 7.137 -52.688 -8.227 1 94.62 273 MET B N 1
ATOM 5773 C CA . MET B 1 273 ? 6.891 -54.031 -8.781 1 94.62 273 MET B CA 1
ATOM 5774 C C . MET B 1 273 ? 7.758 -54.25 -10.016 1 94.62 273 MET B C 1
ATOM 5776 O O . MET B 1 273 ? 7.777 -53.438 -10.938 1 94.62 273 MET B O 1
ATOM 5780 N N . GLY B 1 274 ? 8.445 -55.375 -10.031 1 92.62 274 GLY B N 1
ATOM 5781 C CA . GLY B 1 274 ? 9.242 -55.719 -11.195 1 92.62 274 GLY B CA 1
ATOM 5782 C C . GLY B 1 274 ? 8.406 -56.125 -12.398 1 92.62 274 GLY B C 1
ATOM 5783 O O . GLY B 1 274 ? 8.68 -57.156 -13.039 1 92.62 274 GLY B O 1
ATOM 5784 N N . LEU B 1 275 ? 7.355 -55.531 -12.609 1 95.62 275 LEU B N 1
ATOM 5785 C CA . LEU B 1 275 ? 6.434 -55.781 -13.703 1 95.62 275 LEU B CA 1
ATOM 5786 C C . LEU B 1 275 ? 6.043 -54.5 -14.406 1 95.62 275 LEU B C 1
ATOM 5788 O O . LEU B 1 275 ? 5.391 -53.625 -13.812 1 95.62 275 LEU B O 1
ATOM 5792 N N . GLY B 1 276 ? 6.512 -54.375 -15.625 1 94.62 276 GLY B N 1
ATOM 5793 C CA . GLY B 1 276 ? 6.184 -53.188 -16.438 1 94.62 276 GLY B CA 1
ATOM 5794 C C . GLY B 1 276 ? 5.688 -53.562 -17.828 1 94.62 276 GLY B C 1
ATOM 5795 O O . GLY B 1 276 ? 5.152 -54.656 -18.031 1 94.62 276 GLY B O 1
ATOM 5796 N N . ALA B 1 277 ? 5.805 -52.656 -18.688 1 95.12 277 ALA B N 1
ATOM 5797 C CA . ALA B 1 277 ? 5.305 -52.844 -20.047 1 95.12 277 ALA B CA 1
ATOM 5798 C C . ALA B 1 277 ? 6.027 -54 -20.75 1 95.12 277 ALA B C 1
ATOM 5800 O O . ALA B 1 277 ? 5.43 -54.688 -21.562 1 95.12 277 ALA B O 1
ATOM 5801 N N . LEU B 1 278 ? 7.262 -54.094 -20.5 1 93.56 278 LEU B N 1
ATOM 5802 C CA . LEU B 1 278 ? 8.055 -55.156 -21.141 1 93.56 278 LEU B CA 1
ATOM 5803 C C . LEU B 1 278 ? 7.5 -56.531 -20.812 1 93.56 278 LEU B C 1
ATOM 5805 O O . LEU B 1 278 ? 7.387 -57.375 -21.688 1 93.56 278 LEU B O 1
ATOM 5809 N N . LYS B 1 279 ? 7.215 -56.719 -19.578 1 96.06 279 LYS B N 1
ATOM 5810 C CA . LYS B 1 279 ? 6.676 -58 -19.172 1 96.06 279 LYS B CA 1
ATOM 5811 C C . LYS B 1 279 ? 5.289 -58.219 -19.75 1 96.06 279 LYS B C 1
ATOM 5813 O O . LYS B 1 279 ? 4.941 -59.344 -20.109 1 96.06 279 LYS B O 1
ATOM 5818 N N . LEU B 1 280 ? 4.473 -57.219 -19.844 1 97.38 280 LEU B N 1
ATOM 5819 C CA . LEU B 1 280 ? 3.154 -57.344 -20.453 1 97.38 280 LEU B CA 1
ATOM 5820 C C . LEU B 1 280 ? 3.27 -57.75 -21.922 1 97.38 280 LEU B C 1
ATOM 5822 O O . LEU B 1 280 ? 2.59 -58.688 -22.359 1 97.38 280 LEU B O 1
ATOM 5826 N N . THR B 1 281 ? 4.109 -57.062 -22.609 1 96.69 281 THR B N 1
ATOM 5827 C CA . THR B 1 281 ? 4.324 -57.375 -24.016 1 96.69 281 THR B CA 1
ATOM 5828 C C . THR B 1 281 ? 4.879 -58.781 -24.188 1 96.69 281 THR B C 1
ATOM 5830 O O . THR B 1 281 ? 4.453 -59.531 -25.078 1 96.69 281 THR B O 1
ATOM 5833 N N . GLY B 1 282 ? 5.82 -59.125 -23.328 1 96.38 282 GLY B N 1
ATOM 5834 C CA . GLY B 1 282 ? 6.371 -60.469 -23.359 1 96.38 282 GLY B CA 1
ATOM 5835 C C . GLY B 1 282 ? 5.332 -61.531 -23.109 1 96.38 282 GLY B C 1
ATOM 5836 O O . GLY B 1 282 ? 5.355 -62.594 -23.734 1 96.38 282 GLY B O 1
ATOM 5837 N N . TYR B 1 283 ? 4.484 -61.312 -22.219 1 98 283 TYR B N 1
ATOM 5838 C CA . TYR B 1 283 ? 3.441 -62.281 -21.891 1 98 283 TYR B CA 1
ATOM 5839 C C . TYR B 1 283 ? 2.463 -62.438 -23.047 1 98 283 TYR B C 1
ATOM 5841 O O . TYR B 1 283 ? 2.051 -63.562 -23.375 1 98 283 TYR B O 1
ATOM 5849 N N . LEU B 1 284 ? 2.07 -61.344 -23.609 1 98.12 284 LEU B N 1
ATOM 5850 C CA . LEU B 1 284 ? 1.22 -61.406 -24.797 1 98.12 284 LEU B CA 1
ATOM 5851 C C . LEU B 1 284 ? 1.896 -62.219 -25.891 1 98.12 284 LEU B C 1
ATOM 5853 O O . LEU B 1 284 ? 1.253 -63.062 -26.547 1 98.12 284 LEU B O 1
ATOM 5857 N N . ARG B 1 285 ? 3.16 -61.938 -26.078 1 97.69 285 ARG B N 1
ATOM 5858 C CA . ARG B 1 285 ? 3.934 -62.688 -27.047 1 97.69 285 ARG B CA 1
ATOM 5859 C C . ARG B 1 285 ? 3.842 -64.188 -26.781 1 97.69 285 ARG B C 1
ATOM 5861 O O . ARG B 1 285 ? 3.609 -65 -27.703 1 97.69 285 ARG B O 1
ATOM 5868 N N . LEU B 1 286 ? 4.023 -64.562 -25.562 1 97.12 286 LEU B N 1
ATOM 5869 C CA . LEU B 1 286 ? 3.965 -66 -25.156 1 97.12 286 LEU B CA 1
ATOM 5870 C C . LEU B 1 286 ? 2.592 -66.562 -25.453 1 97.12 286 LEU B C 1
ATOM 5872 O O . LEU B 1 286 ? 2.492 -67.688 -25.984 1 97.12 286 LEU B O 1
ATOM 5876 N N . LEU B 1 287 ? 1.523 -65.875 -25.109 1 97.31 287 LEU B N 1
ATOM 5877 C CA . LEU B 1 287 ? 0.161 -66.312 -25.344 1 97.31 287 LEU B CA 1
ATOM 5878 C C . LEU B 1 287 ? -0.103 -66.5 -26.844 1 97.31 287 LEU B C 1
ATOM 5880 O O . LEU B 1 287 ? -0.734 -67.5 -27.234 1 97.31 287 LEU B O 1
ATOM 5884 N N . MET B 1 288 ? 0.361 -65.562 -27.609 1 97.25 288 MET B N 1
ATOM 5885 C CA . MET B 1 288 ? 0.184 -65.625 -29.062 1 97.25 288 MET B CA 1
ATOM 5886 C C . MET B 1 288 ? 0.896 -66.875 -29.625 1 97.25 288 MET B C 1
ATOM 5888 O O . MET B 1 288 ? 0.335 -67.562 -30.453 1 97.25 288 MET B O 1
ATOM 5892 N N . GLN B 1 289 ? 2.059 -67.062 -29.172 1 96.19 289 GLN B N 1
ATOM 5893 C CA . GLN B 1 289 ? 2.824 -68.25 -29.625 1 96.19 289 GLN B CA 1
ATOM 5894 C C . GLN B 1 289 ? 2.129 -69.562 -29.234 1 96.19 289 GLN B C 1
ATOM 5896 O O . GLN B 1 289 ? 2.07 -70.5 -30.031 1 96.19 289 GLN B O 1
ATOM 5901 N N . GLN B 1 290 ? 1.65 -69.625 -28.094 1 96.25 290 GLN B N 1
ATOM 5902 C CA . GLN B 1 290 ? 0.94 -70.812 -27.609 1 96.25 290 GLN B CA 1
ATOM 5903 C C . GLN B 1 290 ? -0.291 -71.062 -28.469 1 96.25 290 GLN B C 1
ATOM 5905 O O . GLN B 1 290 ? -0.69 -72.25 -28.625 1 96.25 290 GLN B O 1
ATOM 5910 N N . ASN B 1 291 ? -0.834 -70.062 -29.031 1 95.81 291 ASN B N 1
ATOM 5911 C CA . ASN B 1 291 ? -2.029 -70.188 -29.859 1 95.81 291 ASN B CA 1
ATOM 5912 C C . ASN B 1 291 ? -1.692 -70.188 -31.344 1 95.81 291 ASN B C 1
ATOM 5914 O O . ASN B 1 291 ? -2.568 -69.938 -32.188 1 95.81 291 ASN B O 1
ATOM 5918 N N . ASN B 1 292 ? -0.391 -70.25 -31.656 1 94.75 292 ASN B N 1
ATOM 5919 C CA . ASN B 1 292 ? 0.154 -70.375 -33 1 94.75 292 ASN B CA 1
ATOM 5920 C C . ASN B 1 292 ? -0.167 -69.188 -33.844 1 94.75 292 ASN B C 1
ATOM 5922 O O . ASN B 1 292 ? -0.519 -69.25 -35.031 1 94.75 292 ASN B O 1
ATOM 5926 N N . ILE B 1 293 ? -0.179 -68.062 -33.188 1 95.44 293 ILE B N 1
ATOM 5927 C CA . ILE B 1 293 ? -0.31 -66.75 -33.875 1 95.44 293 ILE B CA 1
ATOM 5928 C C . ILE B 1 293 ? 1.075 -66.188 -34.188 1 95.44 293 ILE B C 1
ATOM 5930 O O . ILE B 1 293 ? 1.78 -65.75 -33.281 1 95.44 293 ILE B O 1
ATOM 5934 N N . 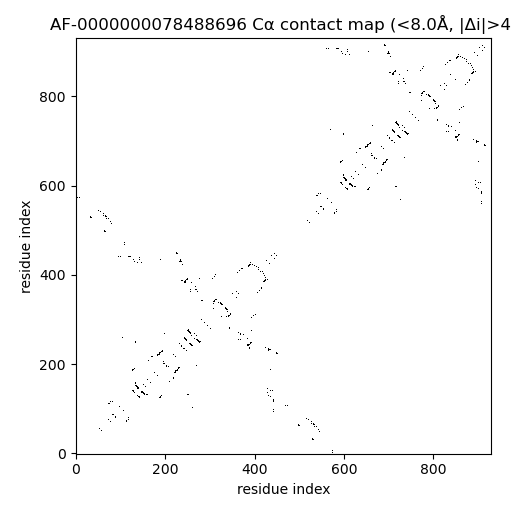ASN B 1 294 ? 1.448 -66.188 -35.406 1 93.19 294 ASN B N 1
ATOM 5935 C CA . ASN B 1 294 ? 2.785 -65.75 -35.812 1 93.19 294 ASN B CA 1
ATOM 5936 C C . ASN B 1 294 ? 2.834 -64.25 -36.062 1 93.19 294 ASN B C 1
ATOM 5938 O O . ASN B 1 294 ? 1.867 -63.688 -36.562 1 93.19 294 ASN B O 1
ATOM 5942 N N . PHE B 1 295 ? 3.893 -63.656 -35.656 1 92.94 295 PHE B N 1
ATOM 5943 C CA . PHE B 1 295 ? 4.094 -62.219 -35.875 1 92.94 295 PHE B CA 1
ATOM 5944 C C . PHE B 1 295 ? 5.512 -61.938 -36.344 1 92.94 295 PHE B C 1
ATOM 5946 O O . PHE B 1 295 ? 6.422 -62.75 -36.094 1 92.94 295 PHE B O 1
ATOM 5953 N N . GLY B 1 296 ? 5.699 -60.875 -37 1 89.56 296 GLY B N 1
ATOM 5954 C CA . GLY B 1 296 ? 6.969 -60.562 -37.625 1 89.56 296 GLY B CA 1
ATOM 5955 C C . GLY B 1 296 ? 7.922 -59.812 -36.688 1 89.56 296 GLY B C 1
ATOM 5956 O O . GLY B 1 296 ? 9.141 -59.875 -36.875 1 89.56 296 GLY B O 1
ATOM 5957 N N . SER B 1 297 ? 7.391 -58.969 -35.75 1 89.38 297 SER B N 1
ATOM 5958 C CA . SER B 1 297 ? 8.258 -58.156 -34.938 1 89.38 297 SER B CA 1
ATOM 5959 C C . SER B 1 297 ? 7.637 -57.875 -33.562 1 89.38 297 SER B C 1
ATOM 5961 O O . SER B 1 297 ? 6.43 -58.031 -33.406 1 89.38 297 SER B O 1
ATOM 5963 N N . LEU B 1 298 ? 8.492 -57.438 -32.688 1 87.31 298 LEU B N 1
ATOM 5964 C CA . LEU B 1 298 ? 8.023 -57.062 -31.344 1 87.31 298 LEU B CA 1
ATOM 5965 C C . LEU B 1 298 ? 7.156 -55.812 -31.406 1 87.31 298 LEU B C 1
ATOM 5967 O O . LEU B 1 298 ? 6.309 -55.594 -30.547 1 87.31 298 LEU B O 1
ATOM 5971 N N . TYR B 1 299 ? 7.367 -55.094 -32.375 1 86.94 299 TYR B N 1
ATOM 5972 C CA . TYR B 1 299 ? 6.535 -53.906 -32.594 1 86.94 299 TYR B CA 1
ATOM 5973 C C . TYR B 1 299 ? 5.078 -54.312 -32.812 1 86.94 299 TYR B C 1
ATOM 5975 O O . TYR B 1 299 ? 4.168 -53.625 -32.344 1 86.94 299 TYR B O 1
ATOM 5983 N N . THR B 1 300 ? 4.918 -55.312 -33.5 1 93.88 300 THR B N 1
ATOM 5984 C CA . THR B 1 300 ? 3.572 -55.812 -33.75 1 93.88 300 THR B CA 1
ATOM 5985 C C . THR B 1 300 ? 2.893 -56.188 -32.438 1 93.88 300 THR B C 1
ATOM 5987 O O . THR B 1 300 ? 1.745 -55.812 -32.188 1 93.88 300 THR B O 1
ATOM 5990 N N . VAL B 1 301 ? 3.646 -56.875 -31.609 1 96.06 301 VAL B N 1
ATOM 5991 C CA . VAL B 1 301 ? 3.098 -57.344 -30.344 1 96.06 301 VAL B CA 1
ATOM 5992 C C . VAL B 1 301 ? 2.738 -56.156 -29.469 1 96.06 301 VAL B C 1
ATOM 5994 O O . VAL B 1 301 ? 1.687 -56.125 -28.828 1 96.06 301 VAL B O 1
ATOM 5997 N N . ARG B 1 302 ? 3.592 -55.188 -29.469 1 93.56 302 ARG B N 1
ATOM 5998 C CA . ARG B 1 302 ? 3.352 -54 -28.703 1 93.56 302 ARG B CA 1
ATOM 5999 C C . ARG B 1 302 ? 2.105 -53.25 -29.203 1 93.56 302 ARG B C 1
ATOM 6001 O O . ARG B 1 302 ? 1.282 -52.812 -28.391 1 93.56 302 ARG B O 1
ATOM 6008 N N . THR B 1 303 ? 1.98 -53.156 -30.469 1 94.12 303 THR B N 1
ATOM 6009 C CA . THR B 1 303 ? 0.836 -52.469 -31.062 1 94.12 303 THR B CA 1
ATOM 6010 C C . THR B 1 303 ? -0.462 -53.219 -30.734 1 94.12 303 THR B C 1
ATOM 6012 O O . THR B 1 303 ? -1.468 -52.562 -30.406 1 94.12 303 THR B O 1
ATOM 6015 N N . LEU B 1 304 ? -0.381 -54.469 -30.828 1 96.81 304 LEU B N 1
ATOM 6016 C CA . LEU B 1 304 ? -1.553 -55.25 -30.5 1 96.81 304 LEU B CA 1
ATOM 6017 C C . LEU B 1 304 ? -1.93 -55.094 -29.031 1 96.81 304 LEU B C 1
ATOM 6019 O O . LEU B 1 304 ? -3.113 -55 -28.688 1 96.81 304 LEU B O 1
ATOM 6023 N N . LYS B 1 305 ? -0.957 -55.062 -28.188 1 97.25 305 LYS B N 1
ATOM 6024 C CA . LYS B 1 305 ? -1.202 -54.844 -26.766 1 97.25 305 LYS B CA 1
ATOM 6025 C C . LYS B 1 305 ? -1.923 -53.5 -26.531 1 97.25 305 LYS B C 1
ATOM 6027 O O . LYS B 1 305 ? -2.932 -53.469 -25.828 1 97.25 305 LYS B O 1
ATOM 6032 N N . GLU B 1 306 ? -1.451 -52.438 -27.156 1 94.94 306 GLU B N 1
ATOM 6033 C CA . GLU B 1 306 ? -1.954 -51.094 -26.953 1 94.94 306 GLU B CA 1
ATOM 6034 C C . GLU B 1 306 ? -3.357 -50.938 -27.531 1 94.94 306 GLU B C 1
ATOM 6036 O O . GLU B 1 306 ? -4.184 -50.219 -26.969 1 94.94 306 GLU B O 1
ATOM 6041 N N . LYS B 1 307 ? -3.656 -51.688 -28.578 1 96.75 307 LYS B N 1
ATOM 6042 C CA . LYS B 1 307 ? -4.887 -51.406 -29.312 1 96.75 307 LYS B CA 1
ATOM 6043 C C . LYS B 1 307 ? -5.969 -52.438 -28.984 1 96.75 307 LYS B C 1
ATOM 6045 O O . LYS B 1 307 ? -7.16 -52.156 -29.078 1 96.75 307 LYS B O 1
ATOM 6050 N N . LEU B 1 308 ? -5.543 -53.625 -28.562 1 97.88 308 LEU B N 1
ATOM 6051 C CA . LEU B 1 308 ? -6.543 -54.656 -28.453 1 97.88 308 LEU B CA 1
ATOM 6052 C C . LEU B 1 308 ? -6.68 -55.125 -27 1 97.88 308 LEU B C 1
ATOM 6054 O O . LEU B 1 308 ? -7.695 -55.719 -26.625 1 97.88 308 LEU B O 1
ATOM 6058 N N . CYS B 1 309 ? -5.68 -54.969 -26.234 1 98.44 309 CYS B N 1
ATOM 6059 C CA . CYS B 1 309 ? -5.699 -55.562 -24.891 1 98.44 309 CYS B CA 1
ATOM 6060 C C . CYS B 1 309 ? -6.426 -54.625 -23.906 1 98.44 309 CYS B C 1
ATOM 6062 O O . CYS B 1 309 ? -6.617 -53.438 -24.188 1 98.44 309 CYS B O 1
ATOM 6064 N N . TYR B 1 310 ? -6.895 -55.188 -22.781 1 98.44 310 TYR B N 1
ATOM 6065 C CA . TYR B 1 310 ? -7.613 -54.469 -21.734 1 98.44 310 TYR B CA 1
ATOM 6066 C C . TYR B 1 310 ? -7.586 -55.25 -20.422 1 98.44 310 TYR B C 1
ATOM 6068 O O . TYR B 1 310 ? -7.016 -56.312 -20.344 1 98.44 310 TYR B O 1
ATOM 6076 N N . VAL B 1 311 ? -8.055 -54.594 -19.375 1 98.44 311 VAL B N 1
ATOM 6077 C CA . VAL B 1 311 ? -8.203 -55.25 -18.078 1 98.44 311 VAL B CA 1
ATOM 6078 C C . VAL B 1 311 ? -9.68 -55.5 -17.797 1 98.44 311 VAL B C 1
ATOM 6080 O O . VAL B 1 311 ? -10.492 -54.562 -17.797 1 98.44 311 VAL B O 1
ATOM 6083 N N . ALA B 1 312 ? -9.984 -56.719 -17.531 1 98.31 312 ALA B N 1
ATOM 6084 C CA . ALA B 1 312 ? -11.375 -57.062 -17.266 1 98.31 312 ALA B CA 1
ATOM 6085 C C . ALA B 1 312 ? -11.781 -56.656 -15.859 1 98.31 312 ALA B C 1
ATOM 6087 O O . ALA B 1 312 ? -10.992 -56.781 -14.914 1 98.31 312 ALA B O 1
ATOM 6088 N N . ALA B 1 313 ? -13.055 -56.344 -15.688 1 96.94 313 ALA B N 1
ATOM 6089 C CA . ALA B 1 313 ? -13.594 -56.031 -14.367 1 96.94 313 ALA B CA 1
ATOM 6090 C C . ALA B 1 313 ? -13.594 -57.25 -13.461 1 96.94 313 ALA B C 1
ATOM 6092 O O . ALA B 1 313 ? -13.336 -57.156 -12.258 1 96.94 313 ALA B O 1
ATOM 6093 N N . ASP B 1 314 ? -13.961 -58.281 -14.023 1 96.75 314 ASP B N 1
ATOM 6094 C CA . ASP B 1 314 ? -13.938 -59.594 -13.367 1 96.75 314 ASP B CA 1
ATOM 6095 C C . ASP B 1 314 ? -13.297 -60.656 -14.281 1 96.75 314 ASP B C 1
ATOM 6097 O O . ASP B 1 314 ? -13.891 -61.062 -15.281 1 96.75 314 ASP B O 1
ATOM 6101 N N . TYR B 1 315 ? -12.133 -61.094 -13.891 1 96.62 315 TYR B N 1
ATOM 6102 C CA . TYR B 1 315 ? -11.336 -62 -14.719 1 96.62 315 TYR B CA 1
ATOM 6103 C C . TYR B 1 315 ? -12.086 -63.312 -14.977 1 96.62 315 TYR B C 1
ATOM 6105 O O . TYR B 1 315 ? -12.164 -63.781 -16.109 1 96.62 315 TYR B O 1
ATOM 6113 N N . LYS B 1 316 ? -12.688 -63.969 -14 1 96.38 316 LYS B N 1
ATOM 6114 C CA . LYS B 1 316 ? -13.375 -65.25 -14.109 1 96.38 316 LYS B CA 1
ATOM 6115 C C . LYS B 1 316 ? -14.602 -65.125 -15.008 1 96.38 316 LYS B C 1
ATOM 6117 O O . LYS B 1 316 ? -14.844 -66 -15.852 1 96.38 316 LYS B O 1
ATOM 6122 N N . ALA B 1 317 ? -15.281 -64.062 -14.797 1 97 317 ALA B N 1
ATOM 6123 C CA . ALA B 1 317 ? -16.469 -63.844 -15.625 1 97 317 ALA B CA 1
ATOM 6124 C C . ALA B 1 317 ? -16.078 -63.625 -17.078 1 97 317 ALA B C 1
ATOM 6126 O O . ALA B 1 317 ? -16.781 -64.062 -18 1 97 317 ALA B O 1
ATOM 6127 N N . GLU B 1 318 ? -14.938 -63.031 -17.281 1 97 318 GLU B N 1
ATOM 6128 C CA . GLU B 1 318 ? -14.492 -62.688 -18.625 1 97 318 GLU B CA 1
ATOM 6129 C C . GLU B 1 318 ? -14.102 -63.938 -19.422 1 97 318 GLU B C 1
ATOM 6131 O O . GLU B 1 318 ? -14.227 -63.938 -20.641 1 97 318 GLU B O 1
ATOM 6136 N N . LEU B 1 319 ? -13.672 -65 -18.734 1 96.31 319 LEU B N 1
ATOM 6137 C CA . LEU B 1 319 ? -13.227 -66.25 -19.359 1 96.31 319 LEU B CA 1
ATOM 6138 C C . LEU B 1 319 ? -14.367 -66.938 -20.125 1 96.31 319 LEU B C 1
ATOM 6140 O O . LEU B 1 319 ? -14.125 -67.688 -21.062 1 96.31 319 LEU B O 1
ATOM 6144 N N . SER B 1 320 ? -15.562 -66.562 -19.797 1 96.19 320 SER B N 1
ATOM 6145 C CA . SER B 1 320 ? -16.719 -67.25 -20.375 1 96.19 320 SER B CA 1
ATOM 6146 C C . SER B 1 320 ? -17.312 -66.438 -21.516 1 96.19 320 SER B C 1
ATOM 6148 O O . SER B 1 320 ? -18.234 -66.875 -22.188 1 96.19 320 SER B O 1
ATOM 6150 N N . LYS B 1 321 ? -16.766 -65.312 -21.766 1 96.38 321 LYS B N 1
ATOM 6151 C CA . LYS B 1 321 ? -17.312 -64.438 -22.812 1 96.38 321 LYS B CA 1
ATOM 6152 C C . LYS B 1 321 ? -16.516 -64.562 -24.109 1 96.38 321 LYS B C 1
ATOM 6154 O O . LYS B 1 321 ? -15.383 -65.062 -24.094 1 96.38 321 LYS B O 1
ATOM 6159 N N . ASP B 1 322 ? -17.172 -64.25 -25.141 1 95.62 322 ASP B N 1
ATOM 6160 C CA . ASP B 1 322 ? -16.469 -64.125 -26.406 1 95.62 322 ASP B CA 1
ATOM 6161 C C . ASP B 1 322 ? -15.773 -62.75 -26.5 1 95.62 322 ASP B C 1
ATOM 6163 O O . ASP B 1 322 ? -16.422 -61.719 -26.672 1 95.62 322 ASP B O 1
ATOM 6167 N N . THR B 1 323 ? -14.477 -62.781 -26.469 1 96.25 323 THR B N 1
ATOM 6168 C CA . THR B 1 323 ? -13.703 -61.531 -26.375 1 96.25 323 THR B CA 1
ATOM 6169 C C . THR B 1 323 ? -12.875 -61.312 -27.625 1 96.25 323 THR B C 1
ATOM 6171 O O . THR B 1 323 ? -11.906 -60.562 -27.625 1 96.25 323 THR B O 1
ATOM 6174 N N . GLN B 1 324 ? -13.203 -61.969 -28.719 1 96.69 324 GLN B N 1
ATOM 6175 C CA . GLN B 1 324 ? -12.406 -61.938 -29.938 1 96.69 324 GLN B CA 1
ATOM 6176 C C . GLN B 1 324 ? -12.43 -60.531 -30.547 1 96.69 324 GLN B C 1
ATOM 6178 O O . GLN B 1 324 ? -13.461 -59.844 -30.547 1 96.69 324 GLN B O 1
ATOM 6183 N N . ALA B 1 325 ? -11.344 -60.031 -30.938 1 97.25 325 ALA B N 1
ATOM 6184 C CA . ALA B 1 325 ? -11.203 -58.75 -31.672 1 97.25 325 ALA B CA 1
ATOM 6185 C C . ALA B 1 325 ? -10.023 -58.812 -32.625 1 97.25 325 ALA B C 1
ATOM 6187 O O . ALA B 1 325 ? -9.023 -59.5 -32.375 1 97.25 325 ALA B O 1
ATOM 6188 N N . SER B 1 326 ? -10.133 -58.094 -33.719 1 97.19 326 SER B N 1
ATOM 6189 C CA . SER B 1 326 ? -9.109 -58.156 -34.75 1 97.19 326 SER B CA 1
ATOM 6190 C C . SER B 1 326 ? -8.57 -56.781 -35.062 1 97.19 326 SER B C 1
ATOM 6192 O O . SER B 1 326 ? -9.242 -55.75 -34.812 1 97.19 326 SER B O 1
ATOM 6194 N N . LEU B 1 327 ? -7.332 -56.75 -35.438 1 96.88 327 LEU B N 1
ATOM 6195 C CA . LEU B 1 327 ? -6.652 -55.531 -35.844 1 96.88 327 LEU B CA 1
ATOM 6196 C C . LEU B 1 327 ? -5.707 -55.781 -37 1 96.88 327 LEU B C 1
ATOM 6198 O O . LEU B 1 327 ? -5.016 -56.812 -37.062 1 96.88 327 LEU B O 1
ATOM 6202 N N . GLU B 1 328 ? -5.762 -54.875 -37.969 1 95.69 328 GLU B N 1
ATOM 6203 C CA . GLU B 1 328 ? -4.844 -54.969 -39.094 1 95.69 328 GLU B CA 1
ATOM 6204 C C . GLU B 1 328 ? -3.549 -54.188 -38.812 1 95.69 328 GLU B C 1
ATOM 6206 O O . GLU B 1 328 ? -3.58 -53.031 -38.438 1 95.69 328 GLU B O 1
ATOM 6211 N N . ILE B 1 329 ? -2.484 -54.875 -38.906 1 93.81 329 ILE B N 1
ATOM 6212 C CA . ILE B 1 329 ? -1.172 -54.25 -38.781 1 93.81 329 ILE B CA 1
ATOM 6213 C C . ILE B 1 329 ? -0.559 -54.062 -40.156 1 93.81 329 ILE B C 1
ATOM 6215 O O . ILE B 1 329 ? -0.454 -55 -40.938 1 93.81 329 ILE B O 1
ATOM 6219 N N . ALA B 1 330 ? -0.24 -52.906 -40.438 1 90.44 330 ALA B N 1
ATOM 6220 C CA . ALA B 1 330 ? 0.318 -52.562 -41.75 1 90.44 330 ALA B CA 1
ATOM 6221 C C . ALA B 1 330 ? 1.518 -53.469 -42.062 1 90.44 330 ALA B C 1
ATOM 6223 O O . ALA B 1 330 ? 2.453 -53.562 -41.281 1 90.44 330 ALA B O 1
ATOM 6224 N N . GLY B 1 331 ? 1.555 -54.125 -43.219 1 88.88 331 GLY B N 1
ATOM 6225 C CA . GLY B 1 331 ? 2.676 -54.906 -43.688 1 88.88 331 GLY B CA 1
ATOM 6226 C C . GLY B 1 331 ? 2.631 -56.344 -43.25 1 88.88 331 GLY B C 1
ATOM 6227 O O . GLY B 1 331 ? 3.361 -57.188 -43.75 1 88.88 331 GLY B O 1
ATOM 6228 N N . GLU B 1 332 ? 1.827 -56.719 -42.188 1 92.25 332 GLU B N 1
ATOM 6229 C CA . GLU B 1 332 ? 1.821 -58.062 -41.656 1 92.25 332 GLU B CA 1
ATOM 6230 C C . GLU B 1 332 ? 0.456 -58.719 -41.844 1 92.25 332 GLU B C 1
ATOM 6232 O O . GLU B 1 332 ? 0.359 -59.969 -41.969 1 92.25 332 GLU B O 1
ATOM 6237 N N . GLY B 1 333 ? -0.635 -57.844 -41.844 1 92.38 333 GLY B N 1
ATOM 6238 C CA . GLY B 1 333 ? -1.967 -58.406 -42.062 1 92.38 333 GLY B CA 1
ATOM 6239 C C . GLY B 1 333 ? -2.834 -58.375 -40.812 1 92.38 333 GLY B C 1
ATOM 6240 O O . GLY B 1 333 ? -2.652 -57.5 -39.938 1 92.38 333 GLY B O 1
ATOM 6241 N N . TRP B 1 334 ? -3.785 -59.312 -40.781 1 94.69 334 TRP B N 1
ATOM 6242 C CA . TRP B 1 334 ? -4.789 -59.281 -39.719 1 94.69 334 TRP B CA 1
ATOM 6243 C C . TRP B 1 334 ? -4.395 -60.219 -38.594 1 94.69 334 TRP B C 1
ATOM 6245 O O . TRP B 1 334 ? -3.895 -61.312 -38.812 1 94.69 334 TRP B O 1
ATOM 6255 N N . PHE B 1 335 ? -4.57 -59.656 -37.406 1 96.75 335 PHE B N 1
ATOM 6256 C CA . PHE B 1 335 ? -4.387 -60.438 -36.188 1 96.75 335 PHE B CA 1
ATOM 6257 C C . PHE B 1 335 ? -5.688 -60.531 -35.406 1 96.75 335 PHE B C 1
ATOM 6259 O O . PHE B 1 335 ? -6.395 -59.531 -35.25 1 96.75 335 PHE B O 1
ATOM 6266 N N . THR B 1 336 ? -6.027 -61.75 -34.969 1 96.81 336 THR B N 1
ATOM 6267 C CA . THR B 1 336 ? -7.199 -61.938 -34.125 1 96.81 336 THR B CA 1
ATOM 6268 C C . THR B 1 336 ? -6.801 -62.5 -32.781 1 96.81 336 THR B C 1
ATOM 6270 O O . THR B 1 336 ? -6.125 -63.531 -32.688 1 96.81 336 THR B O 1
ATOM 6273 N N . LEU B 1 337 ? -7.152 -61.719 -31.781 1 97.75 337 LEU B N 1
ATOM 6274 C CA . LEU B 1 337 ? -6.918 -62.156 -30.422 1 97.75 337 LEU B CA 1
ATOM 6275 C C . LEU B 1 337 ? -8.234 -62.438 -29.703 1 97.75 337 LEU B C 1
ATOM 6277 O O . LEU B 1 337 ? -9.281 -61.938 -30.109 1 97.75 337 LEU B O 1
ATOM 6281 N N . SER B 1 338 ? -8.195 -63.281 -28.75 1 97.06 338 SER B N 1
ATOM 6282 C CA . SER B 1 338 ? -9.359 -63.625 -27.922 1 97.06 338 SER B CA 1
ATOM 6283 C C . SER B 1 338 ? -9.047 -63.438 -26.438 1 97.06 338 SER B C 1
ATOM 6285 O O . SER B 1 338 ? -8.984 -62.312 -25.938 1 97.06 338 SER B O 1
ATOM 6287 N N . LYS B 1 339 ? -8.695 -64.562 -25.734 1 96.75 339 LYS B N 1
ATOM 6288 C CA . LYS B 1 339 ? -8.453 -64.5 -24.297 1 96.75 339 LYS B CA 1
ATOM 6289 C C . LYS B 1 339 ? -7.156 -63.75 -24 1 96.75 339 LYS B C 1
ATOM 6291 O O . LYS B 1 339 ? -6.996 -63.219 -22.906 1 96.75 339 LYS B O 1
ATOM 6296 N N . GLU B 1 340 ? -6.262 -63.688 -25 1 97.75 340 GLU B N 1
ATOM 6297 C CA . GLU B 1 340 ? -4.984 -63 -24.844 1 97.75 340 GLU B CA 1
ATOM 6298 C C . GLU B 1 340 ? -5.191 -61.531 -24.484 1 97.75 340 GLU B C 1
ATOM 6300 O O . GLU B 1 340 ? -4.359 -60.938 -23.797 1 97.75 340 GLU B O 1
ATOM 6305 N N . ARG B 1 341 ? -6.344 -61 -24.906 1 98.38 341 ARG B N 1
ATOM 6306 C 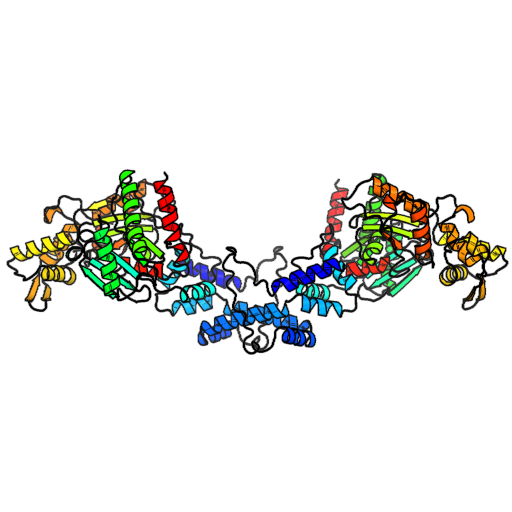CA . ARG B 1 341 ? -6.613 -59.562 -24.797 1 98.38 341 ARG B CA 1
ATOM 6307 C C . ARG B 1 341 ? -6.695 -59.125 -23.344 1 98.38 341 ARG B C 1
ATOM 6309 O O . ARG B 1 341 ? -6.059 -58.156 -22.938 1 98.38 341 ARG B O 1
ATOM 6316 N N . PHE B 1 342 ? -7.406 -59.906 -22.516 1 98.38 342 PHE B N 1
ATOM 6317 C CA . PHE B 1 342 ? -7.582 -59.5 -21.125 1 98.38 342 PHE B CA 1
ATOM 6318 C C . PHE B 1 342 ? -6.645 -60.25 -20.219 1 98.38 342 PHE B C 1
ATOM 6320 O O . PHE B 1 342 ? -6.414 -59.844 -19.078 1 98.38 342 PHE B O 1
ATOM 6327 N N . GLN B 1 343 ? -6.055 -61.438 -20.688 1 98.25 343 GLN B N 1
ATOM 6328 C CA . GLN B 1 343 ? -5.062 -62.156 -19.906 1 98.25 343 GLN B CA 1
ATOM 6329 C C . GLN B 1 343 ? -3.779 -61.344 -19.75 1 98.25 343 GLN B C 1
ATOM 6331 O O . GLN B 1 343 ? -3.131 -61.406 -18.703 1 98.25 343 GLN B O 1
ATOM 6336 N N . THR B 1 344 ? -3.508 -60.625 -20.766 1 98.25 344 THR B N 1
ATOM 6337 C CA . THR B 1 344 ? -2.297 -59.812 -20.75 1 98.25 344 THR B CA 1
ATOM 6338 C C . THR B 1 344 ? -2.34 -58.781 -19.625 1 98.25 344 THR B C 1
ATOM 6340 O O . THR B 1 344 ? -1.398 -58.688 -18.828 1 98.25 344 THR B O 1
ATOM 6343 N N . GLY B 1 345 ? -3.469 -58.031 -19.5 1 97.81 345 GLY B N 1
ATOM 6344 C CA . GLY B 1 345 ? -3.6 -57.031 -18.453 1 97.81 345 GLY B CA 1
ATOM 6345 C C . GLY B 1 345 ? -3.756 -57.656 -17.062 1 97.81 345 GLY B C 1
ATOM 6346 O O . GLY B 1 345 ? -3.436 -57 -16.062 1 97.81 345 GLY B O 1
ATOM 6347 N N . GLU B 1 346 ? -4.168 -58.844 -17.016 1 98.25 346 GLU B N 1
ATOM 6348 C CA . GLU B 1 346 ? -4.469 -59.5 -15.75 1 98.25 346 GLU B CA 1
ATOM 6349 C C . GLU B 1 346 ? -3.199 -59.719 -14.93 1 98.25 346 GLU B C 1
ATOM 6351 O O . GLU B 1 346 ? -3.252 -59.781 -13.703 1 98.25 346 GLU B O 1
ATOM 6356 N N . ILE B 1 347 ? -2.086 -59.812 -15.617 1 98.12 347 ILE B N 1
ATOM 6357 C CA . ILE B 1 347 ? -0.851 -60.125 -14.906 1 98.12 347 ILE B CA 1
ATOM 6358 C C . ILE B 1 347 ? -0.455 -58.969 -14 1 98.12 347 ILE B C 1
ATOM 6360 O O . ILE B 1 347 ? 0.386 -59.125 -13.109 1 98.12 347 ILE B O 1
ATOM 6364 N N . LEU B 1 348 ? -1.012 -57.781 -14.172 1 98.12 348 LEU B N 1
ATOM 6365 C CA . LEU B 1 348 ? -0.795 -56.656 -13.25 1 98.12 348 LEU B CA 1
ATOM 6366 C C . LEU B 1 348 ? -1.38 -56.969 -11.875 1 98.12 348 LEU B C 1
ATOM 6368 O O . LEU B 1 348 ? -0.847 -56.531 -10.859 1 98.12 348 LEU B O 1
ATOM 6372 N N . PHE B 1 349 ? -2.467 -57.719 -11.891 1 98.25 349 PHE B N 1
ATOM 6373 C CA . PHE B 1 349 ? -3.162 -58.062 -10.648 1 98.25 349 PHE B CA 1
ATOM 6374 C C . PHE B 1 349 ? -2.748 -59.438 -10.156 1 98.25 349 PHE B C 1
ATOM 6376 O O . PHE B 1 349 ? -2.779 -59.719 -8.953 1 98.25 349 PHE B O 1
ATOM 6383 N N . GLN B 1 350 ? -2.418 -60.281 -11.109 1 97.69 350 GLN B N 1
ATOM 6384 C CA . GLN B 1 350 ? -1.96 -61.625 -10.82 1 97.69 350 GLN B CA 1
ATOM 6385 C C . GLN B 1 350 ? -0.637 -61.938 -11.516 1 97.69 350 GLN B C 1
ATOM 6387 O O . GLN B 1 350 ? -0.584 -62.75 -12.43 1 97.69 350 GLN B O 1
ATOM 6392 N N . PRO B 1 351 ? 0.417 -61.406 -11.008 1 97.5 351 PRO B N 1
ATOM 6393 C CA . PRO B 1 351 ? 1.716 -61.531 -11.672 1 97.5 351 PRO B CA 1
ATOM 6394 C C . PRO B 1 351 ? 2.18 -62.969 -11.805 1 97.5 351 PRO B C 1
ATOM 6396 O O . PRO B 1 351 ? 2.963 -63.312 -12.703 1 97.5 351 PRO B O 1
ATOM 6399 N N . ARG B 1 352 ? 1.729 -63.844 -11.023 1 96 352 ARG B N 1
ATOM 6400 C CA . ARG B 1 352 ? 2.135 -65.25 -11.047 1 96 352 ARG B CA 1
ATOM 6401 C C . ARG B 1 352 ? 1.753 -65.938 -12.359 1 96 352 ARG B C 1
ATOM 6403 O O . ARG B 1 352 ? 2.389 -66.875 -12.781 1 96 352 ARG B O 1
ATOM 6410 N N . MET B 1 353 ? 0.696 -65.438 -12.977 1 95.75 353 MET B N 1
ATOM 6411 C CA . MET B 1 353 ? 0.278 -65.938 -14.281 1 95.75 353 MET B CA 1
ATOM 6412 C C . MET B 1 353 ? 1.41 -65.812 -15.297 1 95.75 353 MET B C 1
ATOM 6414 O O . MET B 1 353 ? 1.479 -66.625 -16.234 1 95.75 353 MET B O 1
ATOM 6418 N N . ALA B 1 354 ? 2.258 -64.875 -15.148 1 95.25 354 ALA B N 1
ATOM 6419 C CA . ALA B 1 354 ? 3.396 -64.688 -16.031 1 95.25 354 ALA B CA 1
ATOM 6420 C C . ALA B 1 354 ? 4.699 -65.062 -15.367 1 95.25 354 ALA B C 1
ATOM 6422 O O . ALA B 1 354 ? 5.777 -64.625 -15.742 1 95.25 354 ALA B O 1
ATOM 6423 N N . ASP B 1 355 ? 4.664 -65.75 -14.289 1 93.88 355 ASP B N 1
ATOM 6424 C CA . ASP B 1 355 ? 5.801 -66.312 -13.562 1 93.88 355 ASP B CA 1
ATOM 6425 C C . ASP B 1 355 ? 6.648 -65.188 -12.945 1 93.88 355 ASP B C 1
ATOM 6427 O O . ASP B 1 355 ? 7.879 -65.25 -12.961 1 93.88 355 ASP B O 1
ATOM 6431 N N . VAL B 1 356 ? 6.047 -64.125 -12.586 1 94 356 VAL B N 1
ATOM 6432 C CA . VAL B 1 356 ? 6.723 -63.062 -11.867 1 94 356 VAL B CA 1
ATOM 6433 C C . VAL B 1 356 ? 6.352 -63.125 -10.383 1 94 356 VAL B C 1
ATOM 6435 O O . VAL B 1 356 ? 5.172 -63.219 -10.039 1 94 356 VAL B O 1
ATOM 6438 N N . ARG B 1 357 ? 7.387 -63.094 -9.586 1 93.75 357 ARG B N 1
ATOM 6439 C CA . ARG B 1 357 ? 7.156 -63.188 -8.148 1 93.75 357 ARG B CA 1
ATOM 6440 C C . ARG B 1 357 ? 7.09 -61.781 -7.531 1 93.75 357 ARG B C 1
ATOM 6442 O O . ARG B 1 357 ? 8.102 -61.25 -7.047 1 93.75 357 ARG B O 1
ATOM 6449 N N . THR B 1 358 ? 6.023 -61.188 -7.496 1 94.62 358 THR B N 1
ATOM 6450 C CA . THR B 1 358 ? 5.742 -59.875 -6.891 1 94.62 358 THR B CA 1
ATOM 6451 C C . THR B 1 358 ? 4.273 -59.781 -6.496 1 94.62 358 THR B C 1
ATOM 6453 O O . THR B 1 358 ? 3.461 -60.625 -6.867 1 94.62 358 THR B O 1
ATOM 6456 N N . MET B 1 359 ? 3.979 -58.875 -5.688 1 94.81 359 MET B N 1
ATOM 6457 C CA . MET B 1 359 ? 2.582 -58.688 -5.316 1 94.81 359 MET B CA 1
ATOM 6458 C C . MET B 1 359 ? 1.8 -58.031 -6.461 1 94.81 359 MET B C 1
ATOM 6460 O O . MET B 1 359 ? 2.391 -57.469 -7.375 1 94.81 359 MET B O 1
ATOM 6464 N N . GLY B 1 360 ? 0.535 -58.125 -6.453 1 97.12 360 GLY B N 1
ATOM 6465 C CA . GLY B 1 360 ? -0.321 -57.5 -7.449 1 97.12 360 GLY B CA 1
ATOM 6466 C C . GLY B 1 360 ? -0.417 -55.969 -7.289 1 97.12 360 GLY B C 1
ATOM 6467 O O . GLY B 1 360 ? -0.097 -55.438 -6.23 1 97.12 360 GLY B O 1
ATOM 6468 N N . LEU B 1 361 ? -0.778 -55.438 -8.336 1 98.25 361 LEU B N 1
ATOM 6469 C CA . LEU B 1 361 ? -0.886 -53.969 -8.367 1 98.25 361 LEU B CA 1
ATOM 6470 C C . LEU B 1 361 ? -1.819 -53.469 -7.266 1 98.25 361 LEU B C 1
ATOM 6472 O O . LEU B 1 361 ? -1.502 -52.5 -6.566 1 98.25 361 LEU B O 1
ATOM 6476 N N . ASP B 1 362 ? -3.016 -54.062 -7.109 1 98.12 362 ASP B N 1
ATOM 6477 C CA . ASP B 1 362 ? -3.98 -53.688 -6.082 1 98.12 362 ASP B CA 1
ATOM 6478 C C . ASP B 1 362 ? -3.371 -53.812 -4.688 1 98.12 362 ASP B C 1
ATOM 6480 O O . ASP B 1 362 ? -3.547 -52.906 -3.852 1 98.12 362 ASP B O 1
ATOM 6484 N N . GLN B 1 363 ? -2.641 -54.844 -4.445 1 97.75 363 GLN B N 1
ATOM 6485 C CA . GLN B 1 363 ? -2.006 -55.062 -3.15 1 97.75 363 GLN B CA 1
ATOM 6486 C C . GLN B 1 363 ? -0.936 -54 -2.883 1 97.75 363 GLN B C 1
ATOM 6488 O O . GLN B 1 363 ? -0.818 -53.5 -1.763 1 97.75 363 GLN B O 1
ATOM 6493 N N . ALA B 1 364 ? -0.168 -53.75 -3.93 1 97.88 364 ALA B N 1
ATOM 6494 C CA . ALA B 1 364 ? 0.894 -52.75 -3.791 1 97.88 364 ALA B CA 1
ATOM 6495 C C . ALA B 1 364 ? 0.321 -51.375 -3.434 1 97.88 364 ALA B C 1
ATOM 6497 O O . ALA B 1 364 ? 0.835 -50.688 -2.543 1 97.88 364 ALA B O 1
ATOM 6498 N N . VAL B 1 365 ? -0.71 -50.969 -4.105 1 98.38 365 VAL B N 1
ATOM 6499 C CA . VAL B 1 365 ? -1.333 -49.656 -3.855 1 98.38 365 VAL B CA 1
ATOM 6500 C C . VAL B 1 365 ? -1.982 -49.656 -2.473 1 98.38 365 VAL B C 1
ATOM 6502 O O . VAL B 1 365 ? -1.873 -48.688 -1.731 1 98.38 365 VAL B O 1
ATOM 6505 N N . ALA B 1 366 ? -2.633 -50.719 -2.111 1 97.69 366 ALA B N 1
ATOM 6506 C CA . ALA B 1 366 ? -3.252 -50.844 -0.794 1 97.69 366 ALA B CA 1
ATOM 6507 C C . ALA B 1 366 ? -2.213 -50.719 0.314 1 97.69 366 ALA B C 1
ATOM 6509 O O . ALA B 1 366 ? -2.455 -50.031 1.321 1 97.69 366 ALA B O 1
ATOM 6510 N N . LEU B 1 367 ? -1.147 -51.406 0.068 1 96.44 367 LEU B N 1
ATOM 6511 C CA . LEU B 1 367 ? -0.063 -51.312 1.042 1 96.44 367 LEU B CA 1
ATOM 6512 C C . LEU B 1 367 ? 0.422 -49.906 1.213 1 96.44 367 LEU B C 1
ATOM 6514 O O . LEU B 1 367 ? 0.622 -49.438 2.338 1 96.44 367 LEU B O 1
ATOM 6518 N N . CYS B 1 368 ? 0.62 -49.219 0.128 1 96.62 368 CYS B N 1
ATOM 6519 C CA . CYS B 1 368 ? 1.038 -47.812 0.162 1 96.62 368 CYS B CA 1
ATOM 6520 C C . CYS B 1 368 ? 0.018 -46.969 0.902 1 96.62 368 CYS B C 1
ATOM 6522 O O . CYS B 1 368 ? 0.385 -46.125 1.735 1 96.62 368 CYS B O 1
ATOM 6524 N N . MET B 1 369 ? -1.254 -47.156 0.659 1 96.31 369 MET B N 1
ATOM 6525 C CA . MET B 1 369 ? -2.314 -46.406 1.325 1 96.31 369 MET B CA 1
ATOM 6526 C C . MET B 1 369 ? -2.293 -46.656 2.83 1 96.31 369 MET B C 1
ATOM 6528 O O . MET B 1 369 ? -2.459 -45.719 3.619 1 96.31 369 MET B O 1
ATOM 6532 N N . ASP B 1 370 ? -2.068 -47.844 3.158 1 94.31 370 ASP B N 1
ATOM 6533 C CA . ASP B 1 370 ? -1.985 -48.219 4.57 1 94.31 370 ASP B CA 1
ATOM 6534 C C . ASP B 1 370 ? -0.838 -47.469 5.258 1 94.31 370 ASP B C 1
ATOM 6536 O O . ASP B 1 370 ? -1.008 -46.938 6.355 1 94.31 370 ASP B O 1
ATOM 6540 N N . HIS B 1 371 ? 0.25 -47.531 4.566 1 94.69 371 HIS B N 1
ATOM 6541 C CA . HIS B 1 371 ? 1.404 -46.812 5.113 1 94.69 371 HIS B CA 1
ATOM 6542 C C . HIS B 1 371 ? 1.117 -45.344 5.27 1 94.69 371 HIS B C 1
ATOM 6544 O O . HIS B 1 371 ? 1.508 -44.719 6.27 1 94.69 371 HIS B O 1
ATOM 6550 N N . CYS B 1 372 ? 0.48 -44.719 4.285 1 94.69 372 CYS B N 1
ATOM 6551 C CA . CYS B 1 372 ? 0.139 -43.312 4.328 1 94.69 372 CYS B CA 1
ATOM 6552 C C . CYS B 1 372 ? -0.801 -43 5.488 1 94.69 372 CYS B C 1
ATOM 6554 O O . CYS B 1 372 ? -0.633 -42 6.188 1 94.69 372 CYS B O 1
ATOM 6556 N N . HIS B 1 373 ? -1.75 -43.844 5.699 1 92.31 373 HIS B N 1
ATOM 6557 C CA . HIS B 1 373 ? -2.725 -43.688 6.77 1 92.31 373 HIS B CA 1
ATOM 6558 C C . HIS B 1 373 ? -2.049 -43.688 8.141 1 92.31 373 HIS B C 1
ATOM 6560 O O . HIS B 1 373 ? -2.32 -42.844 8.984 1 92.31 373 HIS B O 1
ATOM 6566 N N . TYR B 1 374 ? -1.16 -44.562 8.312 1 90.94 374 TYR B N 1
ATOM 6567 C CA . TYR B 1 374 ? -0.544 -44.75 9.617 1 90.94 374 TYR B CA 1
ATOM 6568 C C . TYR B 1 374 ? 0.545 -43.719 9.867 1 90.94 374 TYR B C 1
ATOM 6570 O O . TYR B 1 374 ? 0.869 -43.406 11.023 1 90.94 374 TYR B O 1
ATOM 6578 N N . ALA B 1 375 ? 1.136 -43.25 8.805 1 90.88 375 ALA B N 1
ATOM 6579 C CA . ALA B 1 375 ? 2.195 -42.25 8.953 1 90.88 375 ALA B CA 1
ATOM 6580 C C . ALA B 1 375 ? 1.639 -40.938 9.469 1 90.88 375 ALA B C 1
ATOM 6582 O O . ALA B 1 375 ? 2.375 -40.125 10.031 1 90.88 375 ALA B O 1
ATOM 6583 N N . GLU B 1 376 ? 0.402 -40.531 9.328 1 87.81 376 GLU B N 1
ATOM 6584 C CA . GLU B 1 376 ? -0.269 -39.312 9.805 1 87.81 376 GLU B CA 1
ATOM 6585 C C . GLU B 1 376 ? 0.519 -38.062 9.43 1 87.81 376 GLU B C 1
ATOM 6587 O O . GLU B 1 376 ? 0.797 -37.219 10.289 1 87.81 376 GLU B O 1
ATOM 6592 N N . LEU B 1 377 ? 0.815 -37.938 8.234 1 85.5 377 LEU B N 1
ATOM 6593 C CA . LEU B 1 377 ? 1.707 -36.906 7.738 1 85.5 377 LEU B CA 1
ATOM 6594 C C . LEU B 1 377 ? 0.977 -35.562 7.637 1 85.5 377 LEU B C 1
ATOM 6596 O O . LEU B 1 377 ? 1.608 -34.5 7.617 1 85.5 377 LEU B O 1
ATOM 6600 N N . SER B 1 378 ? -0.277 -35.531 7.383 1 78.94 378 SER B N 1
ATOM 6601 C CA . SER B 1 378 ? -1.043 -34.312 7.207 1 78.94 378 SER B CA 1
ATOM 6602 C C . SER B 1 378 ? -2.332 -34.344 8.016 1 78.94 378 SER B C 1
ATOM 6604 O O . SER B 1 378 ? -2.766 -35.406 8.469 1 78.94 378 SER B O 1
ATOM 6606 N N . GLY B 1 379 ? -2.736 -33.188 8.266 1 77.44 379 GLY B N 1
ATOM 6607 C CA . GLY B 1 379 ? -4.027 -33.094 8.93 1 77.44 379 GLY B CA 1
ATOM 6608 C C . GLY B 1 379 ? -5.18 -33.562 8.062 1 77.44 379 GLY B C 1
ATOM 6609 O O . GLY B 1 379 ? -6.246 -33.906 8.578 1 77.44 379 GLY B O 1
ATOM 6610 N N . ASP B 1 380 ? -4.926 -33.594 6.816 1 80 380 ASP B N 1
ATOM 6611 C CA . ASP B 1 380 ? -5.918 -34.094 5.871 1 80 380 ASP B CA 1
ATOM 6612 C C . ASP B 1 380 ? -5.703 -35.594 5.574 1 80 380 ASP B C 1
ATOM 6614 O O . ASP B 1 380 ? -4.73 -35.938 4.922 1 80 380 ASP B O 1
ATOM 6618 N N . ASP B 1 381 ? -6.594 -36.469 5.988 1 82 381 ASP B N 1
ATOM 6619 C CA . ASP B 1 381 ? -6.457 -37.906 5.836 1 82 381 ASP B CA 1
ATOM 6620 C C . ASP B 1 381 ? -6.977 -38.375 4.477 1 82 381 ASP B C 1
ATOM 6622 O O . ASP B 1 381 ? -7.082 -39.562 4.219 1 82 381 ASP B O 1
ATOM 6626 N N . ALA B 1 382 ? -7.176 -37.375 3.625 1 90.25 382 ALA B N 1
ATOM 6627 C CA . ALA B 1 382 ? -7.77 -37.781 2.352 1 90.25 382 ALA B CA 1
ATOM 6628 C C . ALA B 1 382 ? -6.797 -37.562 1.198 1 90.25 382 ALA B C 1
ATOM 6630 O O . ALA B 1 382 ? -7.078 -37.906 0.055 1 90.25 382 ALA B O 1
ATOM 6631 N N . TRP B 1 383 ? -5.598 -37.125 1.508 1 90.94 383 TRP B N 1
ATOM 6632 C CA . TRP B 1 383 ? -4.715 -36.719 0.426 1 90.94 383 TRP B CA 1
ATOM 6633 C C . TRP B 1 383 ? -4.254 -37.906 -0.398 1 90.94 383 TRP B C 1
ATOM 6635 O O . TRP B 1 383 ? -4.012 -37.781 -1.602 1 90.94 383 TRP B O 1
ATOM 6645 N N . PHE B 1 384 ? -4.172 -39.125 0.287 1 94.75 384 PHE B N 1
ATOM 6646 C CA . PHE B 1 384 ? -3.621 -40.281 -0.398 1 94.75 384 PHE B CA 1
ATOM 6647 C C . PHE B 1 384 ? -4.73 -41.094 -1.028 1 94.75 384 PHE B C 1
ATOM 6649 O O . PHE B 1 384 ? -4.465 -42.156 -1.627 1 94.75 384 PHE B O 1
ATOM 6656 N N . LYS B 1 385 ? -5.949 -40.656 -0.999 1 95.31 385 LYS B N 1
ATOM 6657 C CA . LYS B 1 385 ? -7.082 -41.406 -1.525 1 95.31 385 LYS B CA 1
ATOM 6658 C C . LYS B 1 385 ? -7.27 -41.156 -3.018 1 95.31 385 LYS B C 1
ATOM 6660 O O . LYS B 1 385 ? -8.008 -41.875 -3.689 1 95.31 385 LYS B O 1
ATOM 6665 N N . THR B 1 386 ? -6.609 -40.188 -3.512 1 95.94 386 THR B N 1
ATOM 6666 C CA . THR B 1 386 ? -6.586 -39.938 -4.949 1 95.94 386 THR B CA 1
ATOM 6667 C C . THR B 1 386 ? -5.395 -40.656 -5.594 1 95.94 386 THR B C 1
ATOM 6669 O O . THR B 1 386 ? -4.242 -40.375 -5.254 1 95.94 386 THR B O 1
ATOM 6672 N N . VAL B 1 387 ? -5.676 -41.531 -6.496 1 98.25 387 VAL B N 1
ATOM 6673 C CA . VAL B 1 387 ? -4.648 -42.312 -7.191 1 98.25 387 VAL B CA 1
ATOM 6674 C C . VAL B 1 387 ? -4.59 -41.875 -8.656 1 98.25 387 VAL B C 1
ATOM 6676 O O . VAL B 1 387 ? -5.605 -41.906 -9.352 1 98.25 387 VAL B O 1
ATOM 6679 N N . ILE B 1 388 ? -3.455 -41.469 -9.062 1 98.19 388 ILE B N 1
ATOM 6680 C CA . ILE B 1 388 ? -3.275 -41.062 -10.453 1 98.19 388 ILE B CA 1
ATOM 6681 C C . ILE B 1 388 ? -2.451 -42.125 -11.195 1 98.19 388 ILE B C 1
ATOM 6683 O O . ILE B 1 388 ? -1.351 -42.469 -10.766 1 98.19 388 ILE B O 1
ATOM 6687 N N . LEU B 1 389 ? -3.014 -42.625 -12.25 1 98.5 389 LEU B N 1
ATOM 6688 C CA . LEU B 1 389 ? -2.277 -43.562 -13.086 1 98.5 389 LEU B CA 1
ATOM 6689 C C . LEU B 1 389 ? -1.47 -42.812 -14.148 1 98.5 389 LEU B C 1
ATOM 6691 O O . LEU B 1 389 ? -1.926 -41.812 -14.688 1 98.5 389 LEU B O 1
ATOM 6695 N N . THR B 1 390 ? -0.286 -43.312 -14.391 1 97.25 390 THR B N 1
ATOM 6696 C CA . THR B 1 390 ? 0.559 -42.719 -15.438 1 97.25 390 THR B CA 1
ATOM 6697 C C . THR B 1 390 ? 1.423 -43.812 -16.078 1 97.25 390 THR B C 1
ATOM 6699 O O . THR B 1 390 ? 1.627 -44.875 -15.5 1 97.25 390 THR B O 1
ATOM 6702 N N . GLY B 1 391 ? 1.873 -43.531 -17.312 1 94.56 391 GLY B N 1
ATOM 6703 C CA . GLY B 1 391 ? 2.613 -44.5 -18.109 1 94.56 391 GLY B CA 1
ATOM 6704 C C . GLY B 1 391 ? 1.817 -45.062 -19.281 1 94.56 391 GLY B C 1
ATOM 6705 O O . GLY B 1 391 ? 0.588 -44.969 -19.297 1 94.56 391 GLY B O 1
ATOM 6706 N N . GLY B 1 392 ? 2.494 -45.656 -20.156 1 93.31 392 GLY B N 1
ATOM 6707 C CA . GLY B 1 392 ? 1.839 -46.156 -21.344 1 93.31 392 GLY B CA 1
ATOM 6708 C C . GLY B 1 392 ? 0.865 -47.281 -21.047 1 93.31 392 GLY B C 1
ATOM 6709 O O . GLY B 1 392 ? -0.269 -47.281 -21.531 1 93.31 392 GLY B O 1
ATOM 6710 N N . SER B 1 393 ? 1.344 -48.188 -20.234 1 95.44 393 SER B N 1
ATOM 6711 C CA . SER B 1 393 ? 0.524 -49.375 -19.938 1 95.44 393 SER B CA 1
ATOM 6712 C C . SER B 1 393 ? -0.602 -49.031 -18.969 1 95.44 393 SER B C 1
ATOM 6714 O O . SER B 1 393 ? -1.519 -49.844 -18.781 1 95.44 393 SER B O 1
ATOM 6716 N N . ALA B 1 394 ? -0.522 -47.906 -18.359 1 97.25 394 ALA B N 1
ATOM 6717 C CA . ALA B 1 394 ? -1.598 -47.438 -17.484 1 97.25 394 ALA B CA 1
ATOM 6718 C C . ALA B 1 394 ? -2.822 -47.031 -18.297 1 97.25 394 ALA B C 1
ATOM 6720 O O . ALA B 1 394 ? -3.9 -46.812 -17.734 1 97.25 394 ALA B O 1
ATOM 6721 N N . CYS B 1 395 ? -2.639 -47 -19.578 1 97 395 CYS B N 1
ATOM 6722 C CA . CYS B 1 395 ? -3.719 -46.562 -20.453 1 97 395 CYS B CA 1
ATOM 6723 C C . CYS B 1 395 ? -4.605 -47.719 -20.844 1 97 395 CYS B C 1
ATOM 6725 O O . CYS B 1 395 ? -5.598 -47.562 -21.562 1 97 395 CYS B O 1
ATOM 6727 N N . LEU B 1 396 ? -4.301 -48.906 -20.438 1 98 396 LEU B N 1
ATOM 6728 C CA . LEU B 1 396 ? -5.137 -50.062 -20.766 1 98 396 LEU B CA 1
ATOM 6729 C C . LEU B 1 396 ? -6.574 -49.844 -20.312 1 98 396 LEU B C 1
ATOM 6731 O O . LEU B 1 396 ? -6.816 -49.5 -19.141 1 98 396 LEU B O 1
ATOM 6735 N N . PRO B 1 397 ? -7.496 -50.062 -21.234 1 97.94 397 PRO B N 1
ATOM 6736 C CA . PRO B 1 397 ? -8.898 -49.844 -20.844 1 97.94 397 PRO B CA 1
ATOM 6737 C C . PRO B 1 397 ? -9.312 -50.75 -19.688 1 97.94 397 PRO B C 1
ATOM 6739 O O . PRO B 1 397 ? -8.938 -51.938 -19.656 1 97.94 397 PRO B O 1
ATOM 6742 N N . GLY B 1 398 ? -10.008 -50.156 -18.75 1 98.19 398 GLY B N 1
ATOM 6743 C CA . GLY B 1 398 ? -10.562 -50.906 -17.641 1 98.19 398 GLY B CA 1
ATOM 6744 C C . GLY B 1 398 ? -9.648 -50.938 -16.438 1 98.19 398 GLY B C 1
ATOM 6745 O O . GLY B 1 398 ? -10.062 -51.375 -15.352 1 98.19 398 GLY B O 1
ATOM 6746 N N . LEU B 1 399 ? -8.453 -50.562 -16.594 1 98.5 399 LEU B N 1
ATOM 6747 C CA . LEU B 1 399 ? -7.465 -50.688 -15.523 1 98.5 399 LEU B CA 1
ATOM 6748 C C . LEU B 1 399 ? -7.871 -49.844 -14.312 1 98.5 399 LEU B C 1
ATOM 6750 O O . LEU B 1 399 ? -7.848 -50.344 -13.18 1 98.5 399 LEU B O 1
ATOM 6754 N N . ALA B 1 400 ? -8.211 -48.594 -14.531 1 98.25 400 ALA B N 1
ATOM 6755 C CA . ALA B 1 400 ? -8.555 -47.688 -13.438 1 98.25 400 ALA B CA 1
ATOM 6756 C C . ALA B 1 400 ? -9.75 -48.219 -12.648 1 98.25 400 ALA B C 1
ATOM 6758 O O . ALA B 1 400 ? -9.711 -48.281 -11.414 1 98.25 400 ALA B O 1
ATOM 6759 N N . GLU B 1 401 ? -10.781 -48.656 -13.32 1 97.75 401 GLU B N 1
ATOM 6760 C CA . GLU B 1 401 ? -11.984 -49.156 -12.688 1 97.75 401 GLU B CA 1
ATOM 6761 C C . GLU B 1 401 ? -11.695 -50.438 -11.898 1 97.75 401 GLU B C 1
ATOM 6763 O O . GLU B 1 401 ? -12.18 -50.594 -10.773 1 97.75 401 GLU B O 1
ATOM 6768 N N . ARG B 1 402 ? -10.977 -51.312 -12.539 1 98.38 402 ARG B N 1
ATOM 6769 C CA . ARG B 1 402 ? -10.625 -52.562 -11.883 1 98.38 402 ARG B CA 1
ATOM 6770 C C . ARG B 1 402 ? -9.828 -52.312 -10.602 1 98.38 402 ARG B C 1
ATOM 6772 O O . ARG B 1 402 ? -10.109 -52.906 -9.562 1 98.38 402 ARG B O 1
ATOM 6779 N N . LEU B 1 403 ? -8.844 -51.406 -10.703 1 98.44 403 LEU B N 1
ATOM 6780 C CA . LEU B 1 403 ? -8.016 -51.125 -9.539 1 98.44 403 LEU B CA 1
ATOM 6781 C C . LEU B 1 403 ? -8.852 -50.531 -8.414 1 98.44 403 LEU B C 1
ATOM 6783 O O . LEU B 1 403 ? -8.695 -50.906 -7.254 1 98.44 403 LEU B O 1
ATOM 6787 N N . GLU B 1 404 ? -9.68 -49.531 -8.773 1 97.81 404 GLU B N 1
ATOM 6788 C CA . GLU B 1 404 ? -10.555 -48.938 -7.777 1 97.81 404 GLU B CA 1
ATOM 6789 C C . GLU B 1 404 ? -11.422 -49.969 -7.082 1 97.81 404 GLU B C 1
ATOM 6791 O O . GLU B 1 404 ? -11.547 -49.969 -5.855 1 97.81 404 GLU B O 1
ATOM 6796 N N . LYS B 1 405 ? -11.992 -50.844 -7.836 1 97.25 405 LYS B N 1
ATOM 6797 C CA . LYS B 1 405 ? -12.828 -51.938 -7.309 1 97.25 405 LYS B CA 1
ATOM 6798 C C . LYS B 1 405 ? -12.039 -52.812 -6.355 1 97.25 405 LYS B C 1
ATOM 6800 O O . LYS B 1 405 ? -12.5 -53.125 -5.254 1 97.25 405 LYS B O 1
ATOM 6805 N N . GLU B 1 406 ? -10.844 -53.281 -6.766 1 97.75 406 GLU B N 1
ATOM 6806 C CA . GLU B 1 406 ? -10.008 -54.156 -5.953 1 97.75 406 GLU B CA 1
ATOM 6807 C C . GLU B 1 406 ? -9.617 -53.469 -4.641 1 97.75 406 GLU B C 1
ATOM 6809 O O . GLU B 1 406 ? -9.586 -54.125 -3.592 1 97.75 406 GLU B O 1
ATOM 6814 N N . LEU B 1 407 ? -9.336 -52.156 -4.676 1 97.5 407 LEU B N 1
ATOM 6815 C CA . LEU B 1 407 ? -8.914 -51.438 -3.486 1 97.5 407 LEU B CA 1
ATOM 6816 C C . LEU B 1 407 ? -10.047 -51.344 -2.473 1 97.5 407 LEU B C 1
ATOM 6818 O O . LEU B 1 407 ? -9.82 -51.438 -1.267 1 97.5 407 LEU B O 1
ATOM 6822 N N . ARG B 1 408 ? -11.211 -51.094 -2.963 1 95.44 408 ARG B N 1
ATOM 6823 C CA . ARG B 1 408 ? -12.375 -51.031 -2.08 1 95.44 408 ARG B CA 1
ATOM 6824 C C . ARG B 1 408 ? -12.586 -52.375 -1.358 1 95.44 408 ARG B C 1
ATOM 6826 O O . ARG B 1 408 ? -13.047 -52.406 -0.217 1 95.44 408 ARG B O 1
ATOM 6833 N N . GLY B 1 409 ? -12.273 -53.406 -1.995 1 94.81 409 GLY B N 1
ATOM 6834 C CA . GLY B 1 409 ? -12.414 -54.75 -1.398 1 94.81 409 GLY B CA 1
ATOM 6835 C C . GLY B 1 409 ? -11.281 -55.094 -0.457 1 94.81 409 GLY B C 1
ATOM 6836 O O . GLY B 1 409 ? -11.477 -55.812 0.522 1 94.81 409 GLY B O 1
ATOM 6837 N N . LEU B 1 410 ? -10.094 -54.625 -0.669 1 95.75 410 LEU B N 1
ATOM 6838 C CA . LEU B 1 410 ? -8.883 -55 0.061 1 95.75 410 LEU B CA 1
ATOM 6839 C C . LEU B 1 410 ? -8.742 -54.156 1.334 1 95.75 410 LEU B C 1
ATOM 6841 O O . LEU B 1 410 ? -8.172 -54.625 2.322 1 95.75 410 LEU B O 1
ATOM 6845 N N . LEU B 1 411 ? -9.25 -52.906 1.352 1 95.81 411 LEU B N 1
ATOM 6846 C CA . LEU B 1 411 ? -9 -51.969 2.445 1 95.81 411 LEU B CA 1
ATOM 6847 C C . LEU B 1 411 ? -10.242 -51.812 3.314 1 95.81 411 LEU B C 1
ATOM 6849 O O . LEU B 1 411 ? -11.367 -51.938 2.826 1 95.81 411 LEU B O 1
ATOM 6853 N N . PRO B 1 412 ? -10.023 -51.531 4.621 1 94.56 412 PRO B N 1
ATOM 6854 C CA . PRO B 1 412 ? -11.164 -51.219 5.48 1 94.56 412 PRO B CA 1
ATOM 6855 C C . PRO B 1 412 ? -11.945 -50 5.016 1 94.56 412 PRO B C 1
ATOM 6857 O O . PRO B 1 412 ? -11.398 -49.156 4.301 1 94.56 412 PRO B O 1
ATOM 6860 N N . SER B 1 413 ? -13.148 -49.812 5.422 1 92.44 413 SER B N 1
ATOM 6861 C CA . SER B 1 413 ? -14.047 -48.781 4.977 1 92.44 413 SER B CA 1
ATOM 6862 C C . SER B 1 413 ? -13.516 -47.375 5.359 1 92.44 413 SER B C 1
ATOM 6864 O O . SER B 1 413 ? -13.734 -46.406 4.641 1 92.44 413 SER B O 1
ATOM 6866 N N . SER B 1 414 ? -12.836 -47.344 6.453 1 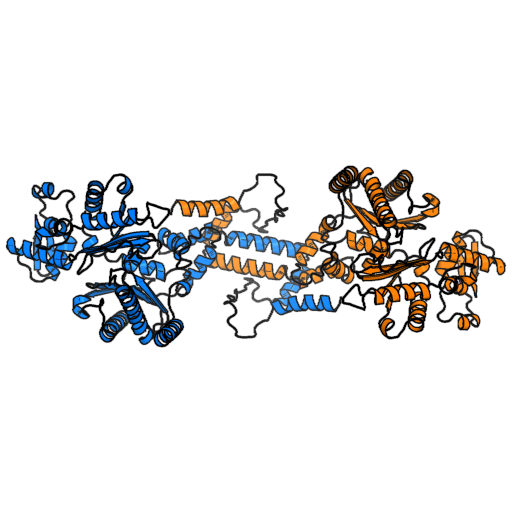88.81 414 SER B N 1
ATOM 6867 C CA . SER B 1 414 ? -12.297 -46.062 6.922 1 88.81 414 SER B CA 1
ATOM 6868 C C . SER B 1 414 ? -11.281 -45.5 5.938 1 88.81 414 SER B C 1
ATOM 6870 O O . SER B 1 414 ? -11.195 -44.281 5.758 1 88.81 414 SER B O 1
ATOM 6872 N N . ILE B 1 415 ? -10.633 -46.375 5.238 1 91.44 415 ILE B N 1
ATOM 6873 C CA . ILE B 1 415 ? -9.602 -45.969 4.293 1 91.44 415 ILE B CA 1
ATOM 6874 C C . ILE B 1 415 ? -10.172 -45.938 2.879 1 91.44 415 ILE B C 1
ATOM 6876 O O . ILE B 1 415 ? -9.875 -45.031 2.096 1 91.44 415 ILE B O 1
ATOM 6880 N N . SER B 1 416 ? -11.039 -46.844 2.609 1 92.31 416 SER B N 1
ATOM 6881 C CA . SER B 1 416 ? -11.484 -47.031 1.235 1 92.31 416 SER B CA 1
ATOM 6882 C C . SER B 1 416 ? -12.516 -46 0.827 1 92.31 416 SER B C 1
ATOM 6884 O O . SER B 1 416 ? -12.68 -45.719 -0.361 1 92.31 416 SER B O 1
ATOM 6886 N N . ASN B 1 417 ? -13.172 -45.469 1.771 1 92.5 417 ASN B N 1
ATOM 6887 C CA . ASN B 1 417 ? -14.172 -44.438 1.443 1 92.5 417 ASN B CA 1
ATOM 6888 C C . ASN B 1 417 ? -13.531 -43.219 0.825 1 92.5 417 ASN B C 1
ATOM 6890 O O . ASN B 1 417 ? -12.602 -42.625 1.397 1 92.5 417 ASN B O 1
ATOM 6894 N N . GLY B 1 418 ? -13.945 -42.906 -0.38 1 93.56 418 GLY B N 1
ATOM 6895 C CA . GLY B 1 418 ? -13.477 -41.688 -1.019 1 93.56 418 GLY B CA 1
ATOM 6896 C C . GLY B 1 418 ? -12.328 -41.938 -1.984 1 93.56 418 GLY B C 1
ATOM 6897 O O . GLY B 1 418 ? -11.789 -40.969 -2.564 1 93.56 418 GLY B O 1
ATOM 6898 N N . ILE B 1 419 ? -11.875 -43.188 -2.154 1 96 419 ILE B N 1
ATOM 6899 C CA . ILE B 1 419 ? -10.797 -43.5 -3.082 1 96 419 ILE B CA 1
ATOM 6900 C C . ILE B 1 419 ? -11.234 -43.188 -4.512 1 96 419 ILE B C 1
ATOM 6902 O O . ILE B 1 419 ? -12.352 -43.531 -4.91 1 96 419 ILE B O 1
ATOM 6906 N N . ARG B 1 420 ? -10.445 -42.531 -5.168 1 96.25 420 ARG B N 1
ATOM 6907 C CA . ARG B 1 420 ? -10.664 -42.219 -6.582 1 96.25 420 ARG B CA 1
ATOM 6908 C C . ARG B 1 420 ? -9.422 -42.562 -7.402 1 96.25 420 ARG B C 1
ATOM 6910 O O . ARG B 1 420 ? -8.32 -42.094 -7.094 1 96.25 420 ARG B O 1
ATOM 6917 N N . VAL B 1 421 ? -9.594 -43.406 -8.406 1 98.06 421 VAL B N 1
ATOM 6918 C CA . VAL B 1 421 ? -8.508 -43.719 -9.32 1 98.06 421 VAL B CA 1
ATOM 6919 C C . VAL B 1 421 ? -8.711 -43 -10.648 1 98.06 421 VAL B C 1
ATOM 6921 O O . VAL B 1 421 ? -9.742 -43.188 -11.305 1 98.06 421 VAL B O 1
ATOM 6924 N N . ILE B 1 422 ? -7.809 -42.188 -11 1 97.31 422 ILE B N 1
ATOM 6925 C CA . ILE B 1 422 ? -7.91 -41.375 -12.203 1 97.31 422 ILE B CA 1
ATOM 6926 C C . ILE B 1 422 ? -6.996 -41.938 -13.289 1 97.31 422 ILE B C 1
ATOM 6928 O O . ILE B 1 422 ? -5.785 -42.062 -13.086 1 97.31 422 ILE B O 1
ATOM 6932 N N . PRO B 1 423 ? -7.574 -42.344 -14.422 1 97.88 423 PRO B N 1
ATOM 6933 C CA . PRO B 1 423 ? -6.715 -42.75 -15.531 1 97.88 423 PRO B CA 1
ATOM 6934 C C . PRO B 1 423 ? -5.793 -41.625 -16.016 1 97.88 423 PRO B C 1
ATOM 6936 O O . PRO B 1 423 ? -5.984 -40.469 -15.641 1 97.88 423 PRO B O 1
ATOM 6939 N N . PRO B 1 424 ? -4.727 -41.969 -16.75 1 97.56 424 PRO B N 1
ATOM 6940 C CA . PRO B 1 424 ? -3.836 -40.906 -17.234 1 97.56 424 PRO B CA 1
ATOM 6941 C C . PRO B 1 424 ? -4.574 -39.812 -18 1 97.56 424 PRO B C 1
ATOM 6943 O O . PRO B 1 424 ? -5.133 -40.094 -19.062 1 97.56 424 PRO B O 1
ATOM 6946 N N . PRO B 1 425 ? -4.539 -38.594 -17.469 1 95.56 425 PRO B N 1
ATOM 6947 C CA . PRO B 1 425 ? -5.348 -37.531 -18.062 1 95.56 425 PRO B CA 1
ATOM 6948 C C . PRO B 1 425 ? -4.977 -37.25 -19.5 1 95.56 425 PRO B C 1
ATOM 6950 O O . PRO B 1 425 ? -5.828 -36.812 -20.297 1 95.56 425 PRO B O 1
ATOM 6953 N N . TYR B 1 426 ? -3.734 -37.469 -19.875 1 96.56 426 TYR B N 1
ATOM 6954 C CA . TYR B 1 426 ? -3.273 -37.156 -21.234 1 96.56 426 TYR B CA 1
ATOM 6955 C C . TYR B 1 426 ? -2.613 -38.406 -21.859 1 96.56 426 TYR B C 1
ATOM 6957 O O . TYR B 1 426 ? -1.612 -38.281 -22.562 1 96.56 426 TYR B O 1
ATOM 6965 N N . GLY B 1 427 ? -3.146 -39.594 -21.422 1 95.94 427 GLY B N 1
ATOM 6966 C CA . GLY B 1 427 ? -2.588 -40.812 -21.969 1 95.94 427 GLY B CA 1
ATOM 6967 C C . GLY B 1 427 ? -1.127 -41 -21.609 1 95.94 427 GLY B C 1
ATOM 6968 O O . GLY B 1 427 ? -0.724 -40.75 -20.469 1 95.94 427 GLY B O 1
ATOM 6969 N N . ALA B 1 428 ? -0.402 -41.5 -22.578 1 94.75 428 ALA B N 1
ATOM 6970 C CA . ALA B 1 428 ? 1.005 -41.812 -22.359 1 94.75 428 ALA B CA 1
ATOM 6971 C C . ALA B 1 428 ? 1.84 -40.562 -22.188 1 94.75 428 ALA B C 1
ATOM 6973 O O . ALA B 1 428 ? 2.992 -40.625 -21.75 1 94.75 428 ALA B O 1
ATOM 6974 N N . ASP B 1 429 ? 1.235 -39.344 -22.484 1 96.56 429 ASP B N 1
ATOM 6975 C CA . ASP B 1 429 ? 1.98 -38.094 -22.438 1 96.56 429 ASP B CA 1
ATOM 6976 C C . ASP B 1 429 ? 1.709 -37.344 -21.141 1 96.56 429 ASP B C 1
ATOM 6978 O O . ASP B 1 429 ? 2.049 -36.156 -21.031 1 96.56 429 ASP B O 1
ATOM 6982 N N . THR B 1 430 ? 1.1 -37.938 -20.156 1 97.62 430 THR B N 1
ATOM 6983 C CA . THR B 1 430 ? 0.625 -37.281 -18.953 1 97.62 430 THR B CA 1
ATOM 6984 C C . THR B 1 430 ? 1.76 -36.531 -18.266 1 97.62 430 THR B C 1
ATOM 6986 O O . THR B 1 430 ? 1.616 -35.344 -17.922 1 97.62 430 THR B O 1
ATOM 6989 N N . ALA B 1 431 ? 2.904 -37.156 -18.094 1 97.31 431 ALA B N 1
ATOM 6990 C CA . ALA B 1 431 ? 4.023 -36.469 -17.438 1 97.31 431 ALA B CA 1
ATOM 6991 C C . ALA B 1 431 ? 4.508 -35.281 -18.234 1 97.31 431 ALA B C 1
ATOM 6993 O O . ALA B 1 431 ? 4.855 -34.25 -17.672 1 97.31 431 ALA B O 1
ATOM 6994 N N . TRP B 1 432 ? 4.52 -35.375 -19.547 1 98.12 432 TRP B N 1
ATOM 6995 C CA . TRP B 1 432 ? 4.914 -34.281 -20.422 1 98.12 432 TRP B CA 1
ATOM 6996 C C . TRP B 1 432 ? 3.988 -33.094 -20.219 1 98.12 432 TRP B C 1
ATOM 6998 O O . TRP B 1 432 ? 4.445 -31.938 -20.172 1 98.12 432 TRP B O 1
ATOM 7008 N N . PHE B 1 433 ? 2.746 -33.344 -20.062 1 97.94 433 PHE B N 1
ATOM 7009 C CA . PHE B 1 433 ? 1.772 -32.25 -19.891 1 97.94 433 PHE B CA 1
ATOM 7010 C C . PHE B 1 433 ? 1.935 -31.594 -18.531 1 97.94 433 PHE B C 1
ATOM 7012 O O . PHE B 1 433 ? 1.671 -30.406 -18.375 1 97.94 433 PHE B O 1
ATOM 7019 N N . GLY B 1 434 ? 2.311 -32.375 -17.547 1 97.81 434 GLY B N 1
ATOM 7020 C CA . GLY B 1 434 ? 2.682 -31.766 -16.281 1 97.81 434 GLY B CA 1
ATOM 7021 C C . GLY B 1 434 ? 3.822 -30.781 -16.406 1 97.81 434 GLY B C 1
ATOM 7022 O O . GLY B 1 434 ? 3.781 -29.688 -15.82 1 97.81 434 GLY B O 1
ATOM 7023 N N . ALA B 1 435 ? 4.816 -31.141 -17.188 1 98.06 435 ALA B N 1
ATOM 7024 C CA . ALA B 1 435 ? 5.953 -30.266 -17.453 1 98.06 435 ALA B CA 1
ATOM 7025 C C . ALA B 1 435 ? 5.523 -29.031 -18.234 1 98.06 435 ALA B C 1
ATOM 7027 O O . ALA B 1 435 ? 6.02 -27.938 -17.984 1 98.06 435 ALA B O 1
ATOM 7028 N N . LYS B 1 436 ? 4.629 -29.281 -19.156 1 97.62 436 LYS B N 1
ATOM 7029 C CA . LYS B 1 436 ? 4.078 -28.172 -19.938 1 97.62 436 LYS B CA 1
ATOM 7030 C C . LYS B 1 436 ? 3.396 -27.156 -19.031 1 97.62 436 LYS B C 1
ATOM 7032 O O . LYS B 1 436 ? 3.572 -25.953 -19.203 1 97.62 436 LYS B O 1
ATOM 7037 N N . LEU B 1 437 ? 2.664 -27.656 -18.109 1 96.5 437 LEU B N 1
ATOM 7038 C CA . LEU B 1 437 ? 1.991 -26.797 -17.156 1 96.5 437 LEU B CA 1
ATOM 7039 C C . LEU B 1 437 ? 3 -25.938 -16.391 1 96.5 437 LEU B C 1
ATOM 7041 O O . LEU B 1 437 ? 2.846 -24.719 -16.312 1 96.5 437 LEU B O 1
ATOM 7045 N N . VAL B 1 438 ? 4.051 -26.5 -15.93 1 96.25 438 VAL B N 1
ATOM 7046 C CA . VAL B 1 438 ? 5.07 -25.812 -15.156 1 96.25 438 VAL B CA 1
ATOM 7047 C C . VAL B 1 438 ? 5.805 -24.812 -16.047 1 96.25 438 VAL B C 1
ATOM 7049 O O . VAL B 1 438 ? 6.008 -23.656 -15.656 1 96.25 438 VAL B O 1
ATOM 7052 N N . GLY B 1 439 ? 6.121 -25.219 -17.25 1 96.5 439 GLY B N 1
ATOM 7053 C CA . GLY B 1 439 ? 6.891 -24.391 -18.172 1 96.5 439 GLY B CA 1
ATOM 7054 C C . GLY B 1 439 ? 6.133 -23.172 -18.656 1 96.5 439 GLY B C 1
ATOM 7055 O O . GLY B 1 439 ? 6.723 -22.266 -19.219 1 96.5 439 GLY B O 1
ATOM 7056 N N . ASN B 1 440 ? 4.809 -23.156 -18.375 1 96 440 ASN B N 1
ATOM 7057 C CA . ASN B 1 440 ? 3.992 -22.047 -18.875 1 96 440 ASN B CA 1
ATOM 7058 C C . ASN B 1 440 ? 3.459 -21.188 -17.734 1 96 440 ASN B C 1
ATOM 7060 O O . ASN B 1 440 ? 2.631 -20.312 -17.953 1 96 440 ASN B O 1
ATOM 7064 N N . LEU B 1 441 ? 3.914 -21.453 -16.562 1 95.06 441 LEU B N 1
ATOM 7065 C CA . LEU B 1 441 ? 3.523 -20.609 -15.43 1 95.06 441 LEU B CA 1
ATOM 7066 C C . LEU B 1 441 ? 4.059 -19.203 -15.586 1 95.06 441 LEU B C 1
ATOM 7068 O O . LEU B 1 441 ? 5.121 -18.984 -16.172 1 95.06 441 LEU B O 1
ATOM 7072 N N . SER B 1 442 ? 3.26 -18.297 -15.008 1 94.19 442 SER B N 1
ATOM 7073 C CA . SER B 1 442 ? 3.633 -16.891 -15.086 1 94.19 442 SER B CA 1
ATOM 7074 C C . SER B 1 442 ? 4.969 -16.641 -14.398 1 94.19 442 SER B C 1
ATOM 7076 O O . SER B 1 442 ? 5.699 -15.719 -14.773 1 94.19 442 SER B O 1
ATOM 7078 N N . THR B 1 443 ? 5.367 -17.438 -13.438 1 93.25 443 THR B N 1
ATOM 7079 C CA . THR B 1 443 ? 6.57 -17.219 -12.641 1 93.25 443 THR B CA 1
ATOM 7080 C C . THR B 1 443 ? 7.738 -18.031 -13.195 1 93.25 443 THR B C 1
ATOM 7082 O O . THR B 1 443 ? 8.82 -18.062 -12.602 1 93.25 443 THR B O 1
ATOM 7085 N N . PHE B 1 444 ? 7.516 -18.797 -14.281 1 94.94 444 PHE B N 1
ATOM 7086 C CA . PHE B 1 444 ? 8.57 -19.562 -14.93 1 94.94 444 PHE B CA 1
ATOM 7087 C C . PHE B 1 444 ? 9.469 -18.656 -15.75 1 94.94 444 PHE B C 1
ATOM 7089 O O . PHE B 1 444 ? 8.992 -17.734 -16.438 1 94.94 444 PHE B O 1
ATOM 7096 N N . PRO B 1 445 ? 10.852 -18.734 -15.727 1 93.62 445 PRO B N 1
ATOM 7097 C CA . PRO B 1 445 ? 11.602 -19.844 -15.125 1 93.62 445 PRO B CA 1
ATOM 7098 C C . PRO B 1 445 ? 12.016 -19.562 -13.688 1 93.62 445 PRO B C 1
ATOM 7100 O O . PRO B 1 445 ? 12.391 -20.484 -12.953 1 93.62 445 PRO B O 1
ATOM 7103 N N . GLY B 1 446 ? 11.906 -18.375 -13.195 1 86.62 446 GLY B N 1
ATOM 7104 C CA . GLY B 1 446 ? 12.539 -17.875 -11.984 1 86.62 446 GLY B CA 1
ATOM 7105 C C . GLY B 1 446 ? 12.234 -18.734 -10.766 1 86.62 446 GLY B C 1
ATOM 7106 O O . GLY B 1 446 ? 13.156 -19.25 -10.133 1 86.62 446 GLY B O 1
ATOM 7107 N N . ALA B 1 447 ? 11.039 -19.094 -10.531 1 83.25 447 ALA B N 1
ATOM 7108 C CA . ALA B 1 447 ? 10.664 -19.828 -9.312 1 83.25 447 ALA B CA 1
ATOM 7109 C C . ALA B 1 447 ? 10.922 -21.312 -9.469 1 83.25 447 ALA B C 1
ATOM 7111 O O . ALA B 1 447 ? 10.953 -22.047 -8.477 1 83.25 447 ALA B O 1
ATOM 7112 N N . TRP B 1 448 ? 11.336 -21.812 -10.656 1 90.56 448 TRP B N 1
ATOM 7113 C CA . TRP B 1 448 ? 11.258 -23.25 -10.906 1 90.56 448 TRP B CA 1
ATOM 7114 C C . TRP B 1 448 ? 12.594 -23.797 -11.414 1 90.56 448 TRP B C 1
ATOM 7116 O O . TRP B 1 448 ? 12.844 -25 -11.359 1 90.56 448 TRP B O 1
ATOM 7126 N N . CYS B 1 449 ? 13.406 -22.875 -11.883 1 93 449 CYS B N 1
ATOM 7127 C CA . CYS B 1 449 ? 14.609 -23.359 -12.555 1 93 449 CYS B CA 1
ATOM 7128 C C . CYS B 1 449 ? 15.859 -23 -11.75 1 93 449 CYS B C 1
ATOM 7130 O O . CYS B 1 449 ? 15.859 -22.016 -11.008 1 93 449 CYS B O 1
ATOM 7132 N N . ALA B 1 450 ? 16.828 -23.828 -11.867 1 93 450 ALA B N 1
ATOM 7133 C CA . ALA B 1 450 ? 18.188 -23.484 -11.461 1 93 450 ALA B CA 1
ATOM 7134 C C . ALA B 1 450 ? 18.984 -22.922 -12.633 1 93 450 ALA B C 1
ATOM 7136 O O . ALA B 1 450 ? 18.859 -23.391 -13.766 1 93 450 ALA B O 1
ATOM 7137 N N . THR B 1 451 ? 19.734 -21.906 -12.297 1 93.19 451 THR B N 1
ATOM 7138 C CA . THR B 1 451 ? 20.594 -21.328 -13.32 1 93.19 451 THR B CA 1
ATOM 7139 C C . THR B 1 451 ? 22 -21.891 -13.219 1 93.19 451 THR B C 1
ATOM 7141 O O . THR B 1 451 ? 22.359 -22.5 -12.211 1 93.19 451 THR B O 1
ATOM 7144 N N . LYS B 1 452 ? 22.719 -21.719 -14.289 1 89.62 452 LYS B N 1
ATOM 7145 C CA . LYS B 1 452 ? 24.094 -22.203 -14.344 1 89.62 452 LYS B CA 1
ATOM 7146 C C . LYS B 1 452 ? 24.922 -21.609 -13.211 1 89.62 452 LYS B C 1
ATOM 7148 O O . LYS B 1 452 ? 25.719 -22.312 -12.57 1 89.62 452 LYS B O 1
ATOM 7153 N N . LYS B 1 453 ? 24.703 -20.359 -12.93 1 88.62 453 LYS B N 1
ATOM 7154 C CA . LYS B 1 453 ? 25.438 -19.672 -11.867 1 88.62 453 LYS B CA 1
ATOM 7155 C C . LYS B 1 453 ? 25.109 -20.266 -10.508 1 88.62 453 LYS B C 1
ATOM 7157 O O . LYS B 1 453 ? 26.016 -20.516 -9.703 1 88.62 453 LYS B O 1
ATOM 7162 N N . GLN B 1 454 ? 23.891 -20.5 -10.242 1 87.44 454 GLN B N 1
ATOM 7163 C CA . GLN B 1 454 ? 23.469 -21.078 -8.977 1 87.44 454 GLN B CA 1
ATOM 7164 C C . GLN B 1 454 ? 24.031 -22.484 -8.797 1 87.44 454 GLN B C 1
ATOM 7166 O O . GLN B 1 454 ? 24.406 -22.875 -7.695 1 87.44 454 GLN B O 1
ATOM 7171 N N . PHE B 1 455 ? 24.078 -23.266 -9.906 1 88 455 PHE B N 1
ATOM 7172 C CA . PHE B 1 455 ? 24.547 -24.641 -9.867 1 88 455 PHE B CA 1
ATOM 7173 C C . PHE B 1 455 ? 26.047 -24.688 -9.57 1 88 455 PHE B C 1
ATOM 7175 O O . PHE B 1 455 ? 26.5 -25.531 -8.789 1 88 455 PHE B O 1
ATOM 7182 N N . ARG B 1 456 ? 26.812 -23.844 -10.102 1 84.19 456 ARG B N 1
ATOM 7183 C CA . ARG B 1 456 ? 28.25 -23.781 -9.867 1 84.19 456 ARG B CA 1
ATOM 7184 C C . ARG B 1 456 ? 28.547 -23.438 -8.414 1 84.19 456 ARG B C 1
ATOM 7186 O O . ARG B 1 456 ? 29.469 -24 -7.816 1 84.19 456 ARG B O 1
ATOM 7193 N N . ARG B 1 457 ? 27.766 -22.594 -7.855 1 73.38 457 ARG B N 1
ATOM 7194 C CA . ARG B 1 457 ? 27.969 -22.188 -6.469 1 73.38 457 ARG B CA 1
ATOM 7195 C C . ARG B 1 457 ? 27.703 -23.344 -5.516 1 73.38 457 ARG B C 1
ATOM 7197 O O . ARG B 1 457 ? 28.422 -23.547 -4.543 1 73.38 457 ARG B O 1
ATOM 7204 N N . LYS B 1 458 ? 26.656 -24.031 -5.855 1 74.12 458 LYS B N 1
ATOM 7205 C CA . LYS B 1 458 ? 26.297 -25.188 -5.035 1 74.12 458 LYS B CA 1
ATOM 7206 C C . LYS B 1 458 ? 27.344 -26.297 -5.133 1 74.12 458 LYS B C 1
ATOM 7208 O O . LYS B 1 458 ? 27.688 -26.922 -4.129 1 74.12 458 LYS B O 1
ATOM 7213 N N . SER B 1 459 ? 27.859 -26.562 -6.277 1 69.06 459 SER B N 1
ATOM 7214 C CA . SER B 1 459 ? 28.859 -27.609 -6.488 1 69.06 459 SER B CA 1
ATOM 7215 C C . SER B 1 459 ? 30.156 -27.281 -5.77 1 69.06 459 SER B C 1
ATOM 7217 O O . SER B 1 459 ? 30.828 -28.172 -5.242 1 69.06 459 SER B O 1
ATOM 7219 N N . ARG B 1 460 ? 30.391 -26 -5.727 1 61.69 460 ARG B N 1
ATOM 7220 C CA . ARG B 1 460 ? 31.609 -25.594 -5.023 1 61.69 460 ARG B CA 1
ATOM 7221 C C . ARG B 1 460 ? 31.469 -25.797 -3.521 1 61.69 460 ARG B C 1
ATOM 7223 O O . ARG B 1 460 ? 32.438 -26.188 -2.852 1 61.69 460 ARG B O 1
ATOM 7230 N N . PHE B 1 461 ? 30.266 -25.594 -3.094 1 61.62 461 PHE B N 1
ATOM 7231 C CA . PHE B 1 461 ? 30.047 -25.766 -1.666 1 61.62 461 PHE B CA 1
ATOM 7232 C C . PHE B 1 461 ? 30.078 -27.25 -1.292 1 61.62 461 PHE B C 1
ATOM 7234 O O . PHE B 1 461 ? 30.547 -27.609 -0.212 1 61.62 461 PHE B O 1
ATOM 7241 N N . ASN B 1 462 ? 29.641 -28.109 -2.096 1 55.25 462 ASN B N 1
ATOM 7242 C CA . ASN B 1 462 ? 29.641 -29.531 -1.824 1 55.25 462 ASN B CA 1
ATOM 7243 C C . ASN B 1 462 ? 31.062 -30.109 -1.896 1 55.25 462 ASN B C 1
ATOM 7245 O O . ASN B 1 462 ? 31.375 -31.078 -1.204 1 55.25 462 ASN B O 1
ATOM 7249 N N . ILE B 1 463 ? 31.906 -29.578 -2.789 1 49.22 463 ILE B N 1
ATOM 7250 C CA . ILE B 1 463 ? 33.312 -30.016 -2.85 1 49.22 463 ILE B CA 1
ATOM 7251 C C . ILE B 1 463 ? 34.031 -29.531 -1.611 1 49.22 463 ILE B C 1
ATOM 7253 O O . ILE B 1 463 ? 34.906 -30.234 -1.09 1 49.22 463 ILE B O 1
ATOM 7257 N N . MET B 1 464 ? 33.625 -28.375 -1.209 1 41.69 464 MET B N 1
ATOM 7258 C CA . MET B 1 464 ? 34.375 -27.891 -0.04 1 41.69 464 MET B CA 1
ATOM 7259 C C . MET B 1 464 ? 34 -28.688 1.206 1 41.69 464 MET B C 1
ATOM 7261 O O . MET B 1 464 ? 34.719 -28.703 2.189 1 41.69 464 MET B O 1
ATOM 7265 N N . TRP B 1 465 ? 32.75 -29.172 1.278 1 39.25 465 TRP B N 1
ATOM 7266 C CA . TRP B 1 465 ? 32.438 -29.969 2.463 1 39.25 465 TRP B CA 1
ATOM 7267 C C . TRP B 1 465 ? 32.406 -31.453 2.141 1 39.25 465 TRP B C 1
ATOM 7269 O O . TRP B 1 465 ? 31.953 -31.875 1.077 1 39.25 465 TRP B O 1
#

Solvent-accessible surface area (backbone atoms only — not comparable to full-atom values): 49501 Å² total; per-residue (Å²): 104,72,65,56,51,46,48,45,47,46,62,57,51,54,69,66,68,80,68,76,85,83,67,94,56,76,83,66,68,76,70,73,74,36,55,64,93,48,60,83,55,56,68,70,58,51,52,50,53,43,62,69,67,31,70,69,55,35,52,48,50,31,33,23,19,50,35,49,26,54,60,59,55,32,49,71,60,32,50,54,56,51,51,70,44,91,57,58,42,70,58,50,51,43,38,56,29,33,50,42,72,19,87,76,64,49,75,47,67,76,87,68,53,40,50,57,42,53,55,35,34,72,66,38,62,64,22,41,34,39,34,59,39,60,41,43,25,40,31,29,47,37,80,48,95,55,66,74,43,72,45,54,26,48,79,74,62,38,65,69,86,70,55,50,70,66,53,49,41,51,51,53,52,48,50,34,56,74,67,70,50,67,50,57,77,39,36,35,36,33,41,35,70,90,59,61,55,54,71,44,72,66,26,48,51,49,47,50,49,51,54,48,49,56,49,49,47,42,40,73,57,39,28,51,28,46,22,78,43,47,37,61,49,22,33,36,42,48,66,71,36,48,49,18,25,30,37,35,28,33,40,65,34,21,37,37,41,41,26,56,73,64,37,73,40,36,84,60,38,49,45,74,34,89,53,17,40,53,53,37,42,50,47,38,48,51,50,33,50,76,68,70,49,85,78,90,50,70,64,55,46,46,50,46,48,74,73,61,27,25,28,54,80,46,65,74,68,51,72,76,50,89,58,66,49,71,52,75,41,90,98,80,43,80,45,78,43,35,72,54,23,38,53,35,46,39,32,51,58,40,22,59,82,67,73,38,94,57,76,20,50,44,57,47,49,46,51,45,45,51,35,50,63,72,62,61,83,55,94,60,89,58,45,63,31,36,32,38,33,28,31,60,64,36,54,36,50,47,40,40,60,32,42,45,53,48,33,50,70,72,39,59,66,88,66,32,61,77,54,41,55,40,57,28,83,51,38,66,46,20,40,49,49,13,43,27,51,53,46,57,28,46,44,35,56,70,61,61,33,47,37,52,69,60,50,55,54,51,53,51,51,52,70,73,94,104,72,65,57,51,47,48,45,47,45,61,56,50,54,70,67,65,80,70,75,85,83,67,92,56,75,82,66,70,75,70,73,74,37,55,62,93,48,61,83,54,56,68,70,58,52,51,52,51,44,63,71,67,30,68,70,56,35,51,48,50,31,33,24,19,51,35,48,27,55,60,58,56,34,48,72,61,33,50,54,57,51,52,70,44,92,56,60,43,70,58,51,51,42,38,56,30,35,51,41,72,19,88,76,63,49,75,47,68,78,87,68,54,40,49,58,42,53,56,37,35,73,64,37,61,63,22,41,35,39,33,58,40,61,41,44,26,40,31,30,48,36,80,48,96,55,66,73,44,72,46,53,25,49,80,75,63,37,66,70,86,70,57,49,72,66,53,47,42,49,50,54,52,48,51,34,57,75,69,70,50,66,49,57,76,37,37,35,36,34,40,35,69,92,58,61,55,55,72,44,71,66,28,48,51,48,46,50,50,52,54,48,48,57,50,50,46,42,40,72,57,40,27,51,26,45,22,78,43,46,37,60,48,23,34,36,41,48,66,71,38,49,47,16,25,29,36,36,28,34,40,64,34,20,36,36,41,41,26,55,74,64,36,72,40,35,84,59,39,48,44,73,34,89,51,17,40,54,54,37,39,50,45,38,47,52,50,34,50,76,67,71,49,83,77,92,48,68,64,55,46,47,50,46,47,74,73,60,27,25,26,55,81,46,64,75,67,51,72,75,51,91,58,67,50,72,50,75,42,89,96,79,44,79,44,78,43,34,70,53,24,37,52,35,45,40,32,52,59,40,23,60,83,68,73,38,94,56,75,21,51,46,56,47,48,47,48,45,46,50,35,50,63,72,61,61,82,52,93,61,89,59,46,62,29,37,32,39,33,28,32,61,61,37,55,36,49,46,38,41,60,30,40,45,54,48,34,50,70,74,40,59,66,88,66,32,61,79,55,42,54,40,57,29,83,52,37,66,46,19,38,49,48,13,44,28,53,55,46,57,26,46,44,34,56,72,61,63,34,46,37,53,70,60,51,53,54,50,53,51,52,53,70,71,93

Organism: Citrus clementina (NCBI:txid85681)

Sequence (930 aa):
MAMLLRRVWETMSSRTCSTGDSSARPSCTTESSSLGAFDQIPWDVLIQIVKLIGPKEAAKLCVVSRSWRALVSDNRLWIFFLQHQQEPWDSIFFGETTLGSGYPYQTLVTGLSFMHIYGQRAQVPGSVIIDGGSGYCKFGWSKYDCPSGRTATFLEFGNIESPMYSRLRHFFATIYSRMQVKPSTQPIVVSIPICHYDDTENAKASRRQLKDCFQQVLFDLNVPAVCAINQATLALYAAKRTSGIVVNIGFQVTSVVPILHGKVMRKVGVEVMGLGALKLTGYLRLLMQQNNINFGSLYTVRTLKEKLCYVAADYKAELSKDTQASLEIAGEGWFTLSKERFQTGEILFQPRMADVRTMGLDQAVALCMDHCHYAELSGDDAWFKTVILTGGSACLPGLAERLEKELRGLLPSSISNGIRVIPPPYGADTAWFGAKLVGNLSTFPGAWCATKKQFRRKSRFNIMWMAMLLRRVWETMSSRTCSTGDSSARPSCTTESSSLGAFDQIPWDVLIQIVKLIGPKEAAKLCVVSRSWRALVSDNRLWIFFLQHQQEPWDSIFFGETTLGSGYPYQTLVTGLSFMHIYGQRAQVPGSVIIDGGSGYCKFGWSKYDCPSGRTATFLEFGNIESPMYSRLRHFFATIYSRMQVKPSTQPIVVSIPICHYDDTENAKASRRQLKDCFQQVLFDLNVPAVCAINQATLALYAAKRTSGIVVNIGFQVTSVVPILHGKVMRKVGVEVMGLGALKLTGYLRLLMQQNNINFGSLYTVRTLKEKLCYVAADYKAELSKDTQASLEIAGEGWFTLSKERFQTGEILFQPRMADVRTMGLDQAVALCMDHCHYAELSGDDAWFKTVILTGGSACLPGLAERLEKELRGLLPSSISNGIRVIPPPYGADTAWFGAKLVGNLSTFPGAWCATKKQFRRKSRFNIMW